Protein AF-A0A7X4CIK8-F1 (afdb_monomer)

pLDDT: mean 82.88, std 13.75, range [33.12, 98.56]

Nearest PDB structures (foldseek):
  3r74-assembly1_B  TM=4.730E-01  e=3.838E-02  Burkholderia lata
  3r76-assembly1_A  TM=3.375E-01  e=6.744E-03  Burkholderia lata
  1qo0-assembly1_E  TM=5.613E-01  e=7.096E-01  Pseudomonas aeruginosa
  1j08-assembly8_H  TM=4.483E-01  e=5.068E-01  Pyrococcus horikoshii

Structure (mmCIF, N/CA/C/O backbone):
data_AF-A0A7X4CIK8-F1
#
_entry.id   AF-A0A7X4CIK8-F1
#
loop_
_atom_site.group_PDB
_atom_site.id
_atom_site.type_symbol
_atom_site.label_atom_id
_atom_site.label_alt_id
_atom_site.label_comp_id
_atom_site.label_asym_id
_atom_site.label_entity_id
_atom_site.label_seq_id
_atom_site.pdbx_PDB_ins_code
_atom_site.Cartn_x
_atom_site.Cartn_y
_atom_site.Cartn_z
_atom_site.occupancy
_atom_site.B_iso_or_equiv
_atom_site.auth_seq_id
_atom_site.auth_comp_id
_atom_site.auth_asym_id
_atom_site.auth_atom_id
_atom_site.pdbx_PDB_model_num
ATOM 1 N N . VAL A 1 1 ? 32.915 -13.044 -68.308 1.00 36.75 1 VAL A N 1
ATOM 2 C CA . VAL A 1 1 ? 32.890 -13.816 -67.044 1.00 36.75 1 VAL A CA 1
ATOM 3 C C . VAL A 1 1 ? 31.552 -13.540 -66.381 1.00 36.75 1 VAL A C 1
ATOM 5 O O . VAL A 1 1 ? 31.303 -12.397 -66.023 1.00 36.75 1 VAL A O 1
ATOM 8 N N . HIS A 1 2 ? 30.648 -14.522 -66.330 1.00 33.12 2 HIS A N 1
ATOM 9 C CA . HIS A 1 2 ? 29.369 -14.375 -65.628 1.00 33.12 2 HIS A CA 1
ATOM 10 C C . HIS A 1 2 ? 29.653 -14.329 -64.126 1.00 33.12 2 HIS A C 1
ATOM 12 O O . HIS A 1 2 ? 29.810 -15.367 -63.488 1.00 33.12 2 HIS A O 1
ATOM 18 N N . HIS A 1 3 ? 29.785 -13.126 -63.571 1.00 45.78 3 HIS A N 1
ATOM 19 C CA . HIS A 1 3 ? 29.796 -12.963 -62.127 1.00 45.78 3 HIS A CA 1
ATOM 20 C C . HIS A 1 3 ? 28.406 -13.344 -61.627 1.00 45.78 3 HIS A C 1
ATOM 22 O O . HIS A 1 3 ? 27.413 -12.726 -62.013 1.00 45.78 3 HIS A O 1
ATOM 28 N N . ALA A 1 4 ? 28.330 -14.403 -60.818 1.00 46.47 4 ALA A N 1
ATOM 29 C CA . ALA A 1 4 ? 27.127 -14.703 -60.060 1.00 46.47 4 ALA A CA 1
ATOM 30 C C . ALA A 1 4 ? 26.659 -13.406 -59.373 1.00 46.47 4 ALA A C 1
ATOM 32 O O . ALA A 1 4 ? 27.510 -12.673 -58.854 1.00 46.47 4 ALA A O 1
ATOM 33 N N . PRO A 1 5 ? 25.350 -13.087 -59.387 1.00 55.38 5 PRO A N 1
ATOM 34 C CA . PRO A 1 5 ? 24.865 -11.883 -58.735 1.00 55.38 5 PRO A CA 1
ATOM 35 C C . PRO A 1 5 ? 25.341 -11.894 -57.277 1.00 55.38 5 PRO A C 1
ATOM 37 O O . PRO A 1 5 ? 25.315 -12.965 -56.657 1.00 55.38 5 PRO A O 1
ATOM 40 N N . PRO A 1 6 ? 25.819 -10.755 -56.741 1.00 65.81 6 PRO A N 1
ATOM 41 C CA . PRO A 1 6 ? 26.369 -10.693 -55.392 1.00 65.81 6 PRO A CA 1
ATOM 42 C C . PRO A 1 6 ? 25.377 -11.305 -54.399 1.00 65.81 6 PRO A C 1
ATOM 44 O O . PRO A 1 6 ? 24.169 -11.128 -54.551 1.00 65.81 6 PRO A O 1
ATOM 47 N N . ALA A 1 7 ? 25.873 -12.030 -53.391 1.00 72.06 7 ALA A N 1
ATOM 48 C CA . ALA A 1 7 ? 25.046 -12.814 -52.461 1.00 72.06 7 ALA A CA 1
ATOM 49 C C . ALA A 1 7 ? 23.878 -12.010 -51.848 1.00 72.06 7 ALA A C 1
ATOM 51 O O . ALA A 1 7 ? 22.799 -12.549 -51.619 1.00 72.06 7 ALA A O 1
ATOM 52 N N . TRP A 1 8 ? 24.062 -10.699 -51.664 1.00 73.88 8 TRP A N 1
ATOM 53 C CA . TRP A 1 8 ? 23.020 -9.768 -51.227 1.00 73.88 8 TRP A CA 1
ATOM 54 C C . TRP A 1 8 ? 21.882 -9.564 -52.233 1.00 73.88 8 TRP A C 1
ATOM 56 O O . TRP A 1 8 ? 20.723 -9.510 -51.834 1.00 73.88 8 TRP A O 1
ATOM 66 N N . GLY A 1 9 ? 22.178 -9.489 -53.531 1.00 78.62 9 GLY A N 1
ATOM 67 C CA . GLY A 1 9 ? 21.151 -9.409 -54.571 1.00 78.62 9 GLY A CA 1
ATOM 68 C C . GLY A 1 9 ? 20.289 -10.671 -54.610 1.00 78.62 9 GLY A C 1
ATOM 69 O O . GLY A 1 9 ? 19.070 -10.574 -54.703 1.00 78.62 9 GLY A O 1
ATOM 70 N N . GLN A 1 10 ? 20.904 -11.846 -54.432 1.00 82.50 10 GLN A N 1
ATOM 71 C CA . GLN A 1 10 ? 20.182 -13.123 -54.352 1.00 82.50 10 GLN A CA 1
ATOM 72 C C . GLN A 1 10 ? 19.311 -13.233 -53.091 1.00 82.50 10 GLN A C 1
ATOM 74 O O . GLN A 1 10 ? 18.257 -13.858 -53.133 1.00 82.50 10 GLN A O 1
ATOM 79 N N . LEU A 1 11 ? 19.728 -12.616 -51.978 1.00 84.69 11 LEU A N 1
ATOM 80 C CA . LEU A 1 11 ? 18.957 -12.587 -50.732 1.00 84.69 11 LEU A CA 1
ATOM 81 C C . LEU A 1 11 ? 17.720 -11.681 -50.823 1.00 84.69 11 LEU A C 1
ATOM 83 O O . LEU A 1 11 ? 16.691 -11.991 -50.230 1.00 84.69 11 LEU A O 1
ATOM 87 N N . LEU A 1 12 ? 17.827 -10.560 -51.540 1.00 87.88 12 LEU A N 1
ATOM 88 C CA . LEU A 1 12 ? 16.775 -9.544 -51.644 1.00 87.88 12 LEU A CA 1
ATOM 89 C C . LEU A 1 12 ? 15.753 -9.839 -52.749 1.00 87.88 12 LEU A C 1
ATOM 91 O O . LEU A 1 12 ? 14.576 -9.507 -52.600 1.00 87.88 12 LEU A O 1
ATOM 95 N N . GLN A 1 13 ? 16.175 -10.517 -53.818 1.00 86.81 13 GLN A N 1
ATOM 96 C CA . GLN A 1 13 ? 15.328 -10.838 -54.967 1.00 86.81 13 GLN A CA 1
ATOM 97 C C . GLN A 1 13 ? 14.030 -11.592 -54.596 1.00 86.81 13 GLN A C 1
ATOM 99 O O . GLN A 1 13 ? 12.979 -11.228 -55.127 1.00 86.81 13 GLN A O 1
ATOM 104 N N . PRO A 1 14 ? 14.020 -12.571 -53.662 1.00 87.19 14 PRO A N 1
ATOM 105 C CA . PRO A 1 14 ? 12.791 -13.226 -53.211 1.00 87.19 14 PRO A CA 1
ATOM 106 C C . PRO A 1 14 ? 11.774 -12.287 -52.561 1.00 87.19 14 PRO A C 1
ATOM 108 O O . PRO A 1 14 ? 10.597 -12.634 -52.538 1.00 87.19 14 PRO A O 1
ATOM 111 N N . PHE A 1 15 ? 12.214 -11.137 -52.043 1.00 88.25 15 PHE A N 1
ATOM 112 C CA . PHE A 1 15 ? 11.375 -10.111 -51.422 1.00 88.25 15 PHE A CA 1
ATOM 113 C C . PHE A 1 15 ? 10.974 -8.997 -52.401 1.00 88.25 15 PHE A C 1
ATOM 115 O O . PHE A 1 15 ? 10.432 -7.987 -51.968 1.00 88.25 15 PHE A O 1
ATOM 122 N N . GLY A 1 16 ? 11.259 -9.145 -53.701 1.00 90.88 16 GLY A N 1
ATOM 123 C CA . GLY A 1 16 ? 10.954 -8.129 -54.712 1.00 90.88 16 GLY A CA 1
ATOM 124 C C . GLY A 1 16 ? 11.863 -6.897 -54.652 1.00 90.88 16 GLY A C 1
ATOM 125 O O . GLY A 1 16 ? 11.482 -5.832 -55.130 1.00 90.88 16 GLY A O 1
ATOM 126 N N . LEU A 1 17 ? 13.060 -7.021 -54.065 1.00 91.81 17 LEU A N 1
ATOM 127 C CA . LEU A 1 17 ? 14.070 -5.962 -54.025 1.00 91.81 17 LEU A CA 1
ATOM 128 C C . LEU A 1 17 ? 15.308 -6.354 -54.831 1.00 91.81 17 LEU A C 1
ATOM 130 O O . LEU A 1 17 ? 15.821 -7.465 -54.692 1.00 91.81 17 LEU A O 1
ATOM 134 N N . ARG A 1 18 ? 15.839 -5.424 -55.630 1.00 90.12 18 ARG A N 1
ATOM 135 C CA . ARG A 1 18 ? 17.055 -5.650 -56.419 1.00 90.12 18 ARG A CA 1
ATOM 136 C C . ARG A 1 18 ? 17.991 -4.436 -56.373 1.00 90.12 18 ARG A C 1
ATOM 138 O O . ARG A 1 18 ? 17.599 -3.360 -56.815 1.00 90.12 18 ARG A O 1
ATOM 145 N N . PRO A 1 19 ? 19.236 -4.577 -55.884 1.00 86.69 19 PRO A N 1
ATOM 146 C CA . PRO A 1 19 ? 20.238 -3.531 -56.051 1.00 86.69 19 PRO A CA 1
ATOM 147 C C . PRO A 1 19 ? 20.678 -3.462 -57.520 1.00 86.69 19 PRO A C 1
ATOM 149 O O . PRO A 1 19 ? 21.010 -4.487 -58.124 1.00 86.69 19 PRO A O 1
ATOM 152 N N . VAL A 1 20 ? 20.681 -2.262 -58.096 1.00 86.44 20 VAL A N 1
ATOM 153 C CA . VAL A 1 20 ? 21.130 -2.016 -59.474 1.00 86.44 20 VAL A CA 1
ATOM 154 C C . VAL A 1 20 ? 22.650 -1.806 -59.469 1.00 86.44 20 VAL A C 1
ATOM 156 O O . VAL A 1 20 ? 23.122 -0.963 -58.709 1.00 86.44 20 VAL A O 1
ATOM 159 N N . PRO A 1 21 ? 23.437 -2.553 -60.267 1.00 75.69 21 PRO A N 1
ATOM 160 C CA . PRO A 1 21 ? 24.900 -2.530 -60.222 1.00 75.69 21 PRO A CA 1
ATOM 161 C C . PRO A 1 21 ? 25.490 -1.324 -60.970 1.00 75.69 21 PRO A C 1
ATOM 163 O O . PRO A 1 21 ? 26.362 -1.485 -61.818 1.00 75.69 21 PRO A O 1
ATOM 166 N N . ASP A 1 22 ? 25.021 -0.127 -60.634 1.00 84.69 22 ASP A N 1
ATOM 167 C CA . ASP A 1 22 ? 25.500 1.133 -61.183 1.00 84.69 22 ASP A CA 1
ATOM 168 C C . ASP A 1 22 ? 25.940 2.081 -60.058 1.00 84.69 22 ASP A C 1
ATOM 170 O O . ASP A 1 22 ? 25.503 1.964 -58.904 1.00 84.69 22 ASP A O 1
ATOM 174 N N . LEU A 1 23 ? 26.812 3.031 -60.404 1.00 86.88 23 LEU A N 1
ATOM 175 C CA . LEU A 1 23 ? 27.247 4.108 -59.525 1.00 86.88 23 LEU A CA 1
ATOM 176 C C . LEU A 1 23 ? 26.270 5.279 -59.624 1.00 86.88 23 LEU A C 1
ATOM 178 O O . LEU A 1 23 ? 26.089 5.875 -60.688 1.00 86.88 23 LEU A O 1
ATOM 182 N N . LEU A 1 24 ? 25.669 5.638 -58.496 1.00 89.94 24 LEU A N 1
ATOM 183 C CA . LEU A 1 24 ? 24.750 6.760 -58.416 1.00 89.94 24 LEU A CA 1
ATOM 184 C C . LEU A 1 24 ? 25.490 8.044 -58.025 1.00 89.94 24 LEU A C 1
ATOM 186 O O . LEU A 1 24 ? 26.213 8.075 -57.027 1.00 89.94 24 LEU A O 1
ATOM 190 N N . VAL A 1 25 ? 25.266 9.114 -58.786 1.00 89.50 25 VAL A N 1
ATOM 191 C CA . VAL A 1 25 ? 25.724 10.474 -58.467 1.00 89.50 25 VAL A CA 1
ATOM 192 C C . VAL A 1 25 ? 24.529 11.418 -58.385 1.00 89.50 25 VAL A C 1
ATOM 194 O O . VAL A 1 25 ? 23.519 11.231 -59.064 1.00 89.50 25 VAL A O 1
ATOM 197 N N . ASP A 1 26 ? 24.627 12.450 -57.557 1.00 87.94 26 ASP A N 1
ATOM 198 C CA . ASP A 1 26 ? 23.557 13.432 -57.359 1.00 87.94 26 ASP A CA 1
ATOM 199 C C . ASP A 1 26 ? 24.149 14.847 -57.285 1.00 87.94 26 ASP A C 1
ATOM 201 O O . ASP A 1 26 ? 25.345 15.022 -57.077 1.00 87.94 26 ASP A O 1
ATOM 205 N N . LYS A 1 27 ? 23.324 15.883 -57.457 1.00 83.31 27 LYS A N 1
ATOM 206 C CA . LYS A 1 27 ? 23.741 17.280 -57.254 1.00 83.31 27 LYS A CA 1
ATOM 207 C C . LYS A 1 27 ? 24.001 17.598 -55.785 1.00 83.31 27 LYS A C 1
ATOM 209 O O . LYS A 1 27 ? 24.770 18.502 -55.477 1.00 83.31 27 LYS A O 1
ATOM 214 N N . ASN A 1 28 ? 23.311 16.907 -54.880 1.00 85.25 28 ASN A N 1
ATOM 215 C CA . ASN A 1 28 ? 23.462 17.124 -53.450 1.00 85.25 28 ASN A CA 1
ATOM 216 C C . ASN A 1 28 ? 24.544 16.197 -52.901 1.00 85.25 28 ASN A C 1
ATOM 218 O O . ASN A 1 28 ? 24.266 15.068 -52.493 1.00 85.25 28 ASN A O 1
ATOM 222 N N . THR A 1 29 ? 25.785 16.675 -52.926 1.00 84.75 29 THR A N 1
ATOM 223 C CA . THR A 1 29 ? 26.964 15.898 -52.538 1.00 84.75 29 THR A CA 1
ATOM 224 C C . THR A 1 29 ? 27.616 16.429 -51.276 1.00 84.75 29 THR A C 1
ATOM 226 O O . THR A 1 29 ? 27.543 17.616 -50.953 1.00 84.75 29 THR A O 1
ATOM 229 N N . GLY A 1 30 ? 28.252 15.526 -50.541 1.00 74.38 30 GLY A N 1
ATOM 230 C CA . GLY A 1 30 ? 29.060 15.838 -49.378 1.00 74.38 30 GLY A CA 1
ATOM 231 C C . GLY A 1 30 ? 30.526 16.065 -49.737 1.00 74.38 30 GLY A C 1
ATOM 232 O O . GLY A 1 30 ? 31.048 15.353 -50.594 1.00 74.38 30 GLY A O 1
ATOM 233 N N . PRO A 1 31 ? 31.219 16.992 -49.061 1.00 73.50 31 PRO A N 1
ATOM 234 C CA . PRO A 1 31 ? 32.662 17.077 -49.184 1.00 73.50 31 PRO A CA 1
ATOM 235 C C . PRO A 1 31 ? 33.363 15.894 -48.511 1.00 73.50 31 PRO A C 1
ATOM 237 O O . PRO A 1 31 ? 32.916 15.385 -47.474 1.00 73.50 31 PRO A O 1
ATOM 240 N N . VAL A 1 32 ? 34.488 15.487 -49.093 1.00 72.69 32 VAL A N 1
ATOM 241 C CA . VAL A 1 32 ? 35.433 14.532 -48.514 1.00 72.69 32 VAL A CA 1
ATOM 242 C C . VAL A 1 32 ? 36.606 15.320 -47.959 1.00 72.69 32 VAL A C 1
ATOM 244 O O . VAL A 1 32 ? 37.273 16.052 -48.685 1.00 72.69 32 VAL A O 1
ATOM 247 N N . ILE A 1 33 ? 36.842 15.183 -46.658 1.00 68.44 33 ILE A N 1
ATOM 248 C CA . ILE A 1 33 ? 37.975 15.820 -45.991 1.00 68.44 33 ILE A CA 1
ATOM 249 C C . ILE A 1 33 ? 39.160 14.864 -46.112 1.00 68.44 33 ILE A C 1
ATOM 251 O O . ILE A 1 33 ? 39.127 13.771 -45.547 1.00 68.44 33 ILE A O 1
ATOM 255 N N . LEU A 1 34 ? 40.176 15.270 -46.869 1.00 68.00 34 LEU A N 1
ATOM 256 C CA . LEU A 1 34 ? 41.460 14.584 -46.987 1.00 68.00 34 LEU A CA 1
ATOM 257 C C . LEU A 1 34 ? 42.541 15.433 -46.302 1.00 68.00 34 LEU A C 1
ATOM 259 O O . LEU A 1 34 ? 42.369 16.639 -46.133 1.00 68.00 34 LEU A O 1
ATOM 263 N N . ASP A 1 35 ? 43.687 14.837 -45.966 1.00 67.19 35 ASP A N 1
ATOM 264 C CA . ASP A 1 35 ? 44.811 15.559 -45.336 1.00 67.19 35 ASP A CA 1
ATOM 265 C C . ASP A 1 35 ? 45.326 16.742 -46.184 1.00 67.19 35 ASP A C 1
ATOM 267 O O . ASP A 1 35 ? 45.949 17.665 -45.666 1.00 67.19 35 ASP A O 1
ATOM 271 N N . MET A 1 36 ? 45.036 16.737 -47.490 1.00 67.50 36 MET A N 1
ATOM 272 C CA . MET A 1 36 ? 45.409 17.787 -48.446 1.00 67.50 36 MET A CA 1
ATOM 273 C C . MET A 1 36 ? 44.312 18.842 -48.687 1.00 67.50 36 MET A C 1
ATOM 275 O O . MET A 1 36 ? 44.511 19.734 -49.510 1.00 67.50 36 MET A O 1
ATOM 279 N N . GLY A 1 37 ? 43.163 18.753 -48.008 1.00 71.75 37 GLY A N 1
ATOM 280 C CA . GLY A 1 37 ? 42.043 19.688 -48.149 1.00 71.75 37 GLY A CA 1
ATOM 281 C C . GLY A 1 37 ? 40.693 19.024 -48.440 1.00 71.75 37 GLY A C 1
ATOM 282 O O . GLY A 1 37 ? 40.536 17.804 -48.396 1.00 71.75 37 GLY A O 1
ATOM 283 N N . GLU A 1 38 ? 39.693 19.860 -48.713 1.00 76.88 38 GLU 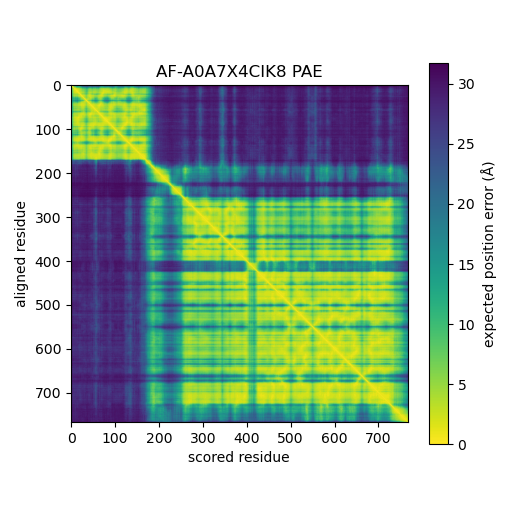A N 1
ATOM 284 C CA . GLU A 1 38 ? 38.315 19.450 -48.995 1.00 76.88 38 GLU A CA 1
ATOM 285 C C . GLU A 1 38 ? 38.130 19.170 -50.495 1.00 76.88 38 GLU A C 1
ATOM 287 O O . GLU A 1 38 ? 38.363 20.049 -51.324 1.00 76.88 38 GLU A O 1
ATOM 292 N N . VAL A 1 39 ? 37.707 17.953 -50.850 1.00 77.56 39 VAL A N 1
ATOM 293 C CA . VAL A 1 39 ? 37.443 17.548 -52.241 1.00 77.56 39 VAL A CA 1
ATOM 294 C C . VAL A 1 39 ? 35.961 17.226 -52.414 1.00 77.56 39 VAL A C 1
ATOM 296 O O . VAL A 1 39 ? 35.364 16.502 -51.614 1.00 77.56 39 VAL A O 1
ATOM 299 N N . VAL A 1 40 ? 35.348 17.761 -53.471 1.00 75.00 40 VAL A N 1
ATOM 300 C CA . VAL A 1 40 ? 33.956 17.460 -53.831 1.00 75.00 40 VAL A CA 1
ATOM 301 C C . VAL A 1 40 ? 33.916 16.120 -54.557 1.00 75.00 40 VAL A C 1
ATOM 303 O O . VAL A 1 40 ? 34.477 15.992 -55.638 1.00 75.00 40 VAL A O 1
ATOM 306 N N . ALA A 1 41 ? 33.230 15.132 -53.980 1.00 82.88 41 ALA A N 1
ATOM 307 C CA . ALA A 1 41 ? 33.070 13.809 -54.576 1.00 82.88 41 ALA A CA 1
ATOM 308 C C . ALA A 1 41 ? 31.601 13.577 -54.988 1.00 82.88 41 ALA A C 1
ATOM 310 O O . ALA A 1 41 ? 30.750 13.369 -54.117 1.00 82.88 41 ALA A O 1
ATOM 311 N N . PRO A 1 42 ? 31.274 13.567 -56.296 1.00 82.81 42 PRO A N 1
ATOM 312 C CA . PRO A 1 42 ? 29.901 13.413 -56.798 1.00 82.81 42 PRO A CA 1
ATOM 313 C C . PRO A 1 42 ? 29.169 12.126 -56.375 1.00 82.81 42 PRO A C 1
ATOM 315 O O . PRO A 1 42 ? 27.943 12.056 -56.428 1.00 82.81 42 PRO A O 1
ATOM 318 N N . PHE A 1 43 ? 29.914 11.110 -55.940 1.00 86.12 43 PHE A N 1
ATOM 319 C CA . PHE A 1 43 ? 29.410 9.821 -55.455 1.00 86.12 43 PHE A CA 1
ATOM 320 C C . PHE A 1 43 ? 29.273 9.748 -53.918 1.00 86.12 43 PHE A C 1
ATOM 322 O O . PHE A 1 43 ? 28.982 8.681 -53.377 1.00 86.12 43 PHE A O 1
ATOM 329 N N . HIS A 1 44 ? 29.483 10.857 -53.197 1.00 89.88 44 HIS A N 1
ATOM 330 C CA . HIS A 1 44 ? 29.155 11.005 -51.772 1.00 89.88 44 HIS A CA 1
ATOM 331 C C . HIS A 1 44 ? 27.807 11.713 -51.644 1.00 89.88 44 HIS A C 1
ATOM 333 O O . HIS A 1 44 ? 27.735 12.939 -51.556 1.00 89.88 44 HIS A O 1
ATOM 339 N N . LEU A 1 45 ? 26.720 10.948 -51.684 1.00 91.19 45 LEU A N 1
ATOM 340 C CA . LEU A 1 45 ? 25.368 11.489 -51.739 1.00 91.19 45 LEU A CA 1
ATOM 341 C C . LEU A 1 45 ? 24.941 12.010 -50.369 1.00 91.19 45 LEU A C 1
ATOM 343 O O . LEU A 1 45 ? 24.832 11.252 -49.402 1.00 91.19 45 LEU A O 1
ATOM 347 N N . ARG A 1 46 ? 24.624 13.301 -50.295 1.00 90.50 46 ARG A N 1
ATOM 348 C CA . ARG A 1 46 ? 24.075 13.926 -49.094 1.00 90.50 46 ARG A CA 1
ATOM 349 C C . ARG A 1 46 ? 22.552 13.862 -49.128 1.00 90.50 46 ARG A C 1
ATOM 351 O O . ARG A 1 46 ? 21.889 14.645 -49.800 1.00 90.50 46 ARG A O 1
ATOM 358 N N . VAL A 1 47 ? 21.972 12.974 -48.332 1.00 90.44 47 VAL A N 1
ATOM 359 C CA . VAL A 1 47 ? 20.518 12.833 -48.186 1.00 90.44 47 VAL A CA 1
ATOM 360 C C . VAL A 1 47 ? 20.052 13.685 -47.006 1.00 90.44 47 VAL A C 1
ATOM 362 O O . VAL A 1 47 ? 20.286 13.359 -45.843 1.00 90.44 47 VAL A O 1
ATOM 365 N N . LEU A 1 48 ? 19.425 14.825 -47.296 1.00 89.00 48 LEU A N 1
ATOM 366 C CA . LEU A 1 48 ? 18.884 15.736 -46.279 1.00 89.00 48 LEU A CA 1
ATOM 367 C C . LEU A 1 48 ? 17.555 15.214 -45.700 1.00 89.00 48 LEU A C 1
ATOM 369 O O . LEU A 1 48 ? 16.874 14.454 -46.382 1.00 89.00 48 LEU A O 1
ATOM 373 N N . PRO A 1 49 ? 17.127 15.671 -44.503 1.00 84.12 49 PRO A N 1
ATOM 374 C CA . PRO A 1 49 ? 15.851 15.274 -43.890 1.00 84.12 49 PRO A CA 1
ATOM 375 C C . PRO A 1 49 ? 14.611 15.431 -44.776 1.00 84.12 49 PRO A C 1
ATOM 377 O O . PRO A 1 49 ? 13.630 14.733 -44.574 1.00 84.12 49 PRO A O 1
ATOM 380 N N . ALA A 1 50 ? 14.640 16.328 -45.764 1.00 84.44 50 ALA A N 1
ATOM 381 C CA . ALA A 1 50 ? 13.544 16.491 -46.719 1.00 84.44 50 ALA A CA 1
ATOM 382 C C . ALA A 1 50 ? 13.397 15.307 -47.697 1.00 84.44 50 ALA A C 1
ATOM 384 O O . ALA A 1 50 ? 12.335 15.132 -48.287 1.00 84.44 50 ALA A O 1
ATOM 385 N N . PHE A 1 51 ? 14.448 14.500 -47.873 1.00 87.62 51 PHE A N 1
ATOM 386 C CA . PHE A 1 51 ? 14.506 13.389 -48.829 1.00 87.62 51 PHE A CA 1
ATOM 387 C C . PHE A 1 51 ? 14.434 12.013 -48.157 1.00 87.62 51 PHE A C 1
ATOM 389 O O . PHE A 1 51 ? 14.618 10.996 -48.824 1.00 87.62 51 PHE A O 1
ATOM 396 N N . TYR A 1 52 ? 14.170 11.959 -46.848 1.00 88.19 52 TYR A N 1
ATOM 397 C CA . TYR A 1 52 ? 13.892 10.708 -46.154 1.00 88.19 52 TYR A CA 1
ATOM 398 C C . TYR A 1 52 ? 12.850 10.880 -45.037 1.00 88.19 52 TYR A C 1
ATOM 400 O O . TYR A 1 52 ? 12.837 11.867 -44.308 1.00 88.19 52 TYR A O 1
ATOM 408 N N . ASN A 1 53 ? 11.957 9.905 -44.896 1.00 85.75 53 ASN A N 1
ATOM 409 C CA . ASN A 1 53 ? 10.799 9.926 -44.014 1.00 85.75 53 ASN A CA 1
ATOM 410 C C . ASN A 1 53 ? 10.920 8.847 -42.929 1.00 85.75 53 ASN A C 1
ATOM 412 O O . ASN A 1 53 ? 10.820 7.659 -43.207 1.00 85.75 53 ASN A O 1
ATOM 416 N N . MET A 1 54 ? 11.068 9.273 -41.674 1.00 85.31 54 MET A N 1
ATOM 417 C CA . MET A 1 54 ? 11.207 8.374 -40.519 1.00 85.31 54 MET A CA 1
ATOM 418 C C . MET A 1 54 ? 9.917 8.243 -39.693 1.00 85.31 54 MET A C 1
ATOM 420 O O . MET A 1 54 ? 9.985 7.926 -38.511 1.00 85.31 54 MET A O 1
ATOM 424 N N . LYS A 1 55 ? 8.733 8.486 -40.277 1.00 81.62 55 LYS A N 1
ATOM 425 C CA . LYS A 1 55 ? 7.439 8.339 -39.571 1.00 81.62 55 LYS A CA 1
ATOM 426 C C . LYS A 1 55 ? 7.217 6.941 -38.984 1.00 81.62 55 LYS A C 1
ATOM 428 O O . LYS A 1 55 ? 6.527 6.811 -37.983 1.00 81.62 55 LYS A O 1
ATOM 433 N N . SER A 1 56 ? 7.812 5.923 -39.594 1.00 79.25 56 SER A N 1
ATOM 434 C CA . SER A 1 56 ? 7.723 4.523 -39.169 1.00 79.25 56 SER A CA 1
ATOM 435 C C . SER A 1 56 ? 8.766 4.127 -38.111 1.00 79.25 56 SER A C 1
ATOM 437 O O . SER A 1 56 ? 8.940 2.941 -37.851 1.00 79.25 56 SER A O 1
ATOM 439 N N . PHE A 1 57 ? 9.479 5.097 -37.526 1.00 84.12 57 PHE A N 1
ATOM 440 C CA . PHE A 1 57 ? 10.569 4.891 -36.569 1.00 84.12 57 PHE A CA 1
ATOM 441 C C . PHE A 1 57 ? 10.339 5.696 -35.279 1.00 84.12 57 PHE A C 1
ATOM 443 O O . PHE A 1 57 ? 9.559 6.646 -35.247 1.00 84.12 57 PHE A O 1
ATOM 450 N N . ALA A 1 58 ? 11.051 5.335 -34.208 1.00 78.12 58 ALA A N 1
ATOM 451 C CA . ALA A 1 58 ? 10.858 5.868 -32.853 1.00 78.12 58 ALA A CA 1
ATOM 452 C C . ALA A 1 58 ? 11.081 7.388 -32.708 1.00 78.12 58 ALA A C 1
ATOM 454 O O . ALA A 1 58 ? 10.582 8.012 -31.772 1.00 78.12 58 ALA A O 1
ATOM 455 N N . ALA A 1 59 ? 11.870 7.985 -33.597 1.00 75.88 59 ALA A N 1
ATOM 456 C CA . ALA A 1 59 ? 12.142 9.413 -33.641 1.00 75.88 59 ALA A CA 1
ATOM 457 C C . ALA A 1 59 ? 12.117 9.926 -35.090 1.00 75.88 59 ALA A C 1
ATOM 459 O O . ALA A 1 59 ? 12.444 9.177 -36.018 1.00 75.88 59 ALA A O 1
ATOM 460 N N . PRO A 1 60 ? 11.786 11.214 -35.305 1.00 81.88 60 PRO A N 1
ATOM 461 C CA . PRO A 1 60 ? 11.822 11.810 -36.634 1.00 81.88 60 PRO A CA 1
ATOM 462 C C . PRO A 1 60 ? 13.251 11.877 -37.186 1.00 81.88 60 PRO A C 1
ATOM 464 O O . PRO A 1 60 ? 14.234 11.867 -36.438 1.00 81.88 60 PRO A O 1
ATOM 467 N N . GLY A 1 61 ? 13.361 12.005 -38.510 1.00 75.94 61 GLY A N 1
ATOM 468 C CA . GLY A 1 61 ? 14.634 12.217 -39.191 1.00 75.94 61 GLY A CA 1
ATOM 469 C C . GLY A 1 61 ? 15.291 13.518 -38.733 1.00 75.94 61 GLY A C 1
ATOM 470 O O . GLY A 1 61 ? 14.651 14.569 -38.715 1.00 75.94 61 GLY A O 1
ATOM 471 N N . ARG A 1 62 ? 16.564 13.455 -38.336 1.00 78.12 62 ARG A N 1
ATOM 472 C CA . ARG A 1 62 ? 17.350 14.614 -37.893 1.00 78.12 62 ARG A CA 1
ATOM 473 C C . ARG A 1 62 ? 18.667 14.634 -38.651 1.00 78.12 62 ARG A C 1
ATOM 475 O O . ARG A 1 62 ? 19.377 13.641 -38.618 1.00 78.12 62 ARG A O 1
ATOM 482 N N . GLY A 1 63 ? 19.002 15.770 -39.267 1.00 83.94 63 GLY A N 1
ATOM 483 C CA . GLY A 1 63 ? 20.272 16.001 -39.973 1.00 83.94 63 GLY A CA 1
ATOM 484 C C . GLY A 1 63 ? 20.458 15.209 -41.278 1.00 83.94 63 GLY A C 1
ATOM 485 O O . GLY A 1 63 ? 19.646 14.363 -41.636 1.00 83.94 63 GLY A O 1
ATOM 486 N N . GLY A 1 64 ? 21.507 15.523 -42.039 1.00 88.25 64 GLY A N 1
ATOM 487 C CA . GLY A 1 64 ? 21.807 14.824 -43.295 1.00 88.25 64 GLY A CA 1
ATOM 488 C C . GLY A 1 64 ? 22.482 13.467 -43.073 1.00 88.25 64 GLY A C 1
ATOM 489 O O . GLY A 1 64 ? 23.178 13.280 -42.073 1.00 88.25 64 GLY A O 1
ATOM 490 N N . LEU A 1 65 ? 22.314 12.552 -44.027 1.00 91.62 65 LEU A N 1
ATOM 491 C CA . LEU A 1 65 ? 23.024 11.272 -44.125 1.00 91.62 65 LEU A CA 1
ATOM 492 C C . LEU A 1 65 ? 23.937 11.280 -45.357 1.00 91.62 65 LEU A C 1
ATOM 494 O O . LEU A 1 65 ? 23.586 11.875 -46.371 1.00 91.62 65 LEU A O 1
ATOM 498 N N . ASN A 1 66 ? 25.094 10.633 -45.268 1.00 91.19 66 ASN A N 1
ATOM 499 C CA . ASN A 1 66 ? 26.072 10.505 -46.338 1.00 91.19 66 ASN A CA 1
ATOM 500 C C . ASN A 1 66 ? 26.104 9.061 -46.850 1.00 91.19 66 ASN A C 1
ATOM 502 O O . ASN A 1 66 ? 26.500 8.140 -46.127 1.00 91.19 66 ASN A O 1
ATOM 506 N N . PHE A 1 67 ? 25.705 8.876 -48.103 1.00 91.94 67 PHE A N 1
ATOM 507 C CA . PHE A 1 67 ? 25.756 7.602 -48.804 1.00 91.94 67 PHE A CA 1
ATOM 508 C C . PHE A 1 67 ? 26.905 7.624 -49.810 1.00 91.94 67 PHE A C 1
ATOM 510 O O . PHE A 1 67 ? 26.824 8.275 -50.846 1.00 91.94 67 PHE A O 1
ATOM 517 N N . VAL A 1 68 ? 27.981 6.909 -49.496 1.00 90.00 68 VAL A N 1
ATOM 518 C CA . VAL A 1 68 ? 29.172 6.795 -50.339 1.00 90.00 68 VAL A CA 1
ATOM 519 C C . VAL A 1 68 ? 28.984 5.643 -51.311 1.00 90.00 68 VAL A C 1
ATOM 521 O O . VAL A 1 68 ? 28.634 4.538 -50.882 1.00 90.00 68 VAL A O 1
ATOM 524 N N . ALA A 1 69 ? 29.221 5.921 -52.596 1.00 87.62 69 ALA A N 1
ATOM 525 C CA . ALA A 1 69 ? 29.160 4.965 -53.701 1.00 87.62 69 ALA A CA 1
ATOM 526 C C . ALA A 1 69 ? 27.880 4.111 -53.666 1.00 87.62 69 ALA A C 1
ATOM 528 O O . ALA A 1 69 ? 27.924 2.883 -53.705 1.00 87.62 69 ALA A O 1
ATOM 529 N N . ALA A 1 70 ? 26.733 4.775 -53.506 1.00 88.88 70 ALA A N 1
ATOM 530 C CA . ALA A 1 70 ? 25.449 4.104 -53.375 1.00 88.88 70 ALA A CA 1
ATOM 531 C C . ALA A 1 70 ? 24.984 3.497 -54.701 1.00 88.88 70 ALA A C 1
ATOM 533 O O . ALA A 1 70 ? 25.163 4.091 -55.766 1.00 88.88 70 ALA A O 1
ATOM 534 N N . SER A 1 71 ? 24.301 2.360 -54.601 1.00 86.31 71 SER A N 1
ATOM 535 C CA . SER A 1 71 ? 23.598 1.723 -55.713 1.00 86.31 71 SER A CA 1
ATOM 536 C C . SER A 1 71 ? 22.091 1.832 -55.506 1.00 86.31 71 SER A C 1
ATOM 538 O O . SER A 1 71 ? 21.597 1.610 -54.401 1.00 86.31 71 SER A O 1
ATOM 540 N N . ALA A 1 72 ? 21.346 2.174 -56.556 1.00 88.06 72 ALA A N 1
ATOM 541 C CA . ALA A 1 72 ? 19.896 2.320 -56.459 1.00 88.06 72 ALA A CA 1
ATOM 542 C C . ALA A 1 72 ? 19.212 0.992 -56.077 1.00 88.06 72 ALA A C 1
ATOM 544 O O . ALA A 1 72 ? 19.625 -0.085 -56.515 1.00 88.06 72 ALA A O 1
ATOM 545 N N . LEU A 1 73 ? 18.148 1.078 -55.275 1.00 92.06 73 LEU A N 1
ATOM 546 C CA . LEU A 1 73 ? 17.297 -0.061 -54.928 1.00 92.06 73 LEU A CA 1
ATOM 547 C C . LEU A 1 73 ? 16.052 -0.074 -55.822 1.00 92.06 73 LEU A C 1
ATOM 549 O O . LEU A 1 73 ? 15.150 0.756 -55.679 1.00 92.06 73 LEU A O 1
ATOM 553 N N . GLU A 1 74 ? 15.983 -1.035 -56.734 1.00 91.88 74 GLU A N 1
ATOM 554 C CA . GLU A 1 74 ? 14.771 -1.311 -57.493 1.00 91.88 74 GLU A CA 1
ATOM 555 C C . GLU A 1 74 ? 13.794 -2.120 -56.632 1.00 91.88 74 GLU A C 1
ATOM 557 O O . GLU A 1 74 ? 14.186 -3.050 -55.919 1.00 91.88 74 GLU A O 1
ATOM 562 N N . VAL A 1 75 ? 12.519 -1.742 -56.695 1.00 93.00 75 VAL A N 1
ATOM 563 C CA . VAL A 1 75 ? 11.424 -2.368 -55.953 1.00 93.00 75 VAL A CA 1
ATOM 564 C C . VAL A 1 75 ? 10.397 -2.850 -56.967 1.00 93.00 75 VAL A C 1
ATOM 566 O O . VAL A 1 75 ? 9.908 -2.043 -57.752 1.00 93.00 75 VAL A O 1
ATOM 569 N N . ASP A 1 76 ? 10.056 -4.135 -56.927 1.00 93.38 76 ASP A N 1
ATOM 570 C CA . ASP A 1 76 ? 8.923 -4.719 -57.647 1.00 93.38 76 ASP A CA 1
ATOM 571 C C . ASP A 1 76 ? 7.726 -4.823 -56.684 1.00 93.38 76 ASP A C 1
ATOM 573 O O . ASP A 1 76 ? 7.680 -5.737 -55.853 1.00 93.38 76 ASP A O 1
ATOM 577 N N . PRO A 1 77 ? 6.742 -3.904 -56.756 1.00 87.25 77 PRO A N 1
ATOM 578 C CA . PRO A 1 77 ? 5.632 -3.878 -55.810 1.00 87.25 77 PRO A CA 1
ATOM 579 C C . PRO A 1 77 ? 4.764 -5.139 -55.866 1.00 87.25 77 PRO A C 1
ATOM 581 O O . PRO A 1 77 ? 4.219 -5.545 -54.841 1.00 87.25 77 PRO A O 1
ATOM 584 N N . GLN A 1 78 ? 4.645 -5.776 -57.038 1.00 88.06 78 GLN A N 1
ATOM 585 C CA . GLN A 1 78 ? 3.834 -6.982 -57.195 1.00 88.06 78 GLN A CA 1
ATOM 586 C C . GLN A 1 78 ? 4.517 -8.179 -56.536 1.00 88.06 78 GLN A C 1
ATOM 588 O O . GLN A 1 78 ? 3.867 -8.938 -55.817 1.00 88.06 78 GLN A O 1
ATOM 593 N N . ALA A 1 79 ? 5.831 -8.321 -56.723 1.00 89.38 79 ALA A N 1
ATOM 594 C CA . ALA A 1 79 ? 6.603 -9.367 -56.059 1.00 89.38 79 ALA A CA 1
ATOM 595 C C . ALA A 1 79 ? 6.651 -9.172 -54.535 1.00 89.38 79 ALA A C 1
ATOM 597 O O . ALA A 1 79 ? 6.514 -10.148 -53.797 1.00 89.38 79 ALA A O 1
ATOM 598 N N . VAL A 1 80 ? 6.790 -7.927 -54.062 1.00 90.38 80 VAL A N 1
ATOM 599 C CA . VAL A 1 80 ? 6.747 -7.581 -52.631 1.00 90.38 80 VAL A CA 1
ATOM 600 C C . VAL A 1 80 ? 5.396 -7.988 -52.019 1.00 90.38 80 VAL A C 1
ATOM 602 O O . VAL A 1 80 ? 5.360 -8.720 -51.027 1.00 90.38 80 VAL A O 1
ATOM 605 N N . GLN A 1 81 ? 4.285 -7.600 -52.654 1.00 88.19 81 GLN A N 1
ATOM 606 C CA . GLN A 1 81 ? 2.936 -7.909 -52.171 1.00 88.19 81 GLN A CA 1
ATOM 607 C C . GLN A 1 81 ? 2.612 -9.408 -52.236 1.00 88.19 81 GLN A C 1
ATOM 609 O O . GLN A 1 81 ? 2.030 -9.957 -51.302 1.00 88.19 81 GLN A O 1
ATOM 614 N N . ALA A 1 82 ? 3.048 -10.113 -53.285 1.00 88.31 82 ALA A N 1
ATOM 615 C CA . ALA A 1 82 ? 2.869 -11.563 -53.411 1.00 88.31 82 ALA A CA 1
ATOM 616 C C . ALA A 1 82 ? 3.562 -12.363 -52.290 1.00 88.31 82 ALA A C 1
ATOM 618 O O . ALA A 1 82 ? 3.268 -13.544 -52.092 1.00 88.31 82 ALA A O 1
ATOM 619 N N . LYS A 1 83 ? 4.488 -11.736 -51.558 1.00 87.38 83 LYS A N 1
ATOM 620 C CA . LYS A 1 83 ? 5.184 -12.315 -50.404 1.00 87.38 83 LYS A CA 1
ATOM 621 C C . LYS A 1 83 ? 4.624 -11.861 -49.058 1.00 87.38 83 LYS A C 1
ATOM 623 O O . LYS A 1 83 ? 5.193 -12.233 -48.038 1.00 87.38 83 LYS A O 1
ATOM 628 N N . GLY A 1 84 ? 3.517 -11.117 -49.053 1.00 87.88 84 GLY A N 1
ATOM 629 C CA . GLY A 1 84 ? 2.873 -10.619 -47.836 1.00 87.88 84 GLY A CA 1
ATOM 630 C C . GLY A 1 84 ? 3.615 -9.448 -47.198 1.00 87.88 84 GLY A C 1
ATOM 631 O O . GLY A 1 84 ? 3.608 -9.314 -45.975 1.00 87.88 84 GLY A O 1
ATOM 632 N N . PHE A 1 85 ? 4.311 -8.647 -48.008 1.00 89.56 85 PHE A N 1
ATOM 633 C CA . PHE A 1 85 ? 4.981 -7.431 -47.566 1.00 89.56 85 PHE A CA 1
ATOM 634 C C . PHE A 1 85 ? 4.430 -6.203 -48.297 1.00 89.56 85 PHE A C 1
ATOM 636 O O . PHE A 1 85 ? 3.953 -6.279 -49.426 1.00 89.56 85 PHE A O 1
ATOM 643 N N . HIS A 1 86 ? 4.592 -5.043 -47.673 1.00 91.19 86 HIS A N 1
ATOM 644 C CA . HIS A 1 86 ? 4.426 -3.722 -48.254 1.00 91.19 86 HIS A CA 1
ATOM 645 C C . HIS A 1 86 ? 5.777 -2.994 -48.245 1.00 91.19 86 HIS A C 1
ATOM 647 O O . HIS A 1 86 ? 6.406 -2.849 -47.191 1.00 91.19 86 HIS A O 1
ATOM 653 N N . ALA A 1 87 ? 6.216 -2.494 -49.405 1.00 92.31 87 ALA A N 1
ATOM 654 C CA . ALA A 1 87 ? 7.432 -1.692 -49.520 1.00 92.31 87 ALA A CA 1
ATOM 655 C C . ALA A 1 87 ? 7.144 -0.211 -49.249 1.00 92.31 87 ALA A C 1
ATOM 657 O O . ALA A 1 87 ? 6.473 0.469 -50.020 1.00 92.31 87 ALA A O 1
ATOM 658 N N . GLU A 1 88 ? 7.695 0.309 -48.159 1.00 93.00 88 GLU A N 1
ATOM 659 C CA . GLU A 1 88 ? 7.717 1.732 -47.847 1.00 93.00 88 GLU A CA 1
ATOM 660 C C . GLU A 1 88 ? 9.058 2.336 -48.281 1.00 93.00 88 GLU A C 1
ATOM 662 O O . GLU A 1 88 ? 10.124 1.944 -47.798 1.00 93.00 88 GLU A O 1
ATOM 667 N N . ILE A 1 89 ? 9.012 3.312 -49.189 1.00 93.56 89 ILE A N 1
ATOM 668 C CA . ILE A 1 89 ? 10.197 4.068 -49.602 1.00 93.56 89 ILE A CA 1
ATOM 669 C C . ILE A 1 89 ? 10.501 5.094 -48.511 1.00 93.56 89 ILE A C 1
ATOM 671 O O . ILE A 1 89 ? 9.802 6.095 -48.349 1.00 93.56 89 ILE A O 1
ATOM 675 N N . VAL A 1 90 ? 11.554 4.824 -47.747 1.00 93.31 90 VAL A N 1
ATOM 676 C CA . VAL A 1 90 ? 11.965 5.631 -46.595 1.00 93.31 90 VAL A CA 1
ATOM 677 C C . VAL A 1 90 ? 12.866 6.782 -47.019 1.00 93.31 90 VAL A C 1
ATOM 679 O O . VAL A 1 90 ? 12.903 7.792 -46.331 1.00 93.31 90 VAL A O 1
ATOM 682 N N . GLY A 1 91 ? 13.584 6.690 -48.137 1.00 91.94 91 GLY A N 1
ATOM 683 C CA . GLY A 1 91 ? 14.465 7.770 -48.574 1.00 91.94 91 GLY A CA 1
ATOM 684 C C . GLY A 1 91 ? 14.979 7.611 -49.992 1.00 91.94 91 GLY A C 1
ATOM 685 O O . GLY A 1 91 ? 15.165 6.493 -50.478 1.00 91.94 91 GLY A O 1
ATOM 686 N N . THR A 1 92 ? 15.202 8.748 -50.645 1.00 93.94 92 THR A N 1
ATOM 687 C CA . THR A 1 92 ? 15.519 8.839 -52.073 1.00 93.94 92 THR A CA 1
ATOM 688 C C . THR A 1 92 ? 16.650 9.827 -52.344 1.00 93.94 92 THR A C 1
ATOM 690 O O . THR A 1 92 ? 17.026 10.626 -51.486 1.00 93.94 92 THR A O 1
ATOM 693 N N . THR A 1 93 ? 17.162 9.814 -53.572 1.00 91.62 93 THR A N 1
ATOM 694 C CA . THR A 1 93 ? 17.962 10.921 -54.120 1.00 91.62 93 THR A CA 1
ATOM 695 C C . THR A 1 93 ? 17.131 12.198 -54.292 1.00 91.62 93 THR A C 1
ATOM 697 O O . THR A 1 93 ? 15.905 12.198 -54.113 1.00 91.62 93 THR A O 1
ATOM 700 N N . THR A 1 94 ? 17.787 13.290 -54.698 1.00 87.75 94 THR A N 1
ATOM 701 C CA . THR A 1 94 ? 17.111 14.504 -55.173 1.00 87.75 94 THR A CA 1
ATOM 702 C C . THR A 1 94 ? 16.487 14.305 -56.562 1.00 87.75 94 THR A C 1
ATOM 704 O O . THR A 1 94 ? 16.397 13.184 -57.061 1.00 87.75 94 THR A O 1
ATOM 707 N N . GLU A 1 95 ? 16.008 15.382 -57.192 1.00 83.94 95 GLU A N 1
ATOM 708 C CA . GLU A 1 95 ? 15.306 15.347 -58.486 1.00 83.94 95 GLU A CA 1
ATOM 709 C C . GLU A 1 95 ? 16.238 15.300 -59.706 1.00 83.94 95 GLU A C 1
ATOM 711 O O . GLU A 1 95 ? 15.763 15.278 -60.836 1.00 83.94 95 GLU A O 1
ATOM 716 N N . SER A 1 96 ? 17.560 15.333 -59.514 1.00 85.50 96 SER A N 1
ATOM 717 C CA . SER A 1 96 ? 18.533 15.319 -60.617 1.00 85.50 96 SER A CA 1
ATOM 718 C C . SER A 1 96 ? 19.660 14.283 -60.451 1.00 85.50 96 SER A C 1
ATOM 720 O O . SER A 1 96 ? 20.824 14.648 -60.656 1.00 85.50 96 SER A O 1
ATOM 722 N N . PRO A 1 97 ? 19.373 13.018 -60.087 1.00 89.50 97 PRO A N 1
ATOM 723 C CA . PRO A 1 97 ? 20.401 11.994 -60.019 1.00 89.50 97 PRO A CA 1
ATOM 724 C C . PRO A 1 97 ? 20.859 11.597 -61.427 1.00 89.50 97 PRO A C 1
ATOM 726 O O . PRO A 1 97 ? 20.114 11.687 -62.409 1.00 89.50 97 PRO A O 1
ATOM 729 N N . ARG A 1 98 ? 22.099 11.124 -61.520 1.00 89.56 98 ARG A N 1
ATOM 730 C CA . ARG A 1 98 ? 22.623 10.465 -62.715 1.00 89.56 98 ARG A CA 1
ATOM 731 C C . ARG A 1 98 ? 23.205 9.118 -62.338 1.00 89.56 98 ARG A C 1
ATOM 733 O O . ARG A 1 98 ? 23.694 8.927 -61.227 1.00 89.56 98 ARG A O 1
ATOM 740 N N . VAL A 1 99 ? 23.158 8.202 -63.286 1.00 89.06 99 VAL A N 1
ATOM 741 C CA . VAL A 1 99 ? 23.677 6.850 -63.130 1.00 89.06 99 VAL A CA 1
ATOM 742 C C . VAL A 1 99 ? 24.868 6.683 -64.060 1.00 89.06 99 VAL A C 1
ATOM 744 O O . VAL A 1 99 ? 24.812 7.079 -65.228 1.00 89.06 99 VAL A O 1
ATOM 747 N N . LEU A 1 100 ? 25.954 6.132 -63.529 1.00 87.75 100 LEU A N 1
ATOM 748 C CA . LEU A 1 100 ? 27.150 5.774 -64.277 1.00 87.75 100 LEU A CA 1
ATOM 749 C C . LEU A 1 100 ? 27.384 4.266 -64.187 1.00 87.75 100 LEU A C 1
ATOM 751 O O . LEU A 1 100 ? 27.149 3.684 -63.126 1.00 87.75 100 LEU A O 1
ATOM 755 N N . PRO A 1 101 ? 27.891 3.628 -65.254 1.00 83.56 101 PRO A N 1
ATOM 756 C CA . PRO A 1 101 ? 28.345 2.249 -65.156 1.00 83.56 101 PRO A CA 1
ATOM 757 C C . PRO A 1 101 ? 29.463 2.144 -64.111 1.00 83.56 101 PRO A C 1
ATOM 759 O O . PRO A 1 101 ? 30.278 3.059 -63.968 1.00 83.56 101 PRO A O 1
ATOM 762 N N . LEU A 1 102 ? 29.514 1.026 -63.380 1.00 79.69 102 LEU A N 1
ATOM 763 C CA . LEU A 1 102 ? 30.575 0.795 -62.399 1.00 79.69 102 LEU A CA 1
ATOM 764 C C . LEU A 1 102 ? 31.956 0.834 -63.082 1.00 79.69 102 LEU A C 1
ATOM 766 O O . LEU A 1 102 ? 32.190 0.068 -64.023 1.00 79.69 102 LEU A O 1
ATOM 770 N N . PRO A 1 103 ? 32.886 1.687 -62.619 1.00 76.31 103 PRO A N 1
ATOM 771 C CA . PRO A 1 103 ? 34.208 1.782 -63.219 1.00 76.31 103 PRO A CA 1
ATOM 772 C C . PRO A 1 103 ? 35.001 0.492 -62.970 1.00 76.31 103 PRO A C 1
ATOM 774 O O . PRO A 1 103 ? 35.096 0.003 -61.846 1.00 76.31 103 PRO A O 1
ATOM 777 N N . THR A 1 104 ? 35.597 -0.065 -64.026 1.00 76.75 104 THR A N 1
ATOM 778 C CA . THR A 1 104 ? 36.403 -1.300 -63.965 1.00 76.75 104 THR A CA 1
ATOM 779 C C . THR A 1 104 ? 37.876 -1.050 -63.611 1.00 76.75 104 THR A C 1
ATOM 781 O O . THR A 1 104 ? 38.668 -1.989 -63.574 1.00 76.75 104 THR A O 1
ATOM 784 N N . GLY A 1 105 ? 38.255 0.208 -63.367 1.00 80.06 105 GLY A N 1
ATOM 785 C CA . GLY A 1 105 ? 39.605 0.658 -63.029 1.00 80.06 105 GLY A CA 1
ATOM 786 C C . GLY A 1 105 ? 39.594 2.071 -62.424 1.00 80.06 105 GLY A C 1
ATOM 787 O O . GLY A 1 105 ? 38.514 2.601 -62.155 1.00 80.06 105 GLY A O 1
ATOM 788 N N . PRO A 1 106 ? 40.767 2.686 -62.189 1.00 78.56 106 PRO A N 1
ATOM 789 C CA . PRO A 1 106 ? 40.857 4.071 -61.731 1.00 78.56 106 PRO A CA 1
ATOM 790 C C . PRO A 1 106 ? 40.123 5.012 -62.693 1.00 78.56 106 PRO A C 1
ATOM 792 O O . PRO A 1 106 ? 40.234 4.855 -63.907 1.00 78.56 106 PRO A O 1
ATOM 795 N N . PHE A 1 107 ? 39.394 5.981 -62.148 1.00 79.06 107 PHE A N 1
ATOM 796 C CA . PHE A 1 107 ? 38.605 6.950 -62.909 1.00 79.06 107 PHE A CA 1
ATOM 797 C C . PHE A 1 107 ? 38.905 8.376 -62.430 1.00 79.06 107 PHE A C 1
ATOM 799 O O . PHE A 1 107 ? 39.436 8.581 -61.337 1.00 79.06 107 PHE A O 1
ATOM 806 N N . THR A 1 108 ? 38.583 9.353 -63.269 1.00 80.00 108 THR A N 1
ATOM 807 C CA . THR A 1 108 ? 38.824 10.787 -63.073 1.00 80.00 108 THR A CA 1
ATOM 808 C C . THR A 1 108 ? 37.512 11.565 -62.965 1.00 80.00 108 THR A C 1
ATOM 810 O O . THR A 1 108 ? 36.440 11.055 -63.292 1.00 80.00 108 THR A O 1
ATOM 813 N N . ASP A 1 109 ? 37.578 12.835 -62.562 1.00 74.69 109 ASP A N 1
ATOM 814 C CA . ASP A 1 109 ? 36.393 13.705 -62.493 1.00 74.69 109 ASP A CA 1
ATOM 815 C C . ASP A 1 109 ? 35.706 13.890 -63.857 1.00 74.69 109 ASP A C 1
ATOM 817 O O . ASP A 1 109 ? 34.489 14.070 -63.922 1.00 74.69 109 ASP A O 1
ATOM 821 N N . ALA A 1 110 ? 36.461 13.793 -64.959 1.00 76.69 110 ALA A N 1
ATOM 822 C CA . ALA A 1 110 ? 35.904 13.829 -66.309 1.00 76.69 110 ALA A CA 1
ATOM 823 C C . ALA A 1 110 ? 34.995 12.618 -66.585 1.00 76.69 110 ALA A C 1
ATOM 825 O O . ALA A 1 110 ? 33.953 12.766 -67.226 1.00 76.69 110 ALA A O 1
ATOM 826 N N . ASP A 1 111 ? 35.334 11.449 -66.035 1.00 76.88 111 ASP A N 1
ATOM 827 C CA . ASP A 1 111 ? 34.545 10.221 -66.180 1.00 76.88 111 ASP A CA 1
ATOM 828 C C . ASP A 1 111 ? 33.223 10.300 -65.399 1.00 76.88 111 ASP A C 1
ATOM 830 O O . ASP A 1 111 ? 32.222 9.706 -65.799 1.00 76.88 111 ASP A O 1
ATOM 834 N N . LEU A 1 112 ? 33.178 11.101 -64.327 1.00 76.44 112 LEU A N 1
ATOM 835 C CA . LEU A 1 112 ? 31.970 11.346 -63.529 1.00 76.44 112 LEU A CA 1
ATOM 836 C C . LEU A 1 112 ? 30.983 12.327 -64.188 1.00 76.44 112 LEU A C 1
ATOM 838 O O . LEU A 1 112 ? 29.814 12.386 -63.796 1.00 76.44 112 LEU A O 1
ATOM 842 N N . ALA A 1 113 ? 31.411 13.088 -65.201 1.00 72.75 113 ALA A N 1
ATOM 843 C CA . ALA A 1 113 ? 30.566 14.078 -65.870 1.00 72.75 113 ALA A CA 1
ATOM 844 C C . ALA A 1 113 ? 29.536 13.452 -66.839 1.00 72.75 113 ALA A C 1
ATOM 846 O O . ALA A 1 113 ? 28.482 14.050 -67.082 1.00 72.75 113 ALA A O 1
ATOM 847 N N . GLY A 1 114 ? 29.816 12.250 -67.361 1.00 72.06 114 GLY A N 1
ATOM 848 C CA . GLY A 1 114 ? 29.080 11.592 -68.453 1.00 72.06 114 GLY A CA 1
ATOM 849 C C . GLY A 1 114 ? 27.849 10.756 -68.068 1.00 72.06 114 GLY A C 1
ATOM 850 O O . GLY A 1 114 ? 27.351 10.010 -68.907 1.00 72.06 114 GLY A O 1
ATOM 851 N N . GLY A 1 115 ? 27.363 10.832 -66.824 1.00 80.12 115 GLY A N 1
ATOM 852 C CA . GLY A 1 115 ? 26.264 9.983 -66.341 1.00 80.12 115 GLY A CA 1
ATOM 853 C C . GLY A 1 115 ? 24.897 10.242 -66.987 1.00 80.12 115 GLY A C 1
ATOM 854 O O . GLY A 1 115 ? 24.557 11.376 -67.332 1.00 80.12 115 GLY A O 1
ATOM 855 N N . LEU A 1 116 ? 24.080 9.188 -67.086 1.00 86.31 116 LEU A N 1
ATOM 856 C CA . LEU A 1 116 ? 22.738 9.231 -67.671 1.00 86.31 116 LEU A CA 1
ATOM 857 C C . LEU A 1 116 ? 21.735 9.789 -66.643 1.00 86.31 116 LEU A C 1
ATOM 859 O O . LEU A 1 116 ? 21.651 9.246 -65.539 1.00 86.31 116 LEU A O 1
ATOM 863 N N . PRO A 1 117 ? 20.997 10.876 -66.942 1.00 88.44 117 PRO A N 1
ATOM 864 C CA . PRO A 1 117 ? 20.044 11.457 -66.002 1.00 88.44 117 PRO A CA 1
ATOM 865 C C . PRO A 1 117 ? 18.844 10.529 -65.807 1.00 88.44 117 PRO A C 1
ATOM 867 O O . PRO A 1 117 ? 18.233 10.084 -66.778 1.00 88.44 117 PRO A O 1
ATOM 870 N N . VAL A 1 118 ? 18.486 10.265 -64.551 1.00 89.25 118 VAL A N 1
ATOM 871 C CA . VAL A 1 118 ? 17.362 9.388 -64.196 1.00 89.25 118 VAL A CA 1
ATOM 872 C C . VAL A 1 118 ? 16.406 10.084 -63.217 1.00 89.25 118 VAL A C 1
ATOM 874 O O . VAL A 1 118 ? 16.779 11.077 -62.592 1.00 89.25 118 VAL A O 1
ATOM 877 N N . PRO A 1 119 ? 15.161 9.599 -63.059 1.00 88.00 119 PRO A N 1
ATOM 878 C CA . PRO A 1 119 ? 14.266 10.044 -61.988 1.00 88.00 119 PRO A CA 1
ATOM 879 C C . PRO A 1 119 ? 14.813 9.717 -60.590 1.00 88.00 119 PRO A C 1
ATOM 881 O O . PRO A 1 119 ? 15.806 9.001 -60.459 1.00 88.00 119 PRO A O 1
ATOM 884 N N . LYS A 1 120 ? 14.130 10.191 -59.536 1.00 90.56 120 LYS A N 1
ATOM 885 C CA . LYS A 1 120 ? 14.461 9.876 -58.133 1.00 90.56 120 LYS A CA 1
ATOM 886 C C . LYS A 1 120 ? 14.692 8.376 -57.942 1.00 90.56 120 LYS A C 1
ATOM 888 O O . LYS A 1 120 ? 13.842 7.567 -58.299 1.00 90.56 120 LYS A O 1
ATOM 893 N N . GLN A 1 121 ? 15.831 8.035 -57.354 1.00 93.81 121 GLN A N 1
ATOM 894 C CA . GLN A 1 121 ? 16.219 6.661 -57.063 1.00 93.81 121 GLN A CA 1
ATOM 895 C C . GLN A 1 121 ? 16.035 6.361 -55.576 1.00 93.81 121 GLN A C 1
ATOM 897 O O . GLN A 1 121 ? 16.251 7.233 -54.727 1.00 93.81 121 GLN A O 1
ATOM 902 N N . ASN A 1 122 ? 15.649 5.125 -55.252 1.00 94.56 122 ASN A N 1
ATOM 903 C CA . ASN A 1 122 ? 15.445 4.701 -53.869 1.00 94.56 122 ASN A CA 1
ATOM 904 C C . ASN A 1 122 ? 16.786 4.379 -53.206 1.00 94.56 122 ASN A C 1
ATOM 906 O O . ASN A 1 122 ? 17.589 3.616 -53.747 1.00 94.56 122 ASN A O 1
ATOM 910 N N . LEU A 1 123 ? 16.994 4.928 -52.010 1.00 93.75 123 LEU A N 1
ATOM 911 C CA . LEU A 1 123 ? 18.191 4.711 -51.194 1.00 93.75 123 LEU A CA 1
ATOM 912 C C . LEU A 1 123 ? 17.898 3.947 -49.901 1.00 93.75 123 LEU A C 1
ATOM 914 O O . LEU A 1 123 ? 18.775 3.275 -49.364 1.00 93.75 123 LEU A O 1
ATOM 918 N N . LEU A 1 124 ? 16.676 4.066 -49.386 1.00 94.75 124 LEU A N 1
ATOM 919 C CA . LEU A 1 124 ? 16.227 3.446 -48.144 1.00 94.75 124 LEU A CA 1
ATOM 920 C C . LEU A 1 124 ? 14.848 2.831 -48.383 1.00 94.75 124 LEU A C 1
ATOM 922 O O . LEU A 1 124 ? 13.914 3.553 -48.740 1.00 94.75 124 LEU A O 1
ATOM 926 N N . VAL A 1 125 ? 14.704 1.525 -48.162 1.00 94.94 125 VAL A N 1
ATOM 927 C CA . VAL A 1 125 ? 13.431 0.810 -48.342 1.00 94.94 125 VAL A CA 1
ATOM 928 C C . VAL A 1 125 ? 13.137 -0.043 -47.114 1.00 94.94 125 VAL A C 1
ATOM 930 O O . VAL A 1 125 ? 13.977 -0.829 -46.679 1.00 94.94 125 VAL A O 1
ATOM 933 N N . LEU A 1 126 ? 11.940 0.115 -46.552 1.00 93.31 126 LEU A N 1
ATOM 934 C CA . LEU A 1 126 ? 11.430 -0.678 -45.438 1.00 93.31 126 LEU A CA 1
ATOM 935 C C . LEU A 1 126 ? 10.347 -1.631 -45.943 1.00 93.31 126 LEU A C 1
ATOM 937 O O . LEU A 1 126 ? 9.309 -1.191 -46.426 1.00 93.31 126 LEU A O 1
ATOM 941 N N . LEU A 1 127 ? 10.571 -2.933 -45.799 1.00 92.12 127 LEU A N 1
ATOM 942 C CA . LEU A 1 127 ? 9.556 -3.953 -46.029 1.00 92.12 127 LEU A CA 1
ATOM 943 C C . LEU A 1 127 ? 8.814 -4.235 -44.724 1.00 92.12 127 LEU A C 1
ATOM 945 O O . LEU A 1 127 ? 9.404 -4.719 -43.751 1.00 92.12 127 LEU A O 1
ATOM 949 N N . LYS A 1 128 ? 7.514 -3.941 -44.719 1.00 88.38 128 LYS A N 1
ATOM 950 C CA . LYS A 1 128 ? 6.602 -4.230 -43.609 1.00 88.38 128 LYS A CA 1
ATOM 951 C C . LYS A 1 128 ? 5.758 -5.454 -43.941 1.00 88.38 128 LYS A C 1
ATOM 953 O O . LYS A 1 128 ? 5.169 -5.454 -45.013 1.00 88.38 128 LYS A O 1
ATOM 958 N N . PRO A 1 129 ? 5.693 -6.477 -43.081 1.00 86.44 129 PRO A N 1
ATOM 959 C CA . PRO A 1 129 ? 4.809 -7.603 -43.326 1.00 86.44 129 PRO A CA 1
ATOM 960 C C . PRO A 1 129 ? 3.350 -7.202 -43.091 1.00 86.44 129 PRO A C 1
ATOM 962 O O . PRO A 1 129 ? 3.065 -6.365 -42.232 1.00 86.44 129 PRO A O 1
ATOM 965 N N . ASP A 1 130 ? 2.436 -7.852 -43.804 1.00 75.75 130 ASP A N 1
ATOM 966 C CA . ASP A 1 130 ? 0.995 -7.763 -43.541 1.00 75.75 130 ASP A CA 1
ATOM 967 C C . ASP A 1 130 ? 0.625 -8.478 -42.225 1.00 75.75 130 ASP A C 1
ATOM 969 O O . ASP A 1 130 ? -0.330 -8.109 -41.542 1.00 75.75 130 ASP A O 1
ATOM 973 N N . ASP A 1 131 ? 1.417 -9.489 -41.845 1.00 72.19 131 ASP A N 1
ATOM 974 C CA . ASP A 1 131 ? 1.307 -10.224 -40.585 1.00 72.19 131 ASP A CA 1
ATOM 975 C C . ASP A 1 131 ? 2.266 -9.648 -39.519 1.00 72.19 131 ASP A C 1
ATOM 977 O O . ASP A 1 131 ? 3.491 -9.730 -39.681 1.00 72.19 131 ASP A O 1
ATOM 981 N N . PRO A 1 132 ? 1.755 -9.130 -38.385 1.00 62.47 132 PRO A N 1
ATOM 982 C CA . PRO A 1 132 ? 2.579 -8.536 -37.330 1.00 62.47 132 PRO A CA 1
ATOM 983 C C . PRO A 1 132 ? 3.506 -9.537 -36.614 1.00 62.47 132 PRO A C 1
ATOM 985 O O . PRO A 1 132 ? 4.382 -9.129 -35.849 1.00 62.47 132 PRO A O 1
ATOM 988 N N . TRP A 1 133 ? 3.343 -10.846 -36.838 1.00 54.72 133 TRP A N 1
ATOM 989 C CA . TRP A 1 133 ? 4.225 -11.881 -36.289 1.00 54.72 133 TRP A CA 1
ATOM 990 C C . TRP A 1 133 ? 5.472 -12.147 -37.138 1.00 54.72 133 TRP A C 1
ATOM 992 O O . TRP A 1 133 ? 6.390 -12.833 -36.678 1.00 54.72 133 TRP A O 1
ATOM 1002 N N . GLN A 1 134 ? 5.545 -11.584 -38.344 1.00 70.00 134 GLN A N 1
ATOM 1003 C CA . GLN A 1 134 ? 6.691 -11.725 -39.237 1.00 70.00 134 GLN A CA 1
ATOM 1004 C C . GLN A 1 134 ? 7.720 -10.604 -39.018 1.00 70.00 134 GLN A C 1
ATOM 1006 O O . GLN A 1 134 ? 7.451 -9.562 -38.420 1.00 70.00 134 GLN A O 1
ATOM 1011 N N . GLY A 1 135 ? 8.963 -10.848 -39.435 1.00 76.50 135 GLY A N 1
ATOM 1012 C CA . GLY A 1 135 ? 10.041 -9.866 -39.312 1.00 76.50 135 GLY A CA 1
ATOM 1013 C C . GLY A 1 135 ? 9.901 -8.732 -40.328 1.00 76.50 135 GLY A C 1
ATOM 1014 O O . GLY A 1 135 ? 9.464 -8.959 -41.449 1.00 76.50 135 GLY A O 1
ATOM 1015 N N . GLN A 1 136 ? 10.315 -7.524 -39.952 1.00 86.38 136 GLN A N 1
ATOM 1016 C CA . GLN A 1 136 ? 10.508 -6.413 -40.889 1.00 86.38 136 GLN A CA 1
ATOM 1017 C C . GLN A 1 136 ? 11.930 -6.448 -41.457 1.00 86.38 136 GLN A C 1
ATOM 1019 O O . GLN A 1 136 ? 12.860 -6.883 -40.771 1.00 86.38 136 GLN A O 1
ATOM 1024 N N . LEU A 1 137 ? 12.109 -5.952 -42.683 1.00 89.50 137 LEU A N 1
ATOM 1025 C CA . LEU A 1 137 ? 13.422 -5.831 -43.318 1.00 89.50 137 LEU A CA 1
ATOM 1026 C C . LEU A 1 137 ? 13.657 -4.388 -43.762 1.00 89.50 137 LEU A C 1
ATOM 1028 O O . LEU A 1 137 ? 12.893 -3.852 -44.558 1.00 89.50 137 LEU A O 1
ATOM 1032 N N . PHE A 1 138 ? 14.734 -3.769 -43.280 1.00 92.12 138 PHE A N 1
ATOM 1033 C CA . PHE A 1 138 ? 15.134 -2.424 -43.689 1.00 92.12 138 PHE A CA 1
ATOM 1034 C C . PHE A 1 138 ? 16.436 -2.469 -44.474 1.00 92.12 138 PHE A C 1
ATOM 1036 O O . PHE A 1 138 ? 17.462 -2.916 -43.961 1.00 92.12 138 PHE A O 1
ATOM 1043 N N . VAL A 1 139 ? 16.374 -2.020 -45.724 1.00 92.81 139 VAL A N 1
ATOM 1044 C CA . VAL A 1 139 ? 17.457 -2.124 -46.699 1.00 92.81 139 VAL A CA 1
ATOM 1045 C C . VAL A 1 139 ? 17.964 -0.732 -47.047 1.00 92.81 139 VAL A C 1
ATOM 1047 O O . VAL A 1 139 ? 17.187 0.177 -47.346 1.00 92.81 139 VAL A O 1
ATOM 1050 N N . LEU A 1 140 ? 19.286 -0.583 -47.011 1.00 93.06 140 LEU A N 1
ATOM 1051 C CA . LEU A 1 140 ? 19.994 0.641 -47.354 1.00 93.06 140 LEU A CA 1
ATOM 1052 C C . LEU A 1 140 ? 20.846 0.409 -48.604 1.00 93.06 140 LEU A C 1
ATOM 1054 O O . LEU A 1 140 ? 21.490 -0.629 -48.735 1.00 93.06 140 LEU A O 1
ATOM 1058 N N . ALA A 1 141 ? 20.891 1.407 -49.483 1.00 90.88 141 ALA A N 1
ATOM 1059 C CA . ALA A 1 141 ? 21.665 1.410 -50.725 1.00 90.88 141 ALA A CA 1
ATOM 1060 C C . ALA A 1 141 ? 23.192 1.444 -50.525 1.00 90.88 141 ALA A C 1
ATOM 1062 O O . ALA A 1 141 ? 23.946 1.180 -51.458 1.00 90.88 141 ALA A O 1
ATOM 1063 N N . SER A 1 142 ? 23.661 1.798 -49.324 1.00 90.12 142 SER A N 1
ATOM 1064 C CA . SER A 1 142 ? 25.074 1.754 -48.940 1.00 90.12 142 SER A CA 1
ATOM 1065 C C . SER A 1 142 ? 25.212 1.514 -47.438 1.00 90.12 142 SER A C 1
ATOM 1067 O O . SER A 1 142 ? 24.376 1.950 -46.642 1.00 90.12 142 SER A O 1
ATOM 1069 N N . ALA A 1 143 ? 26.296 0.844 -47.049 1.00 90.12 143 ALA A N 1
ATOM 1070 C CA . ALA A 1 143 ? 26.679 0.655 -45.652 1.00 90.12 143 ALA A CA 1
ATOM 1071 C C . ALA A 1 143 ? 27.448 1.860 -45.075 1.00 90.12 143 ALA A C 1
ATOM 1073 O O . ALA A 1 143 ? 27.722 1.887 -43.874 1.00 90.12 143 ALA A O 1
ATOM 1074 N N . SER A 1 144 ? 27.795 2.858 -45.899 1.00 90.06 144 SER A N 1
ATOM 1075 C CA . SER A 1 144 ? 28.646 3.985 -45.498 1.00 90.06 144 SER A CA 1
ATOM 1076 C C . SER A 1 144 ? 28.186 4.759 -44.260 1.00 90.06 144 SER A C 1
ATOM 1078 O O . SER A 1 144 ? 29.069 5.144 -43.495 1.00 90.06 144 SER A O 1
ATOM 1080 N N . PRO A 1 145 ? 26.879 4.948 -43.956 1.00 90.06 145 PRO A N 1
ATOM 1081 C CA . PRO A 1 145 ? 26.485 5.642 -42.726 1.00 90.06 145 PRO A CA 1
ATOM 1082 C C . PRO A 1 145 ? 26.983 4.952 -41.445 1.00 90.06 145 PRO A C 1
ATOM 1084 O O . PRO A 1 145 ? 27.024 5.575 -40.386 1.00 90.06 145 PRO A O 1
ATOM 1087 N N . PHE A 1 146 ? 27.355 3.673 -41.530 1.00 91.50 146 PHE A N 1
ATOM 1088 C CA . PHE A 1 146 ? 27.809 2.861 -40.403 1.00 91.50 146 PHE A CA 1
ATOM 1089 C C . PHE A 1 146 ? 29.304 2.529 -40.449 1.00 91.50 146 PHE A C 1
ATOM 1091 O O . PHE A 1 146 ? 29.793 1.875 -39.534 1.00 91.50 146 PHE A O 1
ATOM 1098 N N . GLN A 1 147 ? 30.026 2.948 -41.491 1.00 88.12 147 GLN A N 1
ATOM 1099 C CA . GLN A 1 147 ? 31.458 2.680 -41.609 1.00 88.12 147 GLN A CA 1
ATOM 1100 C C . GLN A 1 147 ? 32.263 3.518 -40.611 1.00 88.12 147 GLN A C 1
ATOM 1102 O O . GLN A 1 147 ? 31.934 4.679 -40.328 1.00 88.12 147 GLN A O 1
ATOM 1107 N N . ASP A 1 148 ? 33.347 2.931 -40.104 1.00 79.69 148 ASP A N 1
ATOM 1108 C CA . ASP A 1 148 ? 34.301 3.622 -39.242 1.00 79.69 148 ASP A CA 1
ATOM 1109 C C . ASP A 1 148 ? 34.860 4.867 -39.949 1.00 79.69 148 ASP A C 1
ATOM 1111 O O . ASP A 1 148 ? 35.077 4.885 -41.159 1.00 79.69 148 ASP A O 1
ATOM 1115 N N . GLY A 1 149 ? 35.021 5.959 -39.201 1.00 79.12 149 GLY A N 1
ATOM 1116 C CA . GLY A 1 149 ? 35.367 7.275 -39.751 1.00 79.12 149 GLY A CA 1
ATOM 1117 C C . GLY A 1 149 ? 34.168 8.059 -40.305 1.00 79.12 149 GLY A C 1
ATOM 1118 O O . GLY A 1 149 ? 34.017 9.232 -39.968 1.00 79.12 149 GLY A O 1
ATOM 1119 N N . ILE A 1 150 ? 33.255 7.425 -41.054 1.00 81.50 150 ILE A N 1
ATOM 1120 C CA . ILE A 1 150 ? 32.070 8.098 -41.632 1.00 81.50 150 ILE A CA 1
ATOM 1121 C C . ILE A 1 150 ? 30.958 8.286 -40.596 1.00 81.50 150 ILE A C 1
ATOM 1123 O O . ILE A 1 150 ? 30.318 9.339 -40.549 1.00 81.50 150 ILE A O 1
ATOM 1127 N N . ILE A 1 151 ? 30.746 7.317 -39.703 1.00 85.31 151 ILE A N 1
ATOM 1128 C CA . ILE A 1 151 ? 29.721 7.406 -38.648 1.00 85.31 151 ILE A CA 1
ATOM 1129 C C . ILE A 1 151 ? 29.881 8.653 -37.749 1.00 85.31 151 ILE A C 1
ATOM 1131 O O . ILE A 1 151 ? 28.905 9.148 -37.181 1.00 85.31 151 ILE A O 1
ATOM 1135 N N . ASN A 1 152 ? 31.099 9.199 -37.665 1.00 80.38 152 ASN A N 1
ATOM 1136 C CA . ASN A 1 152 ? 31.443 10.388 -36.878 1.00 80.38 152 ASN A CA 1
ATOM 1137 C C . ASN A 1 152 ? 31.686 11.639 -37.733 1.00 80.38 152 ASN A C 1
ATOM 1139 O O . ASN A 1 152 ? 32.168 12.638 -37.200 1.00 80.38 152 ASN A O 1
ATOM 1143 N N . GLN A 1 153 ? 31.376 11.594 -39.031 1.00 81.75 153 GLN A N 1
ATOM 1144 C CA . GLN A 1 153 ? 31.634 12.696 -39.949 1.00 81.75 153 GLN A CA 1
ATOM 1145 C C . GLN A 1 153 ? 30.894 13.973 -39.495 1.00 81.75 153 GLN A C 1
ATOM 1147 O O . GLN A 1 153 ? 29.666 13.948 -39.339 1.00 81.75 153 GLN A O 1
ATOM 1152 N N . PRO A 1 154 ? 31.605 15.100 -39.299 1.00 76.75 154 PRO A N 1
ATOM 1153 C CA . PRO A 1 154 ? 30.987 16.371 -38.934 1.00 76.75 154 PRO A CA 1
ATOM 1154 C C . PRO A 1 154 ? 29.933 16.816 -39.957 1.00 76.75 154 PRO A C 1
ATOM 1156 O O . PRO A 1 154 ? 30.101 16.630 -41.160 1.00 76.75 154 PRO A O 1
ATOM 1159 N N . GLY A 1 155 ? 28.835 17.415 -39.486 1.00 77.00 155 GLY A N 1
ATOM 1160 C CA . GLY A 1 155 ? 27.751 17.905 -40.352 1.00 77.00 155 GLY A CA 1
ATOM 1161 C C . GLY A 1 155 ? 26.740 16.843 -40.813 1.00 77.00 155 GLY A C 1
ATOM 1162 O O . GLY A 1 155 ? 25.779 17.188 -41.512 1.00 77.00 155 GLY A O 1
ATOM 1163 N N . TYR A 1 156 ? 26.912 15.587 -40.382 1.00 85.50 156 TYR A N 1
ATOM 1164 C CA . TYR A 1 156 ? 25.998 14.471 -40.629 1.00 85.50 156 TYR A CA 1
ATOM 1165 C C . TYR A 1 156 ? 25.483 13.863 -39.326 1.00 85.50 156 TYR A C 1
ATOM 1167 O O . TYR A 1 156 ? 26.116 13.937 -38.274 1.00 85.50 156 TYR A O 1
ATOM 1175 N N . ALA A 1 157 ? 24.307 13.247 -39.391 1.00 87.38 157 ALA A N 1
ATOM 1176 C CA . ALA A 1 157 ? 23.600 12.723 -38.228 1.00 87.38 157 ALA A CA 1
ATOM 1177 C C . ALA A 1 157 ? 23.594 11.189 -38.162 1.00 87.38 157 ALA A C 1
ATOM 1179 O O . ALA A 1 157 ? 22.661 10.591 -37.627 1.00 87.38 157 ALA A O 1
ATOM 1180 N N . HIS A 1 158 ? 24.646 10.535 -38.662 1.00 90.38 158 HIS A N 1
ATOM 1181 C CA . HIS A 1 158 ? 24.749 9.071 -38.713 1.00 90.38 158 HIS A CA 1
ATOM 1182 C C . HIS A 1 158 ? 24.579 8.401 -37.344 1.00 90.38 158 HIS A C 1
ATOM 1184 O O . HIS A 1 158 ? 23.827 7.438 -37.221 1.00 90.38 158 HIS A O 1
ATOM 1190 N N . ARG A 1 159 ? 25.200 8.944 -36.286 1.00 86.06 159 ARG A N 1
ATOM 1191 C CA . ARG A 1 159 ? 25.023 8.445 -34.909 1.00 86.06 159 ARG A CA 1
ATOM 1192 C C . ARG A 1 159 ? 23.583 8.547 -34.417 1.00 86.06 159 ARG A C 1
ATOM 1194 O O . ARG A 1 159 ? 23.089 7.614 -33.793 1.00 86.06 159 ARG A O 1
ATOM 1201 N N . VAL A 1 160 ? 22.915 9.666 -34.688 1.00 84.38 160 VAL A N 1
ATOM 1202 C CA . VAL A 1 160 ? 21.515 9.880 -34.284 1.00 84.38 160 VAL A CA 1
ATOM 1203 C C . VAL A 1 160 ? 20.602 8.932 -35.056 1.00 84.38 160 VAL A C 1
ATOM 1205 O O . VAL A 1 160 ? 19.711 8.322 -34.470 1.00 84.38 160 VAL A O 1
ATOM 1208 N N . PHE A 1 161 ? 20.867 8.751 -36.349 1.00 88.81 161 PHE A N 1
ATOM 1209 C CA . PHE A 1 161 ? 20.172 7.793 -37.197 1.00 88.81 161 PHE A CA 1
ATOM 1210 C C . PHE A 1 161 ? 20.350 6.353 -36.699 1.00 88.81 161 PHE A C 1
ATOM 1212 O O . PHE A 1 161 ? 19.355 5.670 -36.471 1.00 88.81 161 PHE A O 1
ATOM 1219 N N . LEU A 1 162 ? 21.579 5.916 -36.404 1.00 89.69 162 LEU A N 1
ATOM 1220 C CA . LEU A 1 162 ? 21.846 4.594 -35.830 1.00 89.69 162 LEU A CA 1
ATOM 1221 C C . LEU A 1 162 ? 21.168 4.410 -34.465 1.00 89.69 162 LEU A C 1
ATOM 1223 O O . LEU A 1 162 ? 20.555 3.376 -34.222 1.00 89.69 162 LEU A O 1
ATOM 1227 N N . GLN A 1 163 ? 21.223 5.409 -33.580 1.00 84.12 163 GLN A N 1
ATOM 1228 C CA . GLN A 1 163 ? 20.514 5.365 -32.297 1.00 84.12 163 GLN A CA 1
ATOM 1229 C C . GLN A 1 163 ? 19.001 5.231 -32.486 1.00 84.12 163 GLN A C 1
ATOM 1231 O O . GLN A 1 163 ? 18.362 4.507 -31.728 1.00 84.12 163 GLN A O 1
ATOM 1236 N N . ASN A 1 164 ? 18.425 5.893 -33.490 1.00 85.50 164 ASN A N 1
ATOM 1237 C CA . ASN A 1 164 ? 17.010 5.760 -33.819 1.00 85.50 164 ASN A CA 1
ATOM 1238 C C . ASN A 1 164 ? 16.670 4.351 -34.328 1.00 85.50 164 ASN A C 1
ATOM 1240 O O . ASN A 1 164 ? 15.685 3.766 -33.883 1.00 85.50 164 ASN A O 1
ATOM 1244 N N . LEU A 1 165 ? 17.510 3.769 -35.192 1.00 87.94 165 LEU A N 1
ATOM 1245 C CA . LEU A 1 165 ? 17.353 2.383 -35.648 1.00 87.94 165 LEU A CA 1
ATOM 1246 C C . LEU A 1 165 ? 17.460 1.395 -34.482 1.00 87.94 165 LEU A C 1
ATOM 1248 O O . LEU A 1 165 ? 16.612 0.520 -34.352 1.00 87.94 165 LEU A O 1
ATOM 1252 N N . ILE A 1 166 ? 18.441 1.566 -33.592 1.00 83.62 166 ILE A N 1
ATOM 1253 C CA . ILE A 1 166 ? 18.591 0.739 -32.385 1.00 83.62 166 ILE A CA 1
ATOM 1254 C C . ILE A 1 166 ? 17.380 0.900 -31.467 1.00 83.62 166 ILE A C 1
ATOM 1256 O O . ILE A 1 166 ? 16.916 -0.080 -30.901 1.00 83.62 166 ILE A O 1
ATOM 1260 N N . ARG A 1 167 ? 16.832 2.109 -31.323 1.00 76.69 167 ARG A N 1
ATOM 1261 C CA . ARG A 1 167 ? 15.614 2.331 -30.533 1.00 76.69 167 ARG A CA 1
ATOM 1262 C C . ARG A 1 167 ? 14.386 1.696 -31.171 1.00 76.69 167 ARG A C 1
ATOM 1264 O O . ARG A 1 167 ? 13.593 1.146 -30.431 1.00 76.69 167 ARG A O 1
ATOM 1271 N N . THR A 1 168 ? 14.256 1.749 -32.496 1.00 76.75 168 THR A N 1
ATOM 1272 C CA . THR A 1 168 ? 13.103 1.218 -33.248 1.00 76.75 168 THR A CA 1
ATOM 1273 C C . THR A 1 168 ? 13.136 -0.311 -33.349 1.00 76.75 168 THR A C 1
ATOM 1275 O O . THR A 1 168 ? 12.137 -0.975 -33.120 1.00 76.75 168 THR A O 1
ATOM 1278 N N . TYR A 1 169 ? 14.294 -0.907 -33.646 1.00 75.38 169 TYR A N 1
ATOM 1279 C CA . TYR A 1 169 ? 14.434 -2.367 -33.758 1.00 75.38 169 TYR A CA 1
ATOM 1280 C C . TYR A 1 169 ? 14.796 -3.048 -32.440 1.00 75.38 169 TYR A C 1
ATOM 1282 O O . TYR A 1 169 ? 14.547 -4.238 -32.260 1.00 75.38 169 TYR A O 1
ATOM 1290 N N . GLY A 1 170 ? 15.365 -2.301 -31.499 1.00 69.25 170 GLY A N 1
ATOM 1291 C CA . GLY A 1 170 ? 15.574 -2.728 -30.118 1.00 69.25 170 GLY A CA 1
ATOM 1292 C C . GLY A 1 170 ? 14.400 -2.382 -29.203 1.00 69.25 170 GLY A C 1
ATOM 1293 O O . GLY A 1 170 ? 14.576 -2.405 -27.984 1.00 69.25 170 GLY A O 1
ATOM 1294 N N . GLN A 1 171 ? 13.237 -2.012 -29.760 1.00 55.69 171 GLN A N 1
ATOM 1295 C CA . GLN A 1 171 ? 12.180 -1.361 -28.997 1.00 55.69 171 GLN A CA 1
ATOM 1296 C C . GLN A 1 171 ? 11.504 -2.314 -27.988 1.00 55.69 171 GLN A C 1
ATOM 1298 O O . GLN A 1 171 ? 11.350 -3.514 -28.241 1.00 55.69 171 GLN A O 1
ATOM 1303 N N . PRO A 1 172 ? 11.110 -1.788 -26.813 1.00 46.91 172 PRO A N 1
ATOM 1304 C CA . PRO A 1 172 ? 10.753 -2.544 -25.616 1.00 46.91 172 PRO A CA 1
ATOM 1305 C C . PRO A 1 172 ? 9.554 -3.482 -25.739 1.00 46.91 172 PRO A C 1
ATOM 1307 O O . PRO A 1 172 ? 9.396 -4.319 -24.865 1.00 46.91 172 PRO A O 1
ATOM 1310 N N . GLU A 1 173 ? 8.731 -3.390 -26.781 1.00 46.81 173 GLU A N 1
ATOM 1311 C CA . GLU A 1 173 ? 7.453 -4.100 -26.958 1.00 46.81 173 GLU A CA 1
ATOM 1312 C C . GLU A 1 173 ? 7.584 -5.628 -26.957 1.00 46.81 173 GLU A C 1
ATOM 1314 O O . GLU A 1 173 ? 6.785 -6.311 -26.322 1.00 46.81 173 GLU A O 1
ATOM 1319 N N . ARG A 1 174 ? 8.648 -6.194 -27.545 1.00 49.94 174 ARG A N 1
ATOM 1320 C CA . ARG A 1 174 ? 8.924 -7.647 -27.469 1.00 49.94 174 ARG A CA 1
ATOM 1321 C C . ARG A 1 174 ? 9.372 -8.099 -26.072 1.00 49.94 174 ARG A C 1
ATOM 1323 O O . ARG A 1 174 ? 9.134 -9.239 -25.678 1.00 49.94 174 ARG A O 1
ATOM 1330 N N . VAL A 1 175 ? 9.972 -7.197 -25.293 1.00 47.34 175 VAL A N 1
ATOM 1331 C CA . VAL A 1 175 ? 10.337 -7.403 -23.879 1.00 47.34 175 VAL A CA 1
ATOM 1332 C C . VAL A 1 175 ? 9.149 -7.098 -22.948 1.00 47.34 175 VAL A C 1
ATOM 1334 O O . VAL A 1 175 ? 9.020 -7.736 -21.905 1.00 47.34 175 VAL A O 1
ATOM 1337 N N . LEU A 1 176 ? 8.255 -6.182 -23.337 1.00 42.75 176 LEU A N 1
ATOM 1338 C CA . LEU A 1 176 ? 7.011 -5.793 -22.669 1.00 42.75 176 LEU A CA 1
ATOM 1339 C C . LEU A 1 176 ? 5.939 -6.864 -22.839 1.00 42.75 176 LEU A C 1
ATOM 1341 O O . LEU A 1 176 ? 5.367 -7.243 -21.834 1.00 42.75 176 LEU A O 1
ATOM 1345 N N . ARG A 1 177 ? 5.735 -7.465 -24.019 1.00 48.50 177 ARG A N 1
ATOM 1346 C CA . ARG A 1 177 ? 4.854 -8.643 -24.188 1.00 48.50 177 ARG A CA 1
ATOM 1347 C C . ARG A 1 177 ? 5.242 -9.746 -23.202 1.00 48.50 177 ARG A C 1
ATOM 1349 O O . ARG A 1 177 ? 4.421 -10.227 -22.428 1.00 48.50 177 ARG A O 1
ATOM 1356 N N . GLY A 1 178 ? 6.542 -10.038 -23.114 1.00 44.34 178 GLY A N 1
ATOM 1357 C CA . GLY A 1 178 ? 7.096 -10.988 -22.150 1.00 44.34 178 GLY A CA 1
ATOM 1358 C C . GLY A 1 178 ? 7.091 -10.535 -20.681 1.00 44.34 178 GLY A C 1
ATOM 1359 O O . GLY A 1 178 ? 7.272 -11.392 -19.823 1.00 44.34 178 GLY A O 1
ATOM 1360 N N . ARG A 1 179 ? 6.903 -9.242 -20.366 1.00 41.28 179 ARG A N 1
ATOM 1361 C CA . ARG A 1 179 ? 6.829 -8.686 -18.993 1.00 41.28 179 ARG A CA 1
ATOM 1362 C C . ARG A 1 179 ? 5.404 -8.388 -18.520 1.00 41.28 179 ARG A C 1
ATOM 1364 O O . ARG A 1 179 ? 5.166 -8.462 -17.325 1.00 41.28 179 ARG A O 1
ATOM 1371 N N . VAL A 1 180 ? 4.485 -8.069 -19.426 1.00 44.66 180 VAL A N 1
ATOM 1372 C CA . VAL A 1 180 ? 3.077 -7.760 -19.144 1.00 44.66 180 VAL A CA 1
ATOM 1373 C C . VAL A 1 180 ? 2.244 -9.043 -19.155 1.00 44.66 180 VAL A C 1
ATOM 1375 O O . VAL A 1 180 ? 1.352 -9.198 -18.326 1.00 44.66 180 VAL A O 1
ATOM 1378 N N . GLU A 1 181 ? 2.587 -10.034 -19.991 1.00 43.03 181 GLU A N 1
ATOM 1379 C CA . GLU A 1 181 ? 1.955 -11.365 -19.941 1.00 43.03 181 GLU A CA 1
ATOM 1380 C C . GLU A 1 181 ? 2.617 -12.323 -18.937 1.00 43.03 181 GLU A C 1
ATOM 1382 O O . GLU A 1 181 ? 1.951 -13.219 -18.395 1.00 43.03 181 GLU A O 1
ATOM 1387 N N . LYS A 1 182 ? 3.908 -12.127 -18.611 1.00 43.91 182 LYS A N 1
ATOM 1388 C CA . LYS A 1 182 ? 4.466 -12.688 -17.372 1.00 43.91 182 LYS A CA 1
ATOM 1389 C C . LYS A 1 182 ? 3.996 -11.829 -16.211 1.00 43.91 182 LYS A C 1
ATOM 1391 O O . LYS A 1 182 ? 4.757 -11.040 -15.659 1.00 43.91 182 LYS A O 1
ATOM 1396 N N . GLY A 1 183 ? 2.770 -12.091 -15.763 1.00 47.09 183 GLY A N 1
ATOM 1397 C CA . GLY A 1 183 ? 2.477 -11.922 -14.345 1.00 47.09 183 GLY A CA 1
ATOM 1398 C C . GLY A 1 183 ? 3.650 -12.510 -13.558 1.00 47.09 183 GLY A C 1
ATOM 1399 O O . GLY A 1 183 ? 4.134 -13.599 -13.900 1.00 47.09 183 GLY A O 1
ATOM 1400 N N . GLY A 1 184 ? 4.172 -11.753 -12.587 1.00 48.62 184 GLY A N 1
ATOM 1401 C CA . GLY A 1 184 ? 5.247 -12.244 -11.730 1.00 48.62 184 GLY A CA 1
ATOM 1402 C C . GLY A 1 184 ? 4.885 -13.658 -11.270 1.00 48.62 184 GLY A C 1
ATOM 1403 O O . GLY A 1 184 ? 3.712 -13.891 -10.968 1.00 48.62 184 GLY A O 1
ATOM 1404 N N . PRO A 1 185 ? 5.820 -14.627 -11.300 1.00 43.22 185 PRO A N 1
ATOM 1405 C CA . PRO A 1 185 ? 5.500 -15.992 -10.900 1.00 43.22 185 PRO A CA 1
ATOM 1406 C C . PRO A 1 185 ? 4.769 -15.938 -9.560 1.00 43.22 185 PRO A C 1
ATOM 1408 O O . PRO A 1 185 ? 5.247 -15.248 -8.655 1.00 43.22 185 PRO A O 1
ATOM 1411 N N . GLN A 1 186 ? 3.610 -16.605 -9.462 1.00 45.84 186 GLN A N 1
ATOM 1412 C CA . GLN A 1 186 ? 2.886 -16.719 -8.198 1.00 45.84 186 GLN A CA 1
ATOM 1413 C C . GLN A 1 186 ? 3.898 -17.199 -7.162 1.00 45.84 186 GLN A C 1
ATOM 1415 O O . GLN A 1 186 ? 4.485 -18.277 -7.288 1.00 45.84 186 GLN A O 1
ATOM 1420 N N . ARG A 1 187 ? 4.225 -16.315 -6.219 1.00 57.03 187 ARG A N 1
ATOM 1421 C CA . ARG A 1 187 ? 5.327 -16.555 -5.297 1.00 57.03 187 ARG A CA 1
ATOM 1422 C C . ARG A 1 187 ? 4.880 -17.666 -4.362 1.00 57.03 187 ARG A C 1
ATOM 1424 O O . ARG A 1 187 ? 3.836 -17.553 -3.726 1.00 57.03 187 ARG A O 1
ATOM 1431 N N . LEU A 1 188 ? 5.655 -18.749 -4.333 1.00 51.31 188 LEU A N 1
ATOM 1432 C CA . LEU A 1 188 ? 5.352 -19.922 -3.522 1.00 51.31 188 LEU A CA 1
ATOM 1433 C C . LEU A 1 188 ? 5.165 -19.487 -2.067 1.00 51.31 188 LEU A C 1
ATOM 1435 O O . LEU A 1 188 ? 6.068 -18.897 -1.469 1.00 51.31 188 LEU A O 1
ATOM 1439 N N . VAL A 1 189 ? 3.990 -19.778 -1.516 1.00 61.88 189 VAL A N 1
ATOM 1440 C CA . VAL A 1 189 ? 3.693 -19.536 -0.105 1.00 61.88 189 VAL A CA 1
ATOM 1441 C C . VAL A 1 189 ? 4.703 -20.324 0.731 1.00 61.88 189 VAL A C 1
ATOM 1443 O O . VAL A 1 189 ? 4.917 -21.510 0.452 1.00 61.88 189 VAL A O 1
ATOM 1446 N N . PRO A 1 190 ? 5.361 -19.704 1.729 1.00 60.91 190 PRO A N 1
ATOM 1447 C CA . PRO A 1 190 ? 6.365 -20.398 2.513 1.00 60.91 190 PRO A CA 1
ATOM 1448 C C . PRO A 1 190 ? 5.741 -21.626 3.201 1.00 60.91 190 PRO A C 1
ATOM 1450 O O . PRO A 1 190 ? 4.725 -21.498 3.892 1.00 60.91 190 PRO A O 1
ATOM 1453 N N . PRO A 1 191 ? 6.336 -22.822 3.040 1.00 66.50 191 PRO A N 1
ATOM 1454 C CA . PRO A 1 191 ? 5.852 -24.010 3.723 1.00 66.50 191 PRO A CA 1
ATOM 1455 C C . PRO A 1 191 ? 6.010 -23.861 5.242 1.00 66.50 191 PRO A C 1
ATOM 1457 O O . PRO A 1 191 ? 7.000 -23.299 5.734 1.00 66.50 191 PRO A O 1
ATOM 1460 N N . GLY A 1 192 ? 5.057 -24.417 5.995 1.00 68.81 192 GLY A N 1
ATOM 1461 C CA . GLY A 1 192 ? 5.117 -24.488 7.456 1.00 68.81 192 GLY A CA 1
ATOM 1462 C C . GLY A 1 192 ? 6.391 -25.181 7.957 1.00 68.81 192 GLY A C 1
ATOM 1463 O O . GLY A 1 192 ? 7.105 -25.837 7.199 1.00 68.81 192 GLY A O 1
ATOM 1464 N N . ALA A 1 193 ? 6.727 -25.045 9.243 1.00 65.19 193 ALA A N 1
ATOM 1465 C CA . ALA A 1 193 ? 7.958 -25.627 9.801 1.00 65.19 193 ALA A CA 1
ATOM 1466 C C . ALA A 1 193 ? 8.040 -27.155 9.606 1.00 65.19 193 ALA A C 1
ATOM 1468 O O . ALA A 1 193 ? 9.070 -27.665 9.162 1.00 65.19 193 ALA A O 1
ATOM 1469 N N . LEU A 1 194 ? 6.930 -27.864 9.841 1.00 64.56 194 LEU A N 1
ATOM 1470 C CA . LEU A 1 194 ? 6.806 -29.306 9.601 1.00 64.56 194 LEU A CA 1
ATOM 1471 C C . LEU A 1 194 ? 6.917 -29.659 8.118 1.00 64.56 194 LEU A C 1
ATOM 1473 O O . LEU A 1 194 ? 7.602 -30.612 7.770 1.00 64.56 194 LEU A O 1
ATOM 1477 N N . ALA A 1 195 ? 6.312 -28.863 7.237 1.00 68.38 195 ALA A N 1
ATOM 1478 C CA . ALA A 1 195 ? 6.413 -29.061 5.796 1.00 68.38 195 ALA A CA 1
ATOM 1479 C C . ALA A 1 195 ? 7.839 -28.807 5.287 1.00 68.38 195 ALA A C 1
ATOM 1481 O O . ALA A 1 195 ? 8.345 -29.566 4.469 1.00 68.38 195 ALA A O 1
ATOM 1482 N N . ARG A 1 196 ? 8.533 -27.789 5.813 1.00 67.75 196 ARG A N 1
ATOM 1483 C CA . ARG A 1 196 ? 9.959 -27.549 5.550 1.00 67.75 196 ARG A CA 1
ATOM 1484 C C . ARG A 1 196 ? 10.808 -28.708 6.032 1.00 67.75 196 ARG A C 1
ATOM 1486 O O . ARG A 1 196 ? 11.690 -29.130 5.296 1.00 67.75 196 ARG A O 1
ATOM 1493 N N . PHE A 1 197 ? 10.562 -29.216 7.236 1.00 67.25 197 PHE A N 1
ATOM 1494 C CA . PHE A 1 197 ? 11.254 -30.394 7.744 1.00 67.25 197 PHE A CA 1
ATOM 1495 C C . PHE A 1 197 ? 10.984 -31.611 6.858 1.00 67.25 197 PHE A C 1
ATOM 1497 O O . PHE A 1 197 ? 11.936 -32.243 6.428 1.00 67.25 197 PHE A O 1
ATOM 1504 N N . PHE A 1 198 ? 9.726 -31.879 6.503 1.00 71.69 198 PHE A N 1
ATOM 1505 C CA . PHE A 1 198 ? 9.333 -32.966 5.609 1.00 71.69 198 PHE A CA 1
ATOM 1506 C C . PHE A 1 198 ? 10.006 -32.850 4.241 1.00 71.69 198 PHE A C 1
ATOM 1508 O O . PHE A 1 198 ? 10.621 -33.807 3.794 1.00 71.69 198 PHE A O 1
ATOM 1515 N N . TRP A 1 199 ? 9.964 -31.682 3.595 1.00 65.25 199 TRP A N 1
ATOM 1516 C CA . TRP A 1 199 ? 10.580 -31.469 2.284 1.00 65.25 199 TRP A CA 1
ATOM 1517 C C . TRP A 1 199 ? 12.103 -31.459 2.336 1.00 65.25 199 TRP A C 1
ATOM 1519 O O . TRP A 1 199 ? 12.729 -31.956 1.410 1.00 65.25 199 TRP A O 1
ATOM 1529 N N . ARG A 1 200 ? 12.720 -30.940 3.402 1.00 67.56 200 ARG A N 1
ATOM 1530 C CA . ARG A 1 200 ? 14.172 -31.044 3.614 1.00 67.56 200 ARG A CA 1
ATOM 1531 C C . ARG A 1 200 ? 14.568 -32.489 3.860 1.00 67.56 200 ARG A C 1
ATOM 1533 O O . ARG A 1 200 ? 15.523 -32.952 3.258 1.00 67.56 200 ARG A O 1
ATOM 1540 N N . PHE A 1 201 ? 13.817 -33.209 4.688 1.00 60.62 201 PHE A N 1
ATOM 1541 C CA . PHE A 1 201 ? 14.031 -34.624 4.942 1.00 60.62 201 PHE A CA 1
ATOM 1542 C C . PHE A 1 201 ? 13.873 -35.416 3.643 1.00 60.62 201 PHE A C 1
ATOM 1544 O O . PHE A 1 201 ? 14.758 -36.164 3.263 1.00 60.62 201 PHE A O 1
ATOM 1551 N N . PHE A 1 202 ? 12.805 -35.191 2.889 1.00 64.31 202 PHE A N 1
ATOM 1552 C CA . PHE A 1 202 ? 12.582 -35.850 1.613 1.00 64.31 202 PHE A CA 1
ATOM 1553 C C . PHE A 1 202 ? 13.665 -35.473 0.593 1.00 64.31 202 PHE A C 1
ATOM 1555 O O . PHE A 1 202 ? 14.316 -36.353 0.062 1.00 64.31 202 PHE A O 1
ATOM 1562 N N . ALA A 1 203 ? 13.971 -34.197 0.363 1.00 62.59 203 ALA A N 1
ATOM 1563 C CA . ALA A 1 203 ? 14.993 -33.792 -0.606 1.00 62.59 203 ALA A CA 1
ATOM 1564 C C . ALA A 1 203 ? 16.405 -34.292 -0.244 1.00 62.59 203 ALA A C 1
ATOM 1566 O O . ALA A 1 203 ? 17.162 -34.685 -1.130 1.00 62.59 203 ALA A O 1
ATOM 1567 N N . VAL A 1 204 ? 16.757 -34.304 1.047 1.00 61.22 204 VAL A N 1
ATOM 1568 C CA . VAL A 1 204 ? 18.076 -34.744 1.531 1.00 61.22 204 VAL A CA 1
ATOM 1569 C C . VAL A 1 204 ? 18.168 -36.266 1.615 1.00 61.22 204 VAL A C 1
ATOM 1571 O O . VAL A 1 204 ? 19.201 -36.823 1.255 1.00 61.22 204 VAL A O 1
ATOM 1574 N N . PHE A 1 205 ? 17.113 -36.953 2.062 1.00 55.09 205 PHE A N 1
ATOM 1575 C CA . PHE A 1 205 ? 17.132 -38.394 2.320 1.00 55.09 205 PHE A CA 1
ATOM 1576 C C . PHE A 1 205 ? 16.504 -39.243 1.215 1.00 55.09 205 PHE A C 1
ATOM 1578 O O . PHE A 1 205 ? 16.787 -40.433 1.202 1.00 55.09 205 PHE A O 1
ATOM 1585 N N . LEU A 1 206 ? 15.737 -38.704 0.259 1.00 64.75 206 LEU A N 1
ATOM 1586 C CA . LEU A 1 206 ? 15.152 -39.485 -0.846 1.00 64.75 206 LEU A CA 1
ATOM 1587 C C . LEU A 1 206 ? 16.236 -40.141 -1.695 1.00 64.75 206 LEU A C 1
ATOM 1589 O O . LEU A 1 206 ? 16.133 -41.322 -2.004 1.00 64.75 206 LEU A O 1
ATOM 1593 N N . VAL A 1 207 ? 17.281 -39.394 -2.054 1.00 61.28 207 VAL A N 1
ATOM 1594 C CA . VAL A 1 207 ? 18.389 -39.921 -2.858 1.00 61.28 207 VAL A CA 1
ATOM 1595 C C . VAL A 1 207 ? 19.167 -40.991 -2.071 1.00 61.28 207 VAL A C 1
ATOM 1597 O O . VAL A 1 207 ? 19.286 -42.106 -2.580 1.00 61.28 207 VAL A O 1
ATOM 1600 N N . PRO A 1 208 ? 19.607 -40.757 -0.816 1.00 59.88 208 PRO A N 1
ATOM 1601 C CA . PRO A 1 208 ? 20.162 -41.808 0.040 1.00 59.88 208 PRO A CA 1
ATOM 1602 C C . PRO A 1 208 ? 19.239 -43.016 0.232 1.00 59.88 208 PRO A C 1
ATOM 1604 O O . PRO A 1 208 ? 19.705 -44.143 0.124 1.00 59.88 208 PRO A O 1
ATOM 1607 N N . LEU A 1 209 ? 17.939 -42.817 0.469 1.00 62.97 209 LEU A N 1
ATOM 1608 C CA . LEU A 1 209 ? 16.950 -43.889 0.629 1.00 62.97 209 LEU A CA 1
ATOM 1609 C C . LEU A 1 209 ? 16.753 -44.673 -0.667 1.00 62.97 209 LEU A C 1
ATOM 1611 O O . LEU A 1 209 ? 16.617 -45.890 -0.613 1.00 62.97 209 LEU A O 1
ATOM 1615 N N . ALA A 1 210 ? 16.789 -44.015 -1.825 1.00 67.75 210 ALA A N 1
ATOM 1616 C CA . ALA A 1 210 ? 16.762 -44.670 -3.126 1.00 67.75 210 ALA A CA 1
ATOM 1617 C C . ALA A 1 210 ? 18.042 -45.485 -3.356 1.00 67.75 210 ALA A C 1
ATOM 1619 O O . ALA A 1 210 ? 17.955 -46.618 -3.819 1.00 67.75 210 ALA A O 1
ATOM 1620 N N . PHE A 1 211 ? 19.217 -44.979 -2.966 1.00 60.50 211 PHE A N 1
ATOM 1621 C CA . PHE A 1 211 ? 20.474 -45.737 -3.015 1.00 60.50 211 PHE A CA 1
ATOM 1622 C C . PHE A 1 211 ? 20.499 -46.909 -2.032 1.00 60.50 211 PHE A C 1
ATOM 1624 O O . PHE A 1 211 ? 20.960 -47.988 -2.393 1.00 60.50 211 PHE A O 1
ATOM 1631 N N . VAL A 1 212 ? 19.967 -46.739 -0.821 1.00 65.38 212 VAL A N 1
ATOM 1632 C CA . VAL A 1 212 ? 19.787 -47.822 0.153 1.00 65.38 212 VAL A CA 1
ATOM 1633 C C . VAL A 1 212 ? 18.788 -48.841 -0.384 1.00 65.38 212 VAL A C 1
ATOM 1635 O O . VAL A 1 212 ? 19.067 -50.029 -0.338 1.00 65.38 212 VAL A O 1
ATOM 1638 N N . GLY A 1 213 ? 17.671 -48.408 -0.969 1.00 71.00 213 GLY A N 1
ATOM 1639 C CA . GLY A 1 213 ? 16.673 -49.276 -1.591 1.00 71.00 213 GLY A CA 1
ATOM 1640 C C . GLY A 1 213 ? 17.224 -50.039 -2.796 1.00 71.00 213 GLY A C 1
ATOM 1641 O O . GLY A 1 213 ? 16.989 -51.237 -2.924 1.00 71.00 213 GLY A O 1
ATOM 1642 N N . LEU A 1 214 ? 18.024 -49.388 -3.644 1.00 66.94 214 LEU A N 1
ATOM 1643 C CA . LEU A 1 214 ? 18.747 -50.023 -4.746 1.00 66.94 214 LEU A CA 1
ATOM 1644 C C . LEU A 1 214 ? 19.826 -50.978 -4.232 1.00 66.94 214 LEU A C 1
ATOM 1646 O O . LEU A 1 214 ? 19.973 -52.060 -4.787 1.00 66.94 214 LEU A O 1
ATOM 1650 N N . GLY A 1 215 ? 20.531 -50.621 -3.158 1.00 61.31 215 GLY A N 1
ATOM 1651 C CA . GLY A 1 215 ? 21.513 -51.468 -2.485 1.00 61.31 215 GLY A CA 1
ATOM 1652 C C . GLY A 1 215 ? 20.877 -52.700 -1.844 1.00 61.31 215 GLY A C 1
ATOM 1653 O O . GLY A 1 215 ? 21.381 -53.800 -2.029 1.00 61.31 215 GLY A O 1
ATOM 1654 N N . ILE A 1 216 ? 19.726 -52.546 -1.184 1.00 64.38 216 ILE A N 1
ATOM 1655 C CA . ILE A 1 216 ? 18.906 -53.637 -0.644 1.00 64.38 216 ILE A CA 1
ATOM 1656 C C . ILE A 1 216 ? 18.384 -54.501 -1.788 1.00 64.38 216 ILE A C 1
ATOM 1658 O O . ILE A 1 216 ? 18.508 -55.715 -1.728 1.00 64.38 216 ILE A O 1
ATOM 1662 N N . ARG A 1 217 ? 17.854 -53.910 -2.864 1.00 64.00 217 ARG A N 1
ATOM 1663 C CA . ARG A 1 217 ? 17.393 -54.645 -4.051 1.00 64.00 217 ARG A CA 1
ATOM 1664 C C . ARG A 1 217 ? 18.534 -55.410 -4.718 1.00 64.00 217 ARG A C 1
ATOM 1666 O O . ARG A 1 217 ? 18.330 -56.539 -5.145 1.00 64.00 217 ARG A O 1
ATOM 1673 N N . HIS A 1 218 ? 19.718 -54.815 -4.815 1.00 63.91 218 HIS A N 1
ATOM 1674 C CA . HIS A 1 218 ? 20.909 -55.457 -5.361 1.00 63.91 218 HIS A CA 1
ATOM 1675 C C . HIS A 1 218 ? 21.373 -56.597 -4.445 1.00 63.91 218 HIS A C 1
ATOM 1677 O O . HIS A 1 218 ? 21.569 -57.715 -4.909 1.00 63.91 218 HIS A O 1
ATOM 1683 N N . TYR A 1 219 ? 21.421 -56.364 -3.134 1.00 57.62 219 TYR A N 1
ATOM 1684 C CA . TYR A 1 219 ? 21.745 -57.373 -2.129 1.00 57.62 219 TYR A CA 1
ATOM 1685 C C . TYR A 1 219 ? 20.740 -58.536 -2.121 1.00 57.62 219 TYR A C 1
ATOM 1687 O O . TYR A 1 219 ? 21.150 -59.684 -2.131 1.00 57.62 219 TYR A O 1
ATOM 1695 N N . LEU A 1 220 ? 19.434 -58.274 -2.202 1.00 64.19 220 LEU A N 1
ATOM 1696 C CA . LEU A 1 220 ? 18.388 -59.303 -2.294 1.00 64.19 220 LEU A CA 1
ATOM 1697 C C . LEU A 1 220 ? 18.436 -60.098 -3.611 1.00 64.19 220 LEU A C 1
ATOM 1699 O O . LEU A 1 220 ? 17.920 -61.210 -3.665 1.00 64.19 220 LEU A O 1
ATOM 1703 N N . ARG A 1 221 ? 19.015 -59.530 -4.678 1.00 65.81 221 ARG A N 1
ATOM 1704 C CA . ARG A 1 221 ? 19.097 -60.160 -6.006 1.00 65.81 221 ARG A CA 1
ATOM 1705 C C . ARG A 1 221 ? 20.358 -61.008 -6.193 1.00 65.81 221 ARG A C 1
ATOM 1707 O O . ARG A 1 221 ? 20.321 -61.940 -6.988 1.00 65.81 221 ARG A O 1
ATOM 1714 N N . TYR A 1 222 ? 21.440 -60.697 -5.476 1.00 61.41 222 TYR A N 1
ATOM 1715 C CA . TYR A 1 222 ? 22.736 -61.383 -5.595 1.00 61.41 222 TYR A CA 1
ATOM 1716 C C . TYR A 1 222 ? 23.172 -62.140 -4.329 1.00 61.41 222 TYR A C 1
ATOM 1718 O O . TYR A 1 222 ? 24.067 -62.977 -4.406 1.00 61.41 222 TYR A O 1
ATOM 1726 N N . SER A 1 223 ? 22.517 -61.916 -3.188 1.00 52.72 223 SER A N 1
ATOM 1727 C CA . SER A 1 223 ? 22.789 -62.597 -1.918 1.00 52.72 223 SER A CA 1
ATOM 1728 C C . SER A 1 223 ? 21.537 -63.334 -1.442 1.00 52.72 223 SER A C 1
ATOM 1730 O O . SER A 1 223 ? 20.437 -62.791 -1.505 1.00 52.72 223 SER A O 1
ATOM 1732 N N . ARG A 1 224 ? 21.681 -64.558 -0.909 1.00 47.41 224 ARG A N 1
ATOM 1733 C CA . ARG A 1 224 ? 20.594 -65.230 -0.175 1.00 47.41 224 ARG A CA 1
ATOM 1734 C C . ARG A 1 224 ? 20.383 -64.494 1.153 1.00 47.41 224 ARG A C 1
ATOM 1736 O O . ARG A 1 224 ? 21.289 -64.505 1.985 1.00 47.41 224 ARG A O 1
ATOM 1743 N N . PRO A 1 225 ? 19.232 -63.845 1.379 1.00 45.91 225 PRO A N 1
ATOM 1744 C CA . PRO A 1 225 ? 19.037 -63.052 2.577 1.00 45.91 225 PRO A CA 1
ATOM 1745 C C . PRO A 1 225 ? 18.730 -63.962 3.772 1.00 45.91 225 PRO A C 1
ATOM 1747 O O . PRO A 1 225 ? 17.625 -64.483 3.895 1.00 45.91 225 PRO A O 1
ATOM 1750 N N . SER A 1 226 ? 19.677 -64.127 4.695 1.00 46.75 226 SER A N 1
ATOM 1751 C CA . SER A 1 226 ? 19.371 -64.613 6.043 1.00 46.75 226 SER A CA 1
ATOM 1752 C C . SER A 1 226 ? 18.830 -63.439 6.862 1.00 46.75 226 SER A C 1
ATOM 1754 O O . SER A 1 226 ? 19.582 -62.725 7.525 1.00 46.75 226 SER A O 1
ATOM 1756 N N . TRP A 1 227 ? 17.527 -63.169 6.764 1.00 48.38 227 TRP A N 1
ATOM 1757 C CA . TRP A 1 227 ? 16.890 -62.189 7.647 1.00 48.38 227 TRP A CA 1
ATOM 1758 C C . TRP A 1 227 ? 16.883 -62.752 9.070 1.00 48.38 227 TRP A C 1
ATOM 1760 O O . TRP A 1 227 ? 16.327 -63.835 9.267 1.00 48.38 227 TRP A O 1
ATOM 1770 N N . PRO A 1 228 ? 17.425 -62.049 10.082 1.00 44.31 228 PRO A N 1
ATOM 1771 C CA . PRO A 1 228 ? 17.090 -62.386 11.451 1.00 44.31 228 PRO A CA 1
ATOM 1772 C C . PRO A 1 228 ? 15.585 -62.146 11.591 1.00 44.31 228 PRO A C 1
ATOM 1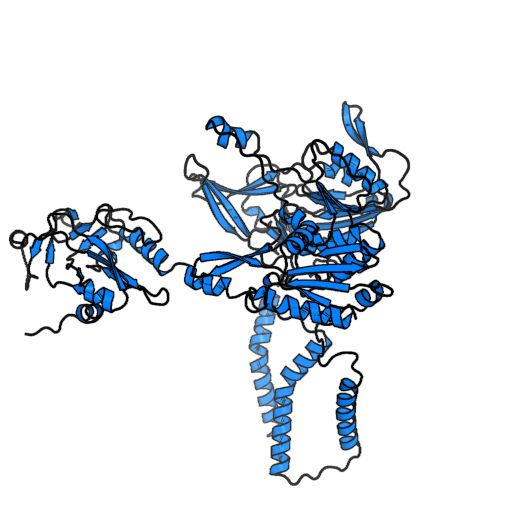774 O O . PRO A 1 228 ? 15.089 -61.035 11.395 1.00 44.31 228 PRO A O 1
ATOM 1777 N N . THR A 1 229 ? 14.837 -63.209 11.870 1.00 47.56 229 THR A N 1
ATOM 1778 C CA . THR A 1 229 ? 13.383 -63.228 12.074 1.00 47.56 229 THR A CA 1
ATOM 1779 C C . THR A 1 229 ? 12.997 -62.538 13.387 1.00 47.56 229 THR A C 1
ATOM 1781 O O . THR A 1 229 ? 12.291 -63.092 14.226 1.00 47.56 229 THR A O 1
ATOM 1784 N N . GLY A 1 230 ? 13.475 -61.315 13.601 1.00 56.03 230 GLY A N 1
ATOM 1785 C CA . GLY A 1 230 ? 13.103 -60.482 14.731 1.00 56.03 230 GLY A CA 1
ATOM 1786 C C . GLY A 1 230 ? 11.717 -59.888 14.505 1.00 56.03 230 GLY A C 1
ATOM 1787 O O . GLY A 1 230 ? 11.502 -59.136 13.551 1.00 56.03 230 GLY A O 1
ATOM 1788 N N . ARG A 1 231 ? 10.776 -60.183 15.413 1.00 55.81 231 ARG A N 1
ATOM 1789 C CA . ARG A 1 231 ? 9.408 -59.617 15.449 1.00 55.81 231 ARG A CA 1
ATOM 1790 C C . ARG A 1 231 ? 9.377 -58.085 15.284 1.00 55.81 231 ARG A C 1
ATOM 1792 O O . ARG A 1 231 ? 8.427 -57.554 14.713 1.00 55.81 231 ARG A O 1
ATOM 1799 N N . TRP A 1 232 ? 10.443 -57.406 15.702 1.00 50.00 232 TRP A N 1
ATOM 1800 C CA . TRP A 1 232 ? 10.605 -55.955 15.675 1.00 50.00 232 TRP A CA 1
ATOM 1801 C C . TRP A 1 232 ? 10.561 -55.346 14.266 1.00 50.00 232 TRP A C 1
ATOM 1803 O O . TRP A 1 232 ? 9.881 -54.345 14.071 1.00 50.00 232 TRP A O 1
ATOM 1813 N N . GLY A 1 233 ? 11.179 -55.967 13.252 1.00 51.59 233 GLY A N 1
ATOM 1814 C CA . GLY A 1 233 ? 11.192 -55.413 11.886 1.00 51.59 233 GLY A CA 1
ATOM 1815 C C . GLY A 1 233 ? 9.813 -55.423 11.212 1.00 51.59 233 GLY A C 1
ATOM 1816 O O . GLY A 1 233 ? 9.433 -54.473 10.528 1.00 51.59 233 GLY A O 1
ATOM 1817 N N . ARG A 1 234 ? 9.013 -56.469 11.466 1.00 57.06 234 ARG A N 1
ATOM 1818 C CA . ARG A 1 234 ? 7.622 -56.558 10.983 1.00 57.06 234 ARG A CA 1
ATOM 1819 C C . ARG A 1 234 ? 6.686 -55.613 11.736 1.00 57.06 234 ARG A C 1
ATOM 1821 O O . ARG A 1 234 ? 5.770 -55.069 11.125 1.00 57.06 234 ARG A O 1
ATOM 1828 N N . GLN A 1 235 ? 6.906 -55.419 13.037 1.00 62.38 235 GLN A N 1
ATOM 1829 C CA . GLN A 1 235 ? 6.127 -54.472 13.837 1.00 62.38 235 GLN A CA 1
ATOM 1830 C C . GLN A 1 235 ? 6.412 -53.026 13.429 1.00 62.38 235 GLN A C 1
ATOM 1832 O O . GLN A 1 235 ? 5.463 -52.272 13.248 1.00 62.38 235 GLN A O 1
ATOM 1837 N N . PHE A 1 236 ? 7.675 -52.669 13.173 1.00 59.25 236 PHE A N 1
ATOM 1838 C CA . PHE A 1 236 ? 8.032 -51.329 12.702 1.00 59.25 236 PHE A CA 1
ATOM 1839 C C . PHE A 1 236 ? 7.421 -51.029 11.328 1.00 59.25 236 PHE A C 1
ATOM 1841 O O . PHE A 1 236 ? 6.782 -49.998 11.162 1.00 59.25 236 PHE A O 1
ATOM 1848 N N . GLY A 1 237 ? 7.507 -51.965 10.373 1.00 62.84 237 GLY A N 1
ATOM 1849 C CA . GLY A 1 237 ? 6.885 -51.796 9.054 1.00 62.84 237 GLY A CA 1
ATOM 1850 C C . GLY A 1 237 ? 5.360 -51.633 9.118 1.00 62.84 237 GLY A C 1
ATOM 1851 O O . GLY A 1 237 ? 4.801 -50.767 8.448 1.00 62.84 237 GLY A O 1
ATOM 1852 N N . ARG A 1 238 ? 4.677 -52.411 9.971 1.00 66.81 238 ARG A N 1
ATOM 1853 C CA . ARG A 1 238 ? 3.225 -52.280 10.189 1.00 66.81 238 ARG A CA 1
ATOM 1854 C C . ARG A 1 238 ? 2.854 -50.992 10.921 1.00 66.81 238 ARG A C 1
ATOM 1856 O O . ARG A 1 238 ? 1.849 -50.390 10.568 1.00 66.81 238 ARG A O 1
ATOM 1863 N N . ALA A 1 239 ? 3.660 -50.548 11.884 1.00 64.94 239 ALA A N 1
ATOM 1864 C CA . ALA A 1 239 ? 3.457 -49.285 12.588 1.00 64.94 239 ALA A CA 1
ATOM 1865 C C . ALA A 1 239 ? 3.668 -48.078 11.661 1.00 64.94 239 ALA A C 1
ATOM 1867 O O . ALA A 1 239 ? 2.890 -47.134 11.714 1.00 64.94 239 ALA A O 1
ATOM 1868 N N . SER A 1 240 ? 4.655 -48.125 10.759 1.00 62.47 240 SER A N 1
ATOM 1869 C CA . SER A 1 240 ? 4.871 -47.074 9.760 1.00 62.47 240 SER A CA 1
ATOM 1870 C C . SER A 1 240 ? 3.715 -46.987 8.764 1.00 62.47 240 SER A C 1
ATOM 1872 O O . SER A 1 240 ? 3.232 -45.892 8.504 1.00 62.47 240 SER A O 1
ATOM 1874 N N . VAL A 1 241 ? 3.220 -48.123 8.254 1.00 68.31 241 VAL A N 1
ATOM 1875 C CA . VAL A 1 241 ? 2.041 -48.152 7.367 1.00 68.31 241 VAL A CA 1
ATOM 1876 C C . VAL A 1 241 ? 0.776 -47.730 8.119 1.00 68.31 241 VAL A C 1
ATOM 1878 O O . VAL A 1 241 ? 0.004 -46.927 7.605 1.00 68.31 241 VAL A O 1
ATOM 1881 N N . GLY A 1 242 ? 0.591 -48.203 9.354 1.00 66.62 242 GLY A N 1
ATOM 1882 C CA . GLY A 1 242 ? -0.527 -47.821 10.218 1.00 66.62 242 GLY A CA 1
ATOM 1883 C C . GLY A 1 242 ? -0.529 -46.332 10.563 1.00 66.62 242 GLY A C 1
ATOM 1884 O O . GLY A 1 242 ? -1.582 -45.709 10.528 1.00 66.62 242 GLY A O 1
ATOM 1885 N N . GLY A 1 243 ? 0.641 -45.733 10.803 1.00 63.59 243 GLY A N 1
ATOM 1886 C CA . GLY A 1 243 ? 0.790 -44.290 11.001 1.00 63.59 243 GLY A CA 1
ATOM 1887 C C . GLY A 1 243 ? 0.491 -43.484 9.734 1.00 63.59 243 GLY A C 1
ATOM 1888 O O . GLY A 1 243 ? -0.146 -42.439 9.811 1.00 63.59 243 GLY A O 1
ATOM 1889 N N . LEU A 1 244 ? 0.878 -43.994 8.560 1.00 60.50 244 LEU A N 1
ATOM 1890 C CA . LEU A 1 244 ? 0.619 -43.355 7.264 1.00 60.50 244 LEU A CA 1
ATOM 1891 C C . LEU A 1 244 ? -0.873 -43.386 6.897 1.00 60.50 244 LEU A C 1
ATOM 1893 O O . LEU A 1 244 ? -1.420 -42.381 6.452 1.00 60.50 244 LEU A O 1
ATOM 1897 N N . VAL A 1 245 ? -1.544 -44.516 7.140 1.00 59.41 245 VAL A N 1
ATOM 1898 C CA . VAL A 1 245 ? -2.993 -44.675 6.933 1.00 59.41 245 VAL A CA 1
ATOM 1899 C C . VAL A 1 245 ? -3.786 -43.911 7.997 1.00 59.41 245 VAL A C 1
ATOM 1901 O O . VAL A 1 245 ? -4.744 -43.221 7.661 1.00 59.41 245 VAL A O 1
ATOM 1904 N N . GLY A 1 246 ? -3.358 -43.940 9.261 1.00 58.94 246 GLY A N 1
ATOM 1905 C CA . GLY A 1 246 ? -3.966 -43.159 10.342 1.00 58.94 246 GLY A CA 1
ATOM 1906 C C . GLY A 1 246 ? -3.899 -41.649 10.090 1.00 58.94 246 GLY A C 1
ATOM 1907 O O . GLY A 1 246 ? -4.892 -40.954 10.281 1.00 58.94 246 GLY A O 1
ATOM 1908 N N . ALA A 1 247 ? -2.779 -41.150 9.556 1.00 55.22 247 ALA A N 1
ATOM 1909 C CA . ALA A 1 247 ? -2.623 -39.751 9.151 1.00 55.22 247 ALA A CA 1
ATOM 1910 C C . ALA A 1 247 ? -3.461 -39.359 7.916 1.00 55.22 247 ALA A C 1
ATOM 1912 O O . ALA A 1 247 ? -3.731 -38.176 7.706 1.00 55.22 247 ALA A O 1
ATOM 1913 N N . LEU A 1 248 ? -3.874 -40.329 7.092 1.00 52.97 248 LEU A N 1
ATOM 1914 C CA . LEU A 1 248 ? -4.792 -40.115 5.968 1.00 52.97 248 LEU A CA 1
ATOM 1915 C C . LEU A 1 248 ? -6.263 -40.125 6.413 1.00 52.97 248 LEU A C 1
ATOM 1917 O O . LEU A 1 248 ? -7.050 -39.356 5.870 1.00 52.97 248 LEU A O 1
ATOM 1921 N N . VAL A 1 249 ? -6.624 -40.957 7.399 1.00 53.69 249 VAL A N 1
ATOM 1922 C CA . VAL A 1 249 ? -8.009 -41.147 7.880 1.00 53.69 249 VAL A CA 1
ATOM 1923 C C . VAL A 1 249 ? -8.417 -40.132 8.955 1.00 53.69 249 VAL A C 1
ATOM 1925 O O . VAL A 1 249 ? -9.573 -39.728 8.991 1.00 53.69 249 VAL A O 1
ATOM 1928 N N . TRP A 1 250 ? -7.494 -39.641 9.789 1.00 50.12 250 TRP A N 1
ATOM 1929 C CA . TRP A 1 250 ? -7.777 -38.611 10.809 1.00 50.12 250 TRP A CA 1
ATOM 1930 C C . TRP A 1 250 ? -8.023 -37.197 10.220 1.00 50.12 250 TRP A C 1
ATOM 1932 O O . TRP A 1 250 ? -8.108 -36.209 10.946 1.00 50.12 250 TRP A O 1
ATOM 1942 N N . ARG A 1 251 ? -8.140 -37.077 8.889 1.00 51.16 251 ARG A N 1
ATOM 1943 C CA . ARG A 1 251 ? -8.315 -35.815 8.161 1.00 51.16 251 ARG A CA 1
ATOM 1944 C C . ARG A 1 251 ? -9.762 -35.334 8.169 1.00 51.16 251 ARG A C 1
ATOM 1946 O O . ARG A 1 251 ? -10.620 -35.881 7.481 1.00 51.16 251 ARG A O 1
ATOM 1953 N N . GLY A 1 252 ? -10.006 -34.224 8.855 1.00 42.78 252 GLY A N 1
ATOM 1954 C CA . GLY A 1 252 ? -11.173 -33.390 8.592 1.00 42.78 252 GLY A CA 1
ATOM 1955 C C . GLY A 1 252 ? -11.109 -32.747 7.197 1.00 42.78 252 GLY A C 1
ATOM 1956 O O . GLY A 1 252 ? -10.096 -32.163 6.830 1.00 42.78 252 GLY A O 1
ATOM 1957 N N . ARG A 1 253 ? -12.218 -32.868 6.455 1.00 50.31 253 ARG A N 1
ATOM 1958 C CA . ARG A 1 253 ? -12.713 -31.976 5.380 1.00 50.31 253 ARG A CA 1
ATOM 1959 C C . ARG A 1 253 ? -11.761 -31.569 4.233 1.00 50.31 253 ARG A C 1
ATOM 1961 O O . ARG A 1 253 ? -11.709 -30.402 3.871 1.00 50.31 253 ARG A O 1
ATOM 1968 N N . GLY A 1 254 ? -11.111 -32.523 3.560 1.00 53.41 254 GLY A N 1
ATOM 1969 C CA . GLY A 1 254 ? -10.597 -32.284 2.197 1.00 53.41 254 GLY A CA 1
ATOM 1970 C C . GLY A 1 254 ? -9.564 -33.303 1.689 1.00 53.41 254 GLY A C 1
ATOM 1971 O O . GLY A 1 254 ? -8.878 -33.938 2.494 1.00 53.41 254 GLY A O 1
ATOM 1972 N N . PRO A 1 255 ? -9.411 -33.480 0.357 1.00 52.84 255 PRO A N 1
ATOM 1973 C CA . PRO A 1 255 ? -8.398 -34.373 -0.216 1.00 52.84 255 PRO A CA 1
ATOM 1974 C C . PRO A 1 255 ? -6.967 -33.796 -0.180 1.00 52.84 255 PRO A C 1
ATOM 1976 O O . PRO A 1 255 ? -6.005 -34.545 -0.369 1.00 52.84 255 PRO A O 1
ATOM 1979 N N . TYR A 1 256 ? -6.798 -32.495 0.090 1.00 58.75 256 TYR A N 1
ATOM 1980 C CA . TYR A 1 256 ? -5.506 -31.798 0.053 1.00 58.75 256 TYR A CA 1
ATOM 1981 C C . TYR A 1 256 ? -4.949 -31.522 1.459 1.00 58.75 256 TYR A C 1
ATOM 1983 O O . TYR A 1 256 ? -5.688 -31.173 2.373 1.00 58.75 256 TYR A O 1
ATOM 1991 N N . LEU A 1 257 ? -3.628 -31.666 1.634 1.00 61.62 257 LEU A N 1
ATOM 1992 C CA . LEU A 1 257 ? -2.920 -31.169 2.820 1.00 61.62 257 LEU A CA 1
ATOM 1993 C C . LEU A 1 257 ? -2.557 -29.709 2.602 1.00 61.62 257 LEU A C 1
ATOM 1995 O O . LEU A 1 257 ? -1.701 -29.414 1.763 1.00 61.62 257 LEU A O 1
ATOM 1999 N N . ASP A 1 258 ? -3.136 -28.815 3.393 1.00 68.62 258 ASP A N 1
ATOM 2000 C CA . ASP A 1 258 ? -2.649 -27.448 3.446 1.00 68.62 258 ASP A CA 1
ATOM 2001 C C . ASP A 1 258 ? -1.365 -27.382 4.284 1.00 68.62 258 ASP A C 1
ATOM 2003 O O . ASP A 1 258 ? -1.373 -27.420 5.512 1.00 68.62 258 ASP A O 1
ATOM 2007 N N . LEU A 1 259 ? -0.229 -27.351 3.589 1.00 68.19 259 LEU A N 1
ATOM 2008 C CA . LEU A 1 259 ? 1.108 -27.309 4.185 1.00 68.19 259 LEU A CA 1
ATOM 2009 C C . LEU A 1 259 ? 1.649 -25.880 4.334 1.00 68.19 259 LEU A C 1
ATOM 2011 O O . LEU A 1 259 ? 2.836 -25.693 4.636 1.00 68.19 259 LEU A O 1
ATOM 2015 N N . THR A 1 260 ? 0.815 -24.870 4.087 1.00 70.44 260 THR A N 1
ATOM 2016 C CA . THR A 1 260 ? 1.190 -23.468 4.280 1.00 70.44 260 THR A CA 1
ATOM 2017 C C . THR A 1 260 ? 1.299 -23.138 5.769 1.00 70.44 260 THR A C 1
ATOM 2019 O O . THR A 1 260 ? 0.660 -23.775 6.605 1.00 70.44 260 THR A O 1
ATOM 2022 N N . ALA A 1 261 ? 2.157 -22.176 6.125 1.00 65.44 261 ALA A N 1
ATOM 2023 C CA . ALA A 1 261 ? 2.415 -21.835 7.528 1.00 65.44 261 ALA A CA 1
ATOM 2024 C C . ALA A 1 261 ? 1.146 -21.424 8.302 1.00 65.44 261 ALA A C 1
ATOM 2026 O O . ALA A 1 261 ? 1.019 -21.794 9.466 1.00 65.44 261 ALA A O 1
ATOM 2027 N N . ASP A 1 262 ? 0.209 -20.749 7.626 1.00 69.81 262 ASP A N 1
ATOM 2028 C CA . ASP A 1 262 ? -1.003 -20.166 8.224 1.00 69.81 262 ASP A CA 1
ATOM 2029 C C . ASP A 1 262 ? -2.303 -20.846 7.752 1.00 69.81 262 ASP A C 1
ATOM 2031 O O . ASP A 1 262 ? -3.397 -20.323 7.965 1.00 69.81 262 ASP A O 1
ATOM 2035 N N . GLN A 1 263 ? -2.190 -22.011 7.100 1.00 76.94 263 GLN A N 1
ATOM 2036 C CA . GLN A 1 263 ? -3.312 -22.727 6.476 1.00 76.94 263 GLN A CA 1
ATOM 2037 C C . GLN A 1 263 ? -4.125 -21.835 5.518 1.00 76.94 263 GLN A C 1
ATOM 2039 O O . GLN A 1 263 ? -5.351 -21.841 5.536 1.00 76.94 263 GLN A O 1
ATOM 2044 N N . LEU A 1 264 ? -3.444 -21.039 4.688 1.00 76.69 264 LEU A N 1
ATOM 2045 C CA . LEU A 1 264 ? -4.054 -20.033 3.807 1.00 76.69 264 LEU A CA 1
ATOM 2046 C C . LEU A 1 264 ? -5.009 -20.605 2.746 1.00 76.69 264 LEU A C 1
ATOM 2048 O O . LEU A 1 264 ? -5.761 -19.846 2.142 1.00 76.69 264 LEU A O 1
ATOM 2052 N N . ASN A 1 265 ? -4.953 -21.910 2.480 1.00 76.25 265 ASN A N 1
ATOM 2053 C CA . ASN A 1 265 ? -5.846 -22.593 1.545 1.00 76.25 265 ASN A CA 1
ATOM 2054 C C . ASN A 1 265 ? -7.041 -23.245 2.252 1.00 76.25 265 ASN A C 1
ATOM 2056 O O . ASN A 1 265 ? -7.883 -23.836 1.584 1.00 76.25 265 ASN A O 1
ATOM 2060 N N . THR A 1 266 ? -7.105 -23.163 3.581 1.00 82.25 266 THR A N 1
ATOM 2061 C CA . THR A 1 266 ? -8.222 -23.646 4.396 1.00 82.25 266 THR A CA 1
ATOM 2062 C C . THR A 1 266 ? -8.936 -22.444 5.018 1.00 82.25 266 THR A C 1
ATOM 2064 O O . THR A 1 266 ? -8.258 -21.512 5.459 1.00 82.25 266 THR A O 1
ATOM 2067 N N . PRO A 1 267 ? -10.277 -22.429 5.094 1.00 85.44 267 PRO A N 1
ATOM 2068 C CA . PRO A 1 267 ? -10.998 -21.351 5.767 1.00 85.44 267 PRO A CA 1
ATOM 2069 C C . PRO A 1 267 ? -10.582 -21.235 7.237 1.00 85.44 267 PRO A C 1
ATOM 2071 O O . PRO A 1 267 ? -10.400 -22.246 7.924 1.00 85.44 267 PRO A O 1
ATOM 2074 N N . SER A 1 268 ? -10.441 -20.010 7.744 1.00 89.31 268 SER A N 1
ATOM 2075 C CA . SER A 1 268 ? -10.086 -19.790 9.143 1.00 89.31 268 SER A CA 1
ATOM 2076 C C . SER A 1 268 ? -11.187 -20.293 10.090 1.00 89.31 268 SER A C 1
ATOM 2078 O O . SER A 1 268 ? -12.365 -19.979 9.893 1.00 89.31 268 SER A O 1
ATOM 2080 N N . PRO A 1 269 ? -10.840 -20.974 11.199 1.00 89.38 269 PRO A N 1
ATOM 2081 C CA . PRO A 1 269 ? -11.798 -21.280 12.261 1.00 89.38 269 PRO A CA 1
ATOM 2082 C C . PRO A 1 269 ? -12.478 -20.029 12.834 1.00 89.38 269 PRO A C 1
ATOM 2084 O O . PRO A 1 269 ? -13.628 -20.095 13.266 1.00 89.38 269 PRO A O 1
ATOM 2087 N N . LEU A 1 270 ? -11.785 -18.882 12.825 1.00 92.06 270 LEU A N 1
ATOM 2088 C CA . LEU A 1 270 ? -12.345 -17.603 13.260 1.00 92.06 270 LEU A CA 1
ATOM 2089 C C . LEU A 1 270 ? -13.518 -17.174 12.375 1.00 92.06 270 LEU A C 1
ATOM 2091 O O . LEU A 1 270 ? -14.550 -16.791 12.913 1.00 92.06 270 LEU A O 1
ATOM 2095 N N . LEU A 1 271 ? -13.395 -17.307 11.050 1.00 93.38 271 LEU A N 1
ATOM 2096 C CA . LEU A 1 271 ? -14.497 -17.019 10.132 1.00 93.38 271 LEU A CA 1
ATOM 2097 C C . LEU A 1 271 ? -15.709 -17.896 10.460 1.00 93.38 271 LEU A C 1
ATOM 2099 O O . LEU A 1 271 ? -16.822 -17.397 10.579 1.00 93.38 271 LEU A O 1
ATOM 2103 N N . GLY A 1 272 ? -15.480 -19.193 10.690 1.00 90.31 272 GLY A N 1
ATOM 2104 C CA . GLY A 1 272 ? -16.535 -20.115 11.104 1.00 90.31 272 GLY A CA 1
ATOM 2105 C C . GLY A 1 272 ? -17.256 -19.671 12.381 1.00 90.31 272 GLY A C 1
ATOM 2106 O O . GLY A 1 272 ? -18.474 -19.780 12.436 1.00 90.31 272 GLY A O 1
ATOM 2107 N N . ARG A 1 273 ? -16.537 -19.138 13.383 1.00 92.75 273 ARG A N 1
ATOM 2108 C CA . ARG A 1 273 ? -17.141 -18.577 14.608 1.00 92.75 273 ARG A CA 1
ATOM 2109 C C . ARG A 1 273 ? -17.943 -17.304 14.332 1.00 92.75 273 ARG A C 1
ATOM 2111 O O . ARG A 1 273 ? -19.054 -17.193 14.827 1.00 92.75 273 ARG A O 1
ATOM 2118 N N . LEU A 1 274 ? -17.411 -16.379 13.532 1.00 91.56 274 LEU A N 1
ATOM 2119 C CA . LEU A 1 274 ? -18.080 -15.108 13.216 1.00 91.56 274 LEU A CA 1
ATOM 2120 C C . LEU A 1 274 ? -19.360 -15.296 12.387 1.00 91.56 274 LEU A C 1
ATOM 2122 O O . LEU A 1 274 ? -20.281 -14.494 12.488 1.00 91.56 274 LEU A O 1
ATOM 2126 N N . LEU A 1 275 ? -19.432 -16.365 11.591 1.00 91.12 275 LEU A N 1
ATOM 2127 C CA . LEU A 1 275 ? -20.606 -16.695 10.782 1.00 91.12 275 LEU A CA 1
ATOM 2128 C C . LEU A 1 275 ? -21.625 -17.596 11.506 1.00 91.12 275 LEU A C 1
ATOM 2130 O O . LEU A 1 275 ? -22.696 -17.869 10.955 1.00 91.12 275 LEU A O 1
ATOM 2134 N N . GLN A 1 276 ? -21.339 -18.079 12.720 1.00 87.88 276 GLN A N 1
ATOM 2135 C CA . GLN A 1 276 ? -22.286 -18.914 13.468 1.00 87.88 276 GLN A CA 1
ATOM 2136 C C . GLN A 1 276 ? -23.593 -18.159 13.738 1.00 87.88 276 GLN A C 1
ATOM 2138 O O . GLN A 1 276 ? -23.591 -17.028 14.208 1.00 87.88 276 GLN A O 1
ATOM 2143 N N . GLY A 1 277 ? -24.724 -18.806 13.444 1.00 81.25 277 GLY A N 1
ATOM 2144 C CA . GLY A 1 277 ? -26.056 -18.220 13.631 1.00 81.25 277 GLY A CA 1
ATOM 2145 C C . GLY A 1 277 ? -26.489 -17.249 12.528 1.00 81.25 277 GLY A C 1
ATOM 2146 O O . GLY A 1 277 ? -27.584 -16.702 12.609 1.00 81.25 277 GLY A O 1
ATOM 2147 N N . THR A 1 278 ? -25.675 -17.056 11.485 1.00 83.50 278 THR A N 1
ATOM 2148 C CA . THR A 1 278 ? -26.009 -16.169 10.363 1.00 83.50 278 THR A CA 1
ATOM 2149 C C . THR A 1 278 ? -26.643 -16.947 9.213 1.00 83.50 278 THR A C 1
ATOM 2151 O O . THR A 1 278 ? -26.130 -17.978 8.780 1.00 83.50 278 THR A O 1
ATOM 2154 N N . SER A 1 279 ? -27.780 -16.466 8.706 1.00 88.06 279 SER A N 1
ATOM 2155 C CA . SER A 1 279 ? -28.419 -17.003 7.502 1.00 88.06 279 SER A CA 1
ATOM 2156 C C . SER A 1 279 ? -28.027 -16.147 6.299 1.00 88.06 279 SER A C 1
ATOM 2158 O O . SER A 1 279 ? -28.754 -15.228 5.915 1.00 88.06 279 SER A O 1
ATOM 2160 N N . LEU A 1 280 ? -26.846 -16.415 5.743 1.00 91.50 280 LEU A N 1
ATOM 2161 C CA . LEU A 1 280 ? -26.329 -15.710 4.572 1.00 91.50 280 LEU A CA 1
ATOM 2162 C C . LEU A 1 280 ? -26.588 -16.504 3.294 1.00 91.50 280 LEU A C 1
ATOM 2164 O O . LEU A 1 280 ? -26.483 -17.728 3.275 1.00 91.50 280 LEU A O 1
ATOM 2168 N N . SER A 1 281 ? -26.868 -15.794 2.208 1.00 94.31 281 SER A N 1
ATOM 2169 C CA . SER A 1 281 ? -26.840 -16.326 0.844 1.00 94.31 281 SER A CA 1
ATOM 2170 C C . SER A 1 281 ? -26.066 -15.378 -0.065 1.00 94.31 281 SER A C 1
ATOM 2172 O O . SER A 1 281 ? -25.951 -14.189 0.235 1.00 94.31 281 SER A O 1
ATOM 2174 N N . ALA A 1 282 ? -25.490 -15.906 -1.141 1.00 96.06 282 ALA A N 1
ATOM 2175 C CA . ALA A 1 282 ? -24.572 -15.167 -1.995 1.00 96.06 282 ALA A CA 1
ATOM 2176 C C . ALA A 1 282 ? -24.966 -15.240 -3.476 1.00 96.06 282 ALA A C 1
ATOM 2178 O O . ALA A 1 282 ? -25.266 -16.315 -4.002 1.00 96.06 282 ALA A O 1
ATOM 2179 N N . GLU A 1 283 ? -24.880 -14.109 -4.172 1.00 95.94 283 GLU A N 1
ATOM 2180 C CA . GLU A 1 283 ? -24.971 -14.010 -5.629 1.00 95.94 283 GLU A CA 1
ATOM 2181 C C . GLU A 1 283 ? -23.652 -13.446 -6.181 1.00 95.94 283 GLU A C 1
ATOM 2183 O O . GLU A 1 283 ? -23.281 -12.308 -5.904 1.00 95.94 283 GLU A O 1
ATOM 2188 N N . LEU A 1 284 ? -22.914 -14.246 -6.952 1.00 95.00 284 LEU A N 1
ATOM 2189 C CA . LEU A 1 284 ? -21.668 -13.832 -7.604 1.00 95.00 284 LEU A CA 1
ATOM 2190 C C . LEU A 1 284 ? -21.959 -13.408 -9.040 1.00 95.00 284 LEU A C 1
ATOM 2192 O O . LEU A 1 284 ? -22.388 -14.233 -9.849 1.00 95.00 284 LEU A O 1
ATOM 2196 N N . ILE A 1 285 ? -21.662 -12.156 -9.375 1.00 94.81 285 ILE A N 1
ATOM 2197 C CA . ILE A 1 285 ? -21.708 -11.657 -10.749 1.00 94.81 285 ILE A CA 1
ATOM 2198 C C . ILE A 1 285 ? -20.290 -11.702 -11.306 1.00 94.81 285 ILE A C 1
ATOM 2200 O O . ILE A 1 285 ? -19.422 -10.926 -10.903 1.00 94.81 285 ILE A O 1
ATOM 2204 N N . ALA A 1 286 ? -20.050 -12.638 -12.223 1.00 93.94 286 ALA A N 1
ATOM 2205 C CA . ALA A 1 286 ? -18.720 -12.876 -12.771 1.00 93.94 286 ALA A CA 1
ATOM 2206 C C . ALA A 1 286 ? -18.748 -13.084 -14.288 1.00 93.94 286 ALA A C 1
ATOM 2208 O O . ALA A 1 286 ? -19.493 -13.928 -14.803 1.00 93.94 286 ALA A O 1
ATOM 2209 N N . THR A 1 287 ? -17.883 -12.360 -15.004 1.00 92.69 287 THR A N 1
ATOM 2210 C CA . THR A 1 287 ? -17.604 -12.607 -16.425 1.00 92.69 287 THR A CA 1
ATOM 2211 C C . THR A 1 287 ? -17.107 -14.042 -16.624 1.00 92.69 287 THR A C 1
ATOM 2213 O O . THR A 1 287 ? -16.391 -14.590 -15.787 1.00 92.69 287 THR A O 1
ATOM 2216 N N . HIS A 1 288 ? -17.477 -14.668 -17.746 1.00 90.31 288 HIS A N 1
ATOM 2217 C CA . HIS A 1 288 ? -17.091 -16.049 -18.032 1.00 90.31 288 HIS A CA 1
ATOM 2218 C C . HIS A 1 288 ? -15.562 -16.239 -18.002 1.00 90.31 288 HIS A C 1
ATOM 2220 O O . HIS A 1 288 ? -14.812 -15.437 -18.564 1.00 90.31 288 HIS A O 1
ATOM 2226 N N . ARG A 1 289 ? -15.091 -17.348 -17.410 1.00 87.75 289 ARG A N 1
ATOM 2227 C CA . ARG A 1 289 ? -13.658 -17.663 -17.223 1.00 87.75 289 ARG A CA 1
ATOM 2228 C C . ARG A 1 289 ? -12.827 -17.579 -18.509 1.00 87.75 289 ARG A C 1
ATOM 2230 O O . ARG A 1 289 ? -11.654 -17.213 -18.468 1.00 87.75 289 ARG A O 1
ATOM 2237 N N . ALA A 1 290 ? -13.422 -17.916 -19.654 1.00 85.94 290 ALA A N 1
ATOM 2238 C CA . ALA A 1 290 ? -12.757 -17.829 -20.958 1.00 85.94 290 ALA A CA 1
ATOM 2239 C C . ALA A 1 290 ? -12.396 -16.382 -21.348 1.00 85.94 290 ALA A C 1
ATOM 2241 O O . ALA A 1 290 ? -11.339 -16.158 -21.935 1.00 85.94 290 ALA A O 1
ATOM 2242 N N . SER A 1 291 ? -13.241 -15.421 -20.969 1.00 84.75 291 SER A N 1
ATOM 2243 C CA . SER A 1 291 ? -13.095 -13.994 -21.276 1.00 84.75 291 SER A CA 1
ATOM 2244 C C . SER A 1 291 ? -12.361 -13.221 -20.175 1.00 84.75 291 SER A C 1
ATOM 2246 O O . SER A 1 291 ? -11.935 -12.091 -20.407 1.00 84.75 291 SER A O 1
ATOM 2248 N N . MET A 1 292 ? -12.190 -13.822 -18.992 1.00 84.56 292 MET A N 1
ATOM 2249 C CA . MET A 1 292 ? -11.451 -13.242 -17.869 1.00 84.56 292 MET A CA 1
ATOM 2250 C C . MET A 1 292 ? -9.937 -13.146 -18.148 1.00 84.56 292 MET A C 1
ATOM 2252 O O . MET A 1 292 ? -9.330 -14.107 -18.646 1.00 84.56 292 MET A O 1
ATOM 2256 N N . PRO A 1 293 ? -9.282 -12.036 -17.758 1.00 82.69 293 PRO A N 1
ATOM 2257 C CA . PRO A 1 293 ? -7.829 -11.930 -17.704 1.00 82.69 293 PRO A CA 1
ATOM 2258 C C . PRO A 1 293 ? -7.218 -13.036 -16.842 1.00 82.69 293 PRO A C 1
ATOM 2260 O O . PRO A 1 293 ? -7.805 -13.463 -15.849 1.00 82.69 293 PRO A O 1
ATOM 2263 N N . ARG A 1 294 ? -5.998 -13.477 -17.182 1.00 79.12 294 ARG A N 1
ATOM 2264 C CA . ARG A 1 294 ? -5.303 -14.594 -16.507 1.00 79.12 294 ARG A CA 1
ATOM 2265 C C . ARG A 1 294 ? -5.293 -14.473 -14.978 1.00 79.12 294 ARG A C 1
ATOM 2267 O O . ARG A 1 294 ? -5.440 -15.476 -14.296 1.00 79.12 294 ARG A O 1
ATOM 2274 N N . GLN A 1 295 ? -5.139 -13.255 -14.476 1.00 75.88 295 GLN A N 1
ATOM 2275 C CA . GLN A 1 295 ? -5.077 -12.912 -13.055 1.00 75.88 295 GLN A CA 1
ATOM 2276 C C . GLN A 1 295 ? -6.381 -13.173 -12.278 1.00 75.88 295 GLN A C 1
ATOM 2278 O O . GLN A 1 295 ? -6.340 -13.352 -11.067 1.00 75.88 295 GLN A O 1
ATOM 2283 N N . LEU A 1 296 ? -7.527 -13.202 -12.964 1.00 83.62 296 LEU A N 1
ATOM 2284 C CA . LEU A 1 296 ? -8.858 -13.350 -12.363 1.00 83.62 296 LEU A CA 1
ATOM 2285 C C . LEU A 1 296 ? -9.508 -14.706 -12.674 1.00 83.62 296 LEU A C 1
ATOM 2287 O O . LEU A 1 296 ? -10.588 -15.000 -12.170 1.00 83.62 296 LEU A O 1
ATOM 2291 N N . LYS A 1 297 ? -8.864 -15.558 -13.485 1.00 85.81 297 LYS A N 1
ATOM 2292 C CA . LYS A 1 297 ? -9.446 -16.835 -13.941 1.00 85.81 297 LYS A CA 1
ATOM 2293 C C . LYS A 1 297 ? -9.762 -17.825 -12.823 1.00 85.81 297 LYS A C 1
ATOM 2295 O O . LYS A 1 297 ? -10.624 -18.676 -13.031 1.00 85.81 297 LYS A O 1
ATOM 2300 N N . ASP A 1 298 ? -9.075 -17.714 -11.691 1.00 82.88 298 ASP A N 1
ATOM 2301 C CA . ASP A 1 298 ? -9.247 -18.608 -10.541 1.00 82.88 298 ASP A CA 1
ATOM 2302 C C . ASP A 1 298 ? -10.102 -17.966 -9.429 1.00 82.88 298 ASP A C 1
ATOM 2304 O O . ASP A 1 298 ? -10.366 -18.598 -8.406 1.00 82.88 298 ASP A O 1
ATOM 2308 N N . ALA A 1 299 ? -10.561 -16.718 -9.615 1.00 85.25 299 ALA A N 1
ATOM 2309 C CA . ALA A 1 299 ? -11.349 -16.001 -8.613 1.00 85.25 299 ALA A CA 1
ATOM 2310 C C . ALA A 1 299 ? -12.691 -16.700 -8.339 1.00 85.25 299 ALA A C 1
ATOM 2312 O O . ALA A 1 299 ? -13.026 -16.936 -7.181 1.00 85.25 299 ALA A O 1
ATOM 2313 N N . GLU A 1 300 ? -13.424 -17.097 -9.389 1.00 89.56 300 GLU A N 1
ATOM 2314 C CA . GLU A 1 300 ? -14.713 -17.792 -9.247 1.00 89.56 300 GLU A CA 1
ATOM 2315 C C . GLU A 1 300 ? -14.575 -19.113 -8.473 1.00 89.56 300 GLU A C 1
ATOM 2317 O O . GLU A 1 300 ? -15.337 -19.353 -7.536 1.00 89.56 300 GLU A O 1
ATOM 2322 N N . ASP A 1 301 ? -13.594 -19.949 -8.826 1.00 87.62 301 ASP A N 1
ATOM 2323 C CA . ASP A 1 301 ? -13.382 -21.250 -8.180 1.00 87.62 301 ASP A CA 1
ATOM 2324 C C . ASP A 1 301 ? -12.992 -21.085 -6.704 1.00 87.62 301 ASP A C 1
ATOM 2326 O O . ASP A 1 301 ? -13.486 -21.817 -5.841 1.00 87.62 301 ASP A O 1
ATOM 2330 N N . ARG A 1 302 ? -12.166 -20.078 -6.388 1.00 85.81 302 ARG A N 1
ATOM 2331 C CA . ARG A 1 302 ? -11.789 -19.741 -5.008 1.00 85.81 302 ARG A CA 1
ATOM 2332 C C . ARG A 1 302 ? -12.994 -19.280 -4.185 1.00 85.81 302 ARG A C 1
ATOM 2334 O O . ARG A 1 302 ? -13.164 -19.746 -3.061 1.00 85.81 302 ARG A O 1
ATOM 2341 N N . ILE A 1 303 ? -13.840 -18.412 -4.747 1.00 90.38 303 ILE A N 1
ATOM 2342 C CA . ILE A 1 303 ? -15.066 -17.928 -4.090 1.00 90.38 303 ILE A CA 1
ATOM 2343 C C . ILE A 1 303 ? -16.034 -19.087 -3.846 1.00 90.38 303 ILE A C 1
ATOM 2345 O O . ILE A 1 303 ? -16.530 -19.256 -2.734 1.00 90.38 303 ILE A O 1
ATOM 2349 N N . ARG A 1 304 ? -16.262 -19.922 -4.866 1.00 91.25 304 ARG A N 1
ATOM 2350 C CA . ARG A 1 304 ? -17.136 -21.097 -4.777 1.00 91.25 304 ARG A CA 1
ATOM 2351 C C . ARG A 1 304 ? -16.674 -22.071 -3.698 1.00 91.25 304 ARG A C 1
ATOM 2353 O O . ARG A 1 304 ? -17.506 -22.544 -2.931 1.00 91.25 304 ARG A O 1
ATOM 2360 N N . THR A 1 305 ? -15.374 -22.356 -3.644 1.00 88.31 305 THR A N 1
ATOM 2361 C CA . THR A 1 305 ? -14.797 -23.291 -2.667 1.00 88.31 305 THR A CA 1
ATOM 2362 C C . THR A 1 305 ? -14.965 -22.763 -1.245 1.00 88.31 305 THR A C 1
ATOM 2364 O O . THR A 1 305 ? -15.514 -23.467 -0.404 1.00 88.31 305 THR A O 1
ATOM 2367 N N . LEU A 1 306 ? -14.594 -21.501 -0.991 1.00 88.94 306 LEU A N 1
ATOM 2368 C CA . LEU A 1 306 ? -14.718 -20.910 0.344 1.00 88.94 306 LEU A CA 1
ATOM 2369 C C . LEU A 1 306 ? -16.175 -20.871 0.827 1.00 88.94 306 LEU A C 1
ATOM 2371 O O . LEU A 1 306 ? -16.458 -21.253 1.959 1.00 88.94 306 LEU A O 1
ATOM 2375 N N . LEU A 1 307 ? -17.107 -20.428 -0.024 1.00 91.25 307 LEU A N 1
ATOM 2376 C CA . LEU A 1 307 ? -18.523 -20.351 0.346 1.00 91.25 307 LEU A CA 1
ATOM 2377 C C . LEU A 1 307 ? -19.122 -21.739 0.603 1.00 91.25 307 LEU A C 1
ATOM 2379 O O . LEU A 1 307 ? -19.883 -21.896 1.556 1.00 91.25 307 LEU A O 1
ATOM 2383 N N . ALA A 1 308 ? -18.739 -22.749 -0.185 1.00 90.12 308 ALA A N 1
ATOM 2384 C CA . ALA A 1 308 ? -19.153 -24.130 0.046 1.00 90.12 308 ALA A CA 1
ATOM 2385 C C . ALA A 1 308 ? -18.637 -24.665 1.391 1.00 90.12 308 ALA A C 1
ATOM 2387 O O . ALA A 1 308 ? -19.414 -25.251 2.144 1.00 90.12 308 ALA A O 1
ATOM 2388 N N . ASP A 1 309 ? -17.372 -24.407 1.736 1.00 86.50 309 ASP A N 1
ATOM 2389 C CA . ASP A 1 309 ? -16.793 -24.831 3.018 1.00 86.50 309 ASP A CA 1
ATOM 2390 C C . ASP A 1 309 ? -17.453 -24.137 4.225 1.00 86.50 309 ASP A C 1
ATOM 2392 O O . ASP A 1 309 ? -17.537 -24.713 5.315 1.00 86.50 309 ASP A O 1
ATOM 2396 N N . CYS A 1 310 ? -17.964 -22.917 4.030 1.00 88.00 310 CYS A N 1
ATOM 2397 C CA . CYS A 1 310 ? -18.743 -22.170 5.019 1.00 88.00 310 CYS A CA 1
ATOM 2398 C C . CYS A 1 310 ? -20.250 -22.503 5.016 1.00 88.00 310 CYS A C 1
ATOM 2400 O O . CYS A 1 310 ? -20.987 -21.914 5.802 1.00 88.00 310 CYS A O 1
ATOM 2402 N N . ASN A 1 311 ? -20.721 -23.436 4.178 1.00 89.88 311 ASN A N 1
ATOM 2403 C CA . ASN A 1 311 ? -22.144 -23.752 3.967 1.00 89.88 311 ASN A CA 1
ATOM 2404 C C . ASN A 1 311 ? -23.010 -22.546 3.545 1.00 89.88 311 ASN A C 1
ATOM 2406 O O . ASN A 1 311 ? -24.191 -22.480 3.884 1.00 89.88 311 ASN A O 1
ATOM 2410 N N . ILE A 1 312 ? -22.445 -21.599 2.792 1.00 92.44 312 ILE A N 1
ATOM 2411 C CA . ILE A 1 312 ? -23.184 -20.456 2.249 1.00 92.44 312 ILE A CA 1
ATOM 2412 C C . ILE A 1 312 ? -23.667 -20.808 0.831 1.00 92.44 312 ILE A C 1
ATOM 2414 O O . ILE A 1 312 ? -22.838 -21.070 -0.047 1.00 92.44 312 ILE A O 1
ATOM 2418 N N . PRO A 1 313 ? -24.986 -20.809 0.559 1.00 94.19 313 PRO A N 1
ATOM 2419 C CA . PRO A 1 313 ? -25.507 -21.061 -0.778 1.00 94.19 313 PRO A CA 1
ATOM 2420 C C . PRO A 1 313 ? -25.068 -19.955 -1.745 1.00 94.19 313 PRO A C 1
ATOM 2422 O O . PRO A 1 313 ? -25.278 -18.769 -1.487 1.00 94.19 313 PRO A O 1
ATOM 2425 N N . LEU A 1 314 ? -24.480 -20.361 -2.874 1.00 95.81 314 LEU A N 1
ATOM 2426 C CA . LEU A 1 314 ? -23.967 -19.471 -3.914 1.00 95.81 314 LEU A CA 1
ATOM 2427 C C . LEU A 1 314 ? -24.725 -19.661 -5.232 1.00 95.81 314 LEU A C 1
ATOM 2429 O O . LEU A 1 314 ? -24.716 -20.750 -5.813 1.00 95.81 314 LEU A O 1
ATOM 2433 N N . ARG A 1 315 ? -25.279 -18.571 -5.767 1.00 95.69 315 ARG A N 1
ATOM 2434 C CA . ARG A 1 315 ? -25.781 -18.478 -7.143 1.00 95.69 315 ARG A CA 1
ATOM 2435 C C . ARG A 1 315 ? -24.805 -17.667 -7.992 1.00 95.69 315 ARG A C 1
ATOM 2437 O O . ARG A 1 315 ? -24.407 -16.579 -7.602 1.00 95.69 315 ARG A O 1
ATOM 2444 N N . VAL A 1 316 ? -24.429 -18.171 -9.165 1.00 94.50 316 VAL A N 1
ATOM 2445 C CA . VAL A 1 316 ? -23.563 -17.428 -10.098 1.00 94.50 316 VAL A CA 1
ATOM 2446 C C . VAL A 1 316 ? -24.410 -16.846 -11.222 1.00 94.50 316 VAL A C 1
ATOM 2448 O O . VAL A 1 316 ? -25.110 -17.582 -11.917 1.00 94.50 316 VAL A O 1
ATOM 2451 N N . LEU A 1 317 ? -24.339 -15.529 -11.393 1.00 94.44 317 LEU A N 1
ATOM 2452 C CA . LEU A 1 317 ? -25.008 -14.770 -12.441 1.00 94.44 317 LEU A CA 1
ATOM 2453 C C . LEU A 1 317 ? -23.974 -14.320 -13.476 1.00 94.44 317 LEU A C 1
ATOM 2455 O O . LEU A 1 317 ? -22.861 -13.908 -13.142 1.00 94.44 317 LEU A O 1
ATOM 2459 N N . ARG A 1 318 ? -24.335 -14.419 -14.756 1.00 93.31 318 ARG A N 1
ATOM 2460 C CA . ARG A 1 318 ? -23.482 -13.979 -15.864 1.00 93.31 318 ARG A CA 1
ATOM 2461 C C . ARG A 1 318 ? -23.980 -12.634 -16.381 1.00 93.31 318 ARG A C 1
ATOM 2463 O O . ARG A 1 318 ? -25.182 -12.537 -16.614 1.00 93.31 318 ARG A O 1
ATOM 2470 N N . PRO A 1 319 ? -23.096 -11.644 -16.607 1.00 89.12 319 PRO A N 1
ATOM 2471 C CA . PRO A 1 319 ? -23.493 -10.328 -17.112 1.00 89.12 319 PRO A CA 1
ATOM 2472 C C . PRO A 1 319 ? -24.328 -10.393 -18.397 1.00 89.12 319 PRO A C 1
ATOM 2474 O O . PRO A 1 319 ? -25.321 -9.684 -18.514 1.00 89.12 319 PRO A O 1
ATOM 2477 N N . ASP A 1 320 ? -23.983 -11.313 -19.305 1.00 88.06 320 ASP A N 1
ATOM 2478 C CA . ASP A 1 320 ? -24.661 -11.506 -20.598 1.00 88.06 320 ASP A CA 1
ATOM 2479 C C . ASP A 1 320 ? -26.109 -12.013 -20.461 1.00 88.06 320 ASP A C 1
ATOM 2481 O O . ASP A 1 320 ? -26.892 -11.927 -21.401 1.00 88.06 320 ASP A O 1
ATOM 2485 N N . ALA A 1 321 ? -26.466 -12.559 -19.295 1.00 89.31 321 ALA A N 1
ATOM 2486 C CA . ALA A 1 321 ? -27.800 -13.070 -18.988 1.00 89.31 321 ALA A CA 1
ATOM 2487 C C . ALA A 1 321 ? -28.630 -12.101 -18.124 1.00 89.31 321 ALA A C 1
ATOM 2489 O O . ALA A 1 321 ? -29.753 -12.437 -17.748 1.00 89.31 321 ALA A O 1
ATOM 2490 N N . LEU A 1 322 ? -28.085 -10.929 -17.772 1.00 90.06 322 LEU A N 1
ATOM 2491 C CA . LEU A 1 322 ? -28.782 -9.931 -16.964 1.00 90.06 322 LEU A CA 1
ATOM 2492 C C . LEU A 1 322 ? -29.688 -9.060 -17.833 1.00 90.06 322 LEU A C 1
ATOM 2494 O O . LEU A 1 322 ? -29.266 -8.530 -18.859 1.00 90.06 322 LEU A O 1
ATOM 2498 N N . THR A 1 323 ? -30.920 -8.862 -17.374 1.00 92.44 323 THR A N 1
ATOM 2499 C CA . THR A 1 323 ? -31.835 -7.873 -17.962 1.00 92.44 323 THR A CA 1
ATOM 2500 C C . THR A 1 323 ? -31.365 -6.439 -17.663 1.00 92.44 323 THR A C 1
ATOM 2502 O O . THR A 1 323 ? -30.673 -6.232 -16.661 1.00 92.44 323 THR A O 1
ATOM 2505 N N . PRO A 1 324 ? -31.744 -5.432 -18.474 1.00 89.88 324 PRO A N 1
ATOM 2506 C CA . PRO A 1 324 ? -31.387 -4.032 -18.218 1.00 89.88 324 PRO A CA 1
ATOM 2507 C C . PRO A 1 324 ? -31.784 -3.545 -16.812 1.00 89.88 324 PRO A C 1
ATOM 2509 O O . PRO A 1 324 ? -30.981 -2.907 -16.135 1.00 89.88 324 PRO A O 1
ATOM 2512 N N . ASP A 1 325 ? -32.963 -3.941 -16.324 1.00 91.06 325 ASP A N 1
ATOM 2513 C CA . ASP A 1 325 ? -33.452 -3.581 -14.985 1.00 91.06 325 ASP A CA 1
ATOM 2514 C C . ASP A 1 325 ? -32.584 -4.187 -13.871 1.00 91.06 325 ASP A C 1
ATOM 2516 O O . ASP A 1 325 ? -32.270 -3.537 -12.870 1.00 91.06 325 ASP A O 1
ATOM 2520 N N . GLN A 1 326 ? -32.130 -5.432 -14.054 1.00 89.81 326 GLN A N 1
ATOM 2521 C CA . GLN A 1 326 ? -31.201 -6.076 -13.124 1.00 89.81 326 GLN A CA 1
ATOM 2522 C C . GLN A 1 326 ? -29.832 -5.401 -13.151 1.00 89.81 326 GLN A C 1
ATOM 2524 O O . GLN A 1 326 ? -29.241 -5.193 -12.094 1.00 89.81 326 GLN A O 1
ATOM 2529 N N . GLN A 1 327 ? -29.332 -5.031 -14.333 1.00 87.75 327 GLN A N 1
ATOM 2530 C CA . GLN A 1 327 ? -28.068 -4.301 -14.453 1.00 87.75 327 GLN A CA 1
ATOM 2531 C C . GLN A 1 327 ? -28.134 -2.954 -13.730 1.00 87.75 327 GLN A C 1
ATOM 2533 O O . GLN A 1 327 ? -27.198 -2.611 -13.014 1.00 87.75 327 GLN A O 1
ATOM 2538 N N . GLN A 1 328 ? -29.245 -2.224 -13.858 1.00 89.38 328 GLN A N 1
ATOM 2539 C CA . GLN A 1 328 ? -29.443 -0.958 -13.157 1.00 89.38 328 GLN A CA 1
ATOM 2540 C C . GLN A 1 328 ? -29.557 -1.153 -11.640 1.00 89.38 328 GLN A C 1
ATOM 2542 O O . GLN A 1 328 ? -28.979 -0.377 -10.883 1.00 89.38 328 GLN A O 1
ATOM 2547 N N . THR A 1 329 ? -30.233 -2.217 -11.196 1.00 90.25 329 THR A N 1
ATOM 2548 C CA . THR A 1 329 ? -30.323 -2.578 -9.772 1.00 90.25 329 THR A CA 1
ATOM 2549 C C . THR A 1 329 ? -28.940 -2.877 -9.192 1.00 90.25 329 THR A C 1
ATOM 2551 O O . THR A 1 329 ? -28.552 -2.300 -8.181 1.00 90.25 329 THR A O 1
ATOM 2554 N N . PHE A 1 330 ? -28.150 -3.722 -9.858 1.00 91.00 330 PHE A N 1
ATOM 2555 C CA . PHE A 1 330 ? -26.793 -4.045 -9.416 1.00 91.00 330 PHE A CA 1
ATOM 2556 C C . PHE A 1 330 ? -25.859 -2.833 -9.464 1.00 91.00 330 PHE A C 1
ATOM 2558 O O . PHE A 1 330 ? -25.088 -2.626 -8.530 1.00 91.00 330 PHE A O 1
ATOM 2565 N N . ALA A 1 331 ? -25.973 -1.989 -10.491 1.00 89.31 331 ALA A N 1
ATOM 2566 C CA . ALA A 1 331 ? -25.211 -0.749 -10.571 1.00 89.31 331 ALA A CA 1
ATOM 2567 C C . ALA A 1 331 ? -25.549 0.210 -9.416 1.00 89.31 331 ALA A C 1
ATOM 2569 O O . ALA A 1 331 ? -24.638 0.807 -8.846 1.00 89.31 331 ALA A O 1
ATOM 2570 N N . ALA A 1 332 ? -26.825 0.316 -9.026 1.00 89.38 332 ALA A N 1
ATOM 2571 C CA . ALA A 1 332 ? -27.251 1.103 -7.865 1.00 89.38 332 ALA A CA 1
ATOM 2572 C C . ALA A 1 332 ? -26.701 0.548 -6.538 1.00 89.38 332 ALA A C 1
ATOM 2574 O O . ALA A 1 332 ? -26.428 1.311 -5.615 1.00 89.38 332 ALA A O 1
ATOM 2575 N N . GLU A 1 333 ? -26.477 -0.765 -6.458 1.00 88.25 333 GLU A N 1
ATOM 2576 C CA . GLU A 1 333 ? -25.799 -1.419 -5.332 1.00 88.25 333 GLU A CA 1
ATOM 2577 C C . GLU A 1 333 ? -24.256 -1.323 -5.408 1.00 88.25 333 GLU A C 1
ATOM 2579 O O . GLU A 1 333 ? -23.565 -1.796 -4.508 1.00 88.25 333 GLU A O 1
ATOM 2584 N N . GLY A 1 334 ? -23.691 -0.708 -6.454 1.00 87.88 334 GLY A N 1
ATOM 2585 C CA . GLY A 1 334 ? -22.243 -0.551 -6.654 1.00 87.88 334 GLY A CA 1
ATOM 2586 C C . GLY A 1 334 ? -21.560 -1.726 -7.366 1.00 87.88 334 GLY A C 1
ATOM 2587 O O . GLY A 1 334 ? -20.352 -1.695 -7.597 1.00 87.88 334 GLY A O 1
ATOM 2588 N N . LEU A 1 335 ? -22.314 -2.749 -7.770 1.00 90.88 335 LEU A N 1
ATOM 2589 C CA . LEU A 1 335 ? -21.822 -3.864 -8.578 1.00 90.88 335 LEU A CA 1
ATOM 2590 C C . LEU A 1 335 ? -21.760 -3.398 -10.034 1.00 90.88 335 LEU A C 1
ATOM 2592 O O . LEU A 1 335 ? -22.757 -3.413 -10.754 1.00 90.88 335 LEU A O 1
ATOM 2596 N N . THR A 1 336 ? -20.582 -2.947 -10.452 1.00 90.56 336 THR A N 1
ATOM 2597 C CA . THR A 1 336 ? -20.323 -2.410 -11.795 1.00 90.56 336 THR A CA 1
ATOM 2598 C C . THR A 1 336 ? -19.073 -3.054 -12.394 1.00 90.56 336 THR A C 1
ATOM 2600 O O . THR A 1 336 ? -18.234 -3.583 -11.657 1.00 90.56 336 THR A O 1
ATOM 2603 N N . PRO A 1 337 ? -18.925 -3.072 -13.731 1.00 90.62 337 PRO A N 1
ATOM 2604 C CA . PRO A 1 337 ? -17.730 -3.630 -14.332 1.00 90.62 337 PRO A CA 1
ATOM 2605 C C . PRO A 1 337 ? -16.546 -2.694 -14.100 1.00 90.62 337 PRO A C 1
ATOM 2607 O O . PRO A 1 337 ? -16.645 -1.489 -14.332 1.00 90.62 337 PRO A O 1
ATOM 2610 N N . PHE A 1 338 ? -15.402 -3.253 -13.717 1.00 88.75 338 PHE A N 1
ATOM 2611 C CA . PHE A 1 338 ? -14.186 -2.477 -13.493 1.00 88.75 338 PHE A CA 1
ATOM 2612 C C . PHE A 1 338 ? -13.169 -2.691 -14.623 1.00 88.75 338 PHE A C 1
ATOM 2614 O O . PHE A 1 338 ? -13.117 -3.775 -15.222 1.00 88.75 338 PHE A O 1
ATOM 2621 N N . PRO A 1 339 ? -12.369 -1.660 -14.950 1.00 86.44 339 PRO A N 1
ATOM 2622 C CA . PRO A 1 339 ? -11.361 -1.750 -15.993 1.00 86.44 339 PRO A CA 1
ATOM 2623 C C . PRO A 1 339 ? -10.184 -2.621 -15.541 1.00 86.44 339 PRO A C 1
ATOM 2625 O O . PRO A 1 339 ? -9.658 -2.470 -14.439 1.00 86.44 339 PRO A O 1
ATOM 2628 N N . VAL A 1 340 ? -9.734 -3.509 -16.422 1.00 82.62 340 VAL A N 1
ATOM 2629 C CA . VAL A 1 340 ? -8.497 -4.276 -16.272 1.00 82.62 340 VAL A CA 1
ATOM 2630 C C . VAL A 1 340 ? -7.660 -4.086 -17.525 1.00 82.62 340 VAL A C 1
ATOM 2632 O O . VAL A 1 340 ? -8.135 -4.277 -18.646 1.00 82.62 340 VAL A O 1
ATOM 2635 N N . GLU A 1 341 ? -6.399 -3.713 -17.336 1.00 74.44 341 GLU A N 1
ATOM 2636 C CA . GLU A 1 341 ? -5.463 -3.587 -18.443 1.00 74.44 341 GLU A CA 1
ATOM 2637 C C . GLU A 1 341 ? -5.147 -4.956 -19.039 1.00 74.44 341 GLU A C 1
ATOM 2639 O O . GLU A 1 341 ? -4.782 -5.915 -18.348 1.00 74.44 341 GLU A O 1
ATOM 2644 N N . ARG A 1 342 ? -5.272 -5.040 -20.359 1.00 65.88 342 ARG A N 1
ATOM 2645 C CA . ARG A 1 342 ? -4.928 -6.218 -21.133 1.00 65.88 342 ARG A CA 1
ATOM 2646 C C . ARG A 1 342 ? -4.119 -5.792 -22.343 1.00 65.88 342 ARG A C 1
ATOM 2648 O O . ARG A 1 342 ? -4.490 -4.877 -23.064 1.00 65.88 342 ARG A O 1
ATOM 2655 N N . VAL A 1 343 ? -3.033 -6.501 -22.611 1.00 58.56 343 VAL A N 1
ATOM 2656 C CA . VAL A 1 343 ? -2.315 -6.327 -23.876 1.00 58.56 343 VAL A CA 1
ATOM 2657 C C . VAL A 1 343 ? -3.088 -7.073 -24.958 1.00 58.56 343 VAL A C 1
ATOM 2659 O O . VAL A 1 343 ? -3.257 -8.292 -24.885 1.00 58.56 343 VAL A O 1
ATOM 2662 N N . LEU A 1 344 ? -3.602 -6.331 -25.936 1.00 54.59 344 LEU A N 1
ATOM 2663 C CA . LEU A 1 344 ? -4.276 -6.847 -27.125 1.00 54.59 344 LEU A CA 1
ATOM 2664 C C . LEU A 1 344 ? -3.625 -6.201 -28.350 1.00 54.59 344 LEU A C 1
ATOM 2666 O O . LEU A 1 344 ? -3.584 -4.979 -28.450 1.00 54.59 344 LEU A O 1
ATOM 2670 N N . HIS A 1 345 ? -3.120 -7.016 -29.280 1.00 49.44 345 HIS A N 1
ATOM 2671 C CA . HIS A 1 345 ? -2.537 -6.545 -30.547 1.00 49.44 345 HIS A CA 1
ATOM 2672 C C . HIS A 1 345 ? -1.499 -5.416 -30.376 1.00 49.44 345 HIS A C 1
ATOM 2674 O O . HIS A 1 345 ? -1.580 -4.395 -31.047 1.00 49.44 345 HIS A O 1
ATOM 2680 N N . ASP A 1 346 ? -0.559 -5.573 -29.437 1.00 40.19 346 ASP A N 1
ATOM 2681 C CA . ASP A 1 346 ? 0.507 -4.587 -29.154 1.00 40.19 346 ASP A CA 1
ATOM 2682 C C . ASP A 1 346 ? 0.030 -3.218 -28.655 1.00 40.19 346 ASP A C 1
ATOM 2684 O O . ASP A 1 346 ? 0.809 -2.275 -28.554 1.00 40.19 346 ASP A O 1
ATOM 2688 N N . THR A 1 347 ? -1.231 -3.137 -28.233 1.00 45.69 347 THR A N 1
ATOM 2689 C CA . THR A 1 347 ? -1.789 -1.979 -27.538 1.00 45.69 347 THR A CA 1
ATOM 2690 C C . THR A 1 347 ? -2.238 -2.376 -26.135 1.00 45.69 347 THR A C 1
ATOM 2692 O O . THR A 1 347 ? -2.727 -3.489 -25.906 1.00 45.69 347 THR A O 1
ATOM 2695 N N . LEU A 1 348 ? -2.043 -1.476 -25.168 1.00 60.06 348 LEU A N 1
ATOM 2696 C CA . LEU A 1 348 ? -2.732 -1.568 -23.885 1.00 60.06 348 LEU A CA 1
ATOM 2697 C C . LEU A 1 348 ? -4.207 -1.272 -24.156 1.00 60.06 348 LEU A C 1
ATOM 2699 O O . LEU A 1 348 ? -4.572 -0.150 -24.493 1.00 60.06 348 LEU A O 1
ATOM 2703 N N . ALA A 1 349 ? -5.037 -2.301 -24.056 1.00 71.19 349 ALA A N 1
ATOM 2704 C CA . ALA A 1 349 ? -6.475 -2.201 -24.186 1.00 71.19 349 ALA A CA 1
ATOM 2705 C C . ALA A 1 349 ? -7.110 -2.387 -22.808 1.00 71.19 349 ALA A C 1
ATOM 2707 O O . ALA A 1 349 ? -6.842 -3.357 -22.094 1.00 71.19 349 ALA A O 1
ATOM 2708 N N . THR A 1 350 ? -7.980 -1.460 -22.433 1.00 81.25 350 THR A N 1
ATOM 2709 C CA . THR A 1 350 ? -8.774 -1.575 -21.213 1.00 81.25 350 THR A CA 1
ATOM 2710 C C . THR A 1 350 ? -9.944 -2.519 -21.470 1.00 81.25 350 THR A C 1
ATOM 2712 O O . THR A 1 350 ? -10.814 -2.232 -22.291 1.00 81.25 350 THR A O 1
ATOM 2715 N N . GLN A 1 351 ? -9.974 -3.658 -20.780 1.00 85.94 351 GLN A N 1
ATOM 2716 C CA . GLN A 1 351 ? -11.102 -4.585 -20.802 1.00 85.94 351 GLN A CA 1
ATOM 2717 C C . GLN A 1 351 ? -11.921 -4.411 -19.523 1.00 85.94 351 GLN A C 1
ATOM 2719 O O . GLN A 1 351 ? -11.390 -4.530 -18.425 1.00 85.94 351 GLN A O 1
ATOM 2724 N N . TYR A 1 352 ? -13.224 -4.192 -19.659 1.00 89.50 352 TYR A N 1
ATOM 2725 C CA . TYR A 1 352 ? -14.142 -4.139 -18.525 1.00 89.50 352 TYR A CA 1
ATOM 2726 C C . TYR A 1 352 ? -14.606 -5.548 -18.152 1.00 89.50 352 TYR A C 1
ATOM 2728 O O . TYR A 1 352 ? -15.053 -6.310 -19.013 1.00 89.50 352 TYR A O 1
ATOM 2736 N N . VAL A 1 353 ? -14.478 -5.912 -16.876 1.00 91.44 353 VAL A N 1
ATOM 2737 C CA . VAL A 1 353 ? -14.866 -7.233 -16.362 1.00 91.44 353 VAL A CA 1
ATOM 2738 C C . VAL A 1 353 ? -15.732 -7.113 -15.120 1.00 91.44 353 VAL A C 1
ATOM 2740 O O . VAL A 1 353 ? -15.625 -6.159 -14.355 1.00 91.44 353 VAL A O 1
ATOM 2743 N N . TRP A 1 354 ? -16.577 -8.117 -14.915 1.00 92.56 354 TRP A N 1
ATOM 2744 C CA . TRP A 1 354 ? -17.407 -8.254 -13.728 1.00 92.56 354 TRP A CA 1
ATOM 2745 C C . TRP A 1 354 ? -16.805 -9.299 -12.798 1.00 92.56 354 TRP A C 1
ATOM 2747 O O . TRP A 1 354 ? -16.541 -10.423 -13.229 1.00 92.56 354 TRP A O 1
ATOM 2757 N N . SER A 1 355 ? -16.614 -8.934 -11.535 1.00 93.50 355 SER A N 1
ATOM 2758 C CA . SER A 1 355 ? -16.256 -9.844 -10.445 1.00 93.50 355 SER A CA 1
ATOM 2759 C C . SER A 1 355 ? -16.708 -9.205 -9.136 1.00 93.50 355 SER A C 1
ATOM 2761 O O . SER A 1 355 ? -15.915 -8.569 -8.449 1.00 93.50 355 SER A O 1
ATOM 2763 N N . GLY A 1 356 ? -18.003 -9.296 -8.844 1.00 93.81 356 GLY A N 1
ATOM 2764 C CA . GLY A 1 356 ? -18.625 -8.685 -7.669 1.00 93.81 356 GLY A CA 1
ATOM 2765 C C . GLY A 1 356 ? -19.518 -9.682 -6.939 1.00 93.81 356 GLY A C 1
ATOM 2766 O O . GLY A 1 356 ? -20.090 -10.579 -7.560 1.00 93.81 356 GLY A O 1
ATOM 2767 N N . LEU A 1 357 ? -19.625 -9.548 -5.620 1.00 95.06 357 LEU A N 1
ATOM 2768 C CA . LEU A 1 357 ? -20.375 -10.469 -4.767 1.00 95.06 357 LEU A CA 1
ATOM 2769 C C . LEU A 1 357 ? -21.457 -9.716 -4.011 1.00 95.06 357 LEU A C 1
ATOM 2771 O O . LEU A 1 357 ? -21.173 -8.785 -3.266 1.00 95.06 357 LEU A O 1
ATOM 2775 N N . ARG A 1 358 ? -22.695 -10.161 -4.164 1.00 95.38 358 ARG A N 1
ATOM 2776 C CA . ARG A 1 358 ? -23.839 -9.684 -3.400 1.00 95.38 358 ARG A CA 1
ATOM 2777 C C . ARG A 1 358 ? -24.152 -10.687 -2.302 1.00 95.38 358 ARG A C 1
ATOM 2779 O O . ARG A 1 358 ? -24.269 -11.880 -2.571 1.00 95.38 358 ARG A O 1
ATOM 2786 N N . LEU A 1 359 ? -24.282 -10.211 -1.074 1.00 94.62 359 LEU A N 1
ATOM 2787 C CA . LEU A 1 359 ? -24.617 -11.014 0.095 1.00 94.62 359 LEU A CA 1
ATOM 2788 C C . LEU A 1 359 ? -25.983 -10.583 0.615 1.00 94.62 359 LEU A C 1
ATOM 2790 O O . LEU A 1 359 ? -26.249 -9.390 0.755 1.00 94.62 359 LEU A O 1
ATOM 2794 N N . LEU A 1 360 ? -26.841 -11.560 0.894 1.00 93.25 360 LEU A N 1
ATOM 2795 C CA . LEU A 1 360 ? -28.186 -11.349 1.412 1.00 93.25 360 LEU A CA 1
ATOM 2796 C C . LEU A 1 360 ? -28.308 -11.997 2.790 1.00 93.25 360 LEU A C 1
ATOM 2798 O O . LEU A 1 360 ? -27.956 -13.168 2.955 1.00 93.25 360 LEU A O 1
ATOM 2802 N N . GLY A 1 361 ? -28.842 -11.251 3.756 1.00 90.19 361 GLY A N 1
ATOM 2803 C CA . GLY A 1 361 ? -29.101 -11.727 5.113 1.00 90.19 361 GLY A CA 1
ATOM 2804 C C . GLY A 1 361 ? -30.135 -10.851 5.815 1.00 90.19 361 GLY A C 1
ATOM 2805 O O . GLY A 1 361 ? -30.121 -9.634 5.661 1.00 90.19 361 GLY A O 1
ATOM 2806 N N . ASN A 1 362 ? -31.055 -11.464 6.566 1.00 80.06 362 ASN A N 1
ATOM 2807 C CA . ASN A 1 362 ? -32.088 -10.771 7.356 1.00 80.06 362 ASN A CA 1
ATOM 2808 C C . ASN A 1 362 ? -32.944 -9.750 6.570 1.00 80.06 362 ASN A C 1
ATOM 2810 O O . ASN A 1 362 ? -33.416 -8.774 7.138 1.00 80.06 362 ASN A O 1
ATOM 2814 N N . GLY A 1 363 ? -33.145 -9.954 5.262 1.00 82.69 363 GLY A N 1
ATOM 2815 C CA . GLY A 1 363 ? -33.888 -9.021 4.400 1.00 82.69 363 GLY A CA 1
ATOM 2816 C C . GLY A 1 363 ? -33.080 -7.812 3.910 1.00 82.69 363 GLY A C 1
ATOM 2817 O O . GLY A 1 363 ? -33.598 -7.023 3.125 1.00 82.69 363 GLY A O 1
ATOM 2818 N N . HIS A 1 364 ? -31.813 -7.696 4.311 1.00 89.25 364 HIS A N 1
ATOM 2819 C CA . HIS A 1 364 ? -30.876 -6.683 3.841 1.00 89.25 364 HIS A CA 1
ATOM 2820 C C . HIS A 1 364 ? -29.891 -7.278 2.832 1.00 89.25 364 HIS A C 1
ATOM 2822 O O . HIS A 1 364 ? -29.621 -8.485 2.812 1.00 89.25 364 HIS A O 1
ATOM 2828 N N . THR A 1 365 ? -29.333 -6.409 1.994 1.00 91.75 365 THR A N 1
ATOM 2829 C CA . THR A 1 365 ? -28.338 -6.771 0.985 1.00 91.75 365 THR A CA 1
ATOM 2830 C C . THR A 1 365 ? -27.103 -5.903 1.126 1.00 91.75 365 THR A C 1
ATOM 2832 O O . THR A 1 365 ? -27.203 -4.697 1.350 1.00 91.75 365 THR A O 1
ATOM 2835 N N . ILE A 1 366 ? -25.932 -6.506 0.950 1.00 93.88 366 ILE A N 1
ATOM 2836 C CA . ILE A 1 366 ? -24.662 -5.791 0.881 1.00 93.88 366 ILE A CA 1
ATOM 2837 C C . ILE A 1 366 ? -23.855 -6.285 -0.313 1.00 93.88 366 ILE A C 1
ATOM 2839 O O . ILE A 1 366 ? -23.757 -7.484 -0.574 1.00 93.88 366 ILE A O 1
ATOM 2843 N N . ALA A 1 367 ? -23.293 -5.341 -1.054 1.00 93.12 367 ALA A N 1
ATOM 2844 C CA . ALA A 1 367 ? -22.515 -5.607 -2.247 1.00 93.12 367 ALA A CA 1
ATOM 2845 C C . ALA A 1 367 ? -21.027 -5.361 -1.993 1.00 93.12 367 ALA A C 1
ATOM 2847 O O . ALA A 1 367 ? -20.633 -4.295 -1.520 1.00 93.12 367 ALA A O 1
ATOM 2848 N N . VAL A 1 368 ? -20.217 -6.352 -2.352 1.00 93.31 368 VAL A N 1
ATOM 2849 C CA . VAL A 1 368 ? -18.768 -6.260 -2.514 1.00 93.31 368 VAL A CA 1
ATOM 2850 C C . VAL A 1 368 ? -18.505 -5.964 -3.995 1.00 93.31 368 VAL A C 1
ATOM 2852 O O . VAL A 1 368 ? -18.681 -6.863 -4.828 1.00 93.31 368 VAL A O 1
ATOM 2855 N N . PRO A 1 369 ? -18.113 -4.728 -4.350 1.00 87.44 369 PRO A N 1
ATOM 2856 C CA . PRO A 1 369 ? -18.088 -4.271 -5.741 1.00 87.44 369 PRO A CA 1
ATOM 2857 C C . PRO A 1 369 ? -17.019 -4.982 -6.576 1.00 87.44 369 PRO A C 1
ATOM 2859 O O . PRO A 1 369 ? -17.238 -5.261 -7.755 1.00 87.44 369 PRO A O 1
ATOM 2862 N N . ARG A 1 370 ? -15.879 -5.319 -5.959 1.00 89.25 370 ARG A N 1
ATOM 2863 C CA . ARG A 1 370 ? -14.710 -5.860 -6.649 1.00 89.25 370 ARG A CA 1
ATOM 2864 C C . ARG A 1 370 ? -14.059 -7.004 -5.877 1.00 89.25 370 ARG A C 1
ATOM 2866 O O . ARG A 1 370 ? -13.595 -6.847 -4.752 1.00 89.25 370 ARG A O 1
ATOM 2873 N N . LEU A 1 371 ? -13.956 -8.150 -6.541 1.00 88.75 371 LEU A N 1
ATOM 2874 C CA . LEU A 1 371 ? -13.222 -9.323 -6.090 1.00 88.75 371 LEU A CA 1
ATOM 2875 C C . LEU A 1 371 ? -12.123 -9.679 -7.085 1.00 88.75 371 LEU A C 1
ATOM 2877 O O . LEU A 1 371 ? -12.388 -10.069 -8.224 1.00 88.75 371 LEU A O 1
ATOM 2881 N N . ASP A 1 372 ? -10.881 -9.595 -6.632 1.00 81.62 372 ASP A N 1
ATOM 2882 C CA . ASP A 1 372 ? -9.711 -10.046 -7.362 1.00 81.62 372 ASP A CA 1
ATOM 2883 C C . ASP A 1 372 ? -8.859 -11.013 -6.525 1.00 81.62 372 ASP A C 1
ATOM 2885 O O . ASP A 1 372 ? -9.225 -11.452 -5.434 1.00 81.62 372 ASP A O 1
ATOM 2889 N N . GLN A 1 373 ? -7.715 -11.413 -7.072 1.00 71.19 373 GLN A N 1
ATOM 2890 C CA . GLN A 1 373 ? -6.774 -12.318 -6.408 1.00 71.19 373 GLN A CA 1
ATOM 2891 C C . GLN A 1 373 ? -6.200 -11.755 -5.088 1.00 71.19 373 GLN A C 1
ATOM 2893 O O . GLN A 1 373 ? -5.766 -12.542 -4.242 1.00 71.19 373 GLN A O 1
ATOM 2898 N N . HIS A 1 374 ? -6.222 -10.432 -4.892 1.00 72.25 374 HIS A N 1
ATOM 2899 C CA . HIS A 1 374 ? -5.748 -9.746 -3.689 1.00 72.25 374 HIS A CA 1
ATOM 2900 C C . HIS A 1 374 ? -6.864 -9.464 -2.673 1.00 72.25 374 HIS A C 1
ATOM 2902 O O . HIS A 1 374 ? -6.556 -9.078 -1.547 1.00 72.25 374 HIS A O 1
ATOM 2908 N N . SER A 1 375 ? -8.134 -9.680 -3.027 1.00 82.44 375 SER A N 1
ATOM 2909 C CA . SER A 1 375 ? -9.262 -9.490 -2.114 1.00 82.44 375 SER A CA 1
ATOM 2910 C C . SER A 1 375 ? -9.218 -10.456 -0.925 1.00 82.44 375 SER A C 1
ATOM 2912 O O . SER A 1 375 ? -9.005 -11.666 -1.068 1.00 82.44 375 SER A O 1
ATOM 2914 N N . HIS A 1 376 ? -9.491 -9.922 0.265 1.00 91.44 376 HIS A N 1
ATOM 2915 C CA . HIS A 1 376 ? -9.517 -10.672 1.522 1.00 91.44 376 HIS A CA 1
ATOM 2916 C C . HIS A 1 376 ? -10.896 -11.283 1.732 1.00 91.44 376 HIS A C 1
ATOM 2918 O O . HIS A 1 376 ? -11.671 -10.818 2.558 1.00 91.44 376 HIS A O 1
ATOM 2924 N N . LEU A 1 377 ? -11.230 -12.308 0.945 1.00 90.88 377 LEU A N 1
ATOM 2925 C CA . LEU A 1 377 ? -12.592 -12.843 0.905 1.00 90.88 377 LEU A CA 1
ATOM 2926 C C . LEU A 1 377 ? -13.118 -13.267 2.289 1.00 90.88 377 LEU A C 1
ATOM 2928 O O . LEU A 1 377 ? -14.263 -12.974 2.607 1.00 90.88 377 LEU A O 1
ATOM 2932 N N . GLU A 1 378 ? -12.284 -13.882 3.136 1.00 92.88 378 GLU A N 1
ATOM 2933 C CA . GLU A 1 378 ? -12.672 -14.222 4.516 1.00 92.88 378 GLU A CA 1
ATOM 2934 C C . GLU A 1 378 ? -13.037 -12.976 5.342 1.00 92.88 378 GLU A C 1
ATOM 2936 O O . GLU A 1 378 ? -14.062 -12.965 6.019 1.00 92.88 378 GLU A O 1
ATOM 2941 N N . PHE A 1 379 ? -12.238 -11.906 5.251 1.00 95.06 379 PHE A N 1
ATOM 2942 C CA . PHE A 1 379 ? -12.549 -10.630 5.897 1.00 95.06 379 PHE A CA 1
ATOM 2943 C C . PHE A 1 379 ? -13.827 -10.012 5.331 1.00 95.06 379 PHE A C 1
ATOM 2945 O O . PHE A 1 379 ? -14.688 -9.613 6.102 1.00 95.06 379 PHE A O 1
ATOM 2952 N N . LEU A 1 380 ? -13.981 -9.967 4.005 1.00 95.06 380 LEU A N 1
ATOM 2953 C CA . LEU A 1 380 ? -15.140 -9.354 3.352 1.00 95.06 380 LEU A CA 1
ATOM 2954 C C . LEU A 1 380 ? -16.443 -10.061 3.737 1.00 95.06 380 LEU A C 1
ATOM 2956 O O . LEU A 1 380 ? -17.448 -9.391 3.943 1.00 95.06 380 LEU A O 1
ATOM 2960 N N . LEU A 1 381 ? -16.429 -11.389 3.897 1.00 94.44 381 LEU A N 1
ATOM 2961 C CA . LEU A 1 381 ? -17.581 -12.142 4.401 1.00 94.44 381 LEU A CA 1
ATOM 2962 C C . LEU A 1 381 ? -17.897 -11.800 5.862 1.00 94.44 381 LEU A C 1
ATOM 2964 O O . LEU A 1 381 ? -19.060 -11.576 6.196 1.00 94.44 381 LEU A O 1
ATOM 2968 N N . ALA A 1 382 ? -16.879 -11.729 6.723 1.00 95.06 382 ALA A N 1
ATOM 2969 C CA . ALA A 1 382 ? -17.059 -11.369 8.128 1.00 95.06 382 ALA A CA 1
ATOM 2970 C C . ALA A 1 382 ? -17.549 -9.918 8.298 1.00 95.06 382 ALA A C 1
ATOM 2972 O O . ALA A 1 382 ? -18.514 -9.678 9.020 1.00 95.06 382 ALA A O 1
ATOM 2973 N N . ALA A 1 383 ? -16.933 -8.967 7.594 1.00 94.94 383 ALA A N 1
ATOM 2974 C CA . ALA A 1 383 ? -17.308 -7.556 7.591 1.00 94.94 383 ALA A CA 1
ATOM 2975 C C . ALA A 1 383 ? -18.721 -7.356 7.027 1.00 94.94 383 ALA A C 1
ATOM 2977 O O . ALA A 1 383 ? -19.532 -6.664 7.634 1.00 94.94 383 ALA A O 1
ATOM 2978 N N . ALA A 1 384 ? -19.063 -8.029 5.923 1.00 94.25 384 ALA A N 1
ATOM 2979 C CA . ALA A 1 384 ? -20.410 -7.988 5.366 1.00 94.25 384 ALA A CA 1
ATOM 2980 C C . ALA A 1 384 ? -21.461 -8.539 6.333 1.00 94.25 384 ALA A C 1
ATOM 2982 O O . ALA A 1 384 ? -22.510 -7.924 6.513 1.00 94.25 384 ALA A O 1
ATOM 2983 N N . SER A 1 385 ? -21.177 -9.676 6.974 1.00 93.38 385 SER A N 1
ATOM 2984 C CA . SER A 1 385 ? -22.052 -10.246 7.999 1.00 93.38 385 SER A CA 1
ATOM 2985 C C . SER A 1 385 ? -22.247 -9.280 9.165 1.00 93.38 385 SER A C 1
ATOM 2987 O O . SER A 1 385 ? -23.375 -9.075 9.607 1.00 93.38 385 SER A O 1
ATOM 2989 N N . HIS A 1 386 ? -21.166 -8.651 9.632 1.00 92.94 386 HIS A N 1
ATOM 2990 C CA . HIS A 1 386 ? -21.221 -7.643 10.684 1.00 92.94 386 HIS A CA 1
ATOM 2991 C C . HIS A 1 386 ? -22.099 -6.451 10.273 1.00 92.94 386 HIS A C 1
ATOM 2993 O O . HIS A 1 386 ? -23.007 -6.072 11.007 1.00 92.94 386 HIS A O 1
ATOM 2999 N N . SER A 1 387 ? -21.900 -5.900 9.073 1.00 92.44 387 SER A N 1
ATOM 3000 C CA . SER A 1 387 ? -22.712 -4.787 8.568 1.00 92.44 387 SER A CA 1
ATOM 3001 C C . SER A 1 387 ? -24.186 -5.145 8.382 1.00 92.44 387 SER A C 1
ATOM 3003 O O . SER A 1 387 ? -25.053 -4.328 8.677 1.00 92.44 387 SER A O 1
ATOM 3005 N N . LEU A 1 388 ? -24.497 -6.368 7.940 1.00 92.19 388 LEU A N 1
ATOM 3006 C CA . LEU A 1 388 ? -25.880 -6.850 7.836 1.00 92.19 388 LEU A CA 1
ATOM 3007 C C . LEU A 1 388 ? -26.548 -7.018 9.210 1.00 92.19 388 LEU A C 1
ATOM 3009 O O . LEU A 1 388 ? -27.761 -6.864 9.312 1.00 92.19 388 LEU A O 1
ATOM 3013 N N . GLN A 1 389 ? -25.781 -7.331 10.259 1.00 89.62 389 GLN A N 1
ATOM 3014 C CA . GLN A 1 389 ? -26.291 -7.443 11.630 1.00 89.62 389 GLN A CA 1
ATOM 3015 C C . GLN A 1 389 ? -26.500 -6.076 12.293 1.00 89.62 389 GLN A C 1
ATOM 3017 O O . GLN A 1 389 ? -27.515 -5.885 12.954 1.00 89.62 389 GLN A O 1
ATOM 3022 N N . GLN A 1 390 ? -25.568 -5.135 12.107 1.00 88.25 390 GLN A N 1
ATOM 3023 C CA . GLN A 1 390 ? -25.668 -3.778 12.668 1.00 88.25 390 GLN A CA 1
ATOM 3024 C C . GLN A 1 390 ? -26.590 -2.854 11.858 1.00 88.25 390 GLN A C 1
ATOM 3026 O O . GLN A 1 390 ? -27.011 -1.809 12.344 1.00 88.25 390 GLN A O 1
ATOM 3031 N N . GLY A 1 391 ? -26.901 -3.210 10.608 1.00 88.38 391 GLY A N 1
ATOM 3032 C CA . GLY A 1 391 ? -27.732 -2.405 9.711 1.00 88.38 391 GLY A CA 1
ATOM 3033 C C . GLY A 1 391 ? -26.998 -1.240 9.037 1.00 88.38 391 GLY A C 1
ATOM 3034 O O . GLY A 1 391 ? -27.616 -0.498 8.276 1.00 88.38 391 GLY A O 1
ATOM 3035 N N . HIS A 1 392 ? -25.691 -1.084 9.264 1.00 89.38 392 HIS A N 1
ATOM 3036 C CA . HIS A 1 392 ? -24.858 -0.073 8.613 1.00 89.38 392 HIS A CA 1
ATOM 3037 C C . HIS A 1 392 ? -23.434 -0.585 8.341 1.00 89.38 392 HIS A C 1
ATOM 3039 O O . HIS A 1 392 ? -22.955 -1.555 8.934 1.00 89.38 392 HIS A O 1
ATOM 3045 N N . LYS A 1 393 ? -22.749 0.070 7.399 1.00 92.50 393 LYS A N 1
ATOM 3046 C CA . LYS A 1 393 ? -21.311 -0.118 7.157 1.00 92.50 393 LYS A CA 1
ATOM 3047 C C . LYS A 1 393 ? -20.512 0.667 8.195 1.00 92.50 393 LYS A C 1
ATOM 3049 O O . LYS A 1 393 ? -21.009 1.667 8.709 1.00 92.50 393 LYS A O 1
ATOM 3054 N N . MET A 1 394 ? -19.277 0.243 8.455 1.00 95.31 394 MET A N 1
ATOM 3055 C CA . MET A 1 394 ? -18.368 1.050 9.271 1.00 95.31 394 MET A CA 1
ATOM 3056 C C . MET A 1 394 ? -17.996 2.327 8.524 1.00 95.31 394 MET A C 1
ATOM 3058 O O . MET A 1 394 ? -17.598 2.266 7.353 1.00 95.31 394 MET A O 1
ATOM 3062 N N . ARG A 1 395 ? -18.121 3.469 9.194 1.00 96.62 395 ARG A N 1
ATOM 3063 C CA . ARG A 1 395 ? -17.880 4.793 8.633 1.00 96.62 395 ARG A CA 1
ATOM 3064 C C . ARG A 1 395 ? -16.438 5.229 8.864 1.00 96.62 395 ARG A C 1
ATOM 3066 O O . ARG A 1 395 ? -15.967 5.335 9.996 1.00 96.62 395 ARG A O 1
ATOM 3073 N N . VAL A 1 396 ? -15.744 5.536 7.770 1.00 97.62 396 VAL A N 1
ATOM 3074 C CA . VAL A 1 396 ? -14.370 6.048 7.786 1.00 97.62 396 VAL A CA 1
ATOM 3075 C C . VAL A 1 396 ? -14.367 7.477 7.263 1.00 97.62 396 VAL A C 1
ATOM 3077 O O . VAL A 1 396 ? -14.580 7.717 6.073 1.00 97.62 396 VAL A O 1
ATOM 3080 N N . ALA A 1 397 ? -14.105 8.435 8.146 1.00 97.06 397 ALA A N 1
ATOM 3081 C CA . ALA A 1 397 ? -13.952 9.828 7.757 1.00 97.06 397 ALA A CA 1
ATOM 3082 C C . ALA A 1 397 ? -12.510 10.094 7.311 1.00 97.06 397 ALA A C 1
ATOM 3084 O O . ALA A 1 397 ? -11.573 9.876 8.073 1.00 97.06 397 ALA A O 1
ATOM 3085 N N . VAL A 1 398 ? -12.316 10.572 6.084 1.00 96.06 398 VAL A N 1
ATOM 3086 C CA . VAL A 1 398 ? -11.001 10.823 5.487 1.00 96.06 398 VAL A CA 1
ATOM 3087 C C . VAL A 1 398 ? -10.767 12.320 5.347 1.00 96.06 398 VAL A C 1
ATOM 3089 O O . VAL A 1 398 ? -11.457 13.004 4.591 1.00 96.06 398 VAL A O 1
ATOM 3092 N N . ILE A 1 399 ? -9.743 12.819 6.029 1.00 93.50 399 ILE A N 1
ATOM 3093 C CA . ILE A 1 399 ? -9.248 14.186 5.918 1.00 93.50 399 ILE A CA 1
ATOM 3094 C C . ILE A 1 399 ? -8.021 14.175 5.004 1.00 93.50 399 ILE A C 1
ATOM 3096 O O . ILE A 1 399 ? -6.986 13.593 5.335 1.00 93.50 399 ILE A O 1
ATOM 3100 N N . SER A 1 400 ? -8.119 14.855 3.865 1.00 89.25 400 SER A N 1
ATOM 3101 C CA . SER A 1 400 ? -6.985 15.128 2.977 1.00 89.25 400 SER A CA 1
ATOM 3102 C C . SER A 1 400 ? -7.100 16.530 2.374 1.00 89.25 400 SER A C 1
ATOM 3104 O O . SER A 1 400 ? -8.191 16.974 2.012 1.00 89.25 400 SER A O 1
ATOM 3106 N N . ASP A 1 401 ? -5.990 17.260 2.267 1.00 76.50 401 ASP A N 1
ATOM 3107 C CA . ASP A 1 401 ? -5.960 18.532 1.531 1.00 76.50 401 ASP A CA 1
ATOM 3108 C C . ASP A 1 401 ? -5.596 18.272 0.068 1.00 76.50 401 ASP A C 1
ATOM 3110 O O . ASP A 1 401 ? -4.719 17.459 -0.238 1.00 76.50 401 ASP A O 1
ATOM 3114 N N . LEU A 1 402 ? -6.242 18.998 -0.842 1.00 70.12 402 LEU A N 1
ATOM 3115 C CA . LEU A 1 402 ? -5.864 18.966 -2.249 1.00 70.12 402 LEU A CA 1
ATOM 3116 C C . LEU A 1 402 ? -4.465 19.594 -2.383 1.00 70.12 402 LEU A C 1
ATOM 3118 O O . LEU A 1 402 ? -4.234 20.688 -1.855 1.00 70.12 402 LEU A O 1
ATOM 3122 N N . PRO A 1 403 ? -3.499 18.943 -3.052 1.00 65.12 403 PRO A N 1
ATOM 3123 C CA . PRO A 1 403 ? -2.193 19.539 -3.301 1.00 65.12 403 PRO A CA 1
ATOM 3124 C C . PRO A 1 403 ? -2.376 20.852 -4.061 1.00 65.12 403 PRO A C 1
ATOM 3126 O O . PRO A 1 403 ? -3.064 20.911 -5.073 1.00 65.12 403 PRO A O 1
ATOM 3129 N N . ARG A 1 404 ? -1.779 21.928 -3.553 1.00 63.25 404 ARG A N 1
ATOM 3130 C CA . ARG A 1 404 ? -1.804 23.235 -4.208 1.00 63.25 404 ARG A CA 1
ATOM 3131 C C . ARG A 1 404 ? -0.400 23.536 -4.676 1.00 63.25 404 ARG A C 1
ATOM 3133 O O . ARG A 1 404 ? 0.555 23.267 -3.950 1.00 63.25 404 ARG A O 1
ATOM 3140 N N . LEU A 1 405 ? -0.303 24.128 -5.858 1.00 58.97 405 LEU A N 1
ATOM 3141 C CA . LEU A 1 405 ? 0.908 24.825 -6.261 1.00 58.97 405 LEU A CA 1
ATOM 3142 C C . LEU A 1 405 ? 1.230 25.866 -5.185 1.00 58.97 405 LEU A C 1
ATOM 3144 O O . LEU A 1 405 ? 0.329 26.559 -4.696 1.00 58.97 405 LEU A O 1
ATOM 3148 N N . SER A 1 406 ? 2.499 25.970 -4.799 1.00 61.00 406 SER A N 1
ATOM 3149 C CA . SER A 1 406 ? 2.921 27.073 -3.940 1.00 61.00 406 SER A CA 1
ATOM 3150 C C . SER A 1 406 ? 2.620 28.410 -4.633 1.00 61.00 406 SER A C 1
ATOM 3152 O O . SER A 1 406 ? 2.596 28.469 -5.865 1.00 61.00 406 SER A O 1
ATOM 3154 N N . PRO A 1 407 ? 2.424 29.515 -3.890 1.00 57.72 407 PRO A N 1
ATOM 3155 C CA . PRO A 1 407 ? 2.221 30.828 -4.503 1.00 57.72 407 PRO A CA 1
ATOM 3156 C C . PRO A 1 407 ? 3.334 31.205 -5.492 1.00 57.72 407 PRO A C 1
ATOM 3158 O O . PRO A 1 407 ? 3.063 31.828 -6.513 1.00 57.72 407 PRO A O 1
ATOM 3161 N N . ALA A 1 408 ? 4.571 30.775 -5.220 1.00 61.44 408 ALA A N 1
ATOM 3162 C CA . ALA A 1 408 ? 5.711 30.978 -6.108 1.00 61.44 408 ALA A CA 1
ATOM 3163 C C . ALA A 1 408 ? 5.591 30.168 -7.410 1.00 61.44 408 ALA A C 1
ATOM 3165 O O . ALA A 1 408 ? 5.760 30.736 -8.484 1.00 61.44 408 ALA A O 1
ATOM 3166 N N . GLU A 1 409 ? 5.245 28.879 -7.334 1.00 64.12 409 GLU A N 1
ATOM 3167 C CA . GLU A 1 409 ? 5.030 28.028 -8.517 1.00 64.12 409 GLU A CA 1
ATOM 3168 C C . GLU A 1 409 ? 3.817 28.490 -9.329 1.00 64.12 409 GLU A C 1
ATOM 3170 O O . GLU A 1 409 ? 3.898 28.611 -10.546 1.00 64.12 409 GLU A O 1
ATOM 3175 N N . ALA A 1 410 ? 2.704 28.826 -8.674 1.00 65.75 410 ALA A N 1
ATOM 3176 C CA . ALA A 1 410 ? 1.518 29.354 -9.344 1.00 65.75 410 ALA A CA 1
ATOM 3177 C C . ALA A 1 410 ? 1.823 30.671 -10.081 1.00 65.75 410 ALA A C 1
ATOM 3179 O O . ALA A 1 410 ? 1.389 30.861 -11.221 1.00 65.75 410 ALA A O 1
ATOM 3180 N N . LEU A 1 411 ? 2.603 31.563 -9.460 1.00 65.62 411 LEU A N 1
ATOM 3181 C CA . LEU A 1 411 ? 3.022 32.823 -10.066 1.00 65.62 411 LEU A CA 1
ATOM 3182 C C . LEU A 1 411 ? 3.973 32.601 -11.251 1.00 65.62 411 LEU A C 1
ATOM 3184 O O . LEU A 1 411 ? 3.777 33.177 -12.318 1.00 65.62 411 LEU A O 1
ATOM 3188 N N . GLU A 1 412 ? 5.015 31.791 -11.064 1.00 66.50 412 GLU A N 1
ATOM 3189 C CA . GLU A 1 412 ? 6.086 31.579 -12.043 1.00 66.50 412 GLU A CA 1
ATOM 3190 C C . GLU A 1 412 ? 5.632 30.740 -13.241 1.00 66.50 412 GLU A C 1
ATOM 3192 O O . GLU A 1 412 ? 5.909 31.097 -14.390 1.00 66.50 412 GLU A O 1
ATOM 3197 N N . ASP A 1 413 ? 4.902 29.654 -12.986 1.00 64.00 413 ASP A N 1
ATOM 3198 C CA . ASP A 1 413 ? 4.580 28.667 -14.009 1.00 64.00 413 ASP A CA 1
ATOM 3199 C C . ASP A 1 413 ? 3.275 28.951 -14.748 1.00 64.00 413 ASP A C 1
ATOM 3201 O O . ASP A 1 413 ? 3.159 28.531 -15.902 1.00 64.00 413 ASP A O 1
ATOM 3205 N N . TYR A 1 414 ? 2.351 29.705 -14.140 1.00 72.94 414 TYR A N 1
ATOM 3206 C CA . TYR A 1 414 ? 1.028 29.964 -14.709 1.00 72.94 414 TYR A CA 1
ATOM 3207 C C . TYR A 1 414 ? 0.738 31.457 -14.865 1.00 72.94 414 TYR A C 1
ATOM 3209 O O . TYR A 1 414 ? 0.601 31.931 -15.993 1.00 72.94 414 TYR A O 1
ATOM 3217 N N . GLN A 1 415 ? 0.724 32.231 -13.774 1.00 72.75 415 GLN A N 1
ATOM 3218 C CA . GLN A 1 415 ? 0.265 33.628 -13.819 1.00 72.75 415 GLN A CA 1
ATOM 3219 C C . GLN A 1 415 ? 1.164 34.517 -14.691 1.00 72.75 415 GLN A C 1
ATOM 3221 O O . GLN A 1 415 ? 0.655 35.272 -15.517 1.00 72.75 415 GLN A O 1
ATOM 3226 N N . LYS A 1 416 ? 2.498 34.384 -14.595 1.00 73.12 416 LYS A N 1
ATOM 3227 C CA . LYS A 1 416 ? 3.447 35.096 -15.477 1.00 73.12 416 LYS A CA 1
ATOM 3228 C C . LYS A 1 416 ? 3.307 34.715 -16.953 1.00 73.12 416 LYS A C 1
ATOM 3230 O O . LYS A 1 416 ? 3.711 35.488 -17.815 1.00 73.12 416 LYS A O 1
ATOM 3235 N N . LYS A 1 417 ? 2.744 33.541 -17.247 1.00 72.75 417 LYS A N 1
ATOM 3236 C CA . LYS A 1 417 ? 2.502 33.039 -18.608 1.00 72.75 417 LYS A CA 1
ATOM 3237 C C . LYS A 1 417 ? 1.061 33.293 -19.078 1.00 72.75 417 LYS A C 1
ATOM 3239 O O . LYS A 1 417 ? 0.686 32.806 -20.138 1.00 72.75 417 LYS A O 1
ATOM 3244 N N . GLY A 1 418 ? 0.255 34.032 -18.303 1.00 63.38 418 GLY A N 1
ATOM 3245 C CA . GLY A 1 418 ? -1.158 34.300 -18.602 1.00 63.38 418 GLY A CA 1
ATOM 3246 C C . GLY A 1 418 ? -2.071 33.072 -18.492 1.00 63.38 418 GLY A C 1
ATOM 3247 O O . GLY A 1 418 ? -3.184 33.094 -19.010 1.00 63.38 418 GLY A O 1
ATOM 3248 N N . LEU A 1 419 ? -1.609 31.996 -17.850 1.00 63.81 419 LEU A N 1
ATOM 3249 C CA . LEU A 1 419 ? -2.349 30.748 -17.675 1.00 63.81 419 LEU A CA 1
ATOM 3250 C C . LEU A 1 419 ? -3.025 30.709 -16.300 1.00 63.81 419 LEU A C 1
ATOM 3252 O O . LEU A 1 419 ? -2.503 31.230 -15.312 1.00 63.81 419 LEU A O 1
ATOM 3256 N N . ILE A 1 420 ? -4.177 30.044 -16.227 1.00 56.41 420 ILE A N 1
ATOM 3257 C CA . ILE A 1 420 ? -4.841 29.731 -14.958 1.00 56.41 420 ILE A CA 1
ATOM 3258 C C . ILE A 1 420 ? -4.150 28.504 -14.365 1.00 56.41 420 ILE A C 1
ATOM 3260 O O . ILE A 1 420 ? -3.986 27.492 -15.045 1.00 56.41 420 ILE A O 1
ATOM 3264 N N . ALA A 1 421 ? -3.741 28.594 -13.100 1.00 56.12 421 ALA A N 1
ATOM 3265 C CA . ALA A 1 421 ? -3.172 27.454 -12.397 1.00 56.12 421 ALA A CA 1
ATOM 3266 C C . ALA A 1 421 ? -4.235 26.342 -12.265 1.00 56.12 421 ALA A C 1
ATOM 3268 O O . ALA A 1 421 ? -5.345 26.630 -11.805 1.00 56.12 421 ALA A O 1
ATOM 3269 N N . PRO A 1 422 ? -3.937 25.093 -12.663 1.00 54.81 422 PRO A N 1
ATOM 3270 C CA . PRO A 1 422 ? -4.879 23.991 -12.557 1.00 54.81 422 PRO A CA 1
ATOM 3271 C C . PRO A 1 422 ? -5.244 23.748 -11.091 1.00 54.81 422 PRO A C 1
ATOM 3273 O O . PRO A 1 422 ? -4.410 23.876 -10.189 1.00 54.81 422 PRO A O 1
ATOM 3276 N N . GLY A 1 423 ? -6.506 23.390 -10.852 1.00 55.25 423 GLY A N 1
ATOM 3277 C CA . GLY A 1 423 ? -6.927 22.884 -9.550 1.00 55.25 423 GLY A CA 1
ATOM 3278 C C . GLY A 1 423 ? -6.184 21.586 -9.237 1.00 55.25 423 GLY A C 1
ATOM 3279 O O . GLY A 1 423 ? -6.028 20.736 -10.112 1.00 55.25 423 GLY A O 1
ATOM 3280 N N . GLY A 1 424 ? -5.704 21.441 -8.003 1.00 60.19 424 GLY A N 1
ATOM 3281 C CA . GLY A 1 424 ? -5.050 20.213 -7.563 1.00 60.19 424 GLY A CA 1
ATOM 3282 C C . GLY A 1 424 ? -5.991 19.015 -7.633 1.00 60.19 424 GLY A C 1
ATOM 3283 O O . GLY A 1 424 ? -7.131 19.096 -7.175 1.00 60.19 424 GLY A O 1
ATOM 3284 N N . THR A 1 425 ? -5.511 17.901 -8.177 1.00 70.25 425 THR A N 1
ATOM 3285 C CA . THR A 1 425 ? -6.202 16.608 -8.136 1.00 70.25 425 THR A CA 1
ATOM 3286 C C . THR A 1 425 ? -6.031 15.964 -6.763 1.00 70.25 425 THR A C 1
ATOM 3288 O O . THR A 1 425 ? -4.977 16.096 -6.142 1.00 70.25 425 THR A O 1
ATOM 3291 N N . ASP A 1 426 ? -7.045 15.250 -6.276 1.00 82.69 426 ASP A N 1
ATOM 3292 C CA . ASP A 1 426 ? -6.951 14.523 -5.007 1.00 82.69 426 ASP A CA 1
ATOM 3293 C C . ASP A 1 426 ? -5.947 13.369 -5.109 1.00 82.69 426 ASP A C 1
ATOM 3295 O O . ASP A 1 426 ? -6.228 12.342 -5.727 1.00 82.69 42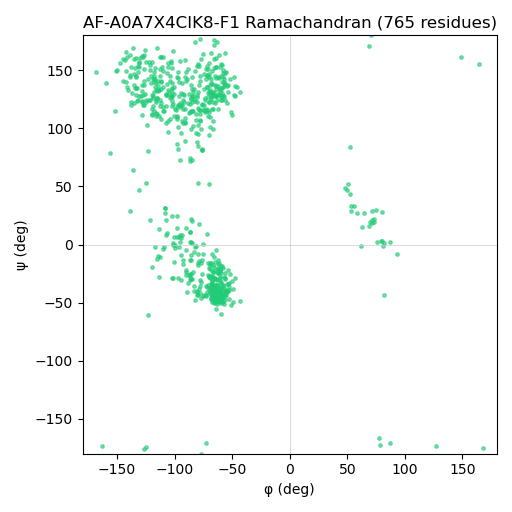6 ASP A O 1
ATOM 3299 N N . VAL A 1 427 ? -4.781 13.541 -4.482 1.00 87.19 427 VAL A N 1
ATOM 3300 C CA . VAL A 1 427 ? -3.676 12.566 -4.480 1.00 87.19 427 VAL A CA 1
ATOM 3301 C C . VAL A 1 427 ? -3.912 11.366 -3.568 1.00 87.19 427 VAL A C 1
ATOM 3303 O O . VAL A 1 427 ? -3.038 10.511 -3.499 1.00 87.19 427 VAL A O 1
ATOM 3306 N N . TYR A 1 428 ? -5.052 11.296 -2.876 1.00 91.81 428 TYR A N 1
ATOM 3307 C CA . TYR A 1 428 ? -5.450 10.151 -2.048 1.00 91.81 428 TYR A CA 1
ATOM 3308 C C . TYR A 1 428 ? -6.787 9.539 -2.500 1.00 91.81 428 TYR A C 1
ATOM 3310 O O . TYR A 1 428 ? -7.474 8.874 -1.721 1.00 91.81 428 TYR A O 1
ATOM 3318 N N . SER A 1 429 ? -7.193 9.775 -3.747 1.00 90.56 429 SER A N 1
ATOM 3319 C CA . SER A 1 429 ? -8.442 9.239 -4.304 1.00 90.56 429 SER A CA 1
ATOM 3320 C C . SER A 1 429 ? -8.414 7.714 -4.460 1.00 90.56 429 SER A C 1
ATOM 3322 O O . SER A 1 429 ? -9.426 7.058 -4.193 1.00 90.56 429 SER A O 1
ATOM 3324 N N . ASP A 1 430 ? -7.258 7.126 -4.782 1.00 91.50 430 ASP A N 1
ATOM 3325 C CA . ASP A 1 430 ? -7.113 5.668 -4.898 1.00 91.50 430 ASP A CA 1
ATOM 3326 C C . ASP A 1 430 ? -7.288 4.984 -3.540 1.00 91.50 430 ASP A C 1
ATOM 3328 O O . ASP A 1 430 ? -7.921 3.937 -3.436 1.00 91.50 430 ASP A O 1
ATOM 3332 N N . LEU A 1 431 ? -6.804 5.624 -2.473 1.00 95.12 431 LEU A N 1
ATOM 3333 C CA . LEU A 1 431 ? -7.007 5.181 -1.098 1.00 95.12 431 LEU A CA 1
ATOM 3334 C C . LEU A 1 431 ? -8.492 5.184 -0.708 1.00 95.12 431 LEU A C 1
ATOM 3336 O O . LEU A 1 431 ? -8.969 4.230 -0.098 1.00 95.12 431 LEU A O 1
ATOM 3340 N N . LYS A 1 432 ? -9.239 6.233 -1.069 1.00 94.50 432 LYS A N 1
ATOM 3341 C CA . LYS A 1 432 ? -10.680 6.321 -0.769 1.00 94.50 432 LYS A CA 1
ATOM 3342 C C . LYS A 1 432 ? -11.453 5.234 -1.514 1.00 94.50 432 LYS A C 1
ATOM 3344 O O . LYS A 1 432 ? -12.317 4.587 -0.929 1.00 94.50 432 LYS A O 1
ATOM 3349 N N . THR A 1 433 ? -11.083 4.994 -2.771 1.00 91.00 433 THR A N 1
ATOM 3350 C CA . THR A 1 433 ? -11.644 3.918 -3.600 1.00 91.00 433 THR A CA 1
ATOM 3351 C C . THR A 1 433 ? -11.336 2.544 -3.003 1.00 91.00 433 THR A C 1
ATOM 3353 O O . THR A 1 433 ? -12.240 1.729 -2.849 1.00 91.00 433 THR A O 1
ATOM 3356 N N . LEU A 1 434 ? -10.092 2.314 -2.568 1.00 93.38 434 LEU A N 1
ATOM 3357 C CA . LEU A 1 434 ? -9.678 1.074 -1.909 1.00 93.38 434 LEU A CA 1
ATOM 3358 C C . LEU A 1 434 ? -10.505 0.789 -0.647 1.00 93.38 434 LEU A C 1
ATOM 3360 O O . LEU A 1 434 ? -10.911 -0.346 -0.423 1.00 93.38 434 LEU A O 1
ATOM 3364 N N . LEU A 1 435 ? -10.775 1.804 0.176 1.00 95.31 435 LEU A N 1
ATOM 3365 C CA . LEU A 1 435 ? -11.623 1.647 1.359 1.00 95.31 435 LEU A CA 1
ATOM 3366 C C . LEU A 1 435 ? -13.084 1.344 0.982 1.00 95.31 435 LEU A C 1
ATOM 3368 O O . LEU A 1 435 ? -13.691 0.442 1.559 1.00 95.31 435 LEU A O 1
ATOM 3372 N N . ALA A 1 436 ? -13.639 2.030 -0.017 1.00 92.12 436 ALA A N 1
ATOM 3373 C CA . ALA A 1 436 ? -14.994 1.752 -0.495 1.00 92.12 436 ALA A CA 1
ATOM 3374 C C . ALA A 1 436 ? -15.140 0.307 -1.022 1.00 92.12 436 ALA A C 1
ATOM 3376 O O . ALA A 1 436 ? -16.121 -0.374 -0.705 1.00 92.12 436 ALA A O 1
ATOM 3377 N N . ASP A 1 437 ? -14.125 -0.199 -1.733 1.00 90.00 437 ASP A N 1
ATOM 3378 C CA . ASP A 1 437 ? -14.068 -1.583 -2.227 1.00 90.00 437 ASP A CA 1
ATOM 3379 C C . ASP A 1 437 ? -14.065 -2.627 -1.090 1.00 90.00 437 ASP A C 1
ATOM 3381 O O . ASP A 1 437 ? -14.504 -3.763 -1.285 1.00 90.00 437 ASP A O 1
ATOM 3385 N N . TYR A 1 438 ? -13.625 -2.238 0.113 1.00 93.12 438 TYR A N 1
ATOM 3386 C CA . TYR A 1 438 ? -13.563 -3.073 1.321 1.00 93.12 438 TYR A CA 1
ATOM 3387 C C . TYR A 1 438 ? -14.750 -2.879 2.279 1.00 93.12 438 TYR A C 1
ATOM 3389 O O . TYR A 1 438 ? -14.650 -3.199 3.463 1.00 93.12 438 TYR A O 1
ATOM 3397 N N . LEU A 1 439 ? -15.896 -2.425 1.754 1.00 92.88 439 LEU A N 1
ATOM 3398 C CA . LEU A 1 439 ? -17.168 -2.271 2.475 1.00 92.88 439 LEU A CA 1
ATOM 3399 C C . LEU A 1 439 ? -17.199 -1.153 3.529 1.00 92.88 439 LEU A C 1
ATOM 3401 O O . LEU A 1 439 ? -18.094 -1.151 4.375 1.00 92.88 439 LEU A O 1
ATOM 3405 N N . TYR A 1 440 ? -16.289 -0.183 3.467 1.00 95.25 440 TYR A N 1
ATOM 3406 C CA . TYR A 1 440 ? -16.357 1.004 4.321 1.00 95.25 440 TYR A CA 1
ATOM 3407 C C . TYR A 1 440 ? -17.267 2.084 3.714 1.00 95.25 440 TYR A C 1
ATOM 3409 O O . TYR A 1 440 ? -17.306 2.269 2.496 1.00 95.25 440 TYR A O 1
ATOM 3417 N N . ASP A 1 441 ? -17.992 2.810 4.566 1.00 94.56 441 ASP A N 1
ATOM 3418 C CA . ASP A 1 441 ? -18.691 4.048 4.204 1.00 94.56 441 ASP A CA 1
ATOM 3419 C C . ASP A 1 441 ? -17.709 5.222 4.332 1.00 94.56 441 ASP A C 1
ATOM 3421 O O . ASP A 1 441 ? -17.387 5.667 5.434 1.00 94.56 441 ASP A O 1
ATOM 3425 N N . VAL A 1 442 ? -17.148 5.665 3.205 1.00 95.25 442 VAL A N 1
ATOM 3426 C CA . VAL A 1 442 ? -16.049 6.640 3.177 1.00 95.25 442 VAL A CA 1
ATOM 3427 C C . VAL A 1 442 ? -16.597 8.058 3.048 1.00 95.25 442 VAL A C 1
ATOM 3429 O O . VAL A 1 442 ? -17.163 8.418 2.018 1.00 95.25 442 VAL A O 1
ATOM 3432 N N . HIS A 1 443 ? -16.356 8.896 4.058 1.00 95.00 443 HIS A N 1
ATOM 3433 C CA . HIS A 1 443 ? -16.786 10.300 4.075 1.00 95.00 443 HIS A CA 1
ATOM 3434 C C . HIS A 1 443 ? -15.589 11.235 4.004 1.00 95.00 443 HIS A C 1
ATOM 3436 O O . HIS A 1 443 ? -14.693 11.171 4.837 1.00 95.00 443 HIS A O 1
ATOM 3442 N N . TYR A 1 444 ? -15.555 12.132 3.022 1.00 93.12 444 TYR A N 1
ATOM 3443 C CA . TYR A 1 444 ? -14.485 13.122 2.919 1.00 93.12 444 TYR A CA 1
ATOM 3444 C C . TYR A 1 444 ? -14.769 14.348 3.794 1.00 93.12 444 TYR A C 1
ATOM 3446 O O . TYR A 1 444 ? -15.809 14.987 3.643 1.00 93.12 444 TYR A O 1
ATOM 3454 N N . ILE A 1 445 ? -13.812 14.727 4.644 1.00 91.25 445 ILE A N 1
ATOM 3455 C CA . ILE A 1 445 ? -13.858 15.973 5.416 1.00 91.25 445 ILE A CA 1
ATOM 3456 C C . ILE A 1 445 ? -12.937 16.995 4.756 1.00 91.25 445 ILE A C 1
ATOM 3458 O O . ILE A 1 445 ? -11.723 16.801 4.668 1.00 91.25 445 ILE A O 1
ATOM 3462 N N . ASN A 1 446 ? -13.517 18.118 4.330 1.00 88.00 446 ASN A N 1
ATOM 3463 C CA . ASN A 1 446 ? -12.761 19.239 3.787 1.00 88.00 446 ASN A CA 1
ATOM 3464 C C . ASN A 1 446 ? -12.050 20.002 4.922 1.00 88.00 446 ASN A C 1
ATOM 3466 O O . ASN A 1 446 ? -12.735 20.581 5.768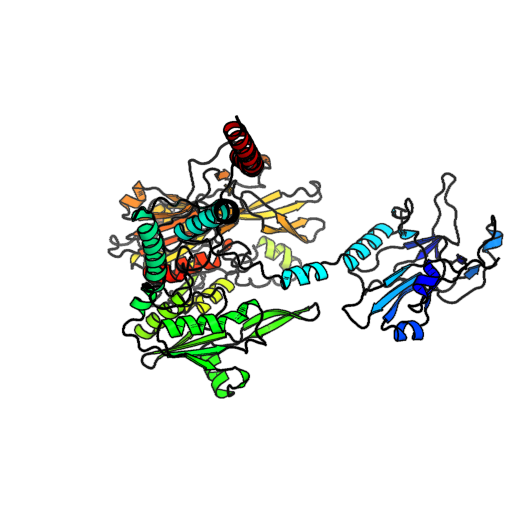 1.00 88.00 446 ASN A O 1
ATOM 3470 N N . PRO A 1 447 ? -10.706 20.101 4.921 1.00 86.25 447 PRO A N 1
ATOM 3471 C CA . PRO A 1 447 ? -9.970 20.807 5.972 1.00 86.25 447 PRO A CA 1
ATOM 3472 C C . PRO A 1 447 ? -10.324 22.294 6.130 1.00 86.25 447 PRO A C 1
ATOM 3474 O O . PRO A 1 447 ? -10.124 22.850 7.204 1.00 86.25 447 PRO A O 1
ATOM 3477 N N . ARG A 1 448 ? -10.830 22.958 5.079 1.00 82.25 448 ARG A N 1
ATOM 3478 C CA . ARG A 1 448 ? -11.168 24.397 5.110 1.00 82.25 448 ARG A CA 1
ATOM 3479 C C . ARG A 1 448 ? -12.485 24.694 5.822 1.00 82.25 448 ARG A C 1
ATOM 3481 O O . ARG A 1 448 ? -12.664 25.778 6.364 1.00 82.25 448 ARG A O 1
ATOM 3488 N N . THR A 1 449 ? -13.415 23.751 5.746 1.00 85.50 449 THR A N 1
ATOM 3489 C CA . THR A 1 449 ? -14.768 23.835 6.309 1.00 85.50 449 THR A CA 1
ATOM 3490 C C . THR A 1 449 ? -15.077 22.511 6.988 1.00 85.50 449 THR A C 1
ATOM 3492 O O . THR A 1 449 ? -15.914 21.741 6.500 1.00 85.50 449 THR A O 1
ATOM 3495 N N . PRO A 1 450 ? -14.328 22.181 8.047 1.00 87.75 450 PRO A N 1
ATOM 3496 C CA . PRO A 1 450 ? -14.381 20.844 8.582 1.00 87.75 450 PRO A CA 1
ATOM 3497 C C . PRO A 1 450 ? -15.692 20.642 9.328 1.00 87.75 450 PRO A C 1
ATOM 3499 O O . PRO A 1 450 ? -16.058 21.415 10.209 1.00 87.75 450 PRO A O 1
ATOM 3502 N N . SER A 1 451 ? -16.405 19.594 8.940 1.00 88.75 451 SER A N 1
ATOM 3503 C CA . SER A 1 451 ? -17.599 19.111 9.620 1.00 88.75 451 SER A CA 1
ATOM 3504 C C . SER A 1 451 ? -17.459 17.605 9.767 1.00 88.75 451 SER A C 1
ATOM 3506 O O . SER A 1 451 ? -17.207 16.898 8.792 1.00 88.75 451 SER A O 1
ATOM 3508 N N . MET A 1 452 ? -17.538 17.135 11.008 1.00 88.25 452 MET A N 1
ATOM 3509 C CA . MET A 1 452 ? -17.489 15.715 11.323 1.00 88.25 452 MET A CA 1
ATOM 3510 C C . MET A 1 452 ? -18.908 15.149 11.197 1.00 88.25 452 MET A C 1
ATOM 3512 O O . MET A 1 452 ? -19.819 15.696 11.826 1.00 88.25 452 MET A O 1
ATOM 3516 N N . PRO A 1 453 ? -19.130 14.091 10.401 1.00 87.44 453 PRO A N 1
ATOM 3517 C CA . PRO A 1 453 ? -20.389 13.358 10.439 1.00 87.44 453 PRO A CA 1
ATOM 3518 C C . PRO A 1 453 ? -20.671 12.848 11.858 1.00 87.44 453 PRO A C 1
ATOM 3520 O O . PRO A 1 453 ? -19.744 12.508 12.596 1.00 87.44 453 PRO A O 1
ATOM 3523 N N . SER A 1 454 ? -21.946 12.760 12.243 1.00 79.19 454 SER A N 1
ATOM 3524 C CA . SER A 1 454 ? -22.323 11.917 13.384 1.00 79.19 454 SER A CA 1
ATOM 3525 C C . SER A 1 454 ? -21.885 10.479 13.094 1.00 79.19 454 SER A C 1
ATOM 3527 O O . SER A 1 454 ? -21.889 10.122 11.924 1.00 79.19 454 SER A O 1
ATOM 3529 N N . ASP A 1 455 ? -21.558 9.688 14.126 1.00 87.06 455 ASP A N 1
ATOM 3530 C CA . ASP A 1 455 ? -21.299 8.227 14.072 1.00 87.06 455 ASP A CA 1
ATOM 3531 C C . ASP A 1 455 ? -19.994 7.717 13.405 1.00 87.06 455 ASP A C 1
ATOM 3533 O O . ASP A 1 455 ? -19.882 6.535 13.098 1.00 87.06 455 ASP A O 1
ATOM 3537 N N . VAL A 1 456 ? -18.967 8.552 13.221 1.00 94.81 456 VAL A N 1
ATOM 3538 C CA . VAL A 1 456 ? -17.694 8.083 12.636 1.00 94.81 456 VAL A CA 1
ATOM 3539 C C . VAL A 1 456 ? -16.998 7.036 13.515 1.00 94.81 456 VAL A C 1
ATOM 3541 O O . VAL A 1 456 ? -16.627 7.324 14.652 1.00 94.81 456 VAL A O 1
ATOM 3544 N N . ASP A 1 457 ? -16.700 5.869 12.941 1.00 95.50 457 ASP A N 1
ATOM 3545 C CA . ASP A 1 457 ? -15.950 4.805 13.621 1.00 95.50 457 ASP A CA 1
ATOM 3546 C C . ASP A 1 457 ? -14.435 5.069 13.599 1.00 95.50 457 ASP A C 1
ATOM 3548 O O . ASP A 1 457 ? -13.737 4.914 14.605 1.00 95.50 457 ASP A O 1
ATOM 3552 N N . VAL A 1 458 ? -13.907 5.496 12.443 1.00 97.50 458 VAL A N 1
ATOM 3553 C CA . VAL A 1 458 ? -12.468 5.738 12.245 1.00 97.50 458 VAL A CA 1
ATOM 3554 C C . VAL A 1 458 ? -12.218 7.067 11.543 1.00 97.50 458 VAL A C 1
ATOM 3556 O O . VAL A 1 458 ? -12.739 7.321 10.457 1.00 97.50 458 VAL A O 1
ATOM 3559 N N . LEU A 1 459 ? -11.346 7.889 12.128 1.00 97.88 459 LEU A N 1
ATOM 3560 C CA . LEU A 1 459 ? -10.852 9.123 11.522 1.00 97.88 459 LEU A CA 1
ATOM 3561 C C . LEU A 1 459 ? -9.482 8.892 10.872 1.00 97.88 459 LEU A C 1
ATOM 3563 O O . LEU A 1 459 ? -8.511 8.567 11.547 1.00 97.88 459 LEU A O 1
ATOM 3567 N N . LEU A 1 460 ? -9.379 9.085 9.563 1.00 97.69 460 LEU A N 1
ATOM 3568 C CA . LEU A 1 460 ? -8.150 8.939 8.791 1.00 97.69 460 LEU A CA 1
ATOM 3569 C C . LEU A 1 460 ? -7.662 10.308 8.320 1.00 97.69 460 LEU A C 1
ATOM 3571 O O . LEU A 1 460 ? -8.308 10.942 7.491 1.00 97.69 460 LEU A O 1
ATOM 3575 N N . TRP A 1 461 ? -6.509 10.760 8.803 1.00 96.00 461 TRP A N 1
ATOM 3576 C CA . TRP A 1 461 ? -5.951 12.060 8.440 1.00 96.00 461 TRP A CA 1
ATOM 3577 C C . TRP A 1 461 ? -4.629 11.914 7.687 1.00 96.00 461 TRP A C 1
ATOM 3579 O O . TRP A 1 461 ? -3.608 11.499 8.237 1.00 96.00 461 TRP A O 1
ATOM 3589 N N . MET A 1 462 ? -4.653 12.281 6.406 1.00 94.19 462 MET A N 1
ATOM 3590 C CA . MET A 1 462 ? -3.494 12.233 5.522 1.00 94.19 462 MET A CA 1
ATOM 3591 C C . MET A 1 462 ? -2.843 13.604 5.392 1.00 94.19 462 MET A C 1
ATOM 3593 O O . MET A 1 462 ? -3.434 14.535 4.846 1.00 94.19 462 MET A O 1
ATOM 3597 N N . GLN A 1 463 ? -1.599 13.687 5.862 1.00 92.19 463 GLN A N 1
ATOM 3598 C CA . GLN A 1 463 ? -0.756 14.877 5.880 1.00 92.19 463 GLN A CA 1
ATOM 3599 C C . GLN A 1 463 ? -1.448 16.090 6.533 1.00 92.19 463 GLN A C 1
ATOM 3601 O O . GLN A 1 463 ? -1.964 16.960 5.825 1.00 92.19 463 GLN A O 1
ATOM 3606 N N . PRO A 1 464 ? -1.412 16.203 7.875 1.00 90.19 464 PRO A N 1
ATOM 3607 C CA . PRO A 1 464 ? -1.704 17.451 8.572 1.00 90.19 464 PRO A CA 1
ATOM 3608 C C . PRO A 1 464 ? -0.866 18.574 7.965 1.00 90.19 464 PRO A C 1
ATOM 3610 O O . PRO A 1 464 ? 0.360 18.529 8.005 1.00 90.19 464 PRO A O 1
ATOM 3613 N N . ARG A 1 465 ? -1.510 19.545 7.324 1.00 83.69 465 ARG A N 1
ATOM 3614 C CA . ARG A 1 465 ? -0.839 20.726 6.775 1.00 83.69 465 ARG A CA 1
ATOM 3615 C C . ARG A 1 465 ? -1.041 21.906 7.709 1.00 83.69 465 ARG A C 1
ATOM 3617 O O . ARG A 1 465 ? -1.895 21.861 8.588 1.00 83.69 465 ARG A O 1
ATOM 3624 N N . ARG A 1 466 ? -0.261 22.959 7.484 1.00 79.50 466 ARG A N 1
ATOM 3625 C CA . ARG A 1 466 ? -0.392 24.232 8.188 1.00 79.50 466 ARG A CA 1
ATOM 3626 C C . ARG A 1 466 ? -1.845 24.729 8.214 1.00 79.50 466 ARG A C 1
ATOM 3628 O O . ARG A 1 466 ? -2.571 24.577 7.232 1.00 79.50 466 ARG A O 1
ATOM 3635 N N . ASP A 1 467 ? -2.202 25.360 9.327 1.00 79.56 467 ASP A N 1
ATOM 3636 C CA . ASP A 1 467 ? -3.508 25.944 9.639 1.00 79.56 467 ASP A CA 1
ATOM 3637 C C . ASP A 1 467 ? -4.599 24.887 9.900 1.00 79.56 467 ASP A C 1
ATOM 3639 O O . ASP A 1 467 ? -5.790 25.129 9.707 1.00 79.56 467 ASP A O 1
ATOM 3643 N N . SER A 1 468 ? -4.214 23.705 10.398 1.00 85.94 468 SER A N 1
ATOM 3644 C CA . SER A 1 468 ? -5.148 22.611 10.702 1.00 85.94 468 SER A CA 1
ATOM 3645 C C . SER A 1 468 ? -5.814 22.698 12.078 1.00 85.94 468 SER A C 1
ATOM 3647 O O . SER A 1 468 ? -6.294 21.685 12.584 1.00 85.94 468 SER A O 1
ATOM 3649 N N . GLY A 1 469 ? -5.844 23.877 12.703 1.00 88.62 469 GLY A N 1
ATOM 3650 C CA . GLY A 1 469 ? -6.393 24.066 14.049 1.00 88.62 469 GLY A CA 1
ATOM 3651 C C . GLY A 1 469 ? -7.805 23.491 14.223 1.00 88.62 469 GLY A C 1
ATOM 3652 O O . GLY A 1 469 ? -7.995 22.650 15.097 1.00 88.62 469 GLY A O 1
ATOM 3653 N N . PRO A 1 470 ? -8.777 23.834 13.359 1.00 90.62 470 PRO A N 1
ATOM 3654 C CA . PRO A 1 470 ? -10.127 23.274 13.436 1.00 90.62 470 PRO A CA 1
ATOM 3655 C C . PRO A 1 470 ? -10.185 21.739 13.341 1.00 90.62 470 PRO A C 1
ATOM 3657 O O . PRO A 1 470 ? -10.940 21.104 14.070 1.00 90.62 470 PRO A O 1
ATOM 3660 N N . ILE A 1 471 ? -9.359 21.125 12.484 1.00 93.06 471 ILE A N 1
ATOM 3661 C CA . ILE A 1 471 ? -9.268 19.660 12.372 1.00 93.06 471 ILE A CA 1
ATOM 3662 C C . ILE A 1 471 ? -8.644 19.047 13.630 1.00 93.06 471 ILE A C 1
ATOM 3664 O O . ILE A 1 471 ? -9.077 17.988 14.072 1.00 93.06 471 ILE A O 1
ATOM 3668 N N . LEU A 1 472 ? -7.643 19.704 14.219 1.00 93.44 472 LEU A N 1
ATOM 3669 C CA . LEU A 1 472 ? -6.997 19.252 15.450 1.00 93.44 472 LEU A CA 1
ATOM 3670 C C . LEU A 1 472 ? -7.998 19.213 16.612 1.00 93.44 472 LEU A C 1
ATOM 3672 O O . LEU A 1 472 ? -8.024 18.230 17.349 1.00 93.44 472 LEU A O 1
ATOM 3676 N N . LEU A 1 473 ? -8.869 20.223 16.725 1.00 93.12 473 LEU A N 1
ATOM 3677 C CA . LEU A 1 473 ? -9.955 20.223 17.711 1.00 93.12 473 LEU A CA 1
ATOM 3678 C C . LEU A 1 473 ? -10.891 19.023 17.505 1.00 93.12 473 LEU A C 1
ATOM 3680 O O . LEU A 1 473 ? -11.122 18.275 18.454 1.00 93.12 473 LEU A O 1
ATOM 3684 N N . LEU A 1 474 ? -11.332 18.776 16.263 1.00 94.00 474 LEU A N 1
ATOM 3685 C CA . LEU A 1 474 ? -12.173 17.618 15.927 1.00 94.00 474 LEU A CA 1
ATOM 3686 C C . LEU A 1 474 ? -11.492 16.283 16.252 1.00 94.00 474 LEU A C 1
ATOM 3688 O O . LEU A 1 474 ? -12.124 15.397 16.821 1.00 94.00 474 LEU A O 1
ATOM 3692 N N . LEU A 1 475 ? -10.203 16.141 15.927 1.00 95.31 475 LEU A N 1
ATOM 3693 C CA . LEU A 1 475 ? -9.421 14.953 16.270 1.00 95.31 475 LEU A CA 1
ATOM 3694 C C . LEU A 1 475 ? -9.374 14.749 17.789 1.00 95.31 475 LEU A C 1
ATOM 3696 O O . LEU A 1 475 ? -9.591 13.634 18.258 1.00 95.31 475 LEU A O 1
ATOM 3700 N N . SER A 1 476 ? -9.091 15.807 18.553 1.00 95.00 476 SER A N 1
ATOM 3701 C CA . SER A 1 476 ? -8.979 15.722 20.012 1.00 95.00 476 SER A CA 1
ATOM 3702 C C . SER A 1 476 ? -10.301 15.334 20.673 1.00 95.00 476 SER A C 1
ATOM 3704 O O . SER A 1 476 ? -10.309 14.478 21.552 1.00 95.00 476 SER A O 1
ATOM 3706 N N . GLN A 1 477 ? -11.418 15.880 20.187 1.00 93.56 477 GLN A N 1
ATOM 3707 C CA . GLN A 1 477 ? -12.766 15.540 20.641 1.00 93.56 477 GLN A CA 1
ATOM 3708 C C . GLN A 1 477 ? -13.112 14.087 20.329 1.00 93.56 477 GLN A C 1
ATOM 3710 O O . GLN A 1 477 ? -13.563 13.356 21.209 1.00 93.56 477 GLN A O 1
ATOM 3715 N N . HIS A 1 478 ? -12.837 13.649 19.098 1.00 95.19 478 HIS A N 1
ATOM 3716 C CA . HIS A 1 478 ? -13.051 12.266 18.674 1.00 95.19 478 HIS A CA 1
ATOM 3717 C C . HIS A 1 478 ? -12.268 11.279 19.549 1.00 95.19 478 HIS A C 1
ATOM 3719 O O . HIS A 1 478 ? -12.826 10.303 20.043 1.00 95.19 478 HIS A O 1
ATOM 3725 N N . LEU A 1 479 ? -10.984 11.552 19.802 1.00 95.75 479 LEU A N 1
ATOM 3726 C CA . LEU A 1 479 ? -10.136 10.696 20.636 1.00 95.75 479 LEU A CA 1
ATOM 3727 C C . LEU A 1 479 ? -10.542 10.711 22.120 1.00 95.75 479 LEU A C 1
ATOM 3729 O O . LEU A 1 479 ? -10.508 9.660 22.765 1.00 95.75 479 LEU A O 1
ATOM 3733 N N . ALA A 1 480 ? -10.943 11.867 22.661 1.00 93.88 480 ALA A N 1
ATOM 3734 C CA . ALA A 1 480 ? -11.421 11.999 24.041 1.00 93.88 480 ALA A CA 1
ATOM 3735 C C . ALA A 1 480 ? -12.721 11.210 24.289 1.00 93.88 480 ALA A C 1
ATOM 3737 O O . ALA A 1 480 ? -12.933 10.685 25.382 1.00 93.88 480 ALA A O 1
ATOM 3738 N N . GLN A 1 481 ? -13.552 11.053 23.254 1.00 93.06 481 GLN A N 1
ATOM 3739 C CA . GLN A 1 481 ? -14.769 10.230 23.245 1.00 93.06 481 GLN A CA 1
ATOM 3740 C C . GLN A 1 481 ? -14.495 8.751 22.906 1.00 93.06 481 GLN A C 1
ATOM 3742 O O . GLN A 1 481 ? -15.370 8.039 22.423 1.00 93.06 481 GLN A O 1
ATOM 3747 N N . GLY A 1 482 ? -13.261 8.271 23.096 1.00 94.56 482 GLY A N 1
ATOM 3748 C CA . GLY A 1 482 ? -12.902 6.869 22.856 1.00 94.56 482 GLY A CA 1
ATOM 3749 C C . GLY A 1 482 ? -12.744 6.478 21.381 1.00 94.56 482 GLY A C 1
ATOM 3750 O O . GLY A 1 482 ? -12.439 5.313 21.085 1.00 94.56 482 GLY A O 1
ATOM 3751 N N . GLY A 1 483 ? -12.894 7.441 20.470 1.00 95.50 483 GLY A N 1
ATOM 3752 C CA . GLY A 1 483 ? -12.769 7.260 19.033 1.00 95.50 483 GLY A CA 1
ATOM 3753 C C . GLY A 1 483 ? -11.384 6.787 18.602 1.00 95.50 483 GLY A C 1
ATOM 3754 O O . GLY A 1 483 ? -10.392 6.834 19.342 1.00 95.50 483 GLY A O 1
ATOM 3755 N N . LYS A 1 484 ? -11.327 6.276 17.373 1.00 97.81 484 LYS A N 1
ATOM 3756 C CA . LYS A 1 484 ? -10.116 5.725 16.765 1.00 97.81 484 LYS A CA 1
ATOM 3757 C C . LYS A 1 484 ? -9.652 6.613 15.620 1.00 97.81 484 LYS A C 1
ATOM 3759 O O . LYS A 1 484 ? -10.465 7.025 14.789 1.00 97.81 484 LYS A O 1
ATOM 3764 N N . ALA A 1 485 ? -8.357 6.906 15.568 1.00 98.12 485 ALA A N 1
ATOM 3765 C CA . ALA A 1 485 ? -7.771 7.732 14.525 1.00 98.12 485 ALA A CA 1
ATOM 3766 C C . ALA A 1 485 ? -6.468 7.148 13.972 1.00 98.12 485 ALA A C 1
ATOM 3768 O O . ALA A 1 485 ? -5.674 6.536 14.685 1.00 98.12 485 ALA A O 1
ATOM 3769 N N . ILE A 1 486 ? -6.236 7.379 12.685 1.00 98.56 486 ILE A N 1
ATOM 3770 C CA . ILE A 1 486 ? -5.014 7.030 11.968 1.00 98.56 486 ILE A CA 1
ATOM 3771 C C . ILE A 1 486 ? -4.494 8.309 11.328 1.00 98.56 486 ILE A C 1
ATOM 3773 O O . ILE A 1 486 ? -5.211 8.951 10.560 1.00 98.56 486 ILE A O 1
ATOM 3777 N N . VAL A 1 487 ? -3.249 8.676 11.618 1.00 97.88 487 VAL A N 1
ATOM 3778 C CA . VAL A 1 487 ? -2.627 9.870 11.052 1.00 97.88 487 VAL A CA 1
ATOM 3779 C C . VAL A 1 487 ? -1.302 9.521 10.394 1.00 97.88 487 VAL A C 1
ATOM 3781 O O . VAL A 1 487 ? -0.371 9.050 11.050 1.00 97.88 487 VAL A O 1
ATOM 3784 N N . ALA A 1 488 ? -1.212 9.786 9.092 1.00 97.00 488 ALA A N 1
ATOM 3785 C CA . ALA A 1 488 ? 0.033 9.687 8.343 1.00 97.00 488 ALA A CA 1
ATOM 3786 C C . ALA A 1 488 ? 0.589 11.087 8.086 1.00 97.00 488 ALA A C 1
ATOM 3788 O O . ALA A 1 488 ? -0.106 11.952 7.547 1.00 97.00 488 ALA A O 1
ATOM 3789 N N . MET A 1 489 ? 1.840 11.325 8.468 1.00 94.06 489 MET A N 1
ATOM 3790 C CA . MET A 1 489 ? 2.449 12.650 8.384 1.00 94.06 489 MET A CA 1
ATOM 3791 C C . MET A 1 489 ? 3.960 12.557 8.162 1.00 94.06 489 MET A C 1
ATOM 3793 O O . MET A 1 489 ? 4.614 11.622 8.624 1.00 94.06 489 MET A O 1
ATOM 3797 N N . GLN A 1 490 ? 4.517 13.553 7.483 1.00 92.62 490 GLN A N 1
ATOM 3798 C CA . GLN A 1 490 ? 5.956 13.699 7.265 1.00 92.62 490 GLN A CA 1
ATOM 3799 C C . GLN A 1 490 ? 6.331 15.183 7.204 1.00 92.62 490 GLN A C 1
ATOM 3801 O O . GLN A 1 490 ? 5.495 16.021 6.854 1.00 92.62 490 GLN A O 1
ATOM 3806 N N . HIS A 1 491 ? 7.591 15.494 7.503 1.00 92.56 491 HIS A N 1
ATOM 3807 C CA . HIS A 1 491 ? 8.134 16.858 7.513 1.00 92.56 491 HIS A CA 1
ATOM 3808 C C . HIS A 1 491 ? 8.764 17.274 6.187 1.00 92.56 491 HIS A C 1
ATOM 3810 O O . HIS A 1 491 ? 8.981 18.466 5.975 1.00 92.56 491 HIS A O 1
ATOM 3816 N N . PHE A 1 492 ? 9.083 16.331 5.295 1.00 92.50 492 PHE A N 1
ATOM 3817 C CA . PHE A 1 492 ? 9.814 16.627 4.064 1.00 92.50 492 PHE A CA 1
ATOM 3818 C C . PHE A 1 492 ? 9.267 15.872 2.852 1.00 92.50 492 PHE A C 1
ATOM 3820 O O . PHE A 1 492 ? 8.876 14.714 2.941 1.00 92.50 492 PHE A O 1
ATOM 3827 N N . ASN A 1 493 ? 9.301 16.537 1.700 1.00 91.06 493 ASN A N 1
ATOM 3828 C CA . ASN A 1 493 ? 9.246 15.924 0.376 1.00 91.06 493 ASN A CA 1
ATOM 3829 C C . ASN A 1 493 ? 10.577 16.239 -0.322 1.00 91.06 493 ASN A C 1
ATOM 3831 O O . ASN A 1 493 ? 10.950 17.407 -0.396 1.00 91.06 493 ASN A O 1
ATOM 3835 N N . ILE A 1 494 ? 11.348 15.243 -0.762 1.00 91.44 494 ILE A N 1
ATOM 3836 C CA . ILE A 1 494 ? 12.705 15.498 -1.270 1.00 91.44 494 ILE A CA 1
ATOM 3837 C C . ILE A 1 494 ? 12.700 15.579 -2.796 1.00 91.44 494 ILE A C 1
ATOM 3839 O O . ILE A 1 494 ? 12.591 14.568 -3.486 1.00 91.44 494 ILE A O 1
ATOM 3843 N N . GLN A 1 495 ? 12.922 16.783 -3.324 1.00 89.50 495 GLN A N 1
ATOM 3844 C CA . GLN A 1 495 ? 12.985 17.036 -4.763 1.00 89.50 495 GLN A CA 1
ATOM 3845 C C . GLN A 1 495 ? 14.387 16.789 -5.326 1.00 89.50 495 GLN A C 1
ATOM 3847 O O . GLN A 1 495 ? 15.389 17.232 -4.754 1.00 89.50 495 GLN A O 1
ATOM 3852 N N . GLN A 1 496 ? 14.455 16.137 -6.488 1.00 88.94 496 GLN A N 1
ATOM 3853 C CA . GLN A 1 496 ? 15.693 15.921 -7.238 1.00 88.94 496 GLN A CA 1
ATOM 3854 C C . GLN A 1 496 ? 15.852 16.990 -8.312 1.00 88.94 496 GLN A C 1
ATOM 3856 O O . GLN A 1 496 ? 14.944 17.202 -9.118 1.00 88.94 496 GLN A O 1
ATOM 3861 N N . ARG A 1 497 ? 17.006 17.663 -8.343 1.00 88.75 497 ARG A N 1
ATOM 3862 C CA . ARG A 1 497 ? 17.278 18.721 -9.324 1.00 88.75 497 ARG A CA 1
ATOM 3863 C C . ARG A 1 497 ? 18.651 18.571 -9.961 1.00 88.75 497 ARG A C 1
ATOM 3865 O O . ARG A 1 497 ? 19.611 18.188 -9.299 1.00 88.75 497 ARG A O 1
ATOM 3872 N N . GLN A 1 498 ? 18.752 18.925 -11.237 1.00 87.06 498 GLN A N 1
ATOM 3873 C CA . GLN A 1 498 ? 20.007 19.005 -11.984 1.00 87.06 498 GLN A CA 1
ATOM 3874 C C . GLN A 1 498 ? 20.139 20.381 -12.643 1.00 87.06 498 GLN A C 1
ATOM 3876 O O . GLN A 1 498 ? 19.180 20.905 -13.215 1.00 87.06 498 GLN A O 1
ATOM 3881 N N . TYR A 1 499 ? 21.338 20.964 -12.584 1.00 82.25 499 TYR A N 1
ATOM 3882 C CA . TYR A 1 499 ? 21.616 22.309 -13.091 1.00 82.25 499 TYR A CA 1
ATOM 3883 C C . TYR A 1 499 ? 22.744 22.307 -14.131 1.00 82.25 499 TYR A C 1
ATOM 3885 O O . TYR A 1 499 ? 23.755 21.620 -13.981 1.00 82.25 499 TYR A O 1
ATOM 3893 N N . ARG A 1 500 ? 22.603 23.142 -15.170 1.00 73.25 500 ARG A N 1
ATOM 3894 C CA . ARG A 1 500 ? 23.591 23.283 -16.257 1.00 73.25 500 ARG A CA 1
ATOM 3895 C C . ARG A 1 500 ? 24.975 23.751 -15.775 1.00 73.25 500 ARG A C 1
ATOM 3897 O O . ARG A 1 500 ? 25.977 23.369 -16.368 1.00 73.25 500 ARG A O 1
ATOM 3904 N N . GLY A 1 501 ? 25.038 24.549 -14.705 1.00 70.00 501 GLY A N 1
ATOM 3905 C CA . GLY A 1 501 ? 26.286 25.105 -14.158 1.00 70.00 501 GLY A CA 1
ATOM 3906 C C . GLY A 1 501 ? 27.111 24.149 -13.285 1.00 70.00 501 GLY A C 1
ATOM 3907 O O . GLY A 1 501 ? 28.286 24.413 -13.063 1.00 70.00 501 GLY A O 1
ATOM 3908 N N . SER A 1 502 ? 26.532 23.038 -12.817 1.00 70.31 502 SER A N 1
ATOM 3909 C CA . SER A 1 502 ? 27.192 22.045 -11.949 1.00 70.31 502 SER A CA 1
ATOM 3910 C C . SER A 1 502 ? 27.529 20.738 -12.678 1.00 70.31 502 SER A C 1
ATOM 3912 O O . SER A 1 502 ? 27.649 19.685 -12.055 1.00 70.31 502 SER A O 1
ATOM 3914 N N . GLY A 1 503 ? 27.610 20.763 -14.014 1.00 75.94 503 GLY A N 1
ATOM 3915 C CA . GLY A 1 503 ? 27.803 19.550 -14.816 1.00 75.94 503 GLY A CA 1
ATOM 3916 C C . GLY A 1 503 ? 26.633 18.562 -14.722 1.00 75.94 503 GLY A C 1
ATOM 3917 O O . GLY A 1 503 ? 26.845 17.363 -14.872 1.00 75.94 503 GLY A O 1
ATOM 3918 N N . PHE A 1 504 ? 25.414 19.052 -14.448 1.00 80.25 504 PHE A N 1
ATOM 3919 C CA . PHE A 1 504 ? 24.208 18.244 -14.223 1.00 80.25 504 PHE A CA 1
ATOM 3920 C C . PHE A 1 504 ? 24.318 17.235 -13.068 1.00 80.25 504 PHE A C 1
ATOM 3922 O O . PHE A 1 504 ? 23.606 16.232 -13.051 1.00 80.25 504 PHE A O 1
ATOM 3929 N N . GLN A 1 505 ? 25.164 17.505 -12.070 1.00 84.44 505 GLN A N 1
ATOM 3930 C CA . GLN A 1 505 ? 25.136 16.743 -10.822 1.00 84.44 505 GLN A CA 1
ATOM 3931 C C . GLN A 1 505 ? 23.760 16.864 -10.152 1.00 84.44 505 GLN A C 1
ATOM 3933 O O . GLN A 1 505 ? 23.207 17.964 -10.047 1.00 84.44 505 GLN A O 1
ATOM 3938 N N . THR A 1 506 ? 23.217 15.728 -9.708 1.00 87.19 506 THR A N 1
ATOM 3939 C CA . THR A 1 506 ? 21.940 15.678 -8.991 1.00 87.19 506 THR A CA 1
ATOM 3940 C C . THR A 1 506 ? 22.118 16.218 -7.578 1.00 87.19 506 THR A C 1
ATOM 3942 O O . THR A 1 506 ? 22.929 15.703 -6.809 1.00 87.19 506 THR A O 1
ATOM 3945 N N . VAL A 1 507 ? 21.325 17.226 -7.230 1.00 90.88 507 VAL A N 1
ATOM 3946 C CA . VAL A 1 507 ? 21.186 17.748 -5.870 1.00 90.88 507 VAL A CA 1
ATOM 3947 C C . VAL A 1 507 ? 19.802 17.416 -5.322 1.00 90.88 507 VAL A C 1
ATOM 3949 O O . VAL A 1 507 ? 18.836 17.269 -6.075 1.00 90.88 507 VAL A O 1
ATOM 3952 N N . TYR A 1 508 ? 19.713 17.306 -3.999 1.00 93.31 508 TYR A N 1
ATOM 3953 C CA . TYR A 1 508 ? 18.499 16.900 -3.296 1.00 93.31 508 TYR A CA 1
ATOM 3954 C C . TYR A 1 508 ? 18.043 18.011 -2.362 1.00 93.31 508 TYR A C 1
ATOM 3956 O O . TYR A 1 508 ? 18.823 18.472 -1.525 1.00 93.31 508 TYR A O 1
ATOM 3964 N N . TRP A 1 509 ? 16.788 18.433 -2.495 1.00 92.81 509 TRP A N 1
ATOM 3965 C CA . TRP A 1 509 ? 16.197 19.476 -1.662 1.00 92.81 509 TRP A CA 1
ATOM 3966 C C . TRP A 1 509 ? 15.050 18.934 -0.827 1.00 92.81 509 TRP A C 1
ATOM 3968 O O . TRP A 1 509 ? 13.997 18.627 -1.387 1.00 92.81 509 TRP A O 1
ATOM 3978 N N . PRO A 1 510 ? 15.223 18.835 0.499 1.00 94.06 510 PRO A N 1
ATOM 3979 C CA . PRO A 1 510 ? 14.124 18.578 1.415 1.00 94.06 510 PRO A CA 1
ATOM 3980 C C . PRO A 1 510 ? 13.166 19.774 1.412 1.00 94.06 510 PRO A C 1
ATOM 3982 O O . PRO A 1 510 ? 13.418 20.793 2.047 1.00 94.06 510 PRO A O 1
ATOM 3985 N N . GLN A 1 511 ? 12.066 19.673 0.673 1.00 90.94 511 GLN A N 1
ATOM 3986 C CA . GLN A 1 511 ? 10.979 20.644 0.687 1.00 90.94 511 GLN A CA 1
ATOM 3987 C C . GLN A 1 511 ? 10.159 20.446 1.973 1.00 90.94 511 GLN A C 1
ATOM 3989 O O . GLN A 1 511 ? 9.541 19.387 2.129 1.00 90.94 511 GLN A O 1
ATOM 3994 N N . PRO A 1 512 ? 10.111 21.427 2.893 1.00 89.56 512 PRO A N 1
ATOM 3995 C CA . PRO A 1 512 ? 9.374 21.284 4.144 1.00 89.56 512 PRO A CA 1
ATOM 3996 C C . PRO A 1 512 ? 7.868 21.136 3.921 1.00 89.56 512 PRO A C 1
ATOM 3998 O O . PRO A 1 512 ? 7.255 21.912 3.187 1.00 89.56 512 PRO A O 1
ATOM 4001 N N . GLN A 1 513 ? 7.273 20.173 4.612 1.00 85.25 513 GLN A N 1
ATOM 4002 C CA . GLN A 1 513 ? 5.839 19.986 4.768 1.00 85.25 513 GLN A CA 1
ATOM 4003 C C . GLN A 1 513 ? 5.502 20.421 6.198 1.00 85.25 513 GLN A C 1
ATOM 4005 O O . GLN A 1 513 ? 5.727 19.682 7.150 1.00 85.25 513 GLN A O 1
ATOM 4010 N N . PHE A 1 514 ? 5.049 21.661 6.379 1.00 78.88 514 PHE A N 1
ATOM 4011 C CA . PHE A 1 514 ? 4.674 22.151 7.707 1.00 78.88 514 PHE A CA 1
ATOM 4012 C C . PHE A 1 514 ? 3.423 21.407 8.186 1.00 78.88 514 PHE A C 1
ATOM 4014 O O . PHE A 1 514 ? 2.373 21.522 7.549 1.00 78.88 514 PHE A O 1
ATOM 4021 N N . GLN A 1 515 ? 3.555 20.655 9.280 1.00 83.19 515 GLN A N 1
ATOM 4022 C CA . GLN A 1 515 ? 2.476 19.916 9.933 1.00 83.19 515 GLN A CA 1
ATOM 4023 C C . GLN A 1 515 ? 2.260 20.454 11.352 1.00 83.19 515 GLN A C 1
ATOM 4025 O O . GLN A 1 515 ? 3.230 20.725 12.057 1.00 83.19 515 GLN A O 1
ATOM 4030 N N . ASP A 1 516 ? 1.000 20.651 11.747 1.00 84.44 516 ASP A N 1
ATOM 4031 C CA . ASP A 1 516 ? 0.642 21.284 13.027 1.00 84.44 516 ASP A CA 1
ATOM 4032 C C . ASP A 1 516 ? 0.256 20.280 14.129 1.00 84.44 516 ASP A C 1
ATOM 4034 O O . ASP A 1 516 ? 0.006 20.687 15.265 1.00 84.44 516 ASP A O 1
ATOM 4038 N N . LEU A 1 517 ? 0.214 18.974 13.833 1.00 91.44 517 LEU A N 1
ATOM 4039 C CA . LEU A 1 517 ? -0.194 17.958 14.807 1.00 91.44 517 LEU A CA 1
ATOM 4040 C C . LEU A 1 517 ? 0.834 17.776 15.929 1.00 91.44 517 LEU A C 1
ATOM 4042 O O . LEU A 1 517 ? 0.453 17.421 17.041 1.00 91.44 517 LEU A O 1
ATOM 4046 N N . ASP A 1 518 ? 2.112 18.058 15.671 1.00 89.69 518 ASP A N 1
ATOM 4047 C CA . ASP A 1 518 ? 3.182 17.904 16.667 1.00 89.69 518 ASP A CA 1
ATOM 4048 C C . ASP A 1 518 ? 2.865 18.624 17.989 1.00 89.69 518 ASP A C 1
ATOM 4050 O O . ASP A 1 518 ? 3.096 18.082 19.064 1.00 89.69 518 ASP A O 1
ATOM 4054 N N . ARG A 1 519 ? 2.209 19.793 17.919 1.00 89.88 519 ARG A N 1
ATOM 4055 C CA . ARG A 1 519 ? 1.784 20.566 19.101 1.00 89.88 519 ARG A CA 1
ATOM 4056 C C . ARG A 1 519 ? 0.825 19.793 20.010 1.00 89.88 519 ARG A C 1
ATOM 4058 O O . ARG A 1 519 ? 0.819 20.013 21.214 1.00 89.88 519 ARG A O 1
ATOM 4065 N N . TYR A 1 520 ? -0.008 18.926 19.435 1.00 94.06 520 TYR A N 1
ATOM 4066 C CA . TYR A 1 520 ? -0.911 18.055 20.185 1.00 94.06 520 TYR A CA 1
ATOM 4067 C C . TYR A 1 520 ? -0.174 16.835 20.743 1.00 94.06 520 TYR A C 1
ATOM 4069 O O . TYR A 1 520 ? -0.367 16.492 21.905 1.00 94.06 520 TYR A O 1
ATOM 4077 N N . LEU A 1 521 ? 0.693 16.208 19.939 1.00 95.12 521 LEU A N 1
ATOM 4078 C CA . LEU A 1 521 ? 1.456 15.016 20.335 1.00 95.12 521 LEU A CA 1
ATOM 4079 C C . LEU A 1 521 ? 2.396 15.288 21.521 1.00 95.12 521 LEU A C 1
ATOM 4081 O O . LEU A 1 521 ? 2.490 14.475 22.445 1.00 95.12 521 LEU A O 1
ATOM 4085 N N . GLN A 1 522 ? 3.020 16.468 21.539 1.00 93.50 522 GLN A N 1
ATOM 4086 C CA . GLN A 1 522 ? 3.909 16.899 22.618 1.00 93.50 522 GLN A CA 1
ATOM 4087 C C . GLN A 1 522 ? 3.194 17.014 23.972 1.00 93.50 522 GLN A C 1
ATOM 4089 O O . GLN A 1 522 ? 3.841 16.916 25.008 1.00 93.50 522 GLN A O 1
ATOM 4094 N N . LEU A 1 523 ? 1.860 17.151 24.006 1.00 92.75 523 LEU A N 1
ATOM 4095 C CA . LEU A 1 523 ? 1.111 17.187 25.267 1.00 92.75 523 LEU A CA 1
ATOM 4096 C C . LEU A 1 523 ? 1.192 15.873 26.048 1.00 92.75 523 LEU A C 1
ATOM 4098 O O . LEU A 1 523 ? 0.791 15.853 27.208 1.00 92.75 523 LEU A O 1
ATOM 4102 N N . PHE A 1 524 ? 1.626 14.774 25.438 1.00 93.31 524 PHE A N 1
ATOM 4103 C CA . PHE A 1 524 ? 1.706 13.467 26.089 1.00 93.31 524 PHE A CA 1
ATOM 4104 C C . PHE A 1 524 ? 2.984 12.700 25.721 1.00 93.31 524 PHE A C 1
ATOM 4106 O O . PHE A 1 524 ? 2.984 11.469 25.729 1.00 93.31 524 PHE A O 1
ATOM 4113 N N . GLY A 1 525 ? 4.070 13.417 25.421 1.00 95.00 525 GLY A N 1
ATOM 4114 C CA . GLY A 1 525 ? 5.397 12.821 25.257 1.00 95.00 525 GLY A CA 1
ATOM 4115 C C . GLY A 1 525 ? 5.660 12.164 23.911 1.00 95.00 525 GLY A C 1
ATOM 4116 O O . GLY A 1 525 ? 6.434 11.209 23.833 1.00 95.00 525 GLY A O 1
ATOM 4117 N N . VAL A 1 526 ? 5.009 12.627 22.844 1.00 97.19 526 VAL A N 1
ATOM 4118 C CA . VAL A 1 526 ? 5.266 12.144 21.483 1.00 97.19 526 VAL A CA 1
ATOM 4119 C C . VAL A 1 526 ? 5.743 13.296 20.612 1.00 97.19 526 VAL A C 1
ATOM 4121 O O . VAL A 1 526 ? 5.083 14.324 20.514 1.00 97.19 526 VAL A O 1
ATOM 4124 N N . GLU A 1 527 ? 6.871 13.104 19.937 1.00 96.00 527 GLU A N 1
ATOM 4125 C CA . GLU A 1 527 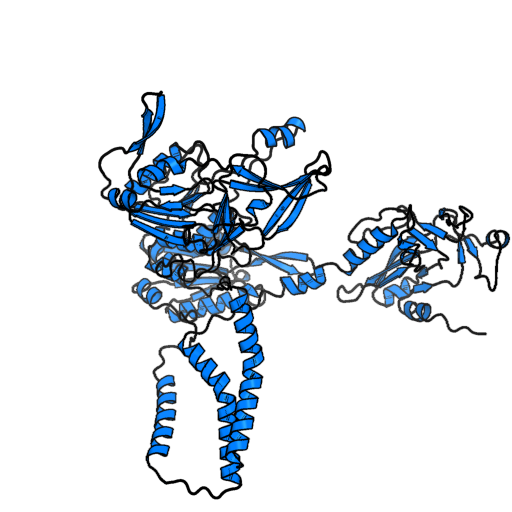? 7.437 14.087 19.012 1.00 96.00 527 GLU A CA 1
ATOM 4126 C C . GLU A 1 527 ? 7.732 13.418 17.669 1.00 96.00 527 GLU A C 1
ATOM 4128 O O . GLU A 1 527 ? 8.363 12.356 17.608 1.00 96.00 527 GLU A O 1
ATOM 4133 N N . GLN A 1 528 ? 7.306 14.038 16.567 1.00 94.94 528 GLN A N 1
ATOM 4134 C CA . GLN A 1 528 ? 7.809 13.666 15.253 1.00 94.94 528 GLN A CA 1
ATOM 4135 C C . GLN A 1 528 ? 9.035 14.512 14.917 1.00 94.94 528 GLN A C 1
ATOM 4137 O O . GLN A 1 528 ? 8.928 15.689 14.572 1.00 94.94 528 GLN A O 1
ATOM 4142 N N . LEU A 1 529 ? 10.208 13.886 14.923 1.00 94.56 529 LEU A N 1
ATOM 4143 C CA . LEU A 1 529 ? 11.464 14.606 14.760 1.00 94.56 529 LEU A CA 1
ATOM 4144 C C . LEU A 1 529 ? 11.616 15.198 13.354 1.00 94.56 529 LEU A C 1
ATOM 4146 O O . LEU A 1 529 ? 11.517 14.507 12.329 1.00 94.56 529 LEU A O 1
ATOM 4150 N N . ARG A 1 530 ? 11.906 16.501 13.315 1.00 93.88 530 ARG A N 1
ATOM 4151 C CA . ARG A 1 530 ? 12.094 17.280 12.087 1.00 93.88 530 ARG A CA 1
ATOM 4152 C C . ARG A 1 530 ? 13.527 17.169 11.566 1.00 93.88 530 ARG A C 1
ATOM 4154 O O . ARG A 1 530 ? 14.322 18.101 11.622 1.00 93.88 530 ARG A O 1
ATOM 4161 N N . GLU A 1 531 ? 13.838 16.008 11.016 1.00 94.62 531 GLU A N 1
ATOM 4162 C CA . GLU A 1 531 ? 15.130 15.675 10.412 1.00 94.62 531 GLU A CA 1
ATOM 4163 C C . GLU A 1 531 ? 14.938 14.815 9.157 1.00 94.62 531 GLU A C 1
ATOM 4165 O O . GLU A 1 531 ? 13.875 14.224 8.955 1.00 94.62 531 GLU A O 1
ATOM 4170 N N . VAL A 1 532 ? 15.952 14.749 8.293 1.00 96.56 532 VAL A N 1
ATOM 4171 C CA . VAL A 1 532 ? 15.946 13.797 7.176 1.00 96.56 532 VAL A CA 1
ATOM 4172 C C . VAL A 1 532 ? 16.461 12.467 7.702 1.00 96.56 532 VAL A C 1
ATOM 4174 O O . VAL A 1 532 ? 17.616 12.374 8.117 1.00 96.56 532 VAL A O 1
ATOM 4177 N N . LEU A 1 533 ? 15.595 11.458 7.706 1.00 97.38 533 LEU A N 1
ATOM 4178 C CA . LEU A 1 533 ? 15.922 10.114 8.164 1.00 97.38 533 LEU A CA 1
ATOM 4179 C C . LEU A 1 533 ? 16.462 9.269 7.010 1.00 97.38 533 LEU A C 1
ATOM 4181 O O . LEU A 1 533 ? 15.994 9.342 5.872 1.00 97.38 533 LEU A O 1
ATOM 4185 N N . PHE A 1 534 ? 17.436 8.432 7.331 1.00 96.88 534 PHE A N 1
ATOM 4186 C CA . PHE A 1 534 ? 18.112 7.553 6.398 1.00 96.88 534 PHE A CA 1
ATOM 4187 C C . PHE A 1 534 ? 18.252 6.148 6.979 1.00 96.88 534 PHE A C 1
ATOM 4189 O O . PHE A 1 534 ? 18.385 5.974 8.191 1.00 96.88 534 PHE A O 1
ATOM 4196 N N . ASP A 1 535 ? 18.297 5.144 6.107 1.00 95.19 535 ASP A N 1
ATOM 4197 C CA . ASP A 1 535 ? 18.540 3.754 6.478 1.00 95.19 535 ASP A CA 1
ATOM 4198 C C . ASP A 1 535 ? 19.411 3.040 5.430 1.00 95.19 535 ASP A C 1
ATOM 4200 O O . ASP A 1 535 ? 19.369 3.325 4.231 1.00 95.19 535 ASP A O 1
ATOM 4204 N N . ARG A 1 536 ? 20.210 2.065 5.877 1.00 91.44 536 ARG A N 1
ATOM 4205 C CA . ARG A 1 536 ? 20.935 1.140 4.996 1.00 91.44 536 ARG A CA 1
ATOM 4206 C C . ARG A 1 536 ? 19.984 0.211 4.248 1.00 91.44 536 ARG A C 1
ATOM 4208 O O . ARG A 1 536 ? 20.314 -0.239 3.146 1.00 91.44 536 ARG A O 1
ATOM 4215 N N . THR A 1 537 ? 18.821 -0.096 4.820 1.00 90.19 537 THR A N 1
ATOM 4216 C CA . THR A 1 537 ? 17.754 -0.804 4.112 1.00 90.19 537 THR A CA 1
ATOM 4217 C C . THR A 1 537 ? 16.976 0.179 3.242 1.00 90.19 537 THR A C 1
ATOM 4219 O O . THR A 1 537 ? 15.971 0.740 3.663 1.00 90.19 537 THR A O 1
ATOM 4222 N N . GLN A 1 538 ? 17.439 0.366 2.006 1.00 90.88 538 GLN A N 1
ATOM 4223 C CA . GLN A 1 538 ? 16.811 1.234 1.004 1.00 90.88 538 GLN A CA 1
ATOM 4224 C C . GLN A 1 538 ? 16.220 0.437 -0.167 1.00 90.88 538 GLN A C 1
ATOM 4226 O O . GLN A 1 538 ? 16.609 -0.712 -0.414 1.00 90.88 538 GLN A O 1
ATOM 4231 N N . SER A 1 539 ? 15.307 1.051 -0.919 1.00 90.25 539 SER A N 1
ATOM 4232 C CA . SER A 1 539 ? 14.806 0.501 -2.184 1.00 90.25 539 SER A CA 1
ATOM 4233 C C . SER A 1 539 ? 14.943 1.472 -3.348 1.00 90.25 539 SER A C 1
ATOM 4235 O O . SER A 1 539 ? 15.221 2.655 -3.174 1.00 90.25 539 SER A O 1
ATOM 4237 N N . HIS A 1 540 ? 14.745 0.932 -4.549 1.00 88.19 540 HIS A N 1
ATOM 4238 C CA . HIS A 1 540 ? 14.593 1.721 -5.753 1.00 88.19 540 HIS A CA 1
ATOM 4239 C C . HIS A 1 540 ? 13.190 2.322 -5.846 1.00 88.19 540 HIS A C 1
ATOM 4241 O O . HIS A 1 540 ? 12.214 1.618 -5.578 1.00 88.19 540 HIS A O 1
ATOM 4247 N N . LEU A 1 541 ? 13.113 3.566 -6.307 1.00 87.38 541 LEU A N 1
ATOM 4248 C CA . LEU A 1 541 ? 11.885 4.241 -6.716 1.00 87.38 541 LEU A CA 1
ATOM 4249 C C . LEU A 1 541 ? 12.173 5.040 -7.991 1.00 87.38 541 LEU A C 1
ATOM 4251 O O . LEU A 1 541 ? 13.290 5.534 -8.173 1.00 87.38 541 LEU A O 1
ATOM 4255 N N . ASP A 1 542 ? 11.185 5.123 -8.875 1.00 84.38 542 ASP A N 1
ATOM 4256 C CA . ASP A 1 542 ? 11.249 5.998 -10.041 1.00 84.38 542 ASP A CA 1
ATOM 4257 C C . ASP A 1 542 ? 10.781 7.387 -9.585 1.00 84.38 542 ASP A C 1
ATOM 4259 O O . ASP A 1 542 ? 9.647 7.540 -9.140 1.00 84.38 542 ASP A O 1
ATOM 4263 N N . LEU A 1 543 ? 11.684 8.370 -9.609 1.00 83.75 543 LEU A N 1
ATOM 4264 C CA . LEU A 1 543 ? 11.424 9.741 -9.171 1.00 83.75 543 LEU A CA 1
ATOM 4265 C C . LEU A 1 543 ? 11.576 10.710 -10.341 1.00 83.75 543 LEU A C 1
ATOM 4267 O O . LEU A 1 543 ? 12.477 10.559 -11.170 1.00 83.75 543 LEU A O 1
ATOM 4271 N N . GLU A 1 544 ? 10.725 11.730 -10.394 1.00 81.25 544 GLU A N 1
ATOM 4272 C CA . GLU A 1 544 ? 10.874 12.811 -11.364 1.00 81.25 544 GLU A CA 1
ATOM 4273 C C . GLU A 1 544 ? 12.048 13.714 -10.974 1.00 81.25 544 GLU A C 1
ATOM 4275 O O . GLU A 1 544 ? 12.058 14.358 -9.922 1.00 81.25 544 GLU A O 1
ATOM 4280 N N . THR A 1 545 ? 13.065 13.76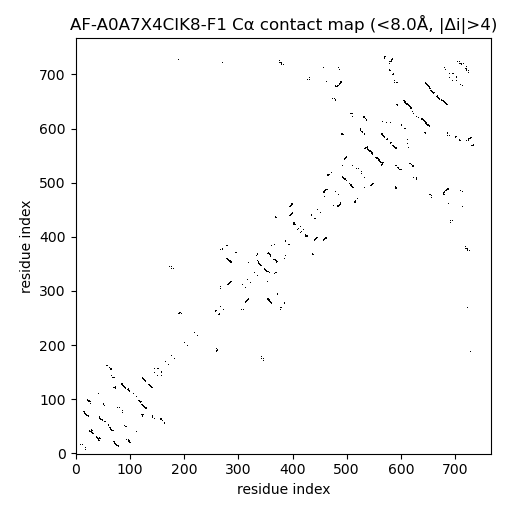4 -11.833 1.00 82.31 545 THR A N 1
ATOM 4281 C CA . THR A 1 545 ? 14.191 14.684 -11.681 1.00 82.31 545 THR A CA 1
ATOM 4282 C C . THR A 1 545 ? 13.935 15.937 -12.494 1.00 82.31 545 THR A C 1
ATOM 4284 O O . THR A 1 545 ? 13.844 15.878 -13.719 1.00 82.31 545 THR A O 1
ATOM 4287 N N . GLN A 1 546 ? 13.889 17.089 -11.829 1.00 82.62 546 GLN A N 1
ATOM 4288 C CA . GLN A 1 546 ? 13.814 18.372 -12.511 1.00 82.62 546 GLN A CA 1
ATOM 4289 C C . GLN A 1 546 ? 15.176 18.704 -13.135 1.00 82.62 546 GLN A C 1
ATOM 4291 O O . GLN A 1 546 ? 16.157 18.969 -12.432 1.00 82.62 546 GLN A O 1
ATOM 4296 N N . VAL A 1 547 ? 15.241 18.741 -14.461 1.00 80.81 547 VAL A N 1
ATOM 4297 C CA . VAL A 1 547 ? 16.445 19.077 -15.217 1.00 80.81 547 VAL A CA 1
ATOM 4298 C C . VAL A 1 547 ? 16.321 20.494 -15.766 1.00 80.81 547 VAL A C 1
ATOM 4300 O O . VAL A 1 547 ? 15.586 20.774 -16.710 1.00 80.81 547 VAL A O 1
ATOM 4303 N N . ASN A 1 548 ? 17.086 21.421 -15.197 1.00 78.44 548 ASN A N 1
ATOM 4304 C CA . ASN A 1 548 ? 17.094 22.814 -15.639 1.00 78.44 548 ASN A CA 1
ATOM 4305 C C . ASN A 1 548 ? 18.096 22.994 -16.798 1.00 78.44 548 ASN A C 1
ATOM 4307 O O . ASN A 1 548 ? 19.203 23.510 -16.606 1.00 78.44 548 ASN A O 1
ATOM 4311 N N . ARG A 1 549 ? 17.731 22.509 -18.001 1.00 74.88 549 ARG A N 1
ATOM 4312 C CA . ARG A 1 549 ? 18.520 22.673 -19.246 1.00 74.88 549 ARG A CA 1
ATOM 4313 C C . ARG A 1 549 ? 18.268 24.022 -19.923 1.00 74.88 549 ARG A C 1
ATOM 4315 O O . ARG A 1 549 ? 19.205 24.641 -20.439 1.00 74.88 549 ARG A O 1
ATOM 4322 N N . THR A 1 550 ? 17.009 24.453 -19.923 1.00 64.75 550 THR A N 1
ATOM 4323 C CA . THR A 1 550 ? 16.507 25.684 -20.548 1.00 64.75 550 THR A CA 1
ATOM 4324 C C . THR A 1 550 ? 15.764 26.543 -19.513 1.00 64.75 550 THR A C 1
ATOM 4326 O O . THR A 1 550 ? 15.767 26.226 -18.327 1.00 64.75 550 THR A O 1
ATOM 4329 N N . ALA A 1 551 ? 15.139 27.648 -19.939 1.00 63.81 551 ALA A N 1
ATOM 4330 C CA . ALA A 1 551 ? 14.246 28.438 -19.080 1.00 63.81 551 ALA A CA 1
ATOM 4331 C C . ALA A 1 551 ? 12.944 27.692 -18.713 1.00 63.81 551 ALA A C 1
ATOM 4333 O O . ALA A 1 551 ? 12.169 28.173 -17.891 1.00 63.81 551 ALA A O 1
ATOM 4334 N N . VAL A 1 552 ? 12.697 26.532 -19.330 1.00 63.84 552 VAL A N 1
ATOM 4335 C CA . VAL A 1 552 ? 11.562 25.656 -19.044 1.00 63.84 552 VAL A CA 1
ATOM 4336 C C . VAL A 1 552 ? 12.042 24.504 -18.163 1.00 63.84 552 VAL A C 1
ATOM 4338 O O . VAL A 1 552 ? 13.098 23.920 -18.410 1.00 63.84 552 VAL A O 1
ATOM 4341 N N . ARG A 1 553 ? 11.262 24.183 -17.126 1.00 66.88 553 ARG A N 1
ATOM 4342 C CA . ARG A 1 553 ? 11.505 23.028 -16.256 1.00 66.88 553 ARG A CA 1
ATOM 4343 C C . ARG A 1 553 ? 11.196 21.754 -17.039 1.00 66.88 553 ARG A C 1
ATOM 4345 O O . ARG A 1 553 ? 10.057 21.547 -17.449 1.00 66.88 553 ARG A O 1
ATOM 4352 N N . GLU A 1 554 ? 12.211 20.931 -17.265 1.00 75.94 554 GLU A N 1
ATOM 4353 C CA . GLU A 1 554 ? 12.055 19.586 -17.823 1.00 75.94 554 GLU A CA 1
ATOM 4354 C C . GLU A 1 554 ? 12.045 18.580 -16.667 1.00 75.94 554 GLU A C 1
ATOM 4356 O O . GLU A 1 554 ? 12.778 18.763 -15.695 1.00 75.94 554 GLU A O 1
ATOM 4361 N N . TYR A 1 555 ? 11.233 17.529 -16.766 1.00 78.00 555 TYR A N 1
ATOM 4362 C CA . TYR A 1 555 ? 11.184 16.445 -15.786 1.00 78.00 555 TYR A CA 1
ATOM 4363 C C . TYR A 1 555 ? 11.570 15.141 -16.480 1.00 78.00 555 TYR A C 1
ATOM 4365 O O . TYR A 1 555 ? 10.914 14.727 -17.434 1.00 78.00 555 TYR A O 1
ATOM 4373 N N . ASP A 1 556 ? 12.645 14.514 -16.004 1.00 77.31 556 ASP A N 1
ATOM 4374 C CA . ASP A 1 556 ? 13.128 13.228 -16.505 1.00 77.31 556 ASP A CA 1
ATOM 4375 C C . ASP A 1 556 ? 12.920 12.167 -15.403 1.00 77.31 556 ASP A C 1
ATOM 4377 O O . ASP A 1 556 ? 13.466 12.329 -14.305 1.00 77.31 556 ASP A O 1
ATOM 4381 N N . PRO A 1 557 ? 12.167 11.076 -15.643 1.00 79.81 557 PRO A N 1
ATOM 4382 C CA . PRO A 1 557 ? 12.016 10.010 -14.658 1.00 79.81 557 PRO A CA 1
ATOM 4383 C C . PRO A 1 557 ? 13.343 9.261 -14.481 1.00 79.81 557 PRO A C 1
ATOM 4385 O O . PRO A 1 557 ? 13.937 8.772 -15.448 1.00 79.81 557 PRO A O 1
ATOM 4388 N N . GLN A 1 558 ? 13.812 9.149 -13.239 1.00 82.62 558 GLN A N 1
ATOM 4389 C CA . GLN A 1 558 ? 15.051 8.461 -12.886 1.00 82.62 558 GLN A CA 1
ATOM 4390 C C . GLN A 1 558 ? 14.808 7.399 -11.819 1.00 82.62 558 GLN A C 1
ATOM 4392 O O . GLN A 1 558 ? 14.264 7.665 -10.749 1.00 82.62 558 GLN A O 1
ATOM 4397 N N . LYS A 1 559 ? 15.298 6.186 -12.087 1.00 86.00 559 LYS A N 1
ATOM 4398 C CA . LYS A 1 559 ? 15.291 5.103 -11.109 1.00 86.00 559 LYS A CA 1
ATOM 4399 C C . LYS A 1 559 ? 16.457 5.250 -10.148 1.00 86.00 559 LYS A C 1
ATOM 4401 O O . LYS A 1 559 ? 17.599 4.952 -10.505 1.00 86.00 559 LYS A O 1
ATOM 4406 N N . VAL A 1 560 ? 16.176 5.643 -8.914 1.00 87.06 560 VAL A N 1
ATOM 4407 C CA . VAL A 1 560 ? 17.198 5.875 -7.887 1.00 87.06 560 VAL A CA 1
ATOM 4408 C C . VAL A 1 560 ? 17.027 4.920 -6.715 1.00 87.06 560 VAL A C 1
ATOM 4410 O O . VAL A 1 560 ? 15.919 4.486 -6.436 1.00 87.06 560 VAL A O 1
ATOM 4413 N N . ALA A 1 561 ? 18.114 4.597 -6.012 1.00 90.19 561 ALA A N 1
ATOM 4414 C CA . ALA A 1 561 ? 18.061 3.967 -4.691 1.00 90.19 561 ALA A CA 1
ATOM 4415 C C . ALA A 1 561 ? 18.833 4.837 -3.706 1.00 90.19 561 ALA A C 1
ATOM 4417 O O . ALA A 1 561 ? 20.066 4.844 -3.709 1.00 90.19 561 ALA A O 1
ATOM 4418 N N . LEU A 1 562 ? 18.088 5.586 -2.900 1.00 93.25 562 LEU A N 1
ATOM 4419 C CA . LEU A 1 562 ? 18.622 6.573 -1.971 1.00 93.25 562 LEU A CA 1
ATOM 4420 C C . LEU A 1 562 ? 18.270 6.181 -0.536 1.00 93.25 562 LEU A C 1
ATOM 4422 O O . LEU A 1 562 ? 17.205 5.607 -0.317 1.00 93.25 562 LEU A O 1
ATOM 4426 N N . PRO A 1 563 ? 19.123 6.507 0.446 1.00 93.44 563 PRO A N 1
ATOM 4427 C CA . PRO A 1 563 ? 18.968 5.999 1.807 1.00 93.44 563 PRO A CA 1
ATOM 4428 C C . PRO A 1 563 ? 17.759 6.566 2.559 1.00 93.44 563 PRO A C 1
ATOM 4430 O O . PRO A 1 563 ? 17.324 5.973 3.538 1.00 93.44 563 PRO A O 1
ATOM 4433 N N . PHE A 1 564 ? 17.165 7.660 2.080 1.00 94.75 564 PHE A N 1
ATOM 4434 C CA . PHE A 1 564 ? 15.892 8.198 2.579 1.00 94.75 564 PHE A CA 1
ATOM 4435 C C . PHE A 1 564 ? 14.645 7.546 1.939 1.00 94.75 564 PHE A C 1
ATOM 4437 O O . PHE A 1 564 ? 13.519 7.947 2.222 1.00 94.75 564 PHE A O 1
ATOM 4444 N N . LEU A 1 565 ? 14.822 6.567 1.041 1.00 95.62 565 LEU A N 1
ATOM 4445 C CA . LEU A 1 565 ? 13.762 5.689 0.531 1.00 95.62 565 LEU A CA 1
ATOM 4446 C C . LEU A 1 565 ? 13.768 4.404 1.365 1.00 95.62 565 LEU A C 1
ATOM 4448 O O . LEU A 1 565 ? 14.257 3.354 0.930 1.00 95.62 565 LEU A O 1
ATOM 4452 N N . ILE A 1 566 ? 13.296 4.529 2.605 1.00 95.94 566 ILE A N 1
ATOM 4453 C CA . ILE A 1 566 ? 13.503 3.544 3.666 1.00 95.94 566 ILE A CA 1
ATOM 4454 C C . ILE A 1 566 ? 12.613 2.331 3.419 1.00 95.94 566 ILE A C 1
ATOM 4456 O O . ILE A 1 566 ? 11.387 2.398 3.474 1.00 95.94 566 ILE A O 1
ATOM 4460 N N . ARG A 1 567 ? 13.240 1.183 3.181 1.00 95.25 567 ARG A N 1
ATOM 4461 C CA . ARG A 1 567 ? 12.562 -0.104 3.084 1.00 95.25 567 ARG A CA 1
ATOM 4462 C C . ARG A 1 567 ? 12.516 -0.751 4.460 1.00 95.25 567 ARG A C 1
ATOM 4464 O O . ARG A 1 567 ? 13.504 -1.335 4.902 1.00 95.25 567 ARG A O 1
ATOM 4471 N N . ALA A 1 568 ? 11.353 -0.719 5.096 1.00 94.25 568 ALA A N 1
ATOM 4472 C CA . ALA A 1 568 ? 11.112 -1.483 6.308 1.00 94.25 568 ALA A CA 1
ATOM 4473 C C . ALA A 1 568 ? 10.747 -2.923 5.921 1.00 94.25 568 ALA A C 1
ATOM 4475 O O . ALA A 1 568 ? 9.809 -3.146 5.154 1.00 94.25 568 ALA A O 1
ATOM 4476 N N . VAL A 1 569 ? 11.492 -3.905 6.430 1.00 91.00 569 VAL A N 1
ATOM 4477 C CA . VAL A 1 569 ? 11.265 -5.339 6.176 1.00 91.00 569 VAL A CA 1
ATOM 4478 C C . VAL A 1 569 ? 10.590 -6.004 7.368 1.00 91.00 569 VAL A C 1
ATOM 4480 O O . VAL A 1 569 ? 10.753 -5.558 8.500 1.00 91.00 569 VAL A O 1
ATOM 4483 N N . GLY A 1 570 ? 9.923 -7.137 7.132 1.00 85.12 570 GLY A N 1
ATOM 4484 C CA . GLY A 1 570 ? 9.129 -7.826 8.154 1.00 85.12 570 GLY A CA 1
ATOM 4485 C C . GLY A 1 570 ? 9.841 -8.166 9.471 1.00 85.12 570 GLY A C 1
ATOM 4486 O O . GLY A 1 570 ? 9.166 -8.347 10.470 1.00 85.12 570 GLY A O 1
ATOM 4487 N N . GLN A 1 571 ? 11.177 -8.244 9.517 1.00 86.94 571 GLN A N 1
ATOM 4488 C CA . GLN A 1 571 ? 11.924 -8.447 10.772 1.00 86.94 571 GLN A CA 1
ATOM 4489 C C . GLN A 1 571 ? 11.838 -7.243 11.732 1.00 86.94 571 GLN A C 1
ATOM 4491 O O . GLN A 1 571 ? 12.056 -7.403 12.928 1.00 86.94 571 GLN A O 1
ATOM 4496 N N . HIS A 1 572 ? 11.548 -6.048 11.218 1.00 91.12 572 HIS A N 1
ATOM 4497 C CA . HIS A 1 572 ? 11.451 -4.807 11.993 1.00 91.12 572 HIS A CA 1
ATOM 4498 C C . HIS A 1 572 ? 10.003 -4.455 12.355 1.00 91.12 572 HIS A C 1
ATOM 4500 O O . HIS A 1 572 ? 9.712 -3.316 12.726 1.00 91.12 572 HIS A O 1
ATOM 4506 N N . TYR A 1 573 ? 9.094 -5.420 12.195 1.00 94.50 573 TYR A N 1
ATOM 4507 C CA . TYR A 1 573 ? 7.679 -5.279 12.500 1.00 94.50 573 TYR A CA 1
ATOM 4508 C C . TYR A 1 573 ? 7.347 -5.959 13.816 1.00 94.50 573 TYR A C 1
ATOM 4510 O O . TYR A 1 573 ? 7.939 -6.980 14.168 1.00 94.50 573 TYR A O 1
ATOM 4518 N N . ASP A 1 574 ? 6.319 -5.458 14.483 1.00 94.62 574 ASP A N 1
ATOM 4519 C CA . ASP A 1 574 ? 5.693 -6.196 15.562 1.00 94.62 574 ASP A CA 1
ATOM 4520 C C . ASP A 1 574 ? 4.930 -7.408 15.004 1.00 94.62 574 ASP A C 1
ATOM 4522 O O . ASP A 1 574 ? 4.054 -7.301 14.145 1.00 94.62 574 ASP A O 1
ATOM 4526 N N . HIS A 1 575 ? 5.281 -8.600 15.474 1.00 88.44 575 HIS A N 1
ATOM 4527 C CA . HIS A 1 575 ? 4.637 -9.846 15.062 1.00 88.44 575 HIS A CA 1
ATOM 4528 C C . HIS A 1 575 ? 3.376 -10.169 15.870 1.00 88.44 575 HIS A C 1
ATOM 4530 O O . HIS A 1 575 ? 2.606 -11.054 15.480 1.00 88.44 575 HIS A O 1
ATOM 4536 N N . THR A 1 576 ? 3.170 -9.479 16.991 1.00 91.12 576 THR A N 1
ATOM 4537 C CA . THR A 1 576 ? 2.024 -9.698 17.872 1.00 91.12 576 THR A CA 1
ATOM 4538 C C . THR A 1 576 ? 0.780 -9.000 17.339 1.00 91.12 576 THR A C 1
ATOM 4540 O O . THR A 1 576 ? -0.269 -9.638 17.290 1.00 91.12 576 THR A O 1
ATOM 4543 N N . SER A 1 577 ? 0.907 -7.774 16.825 1.00 94.25 577 SER A N 1
ATOM 4544 C CA . SER A 1 577 ? -0.214 -7.016 16.264 1.00 94.25 577 SER A CA 1
ATOM 4545 C C . SER A 1 577 ? -0.734 -7.618 14.949 1.00 94.25 577 SER A C 1
ATOM 4547 O O . SER A 1 577 ? 0.066 -7.859 14.040 1.00 94.25 577 SER A O 1
ATOM 4549 N N . PRO A 1 578 ? -2.059 -7.800 14.766 1.00 92.94 578 PRO A N 1
ATOM 4550 C CA . PRO A 1 578 ? -2.623 -8.206 13.475 1.00 92.94 578 PRO A CA 1
ATOM 4551 C C . PRO A 1 578 ? -2.360 -7.172 12.374 1.00 92.94 578 PRO A C 1
ATOM 4553 O O . PRO A 1 578 ? -2.395 -7.523 11.200 1.00 92.94 578 PRO A O 1
ATOM 4556 N N . ILE A 1 579 ? -2.054 -5.918 12.732 1.00 96.06 579 ILE A N 1
ATOM 4557 C CA . ILE A 1 579 ? -1.786 -4.859 11.760 1.00 96.06 579 ILE A CA 1
ATOM 4558 C C . ILE A 1 579 ? -0.567 -5.203 10.896 1.00 96.06 579 ILE A C 1
ATOM 4560 O O . ILE A 1 579 ? -0.560 -5.013 9.679 1.00 96.06 579 ILE A O 1
ATOM 4564 N N . THR A 1 580 ? 0.479 -5.707 11.540 1.00 94.56 580 THR A N 1
ATOM 4565 C CA . THR A 1 580 ? 1.791 -5.949 10.936 1.00 94.56 580 THR A CA 1
ATOM 4566 C C . THR A 1 580 ? 2.133 -7.432 10.846 1.00 94.56 580 THR A C 1
ATOM 4568 O O . THR A 1 580 ? 3.070 -7.819 10.136 1.00 94.56 580 THR A O 1
ATOM 4571 N N . ARG A 1 581 ? 1.356 -8.304 11.500 1.00 86.00 581 ARG A N 1
ATOM 4572 C CA . ARG A 1 581 ? 1.484 -9.751 11.340 1.00 86.00 581 ARG A CA 1
ATOM 4573 C C . ARG A 1 581 ? 1.189 -10.122 9.889 1.00 86.00 581 ARG A C 1
ATOM 4575 O O . ARG A 1 581 ? 0.207 -9.706 9.295 1.00 86.00 581 ARG A O 1
ATOM 4582 N N . HIS A 1 582 ? 2.094 -10.899 9.307 1.00 84.25 582 HIS A N 1
ATOM 4583 C CA . HIS A 1 582 ? 2.108 -11.242 7.884 1.00 84.25 582 HIS A CA 1
ATOM 4584 C C . HIS A 1 582 ? 2.271 -10.065 6.925 1.00 84.25 582 HIS A C 1
ATOM 4586 O O . HIS A 1 582 ? 2.423 -10.357 5.756 1.00 84.25 582 HIS A O 1
ATOM 4592 N N . LEU A 1 583 ? 2.375 -8.805 7.342 1.00 91.19 583 LEU A N 1
ATOM 4593 C CA . LEU A 1 583 ? 2.598 -7.693 6.418 1.00 91.19 583 LEU A CA 1
ATOM 4594 C C . LEU A 1 583 ? 3.911 -7.879 5.626 1.00 91.19 583 LEU A C 1
ATOM 4596 O O . LEU A 1 583 ? 4.942 -8.294 6.168 1.00 91.19 583 LEU A O 1
ATOM 4600 N N . GLY A 1 584 ? 3.854 -7.641 4.317 1.00 89.69 584 GLY A N 1
ATOM 4601 C CA . GLY A 1 584 ? 5.022 -7.573 3.442 1.00 89.69 584 GLY A CA 1
ATOM 4602 C C . GLY A 1 584 ? 5.769 -6.251 3.597 1.00 89.69 584 GLY A C 1
ATOM 4603 O O . GLY A 1 584 ? 5.374 -5.391 4.379 1.00 89.69 584 GLY A O 1
ATOM 4604 N N . ASP A 1 585 ? 6.849 -6.086 2.840 1.00 93.19 585 ASP A N 1
ATOM 4605 C CA . ASP A 1 585 ? 7.705 -4.905 2.959 1.00 93.19 585 ASP A CA 1
ATOM 4606 C C . ASP A 1 585 ? 6.939 -3.592 2.728 1.00 93.19 585 ASP A C 1
ATOM 4608 O O . ASP A 1 585 ? 6.022 -3.523 1.906 1.00 93.19 585 ASP A O 1
ATOM 4612 N N . GLN A 1 586 ? 7.373 -2.538 3.415 1.00 95.81 586 GLN A N 1
ATOM 4613 C CA . GLN A 1 586 ? 6.853 -1.178 3.289 1.00 95.81 586 GLN A CA 1
ATOM 4614 C C . GLN A 1 586 ? 7.978 -0.249 2.829 1.00 95.81 586 GLN A C 1
ATOM 4616 O O . GLN A 1 586 ? 9.125 -0.404 3.263 1.00 95.81 586 GLN A O 1
ATOM 4621 N N . LEU A 1 587 ? 7.656 0.713 1.968 1.00 96.12 587 LEU A N 1
ATOM 4622 C CA . LEU A 1 587 ? 8.557 1.781 1.555 1.00 96.12 587 LEU A CA 1
ATOM 4623 C C . LEU A 1 587 ? 8.103 3.094 2.194 1.00 96.12 587 LEU A C 1
ATOM 4625 O O . LEU A 1 587 ? 7.149 3.722 1.749 1.00 96.12 587 LEU A O 1
ATOM 4629 N N . PHE A 1 588 ? 8.824 3.522 3.224 1.00 97.31 588 PHE A N 1
ATOM 4630 C CA . PHE A 1 588 ? 8.664 4.839 3.824 1.00 97.31 588 PHE A CA 1
ATOM 4631 C C . PHE A 1 588 ? 9.431 5.848 2.967 1.00 97.31 588 PHE A C 1
ATOM 4633 O O . PHE A 1 588 ? 10.653 5.993 3.074 1.00 97.31 588 PHE A O 1
ATOM 4640 N N . ILE A 1 589 ? 8.708 6.505 2.064 1.00 95.81 589 ILE A N 1
ATOM 4641 C CA . ILE A 1 589 ? 9.259 7.489 1.130 1.00 95.81 589 ILE A CA 1
ATOM 4642 C C . ILE A 1 589 ? 9.464 8.792 1.904 1.00 95.81 589 ILE A C 1
ATOM 4644 O O . ILE A 1 589 ? 8.495 9.385 2.374 1.00 95.81 589 ILE A O 1
ATOM 4648 N N . TRP A 1 590 ? 10.731 9.180 2.091 1.00 94.06 590 TRP A N 1
ATOM 4649 C CA . TRP A 1 590 ? 11.143 10.341 2.900 1.00 94.06 590 TRP A CA 1
ATOM 4650 C C . TRP A 1 590 ? 10.565 10.329 4.319 1.00 94.06 590 TRP A C 1
ATOM 4652 O O . TRP A 1 590 ? 10.254 11.378 4.880 1.00 94.06 590 TRP A O 1
ATOM 4662 N N . GLY A 1 591 ? 10.396 9.130 4.883 1.00 94.19 591 GLY A N 1
ATOM 4663 C CA . GLY A 1 591 ? 9.707 8.966 6.153 1.00 94.19 591 GLY A CA 1
ATOM 4664 C C . GLY A 1 591 ? 10.444 9.602 7.333 1.00 94.19 591 GLY A C 1
ATOM 4665 O O . GLY A 1 591 ? 11.669 9.683 7.353 1.00 94.19 591 GLY A O 1
ATOM 4666 N N . ASN A 1 592 ? 9.686 10.010 8.344 1.00 95.12 592 ASN A N 1
ATOM 4667 C CA . ASN A 1 592 ? 10.162 10.539 9.616 1.00 95.12 592 ASN A CA 1
ATOM 4668 C C . ASN A 1 592 ? 9.977 9.507 10.735 1.00 95.12 592 ASN A C 1
ATOM 4670 O O . ASN A 1 592 ? 9.069 8.676 10.689 1.00 95.12 592 ASN A O 1
ATOM 4674 N N . ARG A 1 593 ? 10.827 9.579 11.765 1.00 96.69 593 ARG A N 1
ATOM 4675 C CA . ARG A 1 593 ? 10.690 8.765 12.980 1.00 96.69 593 ARG A CA 1
ATOM 4676 C C . ARG A 1 593 ? 9.957 9.518 14.088 1.00 96.69 593 ARG A C 1
ATOM 4678 O O . ARG A 1 593 ? 9.974 10.749 14.116 1.00 96.69 593 ARG A O 1
ATOM 4685 N N . PHE A 1 594 ? 9.390 8.765 15.024 1.00 97.38 594 PHE A N 1
ATOM 4686 C CA . PHE A 1 594 ? 8.813 9.294 16.260 1.00 97.38 594 PHE A CA 1
ATOM 4687 C C . PHE A 1 594 ? 9.758 9.071 17.442 1.00 97.38 594 PHE A C 1
ATOM 4689 O O . PHE A 1 594 ? 10.298 7.975 17.613 1.00 97.38 594 PHE A O 1
ATOM 4696 N N . ALA A 1 595 ? 9.934 10.100 18.265 1.00 96.81 595 ALA A N 1
ATOM 4697 C CA . ALA A 1 595 ? 10.472 9.975 19.610 1.00 96.81 595 ALA A CA 1
ATOM 4698 C C . ALA A 1 595 ? 9.301 9.789 20.583 1.00 96.81 595 ALA A C 1
ATOM 4700 O O . ALA A 1 595 ? 8.321 10.531 20.537 1.00 96.81 595 ALA A O 1
ATOM 4701 N N . LEU A 1 596 ? 9.392 8.756 21.421 1.00 96.62 596 LEU A N 1
ATOM 4702 C CA . LEU A 1 596 ? 8.357 8.380 22.381 1.00 96.62 596 LEU A CA 1
ATOM 4703 C C . LEU A 1 596 ? 8.951 8.461 23.789 1.00 96.62 596 LEU A C 1
ATOM 4705 O O . LEU A 1 596 ? 9.821 7.657 24.133 1.00 96.62 596 LEU A O 1
ATOM 4709 N N . ASP A 1 597 ? 8.483 9.407 24.597 1.00 96.81 597 ASP A N 1
ATOM 4710 C CA . ASP A 1 597 ? 8.844 9.501 26.007 1.00 96.81 597 ASP A CA 1
ATOM 4711 C C . ASP A 1 597 ? 7.945 8.573 26.830 1.00 96.81 597 ASP A C 1
ATOM 4713 O O . ASP A 1 597 ? 6.780 8.853 27.116 1.00 96.81 597 ASP A O 1
ATOM 4717 N N . SER A 1 598 ? 8.502 7.424 27.215 1.00 94.44 598 SER A N 1
ATOM 4718 C CA . SER A 1 598 ? 7.778 6.417 27.994 1.00 94.44 598 SER A CA 1
ATOM 4719 C C . SER A 1 598 ? 7.283 6.921 29.356 1.00 94.44 598 SER A C 1
ATOM 4721 O O . SER A 1 598 ? 6.266 6.419 29.841 1.00 94.44 598 SER A O 1
ATOM 4723 N N . ALA A 1 599 ? 7.970 7.886 29.978 1.00 95.81 599 ALA A N 1
ATOM 4724 C CA . ALA A 1 599 ? 7.591 8.417 31.282 1.00 95.81 599 ALA A CA 1
ATOM 4725 C C . ALA A 1 599 ? 6.401 9.372 31.146 1.00 95.81 599 ALA A C 1
ATOM 4727 O O . ALA A 1 599 ? 5.414 9.225 31.873 1.00 95.81 599 ALA A O 1
ATOM 4728 N N . GLU A 1 600 ? 6.446 10.284 30.173 1.00 95.31 600 GLU A N 1
ATOM 4729 C CA . GLU A 1 600 ? 5.330 11.190 29.891 1.00 95.31 600 GLU A CA 1
ATOM 4730 C C . GLU A 1 600 ? 4.088 10.437 29.403 1.00 95.31 600 GLU A C 1
ATOM 4732 O O . GLU A 1 600 ? 3.001 10.654 29.946 1.00 95.31 600 GLU A O 1
ATOM 4737 N N . LEU A 1 601 ? 4.244 9.479 28.483 1.00 95.69 601 LEU A N 1
ATOM 4738 C CA . LEU A 1 601 ? 3.153 8.613 28.018 1.00 95.69 601 LEU A CA 1
ATOM 4739 C C . LEU A 1 601 ? 2.487 7.869 29.183 1.00 95.69 601 LEU A C 1
ATOM 4741 O O . LEU A 1 601 ? 1.263 7.901 29.332 1.00 95.69 601 LEU A O 1
ATOM 4745 N N . SER A 1 602 ? 3.290 7.268 30.067 1.00 94.12 602 SER A N 1
ATOM 4746 C CA . SER A 1 602 ? 2.779 6.567 31.251 1.00 94.12 602 SER A CA 1
ATOM 4747 C C . SER A 1 602 ? 2.061 7.518 32.212 1.00 94.12 602 SER A C 1
ATOM 4749 O O . SER A 1 602 ? 0.998 7.177 32.730 1.00 94.12 602 SER A O 1
ATOM 4751 N N . SER A 1 603 ? 2.580 8.736 32.412 1.00 92.94 603 SER A N 1
ATOM 4752 C CA . SER A 1 603 ? 1.922 9.766 33.232 1.00 92.94 603 SER A CA 1
ATOM 4753 C C . SER A 1 603 ? 0.573 10.205 32.641 1.00 92.94 603 SER A C 1
ATOM 4755 O O . SER A 1 603 ? -0.401 10.424 33.371 1.00 92.94 603 SER A O 1
ATOM 4757 N N . ALA A 1 604 ? 0.482 10.238 31.307 1.00 91.50 604 ALA A N 1
ATOM 4758 C CA . ALA A 1 604 ? -0.738 10.488 30.552 1.00 91.50 604 ALA A CA 1
ATOM 4759 C C . ALA A 1 604 ? -1.683 9.270 30.528 1.00 91.50 604 ALA A C 1
ATOM 4761 O O . ALA A 1 604 ? -2.858 9.424 30.196 1.00 91.50 604 ALA A O 1
ATOM 4762 N N . GLY A 1 605 ? -1.255 8.101 31.019 1.00 93.69 605 GLY A N 1
ATOM 4763 C CA . GLY A 1 605 ? -2.044 6.865 30.996 1.00 93.69 605 GLY A CA 1
ATOM 4764 C C . GLY A 1 605 ? -2.171 6.280 29.589 1.00 93.69 605 GLY A C 1
ATOM 4765 O O . GLY A 1 605 ? -3.105 5.530 29.315 1.00 93.69 605 GLY A O 1
ATOM 4766 N N . ILE A 1 606 ? -1.258 6.657 28.693 1.00 96.31 606 ILE A N 1
ATOM 4767 C CA . ILE A 1 606 ? -1.216 6.229 27.302 1.00 96.31 606 ILE A CA 1
ATOM 4768 C C . ILE A 1 606 ? -0.143 5.155 27.162 1.00 96.31 606 ILE A C 1
ATOM 4770 O O . ILE A 1 606 ? 1.001 5.309 27.584 1.00 96.31 606 ILE A O 1
ATOM 4774 N N . THR A 1 607 ? -0.523 4.050 26.539 1.00 96.88 607 THR A N 1
ATOM 4775 C CA . THR A 1 607 ? 0.382 2.967 26.160 1.00 96.88 607 THR A CA 1
ATOM 4776 C C . THR A 1 607 ? 0.811 3.148 24.712 1.00 96.88 607 THR A C 1
ATOM 4778 O O . THR A 1 607 ? -0.005 3.516 23.868 1.00 96.88 607 THR A O 1
ATOM 4781 N N . ALA A 1 608 ? 2.086 2.895 24.418 1.00 97.25 608 ALA A N 1
ATOM 4782 C CA . ALA A 1 608 ? 2.631 2.982 23.069 1.00 97.25 608 ALA A CA 1
ATOM 4783 C C . ALA A 1 608 ? 3.187 1.630 22.613 1.00 97.25 608 ALA A C 1
ATOM 4785 O O . ALA A 1 608 ? 4.007 1.016 23.296 1.00 97.25 608 ALA A O 1
ATOM 4786 N N . GLN A 1 609 ? 2.763 1.193 21.430 1.00 97.31 609 GLN A N 1
ATOM 4787 C CA . GLN A 1 609 ? 3.223 -0.022 20.768 1.00 97.31 609 GLN A CA 1
ATOM 4788 C C . GLN A 1 609 ? 3.848 0.347 19.420 1.00 97.31 609 GLN A C 1
ATOM 4790 O O . GLN A 1 609 ? 3.156 0.770 18.492 1.00 97.31 609 GLN A O 1
ATOM 4795 N N . THR A 1 610 ? 5.163 0.179 19.288 1.00 98.00 610 THR A N 1
ATOM 4796 C CA . THR A 1 610 ? 5.861 0.382 18.009 1.00 98.00 610 THR A CA 1
ATOM 4797 C C . THR A 1 610 ? 5.534 -0.765 17.057 1.00 98.00 610 THR A C 1
ATOM 4799 O O . THR A 1 610 ? 5.921 -1.904 17.304 1.00 98.00 610 THR A O 1
ATOM 4802 N N . LEU A 1 611 ? 4.851 -0.465 15.953 1.00 98.19 611 LEU A N 1
ATOM 4803 C CA . LEU A 1 611 ? 4.421 -1.458 14.965 1.00 98.19 611 LEU A CA 1
ATOM 4804 C C . LEU A 1 611 ? 5.474 -1.699 13.886 1.00 98.19 611 LEU A C 1
ATOM 4806 O O . LEU A 1 611 ? 5.689 -2.836 13.469 1.00 98.19 611 LEU A O 1
ATOM 4810 N N . ILE A 1 612 ? 6.119 -0.630 13.417 1.00 98.25 612 ILE A N 1
ATOM 4811 C CA . ILE A 1 612 ? 7.155 -0.682 12.384 1.00 98.25 612 ILE A CA 1
ATOM 4812 C C . ILE A 1 612 ? 8.319 0.193 12.823 1.00 98.25 612 ILE A C 1
ATOM 4814 O O . ILE A 1 612 ? 8.123 1.327 13.262 1.00 98.25 612 ILE A O 1
ATOM 4818 N N . SER A 1 613 ? 9.532 -0.327 12.667 1.00 97.69 613 SER A N 1
ATOM 4819 C CA . SER A 1 613 ? 10.772 0.379 12.977 1.00 97.69 613 SER A CA 1
ATOM 4820 C C . SER A 1 613 ? 11.756 0.374 11.807 1.00 97.69 613 SER A C 1
ATOM 4822 O O . SER A 1 613 ? 11.642 -0.429 10.876 1.00 97.69 613 SER A O 1
ATOM 4824 N N . THR A 1 614 ? 12.723 1.288 11.854 1.00 96.88 614 THR A N 1
ATOM 4825 C CA . THR A 1 614 ? 13.905 1.264 10.986 1.00 96.88 614 THR A CA 1
ATOM 4826 C C . THR A 1 614 ? 14.786 0.051 11.292 1.00 96.88 614 THR A C 1
ATOM 4828 O O . THR A 1 614 ? 14.622 -0.636 12.304 1.00 96.88 614 THR A O 1
ATOM 4831 N N . SER A 1 615 ? 15.800 -0.189 10.465 1.00 94.25 615 SER A N 1
ATOM 4832 C CA . SER A 1 615 ? 16.893 -1.070 10.854 1.00 94.25 615 SER A CA 1
ATOM 4833 C C . SER A 1 615 ? 17.739 -0.438 11.982 1.00 94.25 615 SER A C 1
ATOM 4835 O O . SER A 1 615 ? 17.687 0.778 12.203 1.00 94.25 615 SER A O 1
ATOM 4837 N N . PRO A 1 616 ? 18.583 -1.225 12.680 1.00 92.75 616 PRO A N 1
ATOM 4838 C CA . PRO A 1 616 ? 19.577 -0.693 13.618 1.00 92.75 616 PRO A CA 1
ATOM 4839 C C . PRO A 1 616 ? 20.668 0.176 12.963 1.00 92.75 616 PRO A C 1
ATOM 4841 O O . PRO A 1 616 ? 21.537 0.686 13.661 1.00 92.75 616 PRO A O 1
ATOM 4844 N N . GLN A 1 617 ? 20.684 0.289 11.630 1.00 92.88 617 GLN A N 1
ATOM 4845 C CA . GLN A 1 617 ? 21.665 1.053 10.854 1.00 92.88 617 GLN A CA 1
ATOM 4846 C C . GLN A 1 617 ? 21.049 2.326 10.257 1.00 92.88 617 GLN A C 1
ATOM 4848 O O . GLN A 1 617 ? 21.445 2.765 9.175 1.00 92.88 617 GLN A O 1
ATOM 4853 N N . ALA A 1 618 ? 20.070 2.902 10.951 1.00 95.88 618 ALA A N 1
ATOM 4854 C CA . ALA A 1 618 ? 19.486 4.186 10.598 1.00 95.88 618 ALA A CA 1
ATOM 4855 C C . ALA A 1 618 ? 20.340 5.351 11.113 1.00 95.88 618 ALA A C 1
ATOM 4857 O O . ALA A 1 618 ? 21.003 5.250 12.146 1.00 95.88 618 ALA A O 1
ATOM 4858 N N . TRP A 1 619 ? 20.321 6.468 10.395 1.00 97.25 619 TRP A N 1
ATOM 4859 C CA . TRP A 1 619 ? 20.937 7.730 10.808 1.00 97.25 619 TRP A CA 1
ATOM 4860 C C . TRP A 1 619 ? 20.047 8.892 10.381 1.00 97.25 619 TRP A C 1
ATOM 4862 O O . TRP A 1 619 ? 19.144 8.717 9.565 1.00 97.25 619 TRP A O 1
ATOM 4872 N N . ALA A 1 620 ? 20.287 10.079 10.925 1.00 96.44 620 ALA A N 1
ATOM 4873 C CA . ALA A 1 620 ? 19.509 11.255 10.573 1.00 96.44 620 ALA A CA 1
ATOM 4874 C C . ALA A 1 620 ? 20.392 12.475 10.335 1.00 96.44 620 ALA A C 1
ATOM 4876 O O . ALA A 1 620 ? 21.538 12.530 10.787 1.00 96.44 620 ALA A O 1
ATOM 4877 N N . TYR A 1 621 ? 19.843 13.451 9.617 1.00 95.81 621 TYR A N 1
ATOM 4878 C CA . TYR A 1 621 ? 20.476 14.738 9.369 1.00 95.81 621 TYR A CA 1
ATOM 4879 C C . TYR A 1 621 ? 19.522 15.884 9.747 1.00 95.81 621 TYR A C 1
ATOM 4881 O O . TYR A 1 621 ? 18.445 15.990 9.146 1.00 95.81 621 TYR A O 1
ATOM 4889 N N . PRO A 1 622 ? 19.898 16.761 10.699 1.00 94.69 622 PRO A N 1
ATOM 4890 C CA . PRO A 1 622 ? 19.081 17.897 11.117 1.00 94.69 622 PRO A CA 1
ATOM 4891 C C . PRO A 1 622 ? 19.146 19.010 10.063 1.00 94.69 622 PRO A C 1
ATOM 4893 O O . PRO A 1 622 ? 19.928 19.956 10.157 1.00 94.69 622 PRO A O 1
ATOM 4896 N N . TRP A 1 623 ? 18.349 18.870 9.008 1.00 94.06 623 TRP A N 1
ATOM 4897 C CA . TRP A 1 623 ? 18.335 19.807 7.890 1.00 94.06 623 TRP A CA 1
ATOM 4898 C C . TRP A 1 623 ? 17.700 21.150 8.286 1.00 94.06 623 TRP A C 1
ATOM 4900 O O . TRP A 1 623 ? 16.567 21.189 8.759 1.00 94.06 623 TRP A O 1
ATOM 4910 N N . GLN A 1 624 ? 18.417 22.252 8.042 1.00 90.25 624 GLN A N 1
ATOM 4911 C CA . GLN A 1 624 ? 17.977 23.623 8.360 1.00 90.25 624 GLN A CA 1
ATOM 4912 C C . GLN A 1 624 ? 17.810 24.518 7.117 1.00 90.25 624 GLN A C 1
ATOM 4914 O O . GLN A 1 624 ? 17.423 25.679 7.231 1.00 90.25 624 GLN A O 1
ATOM 4919 N N . GLY A 1 625 ? 18.107 24.005 5.919 1.00 91.06 625 GLY A N 1
ATOM 4920 C CA . GLY A 1 625 ? 18.054 24.768 4.672 1.00 91.06 625 GLY A CA 1
ATOM 4921 C C . GLY A 1 625 ? 19.075 24.293 3.638 1.00 91.06 625 GLY A C 1
ATOM 4922 O O . GLY A 1 625 ? 20.053 23.629 3.969 1.00 91.06 625 GLY A O 1
ATOM 4923 N N . GLY A 1 626 ? 18.855 24.653 2.371 1.00 91.19 626 GLY A N 1
ATOM 4924 C CA . GLY A 1 626 ? 19.766 24.326 1.266 1.00 91.19 626 GLY A CA 1
ATOM 4925 C C . GLY A 1 626 ? 19.672 22.880 0.759 1.00 91.19 626 GLY A C 1
ATOM 4926 O O . GLY A 1 626 ? 18.710 22.164 1.035 1.00 91.19 626 GLY A O 1
ATOM 4927 N N . TRP A 1 627 ? 20.660 22.459 -0.031 1.00 92.19 627 TRP A N 1
ATOM 4928 C CA . TRP A 1 627 ? 20.746 21.095 -0.569 1.00 92.19 627 TRP A CA 1
ATOM 4929 C C . TRP A 1 627 ? 21.317 20.126 0.469 1.00 92.19 627 TRP A C 1
ATOM 4931 O O . TRP A 1 627 ? 22.098 20.531 1.329 1.00 92.19 627 TRP A O 1
ATOM 4941 N N . LEU A 1 628 ? 20.981 18.839 0.364 1.00 94.62 628 LEU A N 1
ATOM 4942 C CA . LEU A 1 628 ? 21.653 17.812 1.159 1.00 94.62 628 LEU A CA 1
ATOM 4943 C C . LEU A 1 628 ? 23.139 17.712 0.762 1.00 94.62 628 LEU A C 1
ATOM 4945 O O . LEU A 1 628 ? 23.423 17.528 -0.427 1.00 94.62 628 LEU A O 1
ATOM 4949 N N . PRO A 1 629 ? 24.074 17.792 1.728 1.00 92.81 629 PRO A N 1
ATOM 4950 C CA . PRO A 1 629 ? 25.496 17.599 1.461 1.00 92.81 629 PRO A CA 1
ATOM 4951 C C . PRO A 1 629 ? 25.777 16.166 0.976 1.00 92.81 629 PRO A C 1
ATOM 4953 O O . PRO A 1 629 ? 25.162 15.235 1.497 1.00 92.81 629 PRO A O 1
ATOM 4956 N N . PRO A 1 630 ? 26.710 15.924 0.039 1.00 90.19 630 PRO A N 1
ATOM 4957 C CA . PRO A 1 630 ? 27.062 14.567 -0.394 1.00 90.19 630 PRO A CA 1
ATOM 4958 C C . PRO A 1 630 ? 27.512 13.639 0.748 1.00 90.19 630 PRO A C 1
ATOM 4960 O O . PRO A 1 630 ? 27.308 12.427 0.689 1.00 90.19 630 PRO A O 1
ATOM 4963 N N . GLU A 1 631 ? 28.091 14.197 1.809 1.00 91.12 631 GLU A N 1
ATOM 4964 C CA . GLU A 1 631 ? 28.650 13.459 2.942 1.00 91.12 631 GLU A CA 1
ATOM 4965 C C . GLU A 1 631 ? 27.565 12.746 3.761 1.00 91.12 631 GLU A C 1
ATOM 4967 O O . GLU A 1 631 ? 27.823 11.693 4.343 1.00 91.12 631 GLU A O 1
ATOM 4972 N N . VAL A 1 632 ? 26.325 13.256 3.765 1.00 92.75 632 VAL A N 1
ATOM 4973 C CA . VAL A 1 632 ? 25.223 12.668 4.554 1.00 92.75 632 VAL A CA 1
ATOM 4974 C C . VAL A 1 632 ? 24.775 11.306 4.023 1.00 92.75 632 VAL A C 1
ATOM 4976 O O . VAL A 1 632 ? 24.139 10.540 4.743 1.00 92.75 632 VAL A O 1
ATOM 4979 N N . PHE A 1 633 ? 25.131 10.972 2.779 1.00 92.12 633 PHE A N 1
ATOM 4980 C CA . PHE A 1 633 ? 24.866 9.665 2.176 1.00 92.12 633 PHE A CA 1
ATOM 4981 C C . PHE A 1 633 ? 25.873 8.587 2.624 1.00 92.12 633 PHE A C 1
ATOM 4983 O O . PHE A 1 633 ? 25.673 7.402 2.344 1.00 92.12 633 PHE A O 1
ATOM 4990 N N . ALA A 1 634 ? 26.935 8.974 3.340 1.00 88.56 634 ALA A N 1
ATOM 4991 C CA . ALA A 1 634 ? 27.970 8.094 3.874 1.00 88.56 634 ALA A CA 1
ATOM 4992 C C . ALA A 1 634 ? 28.090 8.261 5.406 1.00 88.56 634 ALA A C 1
ATOM 4994 O O . ALA A 1 634 ? 28.984 8.960 5.886 1.00 88.56 634 ALA A O 1
ATOM 4995 N N . PRO A 1 635 ? 27.209 7.621 6.202 1.00 88.38 635 PRO A N 1
ATOM 4996 C CA . PRO A 1 635 ? 27.161 7.843 7.644 1.00 88.38 635 PRO A CA 1
ATOM 4997 C C . PRO A 1 635 ? 28.401 7.299 8.357 1.00 88.38 635 PRO A C 1
ATOM 4999 O O . PRO A 1 635 ? 28.884 6.209 8.036 1.00 88.38 635 PRO A O 1
ATOM 5002 N N . GLN A 1 636 ? 28.858 8.034 9.373 1.00 85.19 636 GLN A N 1
ATOM 5003 C CA . GLN A 1 636 ? 29.903 7.591 10.305 1.00 85.19 636 GLN A CA 1
ATOM 5004 C C . GLN A 1 636 ? 29.319 6.963 11.580 1.00 85.19 636 GLN A C 1
ATOM 5006 O O . GLN A 1 636 ? 29.907 6.034 12.130 1.00 85.19 636 GLN A O 1
ATOM 5011 N N . THR A 1 637 ? 28.138 7.423 12.004 1.00 91.44 637 THR A N 1
ATOM 5012 C CA . THR A 1 637 ? 27.469 7.010 13.245 1.00 91.44 637 THR A CA 1
ATOM 5013 C C . THR A 1 637 ? 26.002 6.701 12.966 1.00 91.44 637 THR A C 1
ATOM 5015 O O . THR A 1 637 ? 25.371 7.369 12.147 1.00 91.44 637 THR A O 1
ATOM 5018 N N . TYR A 1 638 ? 25.465 5.691 13.651 1.00 95.19 638 TYR A N 1
ATOM 5019 C CA . TYR A 1 638 ? 24.056 5.305 13.579 1.00 95.19 638 TYR A CA 1
ATOM 5020 C C . TYR A 1 638 ? 23.310 5.722 14.847 1.00 95.19 638 TYR A C 1
ATOM 5022 O O . TYR A 1 638 ? 23.913 5.892 15.908 1.00 95.19 638 TYR A O 1
ATOM 5030 N N . LEU A 1 639 ? 21.993 5.876 14.729 1.00 95.69 639 LEU A N 1
ATOM 5031 C CA . LEU A 1 639 ? 21.102 6.119 15.857 1.00 95.69 639 LEU A CA 1
ATOM 5032 C C . LEU A 1 639 ? 21.088 4.914 16.814 1.00 95.69 639 LEU A C 1
ATOM 5034 O O . LEU A 1 639 ? 21.327 3.777 16.391 1.00 95.69 639 LEU A O 1
ATOM 5038 N N . PRO A 1 640 ? 20.804 5.136 18.109 1.00 93.19 640 PRO A N 1
ATOM 5039 C CA . PRO A 1 640 ? 20.745 4.061 19.087 1.00 93.19 640 PRO A CA 1
ATOM 5040 C C . PRO A 1 640 ? 19.535 3.157 18.822 1.00 93.19 640 PRO A C 1
ATOM 5042 O O . PRO A 1 640 ? 18.406 3.474 19.185 1.00 93.19 640 PRO A O 1
ATOM 5045 N N . GLY A 1 641 ? 19.792 2.009 18.197 1.00 92.69 641 GLY A N 1
ATOM 5046 C CA . GLY A 1 641 ? 18.788 0.980 17.937 1.00 92.69 641 GLY A CA 1
ATOM 5047 C C . GLY A 1 641 ? 17.741 1.351 16.871 1.00 92.69 641 GLY A C 1
ATOM 5048 O O . GLY A 1 641 ? 17.791 2.432 16.278 1.00 92.69 641 GLY A O 1
ATOM 5049 N N . PRO A 1 642 ? 16.796 0.431 16.597 1.00 95.31 642 PRO A N 1
ATOM 5050 C CA . PRO A 1 642 ? 15.675 0.661 15.686 1.00 95.31 642 PRO A CA 1
ATOM 5051 C C . PRO A 1 642 ? 14.817 1.854 16.114 1.00 95.31 642 PRO A C 1
ATOM 5053 O O . PRO A 1 642 ? 14.461 1.977 17.284 1.00 95.31 642 PRO A O 1
ATOM 5056 N N . GLN A 1 643 ? 14.450 2.706 15.162 1.00 97.25 643 GLN A N 1
ATOM 5057 C CA . GLN A 1 643 ? 13.657 3.908 15.408 1.00 97.25 643 GLN A CA 1
ATOM 5058 C C . GLN A 1 643 ? 12.193 3.694 14.996 1.00 97.25 643 GLN A C 1
ATOM 5060 O O . GLN A 1 643 ? 11.966 3.105 13.936 1.00 97.25 643 GLN A O 1
ATOM 5065 N N . PRO A 1 644 ? 11.195 4.163 15.768 1.00 97.94 644 PRO A N 1
ATOM 5066 C CA . PRO A 1 644 ? 9.781 4.009 15.420 1.00 97.94 644 PRO A CA 1
ATOM 5067 C C . PRO A 1 644 ? 9.404 4.766 14.138 1.00 97.94 644 PRO A C 1
ATOM 5069 O O . PRO A 1 644 ? 9.538 5.985 14.076 1.00 97.94 644 PRO A O 1
ATOM 5072 N N . LEU A 1 645 ? 8.890 4.050 13.135 1.00 98.25 645 LEU A N 1
ATOM 5073 C CA . LEU A 1 645 ? 8.302 4.607 11.905 1.00 98.25 645 LEU A CA 1
ATOM 5074 C C . LEU A 1 645 ? 6.768 4.594 11.942 1.00 98.25 645 LEU A C 1
ATOM 5076 O O . LEU A 1 645 ? 6.125 5.435 11.317 1.00 98.25 645 LEU A O 1
ATOM 5080 N N . ALA A 1 646 ? 6.180 3.638 12.665 1.00 98.50 646 ALA A N 1
ATOM 5081 C CA . ALA A 1 646 ? 4.754 3.604 12.960 1.00 98.50 646 ALA A CA 1
ATOM 5082 C C . ALA A 1 646 ? 4.511 3.128 14.397 1.00 98.50 646 ALA A C 1
ATOM 5084 O O . ALA A 1 646 ? 5.122 2.145 14.830 1.00 98.50 646 ALA A O 1
ATOM 5085 N N . ALA A 1 647 ? 3.615 3.800 15.120 1.00 98.19 647 ALA A N 1
ATOM 5086 C CA . ALA A 1 647 ? 3.314 3.512 16.522 1.00 98.19 647 ALA A CA 1
ATOM 5087 C C . ALA A 1 647 ? 1.813 3.637 16.810 1.00 98.19 647 ALA A C 1
ATOM 5089 O O . ALA A 1 647 ? 1.182 4.613 16.407 1.00 98.19 647 ALA A O 1
ATOM 5090 N N . LEU A 1 648 ? 1.253 2.650 17.510 1.00 98.19 648 LEU A N 1
ATOM 5091 C CA . LEU A 1 648 ? -0.119 2.657 18.008 1.00 98.19 648 LEU A CA 1
ATOM 5092 C C . LEU A 1 648 ? -0.128 3.154 19.454 1.00 98.19 648 LEU A C 1
ATOM 5094 O O . LEU A 1 648 ? 0.522 2.567 20.318 1.00 98.19 648 LEU A O 1
ATOM 5098 N N . LEU A 1 649 ? -0.873 4.224 19.705 1.00 98.19 649 LEU A N 1
ATOM 5099 C CA . LEU A 1 649 ? -1.071 4.817 21.019 1.00 98.19 649 LEU A CA 1
ATOM 5100 C C . LEU A 1 649 ? -2.484 4.491 21.505 1.00 98.19 649 LEU A C 1
ATOM 5102 O O . LEU A 1 649 ? -3.447 4.730 20.780 1.00 98.19 649 LEU A O 1
ATOM 5106 N N . THR A 1 650 ? -2.626 3.961 22.718 1.00 97.44 650 THR A N 1
ATOM 5107 C CA . THR A 1 650 ? -3.932 3.618 23.308 1.00 97.44 650 THR A CA 1
ATOM 5108 C C . THR A 1 650 ? -4.021 4.167 24.723 1.00 97.44 650 THR A C 1
ATOM 5110 O O . THR A 1 650 ? -3.161 3.870 25.553 1.00 97.44 650 THR A O 1
ATOM 5113 N N . GLY A 1 651 ? -5.050 4.962 25.006 1.00 95.88 651 GLY A N 1
ATOM 5114 C CA . GLY A 1 651 ? -5.242 5.588 26.314 1.00 95.88 651 GLY A CA 1
ATOM 5115 C C . GLY A 1 651 ? -6.320 6.677 26.306 1.00 95.88 651 GLY A C 1
ATOM 5116 O O . GLY A 1 651 ? -6.993 6.876 25.291 1.00 95.88 651 GLY A O 1
ATOM 5117 N N . PRO A 1 652 ? -6.506 7.382 27.432 1.00 94.94 652 PRO A N 1
ATOM 5118 C CA . PRO A 1 652 ? -7.402 8.528 27.526 1.00 94.94 652 PRO A CA 1
ATOM 5119 C C . PRO A 1 652 ? -6.726 9.775 26.937 1.00 94.94 652 PRO A C 1
ATOM 5121 O O . PRO A 1 652 ? -5.854 10.383 27.560 1.00 94.94 652 PRO A O 1
ATOM 5124 N N . PHE A 1 653 ? -7.113 10.152 25.719 1.00 95.25 653 PHE A N 1
ATOM 5125 C CA . PHE A 1 653 ? -6.539 11.297 25.008 1.00 95.25 653 PHE A CA 1
ATOM 5126 C C . PHE A 1 653 ? -7.199 12.613 25.425 1.00 95.25 653 PHE A C 1
ATOM 5128 O O . PHE A 1 653 ? -8.425 12.690 25.409 1.00 95.25 653 PHE A O 1
ATOM 5135 N N . PRO A 1 654 ? -6.432 13.666 25.756 1.00 92.25 654 PRO A N 1
ATOM 5136 C CA . PRO A 1 654 ? -7.016 14.924 26.197 1.00 92.25 654 PRO A CA 1
ATOM 5137 C C . PRO A 1 654 ? -7.778 15.618 25.062 1.00 92.25 654 PRO A C 1
ATOM 5139 O O . PRO A 1 654 ? -7.275 15.716 23.936 1.00 92.25 654 PRO A O 1
ATOM 5142 N N . GLU A 1 655 ? -8.950 16.160 25.392 1.00 93.62 655 GLU A N 1
ATOM 5143 C CA . GLU A 1 655 ? -9.591 17.198 24.587 1.00 93.62 655 GLU A CA 1
ATOM 5144 C C . GLU A 1 655 ? -8.818 18.511 24.767 1.00 93.62 655 GLU A C 1
ATOM 5146 O O . GLU A 1 655 ? -8.307 18.806 25.855 1.00 93.62 655 GLU A O 1
ATOM 5151 N N . VAL A 1 656 ? -8.686 19.288 23.692 1.00 93.88 656 VAL A N 1
ATOM 5152 C CA . VAL A 1 656 ? -7.929 20.544 23.710 1.00 93.88 656 VAL A CA 1
ATOM 5153 C C . VAL A 1 656 ? -8.718 21.691 23.100 1.00 93.88 656 VAL A C 1
ATOM 5155 O O . VAL A 1 656 ? -9.586 21.488 22.257 1.00 93.88 656 VAL A O 1
ATOM 5158 N N . ALA A 1 657 ? -8.364 22.910 23.497 1.00 92.94 657 ALA A N 1
ATOM 5159 C CA . ALA A 1 657 ? -8.786 24.144 22.849 1.00 92.94 657 ALA A CA 1
ATOM 5160 C C . ALA A 1 657 ? -7.590 25.079 22.657 1.00 92.94 657 ALA A C 1
ATOM 5162 O O . ALA A 1 657 ? -6.554 24.946 23.314 1.00 92.94 657 ALA A O 1
ATOM 5163 N N . PHE A 1 658 ? -7.742 26.033 21.740 1.00 89.81 658 PHE A N 1
ATOM 5164 C CA . PHE A 1 658 ? -6.785 27.122 21.591 1.00 89.81 658 PHE A CA 1
ATOM 5165 C C . PHE A 1 658 ? -7.063 28.195 22.642 1.00 89.81 658 PHE A C 1
ATOM 5167 O O . PHE A 1 658 ? -8.186 28.686 22.744 1.00 89.81 658 PHE A O 1
ATOM 5174 N N . ALA A 1 659 ? -6.028 28.556 23.391 1.00 86.81 659 ALA A N 1
ATOM 5175 C CA . ALA A 1 659 ? -6.012 29.686 24.309 1.00 86.81 659 ALA A CA 1
ATOM 5176 C C . ALA A 1 659 ? -4.872 30.634 23.923 1.00 86.81 659 ALA A C 1
ATOM 5178 O O . ALA A 1 659 ? -3.912 30.222 23.270 1.00 86.81 659 ALA A O 1
ATOM 5179 N N . GLU A 1 660 ? -4.975 31.899 24.313 1.00 85.81 660 GLU A N 1
ATOM 5180 C CA . GLU A 1 660 ? -3.880 32.858 24.164 1.00 85.81 660 GLU A CA 1
ATOM 5181 C C . GLU A 1 660 ? -2.934 32.739 25.364 1.00 85.81 660 GLU A C 1
ATOM 5183 O O . GLU A 1 660 ? -3.383 32.631 26.508 1.00 85.81 660 GLU A O 1
ATOM 5188 N N . ASP A 1 661 ? -1.627 32.703 25.102 1.00 84.31 661 ASP A N 1
ATOM 5189 C CA . ASP A 1 661 ? -0.609 32.860 26.141 1.00 84.31 661 ASP A CA 1
ATOM 5190 C C . ASP A 1 661 ? -0.429 34.339 26.537 1.00 84.31 661 ASP A C 1
ATOM 5192 O O . ASP A 1 661 ? -1.047 35.240 25.966 1.00 84.31 661 ASP A O 1
ATOM 5196 N N . GLU A 1 662 ? 0.426 34.599 27.531 1.00 81.94 662 GLU A N 1
ATOM 5197 C CA . GLU A 1 662 ? 0.722 35.956 28.024 1.00 81.94 662 GLU A CA 1
ATOM 5198 C C . GLU A 1 662 ? 1.317 36.881 26.940 1.00 81.94 662 GLU A C 1
ATOM 5200 O O . GLU A 1 662 ? 1.199 38.102 27.044 1.00 81.94 662 GLU A O 1
ATOM 5205 N N . ASP A 1 663 ? 1.889 36.309 25.873 1.00 78.94 663 ASP A N 1
ATOM 5206 C CA . ASP A 1 663 ? 2.452 37.010 24.714 1.00 78.94 663 ASP A CA 1
ATOM 5207 C C . ASP A 1 663 ? 1.443 37.143 23.545 1.00 78.94 663 ASP A C 1
ATOM 5209 O O . ASP A 1 663 ? 1.805 37.598 22.453 1.00 78.94 663 ASP A O 1
ATOM 5213 N N . GLY A 1 664 ? 0.181 36.735 23.738 1.00 75.00 664 GLY A N 1
ATOM 5214 C CA . GLY A 1 664 ? -0.881 36.773 22.727 1.00 75.00 664 GLY A CA 1
ATOM 5215 C C . GLY A 1 664 ? -0.752 35.711 21.626 1.00 75.00 664 GLY A C 1
ATOM 5216 O O . GLY A 1 664 ? -1.315 35.866 20.539 1.00 75.00 664 GLY A O 1
ATOM 5217 N N . ARG A 1 665 ? 0.013 34.637 21.848 1.00 79.81 665 ARG A N 1
ATOM 5218 C CA . ARG A 1 665 ? 0.175 33.524 20.902 1.00 79.81 665 ARG A CA 1
ATOM 5219 C C . ARG A 1 665 ? -0.823 32.415 21.209 1.00 79.81 665 ARG A C 1
ATOM 5221 O O . ARG A 1 665 ? -1.029 32.032 22.355 1.00 79.81 665 ARG A O 1
ATOM 5228 N N . ALA A 1 666 ? -1.398 31.839 20.155 1.00 79.50 666 ALA A N 1
ATOM 5229 C CA . ALA A 1 666 ? -2.303 30.703 20.283 1.00 79.50 666 ALA A CA 1
ATOM 5230 C C . ALA A 1 666 ? -1.541 29.429 20.697 1.00 79.50 666 ALA A C 1
ATOM 5232 O O . ALA A 1 666 ? -0.791 28.852 19.899 1.00 79.50 666 ALA A O 1
ATOM 5233 N N . ILE A 1 667 ? -1.777 28.973 21.925 1.00 85.31 667 ILE A N 1
ATOM 5234 C CA . ILE A 1 667 ? -1.269 27.721 22.491 1.00 85.31 667 ILE A CA 1
ATOM 5235 C C . ILE A 1 667 ? -2.403 26.707 22.666 1.00 85.31 667 ILE A C 1
ATOM 5237 O O . ILE A 1 667 ? -3.560 27.068 22.878 1.00 85.31 667 ILE A O 1
ATOM 5241 N N . LEU A 1 668 ? -2.077 25.418 22.556 1.00 88.75 668 LEU A N 1
ATOM 5242 C CA . LEU A 1 668 ? -3.028 24.347 22.852 1.00 88.75 668 LEU A CA 1
ATOM 5243 C C . LEU A 1 668 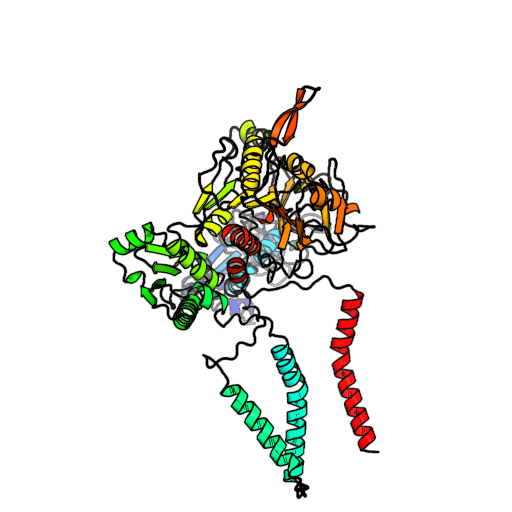? -3.048 24.087 24.353 1.00 88.75 668 LEU A C 1
ATOM 5245 O O . LEU A 1 668 ? -2.013 23.790 24.948 1.00 88.75 668 LEU A O 1
ATOM 5249 N N . GLN A 1 669 ? -4.233 24.154 24.945 1.00 87.75 669 GLN A N 1
ATOM 5250 C CA . GLN A 1 669 ? -4.455 23.813 26.343 1.00 87.75 669 GLN A CA 1
ATOM 5251 C C . GLN A 1 669 ? -5.460 22.674 26.450 1.00 87.75 669 GLN A C 1
ATOM 5253 O O . GLN A 1 669 ? -6.395 22.570 25.655 1.00 87.75 669 GLN A O 1
ATOM 5258 N N . ARG A 1 670 ? -5.253 21.804 27.441 1.00 89.44 670 ARG A N 1
ATOM 5259 C CA . ARG A 1 670 ? -6.195 20.730 27.766 1.00 89.44 670 ARG A CA 1
ATOM 5260 C C . ARG A 1 670 ? -7.461 21.340 28.359 1.00 89.44 670 ARG A C 1
ATOM 5262 O O . ARG A 1 670 ? -7.367 22.232 29.200 1.00 89.44 670 ARG A O 1
ATOM 5269 N N . VAL A 1 671 ? -8.619 20.842 27.946 1.00 86.94 671 VAL A N 1
ATOM 5270 C CA . VAL A 1 671 ? -9.921 21.315 28.427 1.00 86.94 671 VAL A CA 1
ATOM 5271 C C . VAL A 1 671 ? -10.633 20.192 29.165 1.00 86.94 671 VAL A C 1
ATOM 5273 O O . VAL A 1 671 ? -10.624 19.047 28.725 1.00 86.94 671 VAL A O 1
ATOM 5276 N N . GLY A 1 672 ? -11.272 20.542 30.282 1.00 78.06 672 GLY A N 1
ATOM 5277 C CA . GLY A 1 672 ? -12.110 19.624 31.047 1.00 78.06 672 GLY A CA 1
ATOM 5278 C C . GLY A 1 672 ? -11.340 18.645 31.934 1.00 78.06 672 GLY A C 1
ATOM 5279 O O . GLY A 1 672 ? -10.131 18.754 32.150 1.00 78.06 672 GLY A O 1
ATOM 5280 N N . GLU A 1 673 ? -12.089 17.704 32.505 1.00 76.25 673 GLU A N 1
ATOM 5281 C CA . GLU A 1 673 ? -11.535 16.614 33.303 1.00 76.25 673 GLU A CA 1
ATOM 5282 C C . GLU A 1 673 ? -10.891 15.545 32.417 1.00 76.25 673 GLU A C 1
ATOM 5284 O O . GLU A 1 673 ? -11.114 15.469 31.208 1.00 76.25 673 GLU A O 1
ATOM 5289 N N . ARG A 1 674 ? -10.077 14.684 33.034 1.00 75.94 674 ARG A N 1
ATOM 5290 C CA . ARG A 1 674 ? -9.409 13.596 32.323 1.00 75.94 674 ARG A CA 1
ATOM 5291 C C . ARG A 1 674 ? -10.463 12.672 31.684 1.00 75.94 674 ARG A C 1
ATOM 5293 O O . ARG A 1 674 ? -11.333 12.184 32.410 1.00 75.94 674 ARG A O 1
ATOM 5300 N N . PRO A 1 675 ? -10.376 12.389 30.373 1.00 82.12 675 PRO A N 1
ATOM 5301 C CA . PRO A 1 675 ? -11.331 11.514 29.707 1.00 82.12 675 PRO A CA 1
ATOM 5302 C C . PRO A 1 675 ? -11.383 10.138 30.372 1.00 82.12 675 PRO A C 1
ATOM 5304 O O . PRO A 1 675 ? -10.348 9.555 30.698 1.00 82.12 675 PRO A O 1
ATOM 5307 N N . GLN A 1 676 ? -12.594 9.613 30.557 1.00 80.88 676 GLN A N 1
ATOM 5308 C CA . GLN A 1 676 ? -12.803 8.266 31.101 1.00 80.88 676 GLN A CA 1
ATOM 5309 C C . GLN A 1 676 ? -12.713 7.180 30.021 1.00 80.88 676 GLN A C 1
ATOM 5311 O O . GLN A 1 676 ? -12.446 6.019 30.327 1.00 80.88 676 GLN A O 1
ATOM 5316 N N . GLN A 1 677 ? -12.941 7.541 28.757 1.00 90.81 677 GLN A N 1
ATOM 5317 C CA . GLN A 1 677 ? -12.933 6.604 27.638 1.00 90.81 677 GLN A CA 1
ATOM 5318 C C . GLN A 1 677 ? -11.537 6.482 27.023 1.00 90.81 677 GLN A C 1
ATOM 5320 O O . GLN A 1 677 ? -10.741 7.417 27.029 1.00 90.81 677 GLN A O 1
ATOM 5325 N N . THR A 1 678 ? -11.237 5.296 26.496 1.00 94.50 678 THR A N 1
ATOM 5326 C CA . THR A 1 678 ? -9.936 4.982 25.898 1.00 94.50 678 THR A CA 1
ATOM 5327 C C . THR A 1 678 ? -10.020 5.064 24.377 1.00 94.50 678 THR A C 1
ATOM 5329 O O . THR A 1 678 ? -10.649 4.222 23.729 1.00 94.50 678 THR A O 1
ATOM 5332 N N . GLY A 1 679 ? -9.366 6.073 23.803 1.00 96.00 679 GLY A N 1
ATOM 5333 C CA . GLY A 1 679 ? -9.190 6.224 22.361 1.00 96.00 679 GLY A CA 1
ATOM 5334 C C . GLY A 1 679 ? -8.018 5.396 21.836 1.00 96.00 679 GLY A C 1
ATOM 5335 O O . GLY A 1 679 ? -7.269 4.786 22.606 1.00 96.00 679 GLY A O 1
ATOM 5336 N N . ALA A 1 680 ? -7.849 5.370 20.514 1.00 97.69 680 ALA A N 1
ATOM 5337 C CA . ALA A 1 680 ? -6.617 4.876 19.899 1.00 97.69 680 ALA A CA 1
ATOM 5338 C C . ALA A 1 680 ? -6.158 5.803 18.774 1.00 97.69 680 ALA A C 1
ATOM 5340 O O . ALA A 1 680 ? -6.966 6.243 17.958 1.00 97.69 680 ALA A O 1
ATOM 5341 N N . LEU A 1 681 ? -4.857 6.067 18.725 1.00 98.38 681 LEU A N 1
ATOM 5342 C CA . LEU A 1 681 ? -4.217 6.912 17.729 1.00 98.38 681 LEU A CA 1
ATOM 5343 C C . LEU A 1 681 ? -3.047 6.153 17.108 1.00 98.38 681 LEU A C 1
ATOM 5345 O O . LEU A 1 681 ? -2.039 5.893 17.763 1.00 98.38 681 LEU A O 1
ATOM 5349 N N . LEU A 1 682 ? -3.173 5.800 15.834 1.00 98.50 682 LEU A N 1
ATOM 5350 C CA . LEU A 1 682 ? -2.083 5.234 15.055 1.00 98.50 682 LEU A CA 1
ATOM 5351 C C . LEU A 1 682 ? -1.334 6.345 14.319 1.00 98.50 682 LEU A C 1
ATOM 5353 O O . LEU A 1 682 ? -1.922 7.070 13.520 1.00 98.50 682 LEU A O 1
ATOM 5357 N N . LEU A 1 683 ? -0.025 6.422 14.534 1.00 98.50 683 LEU A N 1
ATOM 5358 C CA . LEU A 1 683 ? 0.865 7.368 13.871 1.00 98.50 683 LEU A CA 1
ATOM 5359 C C . LEU A 1 683 ? 1.717 6.656 12.820 1.00 98.50 683 LEU A C 1
ATOM 5361 O O . LEU A 1 683 ? 2.304 5.611 13.106 1.00 98.50 683 LEU A O 1
ATOM 5365 N N . ILE A 1 684 ? 1.804 7.227 11.616 1.00 98.50 684 ILE A N 1
ATOM 5366 C CA . ILE A 1 684 ? 2.606 6.707 10.501 1.00 98.50 684 ILE A CA 1
ATOM 5367 C C . ILE A 1 684 ? 3.508 7.822 9.966 1.00 98.50 684 ILE A C 1
ATOM 5369 O O . ILE A 1 684 ? 3.037 8.874 9.540 1.00 98.50 684 ILE A O 1
ATOM 5373 N N . GLY A 1 685 ? 4.816 7.580 9.957 1.00 97.06 685 GLY A N 1
ATOM 5374 C CA . GLY A 1 685 ? 5.836 8.564 9.599 1.00 97.06 685 GLY A CA 1
ATOM 5375 C C . GLY A 1 685 ? 6.032 8.796 8.101 1.00 97.06 685 GLY A C 1
ATOM 5376 O O . GLY A 1 685 ? 7.087 9.269 7.709 1.00 97.06 685 GLY A O 1
ATOM 5377 N N . SER A 1 686 ? 5.089 8.416 7.239 1.00 96.44 686 SER A N 1
ATOM 5378 C CA . SER A 1 686 ? 5.140 8.701 5.800 1.00 96.44 686 SER A CA 1
ATOM 5379 C C . SER A 1 686 ? 3.717 8.780 5.266 1.00 96.44 686 SER A C 1
ATOM 5381 O O . SER A 1 686 ? 2.980 7.798 5.298 1.00 96.44 686 SER A O 1
ATOM 5383 N N . SER A 1 687 ? 3.313 9.959 4.802 1.00 94.88 687 SER A N 1
ATOM 5384 C CA . SER A 1 687 ? 2.046 10.139 4.083 1.00 94.88 687 SER A CA 1
ATOM 5385 C C . SER A 1 687 ? 2.220 9.872 2.587 1.00 94.88 687 SER A C 1
ATOM 5387 O O . SER A 1 687 ? 1.294 9.401 1.929 1.00 94.88 687 SER A O 1
ATOM 5389 N N . GLU A 1 688 ? 3.433 10.092 2.066 1.00 94.19 688 GLU A N 1
ATOM 5390 C CA . GLU A 1 688 ? 3.786 9.912 0.658 1.00 94.19 688 GLU A CA 1
ATOM 5391 C C . GLU A 1 688 ? 3.508 8.489 0.162 1.00 94.19 688 GLU A C 1
ATOM 5393 O O . GLU A 1 688 ? 3.026 8.306 -0.952 1.00 94.19 688 GLU A O 1
ATOM 5398 N N . MET A 1 689 ? 3.737 7.480 1.011 1.00 95.81 689 MET A N 1
ATOM 5399 C CA . MET A 1 689 ? 3.505 6.071 0.673 1.00 95.81 689 MET A CA 1
ATOM 5400 C C . MET A 1 689 ? 2.043 5.751 0.306 1.00 95.81 689 MET A C 1
ATOM 5402 O O . MET A 1 689 ? 1.797 4.754 -0.371 1.00 95.81 689 MET A O 1
ATOM 5406 N N . PHE A 1 690 ? 1.087 6.585 0.736 1.00 96.38 690 PHE A N 1
ATOM 5407 C CA . PHE A 1 690 ? -0.347 6.412 0.482 1.00 96.38 690 PHE A CA 1
ATOM 5408 C C . PHE A 1 690 ? -0.885 7.267 -0.664 1.00 96.38 690 PHE A C 1
ATOM 5410 O O . PHE A 1 690 ? -2.078 7.183 -0.962 1.00 96.38 690 PHE A O 1
ATOM 5417 N N . LYS A 1 691 ? -0.048 8.086 -1.312 1.00 92.31 691 LYS A N 1
ATOM 5418 C CA . LYS A 1 691 ? -0.475 8.807 -2.513 1.00 92.31 691 LYS A CA 1
ATOM 5419 C C . LYS A 1 691 ? -0.795 7.835 -3.643 1.00 92.31 691 LYS A C 1
ATOM 5421 O O . LYS A 1 691 ? -0.191 6.768 -3.721 1.00 92.31 691 LYS A O 1
ATOM 5426 N N . ASN A 1 692 ? -1.685 8.236 -4.545 1.00 90.00 692 ASN A N 1
ATOM 5427 C CA . ASN A 1 692 ? -2.125 7.460 -5.711 1.00 90.00 692 ASN A CA 1
ATOM 5428 C C . ASN A 1 692 ? -0.965 6.763 -6.452 1.00 90.00 692 ASN A C 1
ATOM 5430 O O . ASN A 1 692 ? -0.978 5.555 -6.672 1.00 90.00 692 ASN A O 1
ATOM 5434 N N . GLU A 1 693 ? 0.101 7.508 -6.745 1.00 85.88 693 GLU A N 1
ATOM 5435 C CA . GLU A 1 693 ? 1.294 7.015 -7.450 1.00 85.88 693 GLU A CA 1
ATOM 5436 C C . G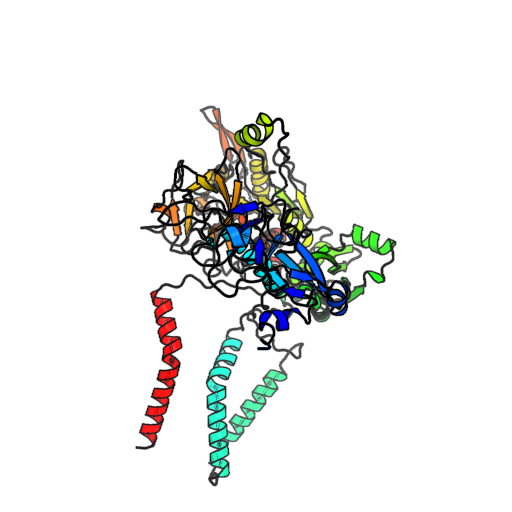LU A 1 693 ? 2.114 5.964 -6.676 1.00 85.88 693 GLU A C 1
ATOM 5438 O O . GLU A 1 693 ? 2.899 5.223 -7.272 1.00 85.88 693 GLU A O 1
ATOM 5443 N N . HIS A 1 694 ? 1.947 5.879 -5.353 1.00 92.06 694 HIS A N 1
ATOM 5444 C CA . HIS A 1 694 ? 2.771 5.049 -4.475 1.00 92.06 694 HIS A CA 1
ATOM 5445 C C . HIS A 1 694 ? 2.003 3.968 -3.711 1.00 92.06 694 HIS A C 1
ATOM 5447 O O . HIS A 1 694 ? 2.622 2.983 -3.291 1.00 92.06 694 HIS A O 1
ATOM 5453 N N . LEU A 1 695 ? 0.681 4.092 -3.573 1.00 93.19 695 LEU A N 1
ATOM 5454 C CA . LEU A 1 695 ? -0.171 3.166 -2.822 1.00 93.19 695 LEU A CA 1
ATOM 5455 C C . LEU A 1 695 ? -0.017 1.714 -3.303 1.00 93.19 695 LEU A C 1
ATOM 5457 O O . LEU A 1 695 ? 0.040 0.790 -2.494 1.00 93.19 695 LEU A O 1
ATOM 5461 N N . LEU A 1 696 ? 0.105 1.524 -4.620 1.00 90.06 696 LEU A N 1
ATOM 5462 C CA . LEU A 1 696 ? 0.229 0.216 -5.273 1.00 90.06 696 LEU A CA 1
ATOM 5463 C C . LEU A 1 696 ? 1.641 -0.047 -5.827 1.00 90.06 696 LEU A C 1
ATOM 5465 O O . LEU A 1 696 ? 1.806 -0.806 -6.786 1.00 90.06 696 LEU A O 1
ATOM 5469 N N . THR A 1 697 ? 2.679 0.566 -5.238 1.00 87.19 697 THR A N 1
ATOM 5470 C CA . THR A 1 697 ? 4.068 0.394 -5.701 1.00 87.19 697 THR A CA 1
ATOM 5471 C C . THR A 1 697 ? 4.466 -1.091 -5.712 1.00 87.19 697 THR A C 1
ATOM 5473 O O . THR A 1 697 ? 4.438 -1.749 -4.665 1.00 87.19 697 THR A O 1
ATOM 5476 N N . PRO A 1 698 ? 4.919 -1.645 -6.854 1.00 83.19 698 PRO A N 1
ATOM 5477 C CA . PRO A 1 698 ? 5.260 -3.058 -6.948 1.00 83.19 698 PRO A CA 1
ATOM 5478 C C . PRO A 1 698 ? 6.329 -3.493 -5.941 1.00 83.19 698 PRO A C 1
ATOM 5480 O O . PRO A 1 698 ? 7.432 -2.951 -5.891 1.00 83.19 698 PRO A O 1
ATOM 5483 N N . GLY A 1 699 ? 6.031 -4.555 -5.191 1.00 83.38 699 GLY A N 1
ATOM 5484 C CA . GLY A 1 699 ? 6.943 -5.125 -4.197 1.00 83.38 699 GLY A CA 1
ATOM 5485 C C . GLY A 1 699 ? 6.747 -4.599 -2.776 1.00 83.38 699 GLY A C 1
ATOM 5486 O O . GLY A 1 699 ? 7.313 -5.201 -1.864 1.00 83.38 699 GLY A O 1
ATOM 5487 N N . PHE A 1 700 ? 5.913 -3.574 -2.595 1.00 90.94 700 PHE A N 1
ATOM 5488 C CA . PHE A 1 700 ? 5.487 -3.059 -1.296 1.00 90.94 700 PHE A CA 1
ATOM 5489 C C . PHE A 1 700 ? 4.000 -3.317 -1.065 1.00 90.94 700 PHE A C 1
ATOM 5491 O O . PHE A 1 700 ? 3.271 -3.621 -2.007 1.00 90.94 700 PHE A O 1
ATOM 5498 N N . GLN A 1 701 ? 3.565 -3.263 0.193 1.00 92.31 701 GLN A N 1
ATOM 5499 C CA . GLN A 1 701 ? 2.176 -3.527 0.581 1.00 92.31 701 GLN A CA 1
ATOM 5500 C C . GLN A 1 701 ? 1.576 -2.358 1.375 1.00 92.31 701 GLN A C 1
ATOM 5502 O O . GLN A 1 701 ? 1.108 -2.559 2.499 1.00 92.31 701 GLN A O 1
ATOM 5507 N N . HIS A 1 702 ? 1.652 -1.139 0.831 1.00 96.00 702 HIS A N 1
ATOM 5508 C CA . HIS A 1 702 ? 1.113 0.064 1.484 1.00 96.00 702 HIS A CA 1
ATOM 5509 C C . HIS A 1 702 ? -0.413 -0.007 1.593 1.00 96.00 702 HIS A C 1
ATOM 5511 O O . HIS A 1 702 ? -0.975 0.265 2.652 1.00 96.00 702 HIS A O 1
ATOM 5517 N N . ASP A 1 703 ? -1.065 -0.460 0.522 1.00 95.00 703 ASP A N 1
ATOM 5518 C CA . ASP A 1 703 ? -2.480 -0.831 0.475 1.00 95.00 703 ASP A CA 1
ATOM 5519 C C . ASP A 1 703 ? -2.871 -1.763 1.630 1.00 95.00 703 ASP A C 1
ATOM 5521 O O . ASP A 1 703 ? -3.816 -1.492 2.368 1.00 95.00 703 ASP A O 1
ATOM 5525 N N . GLN A 1 704 ? -2.102 -2.834 1.845 1.00 94.81 704 GLN A N 1
ATOM 5526 C CA . GLN A 1 704 ? -2.383 -3.787 2.912 1.00 94.81 704 GLN A CA 1
ATOM 5527 C C . GLN A 1 704 ? -2.202 -3.163 4.287 1.00 94.81 704 GLN A C 1
ATOM 5529 O O . GLN A 1 704 ? -2.997 -3.436 5.183 1.00 94.81 704 GLN A O 1
ATOM 5534 N N . PHE A 1 705 ? -1.147 -2.369 4.473 1.00 97.00 705 PHE A N 1
ATOM 5535 C CA . PHE A 1 705 ? -0.901 -1.716 5.749 1.00 97.00 705 PHE A CA 1
ATOM 5536 C C . PHE A 1 705 ? -2.072 -0.794 6.096 1.00 97.00 705 PHE A C 1
ATOM 5538 O O . PHE A 1 705 ? -2.628 -0.897 7.187 1.00 97.00 705 PHE A O 1
ATOM 5545 N N . LEU A 1 706 ? -2.543 0.006 5.138 1.00 97.69 706 LEU A N 1
ATOM 5546 C CA . LEU A 1 706 ? -3.750 0.807 5.307 1.00 97.69 706 LEU A CA 1
ATOM 5547 C C . LEU A 1 706 ? -4.974 -0.055 5.660 1.00 97.69 706 LEU A C 1
ATOM 5549 O O . LEU A 1 706 ? -5.649 0.215 6.647 1.00 97.69 706 LEU A O 1
ATOM 5553 N N . LEU A 1 707 ? -5.255 -1.113 4.900 1.00 96.75 707 LEU A N 1
ATOM 5554 C CA . LEU A 1 707 ? -6.433 -1.947 5.147 1.00 96.75 707 LEU A CA 1
ATOM 5555 C C . LEU A 1 707 ? -6.391 -2.637 6.515 1.00 96.75 707 LEU A C 1
ATOM 5557 O O . LEU A 1 707 ? -7.399 -2.684 7.214 1.00 96.75 707 LEU A O 1
ATOM 5561 N N . ASN A 1 708 ? -5.225 -3.141 6.918 1.00 96.94 708 ASN A N 1
ATOM 5562 C CA . ASN A 1 708 ? -5.011 -3.755 8.223 1.00 96.94 708 ASN A CA 1
ATOM 5563 C C . ASN A 1 708 ? -5.234 -2.751 9.363 1.00 96.94 708 ASN A C 1
ATOM 5565 O O . ASN A 1 708 ? -5.874 -3.078 10.362 1.00 96.94 708 ASN A O 1
ATOM 5569 N N . THR A 1 709 ? -4.710 -1.530 9.218 1.00 97.56 709 THR A N 1
ATOM 5570 C CA . THR A 1 709 ? -4.853 -0.474 10.231 1.00 97.56 709 THR A CA 1
ATOM 5571 C C . THR A 1 709 ? -6.297 -0.006 10.368 1.00 97.56 709 THR A C 1
ATOM 5573 O O . THR A 1 709 ? -6.785 0.129 11.490 1.00 97.56 709 THR A O 1
ATOM 5576 N N . VAL A 1 710 ? -7.009 0.178 9.254 1.00 97.94 710 VAL A N 1
ATOM 5577 C CA . VAL A 1 710 ? -8.425 0.566 9.266 1.00 97.94 710 VAL A CA 1
ATOM 5578 C C . VAL A 1 710 ? -9.292 -0.569 9.808 1.00 97.94 710 VAL A C 1
ATOM 5580 O O . VAL A 1 710 ? -10.115 -0.317 10.679 1.00 97.94 710 VAL A O 1
ATOM 5583 N N . ALA A 1 711 ? -9.054 -1.822 9.406 1.00 97.25 711 ALA A N 1
ATOM 5584 C CA . ALA A 1 711 ? -9.790 -2.972 9.935 1.00 97.25 711 ALA A CA 1
ATOM 5585 C C . ALA A 1 711 ? -9.610 -3.134 11.452 1.00 97.25 711 ALA A C 1
ATOM 5587 O O . ALA A 1 711 ? -10.580 -3.403 12.155 1.00 97.25 711 ALA A O 1
ATOM 5588 N N . HIS A 1 712 ? -8.392 -2.927 11.964 1.00 97.06 712 HIS A N 1
ATOM 5589 C CA . HIS A 1 712 ? -8.119 -2.982 13.401 1.00 97.06 712 HIS A CA 1
ATOM 5590 C C . HIS A 1 712 ? -8.854 -1.891 14.180 1.00 97.06 712 HIS A C 1
ATOM 5592 O O . HIS A 1 712 ? -9.411 -2.175 15.235 1.00 97.06 712 HIS A O 1
ATOM 5598 N N . ASN A 1 713 ? -8.887 -0.664 13.658 1.00 96.25 713 ASN A N 1
ATOM 5599 C CA . ASN A 1 713 ? -9.560 0.449 14.325 1.00 96.25 713 ASN A CA 1
ATOM 5600 C C . ASN A 1 713 ? -11.090 0.400 14.181 1.00 96.25 713 ASN A C 1
ATOM 5602 O O . ASN A 1 713 ? -11.781 0.805 15.106 1.00 96.25 713 ASN A O 1
ATOM 5606 N N . ALA A 1 714 ? -11.617 -0.112 13.065 1.00 95.94 714 ALA A N 1
ATOM 5607 C CA . ALA A 1 714 ? -13.057 -0.193 12.823 1.00 95.94 714 ALA A CA 1
ATOM 5608 C C . ALA A 1 714 ? -13.698 -1.415 13.499 1.00 95.94 714 ALA A C 1
ATOM 5610 O O . ALA A 1 714 ? -14.722 -1.292 14.156 1.00 95.94 714 ALA A O 1
ATOM 5611 N N . TYR A 1 715 ? -13.101 -2.602 13.349 1.00 95.06 715 TYR A N 1
ATOM 5612 C CA . TYR A 1 715 ? -13.711 -3.871 13.767 1.00 95.06 715 TYR A CA 1
ATOM 5613 C C . TYR A 1 715 ? -12.976 -4.578 14.917 1.00 95.06 715 TYR A C 1
ATOM 5615 O O . TYR A 1 715 ? -13.476 -5.571 15.447 1.00 95.06 715 TYR A O 1
ATOM 5623 N N . GLY A 1 716 ? -11.780 -4.120 15.292 1.00 94.12 716 GLY A N 1
ATOM 5624 C CA . GLY A 1 716 ? -10.956 -4.747 16.326 1.00 94.12 716 GLY A CA 1
ATOM 5625 C C . GLY A 1 716 ? -10.038 -5.869 15.824 1.00 94.12 716 GLY A C 1
ATOM 5626 O O . GLY A 1 716 ? -9.842 -6.092 14.626 1.00 94.12 716 GLY A O 1
ATOM 5627 N N . GLU A 1 717 ? -9.420 -6.578 16.774 1.00 94.25 717 GLU A N 1
ATOM 5628 C CA . GLU A 1 717 ? -8.328 -7.527 16.511 1.00 94.25 717 GLU A CA 1
ATOM 5629 C C . GLU A 1 717 ? -8.756 -8.741 15.670 1.00 94.25 717 GLU A C 1
ATOM 5631 O O . GLU A 1 717 ? -8.018 -9.165 14.778 1.00 94.25 717 GLU A O 1
ATOM 5636 N N . GLU A 1 718 ? -9.953 -9.287 15.915 1.00 94.44 718 GLU A N 1
ATOM 5637 C CA . GLU A 1 718 ? -10.419 -10.505 15.247 1.00 94.44 718 GLU A CA 1
ATOM 5638 C C . GLU A 1 718 ? -10.575 -10.295 13.733 1.00 94.44 718 GLU A C 1
ATOM 5640 O O . GLU A 1 718 ? -9.928 -10.993 12.948 1.00 94.44 718 GLU A O 1
ATOM 5645 N N . LEU A 1 719 ? -11.358 -9.307 13.291 1.00 94.69 719 LEU A N 1
ATOM 5646 C CA . LEU A 1 719 ? -11.527 -9.048 11.856 1.00 94.69 719 LEU A CA 1
ATOM 5647 C C . LEU A 1 719 ? -10.229 -8.542 11.212 1.00 94.69 719 LEU A C 1
ATOM 5649 O O . LEU A 1 719 ? -9.919 -8.948 10.091 1.00 94.69 719 LEU A O 1
ATOM 5653 N N . ALA A 1 720 ? -9.413 -7.757 11.922 1.00 95.06 720 ALA A N 1
ATOM 5654 C CA . ALA A 1 720 ? -8.086 -7.381 11.434 1.00 95.06 720 ALA A CA 1
ATOM 5655 C C . ALA A 1 720 ? -7.185 -8.600 11.179 1.00 95.06 720 ALA A C 1
ATOM 5657 O O . ALA A 1 720 ? -6.408 -8.606 10.227 1.00 95.06 720 ALA A O 1
ATOM 5658 N N . SER A 1 721 ? -7.310 -9.667 11.975 1.00 93.38 721 SER A N 1
ATOM 5659 C CA . SER A 1 721 ? -6.558 -10.905 11.747 1.00 93.38 721 SER A CA 1
ATOM 5660 C C . SER A 1 721 ? -6.986 -11.635 10.466 1.00 93.38 721 SER A C 1
ATOM 5662 O O . SER A 1 721 ? -6.136 -12.210 9.782 1.00 93.38 721 SER A O 1
ATOM 5664 N N . LEU A 1 722 ? -8.273 -11.570 10.094 1.00 93.50 722 LEU A N 1
ATOM 5665 C CA . LEU A 1 722 ? -8.762 -12.072 8.804 1.00 93.50 722 LEU A CA 1
ATOM 5666 C C . LEU A 1 722 ? -8.278 -11.190 7.651 1.00 93.50 722 LEU A C 1
ATOM 5668 O O . LEU A 1 722 ? -7.871 -11.713 6.615 1.00 93.50 722 LEU A O 1
ATOM 5672 N N . GLN A 1 723 ? -8.259 -9.869 7.847 1.00 93.56 723 GLN A N 1
ATOM 5673 C CA . GLN A 1 723 ? -7.720 -8.916 6.876 1.00 93.56 723 GLN A CA 1
ATOM 5674 C C . GLN A 1 723 ? -6.216 -9.135 6.646 1.00 93.56 723 GLN A C 1
ATOM 5676 O O . GLN A 1 723 ? -5.741 -9.026 5.524 1.00 93.56 723 GLN A O 1
ATOM 5681 N N . ALA A 1 724 ? -5.456 -9.522 7.669 1.00 90.31 724 ALA A N 1
ATOM 5682 C CA . ALA A 1 724 ? -4.027 -9.808 7.544 1.00 90.31 724 ALA A CA 1
ATOM 5683 C C . ALA A 1 724 ? -3.711 -11.193 6.937 1.00 90.31 724 ALA A C 1
ATOM 5685 O O . ALA A 1 724 ? -2.568 -11.461 6.548 1.00 90.31 724 ALA A O 1
ATOM 5686 N N . ARG A 1 725 ? -4.700 -12.095 6.850 1.00 87.19 725 ARG A N 1
ATOM 5687 C CA . ARG A 1 725 ? -4.539 -13.490 6.404 1.00 87.19 725 ARG A CA 1
ATOM 5688 C C . ARG A 1 725 ? -4.386 -13.572 4.882 1.00 87.19 725 ARG A C 1
ATOM 5690 O O . ARG A 1 725 ? -5.322 -13.879 4.148 1.00 87.19 725 ARG A O 1
ATOM 5697 N N . ARG A 1 726 ? -3.169 -13.338 4.394 1.00 80.88 726 ARG A N 1
ATOM 5698 C CA . ARG A 1 726 ? -2.825 -13.431 2.967 1.00 80.88 726 ARG A CA 1
ATOM 5699 C C . ARG A 1 726 ? -1.426 -14.008 2.748 1.00 80.88 726 ARG A C 1
ATOM 5701 O O . ARG A 1 726 ? -0.570 -13.920 3.629 1.00 80.88 726 ARG A O 1
ATOM 5708 N N . PRO A 1 727 ? -1.134 -14.553 1.554 1.00 74.06 727 PRO A N 1
ATOM 5709 C CA . PRO A 1 727 ? 0.229 -14.922 1.210 1.00 74.06 727 PRO A CA 1
ATOM 5710 C C . PRO A 1 727 ? 1.086 -13.661 1.086 1.00 74.06 727 PRO A C 1
ATOM 5712 O O . PRO A 1 727 ? 0.792 -12.773 0.279 1.00 74.06 727 PRO A O 1
ATOM 5715 N N . THR A 1 728 ? 2.163 -13.580 1.870 1.00 71.81 728 THR A N 1
ATOM 5716 C CA . THR A 1 728 ? 3.070 -12.430 1.830 1.00 71.81 728 THR A CA 1
ATOM 5717 C C . THR A 1 728 ? 4.482 -12.776 1.425 1.00 71.81 728 THR A C 1
ATOM 5719 O O . THR A 1 728 ? 5.070 -13.796 1.785 1.00 71.81 728 THR A O 1
ATOM 5722 N N . SER A 1 729 ? 5.029 -11.880 0.611 1.00 64.38 729 SER A N 1
ATOM 5723 C CA . SER A 1 729 ? 6.417 -11.917 0.193 1.00 64.38 729 SER A CA 1
ATOM 5724 C C . SER A 1 729 ? 7.219 -11.036 1.125 1.00 64.38 729 SER A C 1
ATOM 5726 O O . SER A 1 729 ? 7.274 -9.825 0.928 1.00 64.38 729 SER A O 1
ATOM 5728 N N . ARG A 1 730 ? 7.835 -11.633 2.140 1.00 67.50 730 ARG A N 1
ATOM 5729 C CA . ARG A 1 730 ? 8.770 -10.892 2.985 1.00 67.50 730 ARG A CA 1
ATOM 5730 C C . ARG A 1 730 ? 10.077 -10.682 2.234 1.00 67.50 730 ARG A C 1
ATOM 5732 O O . ARG A 1 730 ? 10.612 -11.619 1.634 1.00 67.50 730 ARG A O 1
ATOM 5739 N N . GLY A 1 731 ? 10.585 -9.459 2.272 1.00 69.06 731 GLY A N 1
ATOM 5740 C CA . GLY A 1 731 ? 11.932 -9.158 1.837 1.00 69.06 731 GLY A CA 1
ATOM 5741 C C . GLY A 1 731 ? 12.967 -9.911 2.653 1.00 69.06 731 GLY A C 1
ATOM 5742 O O . GLY A 1 731 ? 12.758 -10.240 3.822 1.00 69.06 731 GLY A O 1
ATOM 5743 N N . PHE A 1 732 ? 14.118 -10.165 2.039 1.00 74.75 732 PHE A N 1
ATOM 5744 C CA . PHE A 1 732 ? 15.273 -10.600 2.807 1.00 74.75 732 PHE A CA 1
ATOM 5745 C C . PHE A 1 732 ? 15.773 -9.430 3.657 1.00 74.75 732 PHE A C 1
ATOM 5747 O O . PHE A 1 732 ? 15.952 -8.335 3.113 1.00 74.75 732 PHE A O 1
ATOM 5754 N N . PRO A 1 733 ? 16.031 -9.650 4.956 1.00 72.00 733 PRO A N 1
ATOM 5755 C CA . PRO A 1 733 ? 16.650 -8.630 5.781 1.00 72.00 733 PRO A CA 1
ATOM 5756 C C . PRO A 1 733 ? 18.061 -8.333 5.282 1.00 72.00 733 PRO A C 1
ATOM 5758 O O . PRO A 1 733 ? 18.675 -9.147 4.578 1.00 72.00 733 PRO A O 1
ATOM 5761 N N . PHE A 1 734 ? 18.590 -7.171 5.665 1.00 73.50 734 PHE A N 1
ATOM 5762 C CA . PHE A 1 734 ? 19.969 -6.822 5.355 1.00 73.50 734 PHE A CA 1
ATOM 5763 C C . PHE A 1 734 ? 20.920 -7.928 5.835 1.00 73.50 734 PHE A C 1
ATOM 5765 O O . PHE A 1 734 ? 20.838 -8.403 6.965 1.00 73.50 734 PHE A O 1
ATOM 5772 N N . GLN A 1 735 ? 21.820 -8.355 4.950 1.00 74.88 735 GLN A N 1
ATOM 5773 C CA . GLN A 1 735 ? 22.854 -9.339 5.259 1.00 74.88 735 GLN A CA 1
ATOM 5774 C C . GLN A 1 735 ? 24.214 -8.666 5.145 1.00 74.88 735 GLN A C 1
ATOM 5776 O O . GLN A 1 735 ? 24.538 -8.099 4.091 1.00 74.88 735 GLN A O 1
ATOM 5781 N N . SER A 1 736 ? 25.014 -8.772 6.207 1.00 76.44 736 SER A N 1
ATOM 5782 C CA . SER A 1 736 ? 26.387 -8.275 6.213 1.00 76.44 736 SER A CA 1
ATOM 5783 C C . SER A 1 736 ? 27.221 -8.961 5.126 1.00 76.44 736 SER A C 1
ATOM 5785 O O . SER A 1 736 ? 26.930 -10.075 4.674 1.00 76.44 736 SER A O 1
ATOM 5787 N N . THR A 1 737 ? 28.283 -8.290 4.681 1.00 83.12 737 THR A N 1
ATOM 5788 C CA . THR A 1 737 ? 29.202 -8.835 3.672 1.00 83.12 737 THR A CA 1
ATOM 5789 C C . THR A 1 737 ? 29.825 -10.158 4.129 1.00 83.12 737 THR A C 1
ATOM 5791 O O . THR A 1 737 ? 29.994 -11.069 3.318 1.00 83.12 737 THR A O 1
ATOM 5794 N N . GLU A 1 738 ? 30.104 -10.301 5.423 1.00 81.94 738 GLU A N 1
ATOM 5795 C CA . GLU A 1 738 ? 30.642 -11.521 6.033 1.00 81.94 738 GLU A CA 1
ATOM 5796 C C . GLU A 1 738 ? 29.638 -12.673 6.004 1.00 81.94 738 GLU A C 1
ATOM 5798 O O . GLU A 1 738 ? 29.971 -13.755 5.521 1.00 81.94 738 GLU A O 1
ATOM 5803 N N . ALA A 1 739 ? 28.387 -12.429 6.409 1.00 78.06 739 ALA A N 1
ATOM 5804 C CA . ALA A 1 739 ? 27.326 -13.432 6.346 1.00 78.06 739 ALA A CA 1
ATOM 5805 C C . ALA A 1 739 ? 27.102 -13.911 4.904 1.00 78.06 739 ALA A C 1
ATOM 5807 O O . ALA A 1 739 ? 27.012 -15.112 4.646 1.00 78.06 739 ALA A O 1
ATOM 5808 N N . LYS A 1 740 ? 27.100 -12.985 3.932 1.00 82.62 740 LYS A N 1
ATOM 5809 C CA . LYS A 1 740 ? 27.014 -13.322 2.501 1.00 82.62 740 LYS A CA 1
ATOM 5810 C C . LYS A 1 740 ? 28.178 -14.207 2.049 1.00 82.62 740 LYS A C 1
ATOM 5812 O O . LYS A 1 740 ? 27.958 -15.147 1.286 1.00 82.62 740 LYS A O 1
ATOM 5817 N N . ARG A 1 741 ? 29.409 -13.923 2.491 1.00 84.56 741 ARG A N 1
ATOM 5818 C CA . ARG A 1 741 ? 30.590 -14.747 2.177 1.00 84.56 741 ARG A CA 1
ATOM 5819 C C . ARG A 1 741 ? 30.487 -16.136 2.803 1.00 84.56 741 ARG A C 1
ATOM 5821 O O . ARG A 1 741 ? 30.685 -17.111 2.087 1.00 84.56 741 ARG A O 1
ATOM 5828 N N . LEU A 1 742 ? 30.117 -16.235 4.080 1.00 83.81 742 LEU A N 1
ATOM 5829 C CA . LEU A 1 742 ? 29.960 -17.513 4.781 1.00 83.81 742 LEU A CA 1
ATOM 5830 C C . LEU A 1 742 ? 28.905 -18.393 4.105 1.00 83.81 742 LEU A C 1
ATOM 5832 O O . LEU A 1 742 ? 29.177 -19.555 3.811 1.00 83.81 742 LEU A O 1
ATOM 5836 N N . TRP A 1 743 ? 27.743 -17.828 3.762 1.00 80.31 743 TRP A N 1
ATOM 5837 C CA . TRP A 1 743 ? 26.714 -18.550 3.011 1.00 80.31 743 TRP A CA 1
ATOM 5838 C C . TRP A 1 743 ? 27.204 -19.014 1.640 1.00 80.31 743 TRP A C 1
ATOM 5840 O O . TRP A 1 743 ? 26.925 -20.145 1.255 1.00 80.31 743 TRP A O 1
ATOM 5850 N N . ARG A 1 744 ? 27.969 -18.190 0.910 1.00 81.12 744 ARG A N 1
ATOM 5851 C CA . ARG A 1 744 ? 28.570 -18.604 -0.370 1.00 81.12 744 ARG A CA 1
ATOM 5852 C C . ARG A 1 744 ? 29.540 -19.769 -0.186 1.00 81.12 744 ARG A C 1
ATOM 5854 O O . ARG A 1 744 ? 29.446 -20.736 -0.932 1.00 81.12 744 ARG A O 1
ATOM 5861 N N . VAL A 1 745 ? 30.422 -19.708 0.813 1.00 79.31 745 VAL A N 1
ATOM 5862 C CA . VAL A 1 745 ? 31.370 -20.792 1.119 1.00 79.31 745 VAL A CA 1
ATOM 5863 C C . VAL A 1 745 ? 30.629 -22.069 1.501 1.00 79.31 745 VAL A C 1
ATOM 5865 O O . VAL A 1 745 ? 30.957 -23.131 0.985 1.00 79.31 745 VAL A O 1
ATOM 5868 N N . PHE A 1 746 ? 29.600 -21.980 2.343 1.00 78.94 746 PHE A N 1
ATOM 5869 C CA . PHE A 1 746 ? 28.814 -23.142 2.748 1.00 78.94 746 PHE A CA 1
ATOM 5870 C C . PHE A 1 746 ? 28.054 -23.761 1.568 1.00 78.94 746 PHE A C 1
ATOM 5872 O O . PHE A 1 746 ? 28.158 -24.959 1.335 1.00 78.94 746 PHE A O 1
ATOM 5879 N N . VAL A 1 747 ? 27.330 -22.957 0.784 1.00 75.62 747 VAL A N 1
ATOM 5880 C CA . VAL A 1 747 ? 26.513 -23.453 -0.338 1.00 75.62 747 VAL A CA 1
ATOM 5881 C C . VAL A 1 747 ? 27.379 -24.053 -1.447 1.00 75.62 747 VAL A C 1
ATOM 5883 O O . VAL A 1 747 ? 27.034 -25.101 -1.986 1.00 75.62 747 VAL A O 1
ATOM 5886 N N . VAL A 1 748 ? 28.515 -23.427 -1.770 1.00 81.69 748 VAL A N 1
ATOM 5887 C CA . VAL A 1 748 ? 29.437 -23.929 -2.802 1.00 81.69 748 VAL A CA 1
ATOM 5888 C C . VAL A 1 748 ? 30.292 -25.091 -2.274 1.00 81.69 748 VAL A C 1
ATOM 5890 O O . VAL A 1 748 ? 30.568 -26.034 -3.011 1.00 81.69 748 VAL A O 1
ATOM 5893 N N . GLY A 1 749 ? 30.693 -25.058 -1.000 1.00 71.19 749 GLY A N 1
ATOM 5894 C CA . GLY A 1 749 ? 31.621 -26.018 -0.394 1.00 71.19 749 GLY A CA 1
ATOM 5895 C C . GLY A 1 749 ? 30.977 -27.284 0.179 1.00 71.19 749 GLY A C 1
ATOM 5896 O O . GLY A 1 749 ? 31.627 -28.329 0.209 1.00 71.19 749 GLY A O 1
ATOM 5897 N N . ALA A 1 750 ? 29.706 -27.243 0.595 1.00 75.19 750 ALA A N 1
ATOM 5898 C CA . ALA A 1 750 ? 29.046 -28.384 1.238 1.00 75.19 750 ALA A CA 1
ATOM 5899 C C . ALA A 1 750 ? 28.951 -29.613 0.321 1.00 75.19 750 ALA A C 1
ATOM 5901 O O . ALA A 1 750 ? 29.191 -30.731 0.770 1.00 75.19 750 ALA A O 1
ATOM 5902 N N . GLY A 1 751 ? 28.649 -29.419 -0.968 1.00 73.44 751 GLY A N 1
ATOM 5903 C CA . GLY A 1 751 ? 28.573 -30.511 -1.944 1.00 73.44 751 GLY A CA 1
ATOM 5904 C C . GLY A 1 751 ? 29.898 -31.278 -2.071 1.00 73.44 751 GLY A C 1
ATOM 5905 O O . GLY A 1 751 ? 29.931 -32.475 -1.774 1.00 73.44 751 GLY A O 1
ATOM 5906 N N . PRO A 1 752 ? 31.005 -30.612 -2.451 1.00 83.06 752 PRO A N 1
ATOM 5907 C CA . PRO A 1 752 ? 32.327 -31.233 -2.513 1.00 83.06 752 PRO A CA 1
ATOM 5908 C C . PRO A 1 752 ? 32.765 -31.905 -1.203 1.00 83.06 752 PRO A C 1
ATOM 5910 O O . PRO A 1 752 ? 33.297 -33.014 -1.242 1.00 83.06 752 PRO A O 1
ATOM 5913 N N . LEU A 1 753 ? 32.501 -31.290 -0.043 1.00 74.94 753 LEU A N 1
ATOM 5914 C CA . LEU A 1 753 ? 32.841 -31.869 1.264 1.00 74.94 753 LEU A CA 1
ATOM 5915 C C . LEU A 1 753 ? 32.062 -33.157 1.563 1.00 74.94 753 LEU A C 1
ATOM 5917 O O . LEU A 1 753 ? 32.644 -34.111 2.079 1.00 74.94 753 LEU A O 1
ATOM 5921 N N . LEU A 1 754 ? 30.778 -33.228 1.196 1.00 74.12 754 LEU A N 1
ATOM 5922 C CA . LEU A 1 754 ? 29.987 -34.457 1.315 1.00 74.12 754 LEU A CA 1
ATOM 5923 C C . LEU A 1 754 ? 30.530 -35.571 0.408 1.00 74.12 754 LEU A C 1
ATOM 5925 O O . LEU A 1 754 ? 30.626 -36.720 0.844 1.00 74.12 754 LEU A O 1
ATOM 5929 N N . PHE A 1 755 ? 30.942 -35.244 -0.822 1.00 72.75 755 PHE A N 1
ATOM 5930 C CA . PHE A 1 755 ? 31.582 -36.211 -1.722 1.00 72.75 755 PHE A CA 1
ATOM 5931 C C . PHE A 1 755 ? 32.928 -36.705 -1.185 1.00 72.75 755 PHE A C 1
ATOM 5933 O O . PHE A 1 755 ? 33.196 -37.907 -1.229 1.00 72.75 755 PHE A O 1
ATOM 5940 N N . LEU A 1 756 ? 33.752 -35.807 -0.637 1.00 80.31 756 LEU A N 1
ATOM 5941 C CA . LEU A 1 756 ? 35.023 -36.159 -0.004 1.00 80.31 756 LEU A CA 1
ATOM 5942 C C . LEU A 1 756 ? 34.800 -37.064 1.217 1.00 80.31 756 LEU A C 1
ATOM 5944 O O . LEU A 1 756 ? 35.451 -38.099 1.346 1.00 80.31 756 LEU A O 1
ATOM 5948 N N . GLY A 1 757 ? 33.837 -36.716 2.076 1.00 76.81 757 GLY A N 1
ATOM 5949 C CA . GLY A 1 757 ? 33.450 -37.519 3.236 1.00 76.81 757 GLY A CA 1
ATOM 5950 C C . GLY A 1 757 ? 32.964 -38.913 2.839 1.00 76.81 757 GLY A C 1
ATOM 5951 O O . GLY A 1 757 ? 33.387 -39.908 3.427 1.00 76.81 757 GLY A O 1
ATOM 5952 N N . TYR A 1 758 ? 32.154 -39.016 1.782 1.00 72.69 758 TYR A N 1
ATOM 5953 C CA . TYR A 1 758 ? 31.721 -40.303 1.237 1.00 72.69 758 TYR A CA 1
ATOM 5954 C C . TYR A 1 758 ? 32.886 -41.118 0.651 1.00 72.69 758 TYR A C 1
ATOM 5956 O O . TYR A 1 758 ? 32.970 -42.329 0.869 1.00 72.69 758 TYR A O 1
ATOM 5964 N N . ALA A 1 759 ? 33.813 -40.472 -0.061 1.00 72.25 759 ALA A N 1
ATOM 5965 C CA . ALA A 1 759 ? 35.002 -41.126 -0.600 1.00 72.25 759 ALA A CA 1
ATOM 5966 C C . ALA A 1 759 ? 35.913 -41.669 0.516 1.00 72.25 759 ALA A C 1
ATOM 5968 O O . ALA A 1 759 ? 36.370 -42.812 0.431 1.00 72.25 759 ALA A O 1
ATOM 5969 N N . LEU A 1 760 ? 36.120 -40.893 1.584 1.00 78.94 760 LEU A N 1
ATOM 5970 C CA . LEU A 1 760 ? 36.880 -41.299 2.771 1.00 78.94 760 LEU A CA 1
ATOM 5971 C C . LEU A 1 760 ? 36.201 -42.453 3.514 1.00 78.94 760 LEU A C 1
ATOM 5973 O O . LEU A 1 760 ? 36.852 -43.455 3.801 1.00 78.94 760 LEU A O 1
ATOM 5977 N N . TYR A 1 761 ? 34.887 -42.371 3.732 1.00 78.94 761 TYR A N 1
ATOM 5978 C CA . TYR A 1 761 ? 34.096 -43.459 4.310 1.00 78.94 761 TYR A CA 1
ATOM 5979 C C . TYR A 1 761 ? 34.221 -44.758 3.500 1.00 78.94 761 TYR A C 1
ATOM 5981 O O . TYR A 1 761 ? 34.432 -45.838 4.054 1.00 78.94 761 TYR A O 1
ATOM 5989 N N . ARG A 1 762 ? 34.145 -44.665 2.166 1.00 73.50 762 ARG A N 1
ATOM 5990 C CA . ARG A 1 762 ? 34.296 -45.823 1.276 1.00 73.50 762 ARG A CA 1
ATOM 5991 C C . ARG A 1 762 ? 35.715 -46.394 1.302 1.00 73.50 762 ARG A C 1
ATOM 5993 O O . ARG A 1 762 ? 35.869 -47.604 1.153 1.00 73.50 762 ARG A O 1
ATOM 6000 N N . ARG A 1 763 ? 36.736 -45.550 1.483 1.00 76.12 763 ARG A N 1
ATOM 6001 C CA . ARG A 1 763 ? 38.134 -45.976 1.640 1.00 76.12 763 ARG A CA 1
ATOM 6002 C C . ARG A 1 763 ? 38.339 -46.722 2.960 1.00 76.12 763 ARG A C 1
ATOM 6004 O O . ARG A 1 763 ? 38.887 -47.814 2.921 1.00 76.12 763 ARG A O 1
ATOM 6011 N N . MET A 1 764 ? 37.809 -46.196 4.066 1.00 73.56 764 MET A N 1
ATOM 6012 C CA . MET A 1 764 ? 37.874 -46.816 5.400 1.00 73.56 764 MET A CA 1
ATOM 6013 C C . MET A 1 764 ? 37.116 -48.144 5.517 1.00 73.56 764 MET A C 1
ATOM 6015 O O . MET A 1 764 ? 37.404 -48.917 6.414 1.00 73.56 764 MET A O 1
ATOM 6019 N N . ARG A 1 765 ? 36.136 -48.410 4.643 1.00 67.81 765 ARG A N 1
ATOM 6020 C CA . ARG A 1 765 ? 35.444 -49.712 4.559 1.00 67.81 765 ARG A CA 1
ATOM 6021 C C . ARG A 1 765 ? 36.135 -50.740 3.658 1.00 67.81 765 ARG A C 1
ATOM 6023 O O . ARG A 1 765 ? 35.692 -51.884 3.616 1.00 67.81 765 ARG A O 1
ATOM 6030 N N . ARG A 1 766 ? 37.099 -50.310 2.838 1.00 58.84 766 ARG A N 1
ATOM 6031 C CA . ARG A 1 766 ? 37.851 -51.178 1.915 1.00 58.84 766 ARG A CA 1
ATOM 6032 C C . ARG A 1 766 ? 39.196 -51.612 2.491 1.00 58.84 766 ARG A C 1
ATOM 6034 O O . ARG A 1 766 ? 39.681 -52.664 2.093 1.00 58.84 766 ARG A O 1
ATOM 6041 N N . THR A 1 767 ? 39.786 -50.788 3.352 1.00 45.28 767 THR A N 1
ATOM 6042 C CA . THR A 1 767 ? 40.768 -51.206 4.363 1.00 45.28 767 THR A CA 1
ATOM 6043 C C . THR A 1 767 ? 40.053 -51.934 5.482 1.00 45.28 767 THR A C 1
ATOM 6045 O O . THR A 1 767 ? 40.605 -52.941 5.962 1.00 45.28 767 THR A O 1
#

Foldseek 3Di:
DPDDPPPVQVVCVQLQKGFDQWFKFAPQADWDQDPVGTDTDRSFAWFALVFFAQPLFPDTDDFIFTAHRFTFMGGDQVSNVVVQKGKDQGGWGDQWMFIHHDDPDDDDPVSVVPTHTDGITGAWIKIDGNDPVDDIDIDGRHPQLVDPPSVPDPRGDSVVVVVRVCCGVVPCLVVCCVVVLPPPPPPDFDFAPVVCVVVCCCVVCVVVVVVVVVVVVVCVVPDVDPDPPDPVVVVVVVVVVVVVVCVCVVDDDDPDDQRHRQSLLDADVLLLVLCPPWQKAKEWEWEDLVPDDPQANCQVVSLVVNCVNSVHHYHYDYPVPDDPVRQVVCVVLLQFWDWDFDDDPSDGDTDTIGTKMWMDTPNDIHILNDTTPLDLSSLLSSQRRVCVVVVHHAEEEEEDEFDDDDPVCQVLVAVVVVHHGDGGDGQQVVVQVLCVSSRYRYHYAYQVHGDDDPRHLEYEYFEAAPPSQVVLLVVLVCQLVQHEYEYEYAQFDKAWEFEPVVVRDIWIFTDGGDHDCQLQLVQQFKHFDQWQKFAPQWDWDFHWYFYPPDPDTDTDTDTDTARLQAKFFLVQFDCVALLSNLFAIAGQRSFIFMGGDPVSNVVLFKDKDQGGWGAQAMDTGNDDDDTDDPCVRPDPDGDHGTTRQKMKIKGNRFNWDWDQDPVRDTHIDGDDDGRPHMYMYIYGRHSPCSTPVRCPPPRHNNSLSSQLSCCCSRPNRSSSNSSSSDRYDTDDPDDDPVNVVVVVCCVVVVVVVVVVVVVVVVVVVVD

Mean predicted aligned error: 16.36 Å

Radius of gyration: 36.17 Å; Cα contacts (8 Å, |Δi|>4): 1361; chains: 1; bounding box: 79×102×102 Å

Sequence (767 aa):
VHHAPPAWGQLLQPFGLRPVPDLLVDKNTGPVILDMGEVVAPFHLRVLPAFYNMKSFAAPGRGGLNFVAASALEVDPQAVQAKGFHAEIVGTTTESPRVLPLPTGPFTDADLAGGLPVPKQNLLVLLKPDDPWQGQLFVLASASPFQDGIINQPGYAHRVFLQNLIRTYGQPERVLRGRVEKGGPQRLVPPGALARFFWRFFAVFLVPLAFVGLGIRHYLRYSRPSWPTGRWGRQFGRASVGGLVGALVWRGRGPYLDLTADQLNTPSPLLGRLLQGTSLSAELIATHRASMPRQLKDAEDRIRTLLADCNIPLRVLRPDALTPDQQQTFAAEGLTPFPVERVLHDTLATQYVWSGLRLLGNGHTIAVPRLDQHSHLEFLLAAASHSLQQGHKMRVAVISDLPRLSPAEALEDYQKKGLIAPGGTDVYSDLKTLLADYLYDVHYINPRTPSMPSDVDVLLWMQPRRDSGPILLLLSQHLAQGGKAIVAMQHFNIQQRQYRGSGFQTVYWPQPQFQDLDRYLQLFGVEQLREVLFDRTQSHLDLETQVNRTAVREYDPQKVALPFLIRAVGQHYDHTSPITRHLGDQLFIWGNRFALDSAELSSAGITAQTLISTSPQAWAYPWQGGWLPPEVFAPQTYLPGPQPLAALLTGPFPEVAFAEDEDGRAILQRVGERPQQTGALLLIGSSEMFKNEHLLTPGFQHDQFLLNTVAHNAYGEELASLQARRPTSRGFPFQSTEAKRLWRVFVVGAGPLLFLGYALYRRMRRT

Secondary structure (DSSP, 8-state):
--PPPPHHHHHHGGGTEEE-SEEEE-SSEEEEEETTEEEEEEEEEEE-GGGB--TTSSS---SBEEEET---EEE-HHHHHHTTEEEEEEEE--S--EEEEPPSS---HHHHTTPEE-SPPEEEEEEEESSTTSPPEEEES-SGGGSTTTTT-TTB-HHHHHHHHHHHHT-THHHHHHHHSS----PPPPBPHHHHHHHHHHHHHHHHHHHHHHHHHHHHHHS-------HHHHHHHHHHHHHHHHHHHS--S-SS---BTT-TTS--HHHHHHTTT---EEEEEE--TTTS-GGGTTHHHHHHHHHHHTT--EEEE-GGG--HHHHHHHHHTT---EEEEEEETTEEEEEEE-EEEEEEETTEEEEE----TT--HHHHHHHHHHHHHHSSPPEEEEEEPPP---HHHIIIIIGGGTPPPPPPP-TTHHHHHHHHHTT-EEEEEPTTS--PPTT-SEEEEE---TT-HHHHHHHHHHHHTT-EEEEE--SEEEEEEEEGGGTT-EEEEEEE---STHHHHGGGTEEE--SEEEESSEEEEEEEEEEESSSS-EEEEEEEEEEEEEEE-GGGB-SSSTTTTT---EEEET--PEEE-HHHHHHHT-EEEEEEE--TTEEEE---SSPPPGGGGS-SS--SSPPEEEEEEEE-PPPEEEEE-TTS-EEEEE-SSPPSS-EEEEEES-SGGGSHHHHT-TT--HHHHHHHHHHHHHH-HHHHHHHH-S---PPPPP--HHHHHHHHHHHHHHHHHHHHHHHHHHHHTT-

Solvent-accessible surface area (backbone atoms only — not comparable to full-atom values): 42058 Å² total; per-residue (Å²): 133,90,73,72,74,54,72,66,43,64,65,32,47,78,57,20,31,39,68,43,88,36,36,38,31,38,83,51,48,38,73,44,82,48,100,91,46,78,41,82,39,52,37,26,30,40,36,43,47,92,38,34,60,31,86,91,42,77,50,72,61,58,61,27,40,53,33,46,68,22,24,41,46,47,73,41,69,67,48,18,44,78,67,47,28,46,81,41,80,31,21,33,54,60,85,63,23,24,43,32,77,61,75,94,59,94,82,54,77,73,69,67,68,73,41,52,78,43,71,66,40,36,38,26,39,35,37,41,44,78,48,88,89,54,77,69,50,79,48,62,33,41,69,36,43,73,32,87,75,48,33,73,36,84,90,45,24,29,56,60,50,50,50,34,48,49,48,47,77,63,40,61,62,74,60,40,54,60,51,69,71,43,62,74,74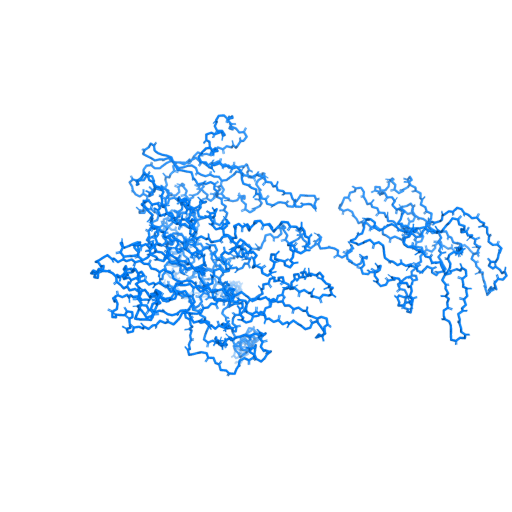,83,73,78,66,62,56,16,74,67,43,44,49,51,49,50,48,45,69,66,40,46,61,56,50,49,50,48,49,50,48,50,52,48,45,63,72,78,40,88,78,83,68,80,88,53,70,62,64,61,48,51,54,50,49,54,51,48,50,54,51,48,66,62,67,76,56,79,92,65,99,69,82,68,48,38,63,79,34,80,90,48,86,56,69,66,53,57,60,74,49,60,94,59,70,55,38,36,41,37,36,37,50,57,59,89,79,38,58,83,78,46,47,58,42,64,60,52,53,53,50,53,33,54,76,70,71,34,55,74,46,80,45,46,69,93,76,52,50,72,70,53,50,53,52,38,43,75,56,51,41,51,67,45,80,40,85,38,83,50,95,96,34,86,37,78,44,72,44,40,34,22,41,37,39,38,33,94,93,43,76,50,54,37,30,59,58,50,77,84,51,46,60,67,23,53,54,50,51,49,52,50,22,58,72,72,73,46,57,59,28,35,37,37,33,54,71,60,55,68,72,49,74,65,53,35,39,66,73,14,51,75,70,78,41,80,65,78,80,51,65,65,50,48,51,55,52,51,51,54,41,43,46,70,56,35,43,72,42,80,30,48,75,92,68,71,62,83,69,85,82,61,40,27,41,37,36,46,44,57,39,70,85,41,61,73,54,50,40,52,52,21,48,40,24,22,70,32,26,27,35,39,38,22,34,43,50,42,49,72,47,39,37,26,38,70,91,63,80,51,51,78,44,39,33,68,42,74,39,58,52,56,59,50,72,62,38,52,76,41,31,31,42,69,53,78,42,53,36,32,26,77,49,45,40,76,48,78,40,68,28,38,36,43,82,57,101,55,86,38,73,47,81,40,81,42,72,45,40,35,31,25,38,37,37,47,88,40,34,30,71,83,46,38,49,40,25,62,42,37,17,36,58,32,46,46,22,22,44,50,49,74,39,68,66,44,16,50,75,52,54,33,46,79,45,66,40,32,26,42,56,60,58,19,35,72,42,81,70,87,73,73,61,64,62,80,63,75,81,60,74,92,65,58,44,90,52,56,43,33,37,23,36,41,34,40,24,38,36,65,27,50,44,81,42,70,46,98,88,69,45,83,41,83,41,79,47,86,74,84,42,90,35,57,12,36,42,36,40,31,18,31,34,58,27,50,24,52,92,36,24,76,36,88,85,42,37,43,53,54,44,52,51,12,48,50,33,34,54,62,65,30,66,70,52,6,40,37,52,30,65,60,88,56,68,61,55,82,71,91,71,55,73,63,59,53,49,52,50,49,49,49,69,67,43,48,59,59,50,53,52,51,52,50,53,51,52,55,49,66,73,71,106